Protein AF-0000000084717460 (afdb_homodimer)

Foldseek 3Di:
DPQDFWFFALQKFKFKFFLQFGDALQCLALLRVLLCLQQQLLVLLVVCLVCVPVLVVQCVDLVCLLPQGADDHPVCSVQSVVSSVVCCVVSVVSNVVNVLVLVQVVLQVPFDQDDCVVSLVVRPPSCRPFWDWDADPVSRIDIFGNRLVSCVDPSNDLQRIKIKIAGDADQDDGARRRYGHTCPDPLIDIQSGGLQQCLLVVNLLSNAPTDGQVVSCVSSVPDPVCVVSSVVSIHRDHFDDAAADQDAFWKWKDQAALWIWIHDNFAIEIFQDDFDGDHDDPFAGDHPSNDHQAHAEYEAFARACSRGPSRVCSSCLNRYNAYEWAAWPHRDSLADGPQSSVVSSNRPHYHHAAAQDWDDDVQFIKGWHDADAQQLPDPTRRGTWIFTQHNNATEISHEQGFPPPLVSLLVVCVPPPAHAEYEYEFQAQAAFNCSPCVSVDSDDDDPVSRNVRGRGGYFQVRVVSNCVRRVYLAYEYRNNQPASSSCNHDSDPDDPVPRSNVRLVSNCVVCVVVVRHYDYDHRMDMDGDD/DPQDFWFFALQKFKFKFFLQFGDALLCLALLRVLLLLQQQVLVLLVVCLVCVVVLVVQCVDLVCLLPQGADDHPVCSVQSVVSSVVCCVVSVVSNVVNVLVLVQVVLQVPFDQDDCVVCLVVRPPSCRPFWDWDADPVSRIDIFGNRLVSCVDPSNDLQRIKIKIAGDADQDDGARRRYGHGCPDPLIDIFSGGLQQCLLVVNLLSNAPTDGQVVSCVSSVPDPVCVVSSVVSIHRDHFDDAAADQDAFWKWKDQAALWIWIHDNFAIEIFQDDFDGDHDDPFAGDHPSNDHQAHAEYEAFARACSRGPSRVCSSCLNRYNAYEWAAWPHRDSLADGPQSSVVSSNRPHYHHAAAQDWADDVQFIKGWHDADAQQLPDRTRRGTWIFTQHNNATEISHEQGFPPPLVSLLVVCVPPPAHAEYEYEFQAQAAFNCSPCVSVDSDDDDPVSRNVRGRGGYFQVRVVSNCVRRVYLAYEYRNNQPASSSCNHDSDPDDCVDRSNVRLVSNCVVCVVVVRHYDYDHRMDMDGDD

Radius of gyration: 30.7 Å; Cα contacts (8 Å, |Δi|>4): 2363; chains: 2; bounding box: 76×96×80 Å

Nearest PDB structures (foldseek):
  8a90-assembly1_B  TM=9.807E-01  e=1.537E-65  Chromobacterium vaccinii
  4jo0-assembly1_A  TM=9.555E-01  e=6.400E-59  Streptomyces venezuelae
  5kil-assembly1_A-2  TM=9.600E-01  e=1.505E-54  Streptomyces venezuelae ATCC 10712
  7kin-assembly1_D  TM=2.189E-01  e=9.607E+00  Mycobacterium tuberculosis
  8a90-assembly1_B  TM=9.807E-01  e=1.773E-65  Chromobacterium vaccinii

Secondary structure (DSSP, 8-state):
---S-BEEPTTEEEEEEETTEE--HHHH-TTTHHHHIIIIIHHHHHHHHH-HHHHHHHTTSGGGTTSS-----GGGHHHHHHHHHHHHHHTHHHHHHHHHHHHHHHHHTT--SS-SGGGGGGS-GGGTTTEEEEE-TT--EEEEE-HHHHTTSTT--GGGEEEEEEE-SSS----TTT----TTSTT-EEE---TT-HHHHHHHHTTTS-B-HHHHHHHTT--GGGHHHHHTTEESSPPPP-PPP-SSSEEEEEEETTEEEEE-SS-EEEES---B--S--SS---BGGGS-S-EEEEE--BS-TTTS-HHHHHHHGGGEEEEEEEPP-SS-TTS--HHHHHHHTT-S-EEEE-TT-EEEETTEEEEEE---SSSTTB----B-EEEEEETTEEEEEETT---SSTHHHHHHHHHH---SEEEEE---S--BHHHHHGGG-SSPPPHHHHHHSB-----HHHHHHHHHHH--SEEEEE----SGGGTTT------TT-HHHHHHHHHHHHHHHHT-EEE---S-EEEEE-/---S-BEEPTTEEEEEEETTEE--HHHH-TTTHHHHIIIIIHHHHHHHHH-HHHHHHHTTSGGGTTSS-----GGGHHHHHHHHHHHHHHTHHHHHHHHHHHHHHHHHHT--SS-SGGGGGGS-GGGTTTEEEEE-TT--EEEEE-HHHHTTSTT--GGGEEEEEEE-SSS----TTT----TTSTT-EEE---TT-HHHHHHHHTTTS-B-HHHHHHHTT--GGGHHHHHTTEESSPPPP-PPP-SSSEEEEEEETTEEEEE-SS-EEEES---B--S--SS---BGGGS-S-EEEEE--BS-TTTS-HHHHHHHGGGEEEEEEE---SS-TTS--HHHHHHHTT-S-EEEE-TT-EEEETTEEEEEE---SSSTTB----B-EEEEEETTEEEEEETT---SSTHHHHHHHHHH---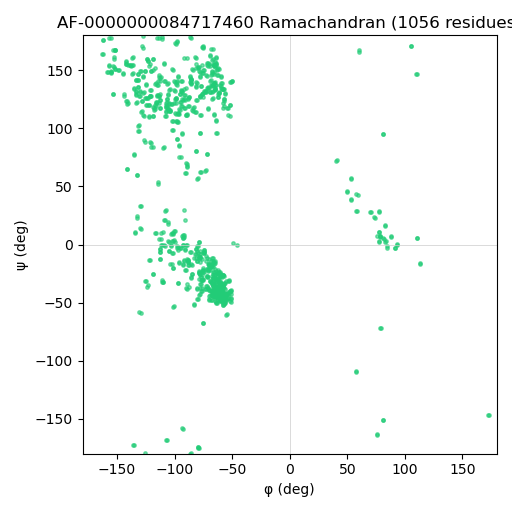SEEEEE---S--BHHHHHGGG-SSPPPHHHHHHSB-----HHHHHHHHHHH--SEEEEE----SGGGTTT------TT-HHHHHHHHHHHHHHHHT-EEE---S-EEEEE-

pLDDT: mean 95.69, std 4.89, range [45.62, 98.88]

Structure (mmCIF, N/CA/C/O backbone):
data_AF-0000000084717460-model_v1
#
loop_
_entity.id
_entity.type
_entity.pdbx_description
1 polymer 'Diiron non-heme beta-hydroxylase N-terminal domain-containing protein'
#
loop_
_atom_site.group_PDB
_atom_site.id
_atom_site.type_symbol
_atom_site.label_atom_id
_atom_site.label_alt_id
_atom_site.label_comp_id
_atom_site.label_asym_id
_atom_site.label_entity_id
_atom_site.label_seq_id
_atom_site.pdbx_PDB_ins_code
_atom_site.Cartn_x
_atom_site.Cartn_y
_atom_site.Cartn_z
_atom_site.occupancy
_atom_site.B_iso_or_equiv
_atom_site.auth_seq_id
_atom_site.auth_comp_id
_atom_site.auth_asym_id
_atom_site.auth_atom_id
_atom_site.pdbx_PDB_model_num
ATOM 1 N N . MET A 1 1 ? -17.625 -49.125 0.89 1 46 1 MET A N 1
ATOM 2 C CA . MET A 1 1 ? -16.281 -48.625 1.069 1 46 1 MET A CA 1
ATOM 3 C C . MET A 1 1 ? -15.828 -48.75 2.518 1 46 1 MET A C 1
ATOM 5 O O . MET A 1 1 ? -16.641 -48.688 3.439 1 46 1 MET A O 1
ATOM 9 N N . SER A 1 2 ? -14.742 -49.312 2.73 1 53.16 2 SER A N 1
ATOM 10 C CA . SER A 1 2 ? -14.258 -49.688 4.055 1 53.16 2 SER A CA 1
ATOM 11 C C . SER A 1 2 ? -14.305 -48.5 5.02 1 53.16 2 SER A C 1
ATOM 13 O O . SER A 1 2 ? -13.93 -47.375 4.656 1 53.16 2 SER A O 1
ATOM 15 N N . SER A 1 3 ? -15.156 -48.469 6.016 1 69 3 SER A N 1
ATOM 16 C CA . SER A 1 3 ? -15.359 -47.594 7.16 1 69 3 SER A CA 1
ATOM 17 C C . SER A 1 3 ? -14.047 -47.281 7.863 1 69 3 SER A C 1
ATOM 19 O O . SER A 1 3 ? -14 -46.469 8.773 1 69 3 SER A O 1
ATOM 21 N N . SER A 1 4 ? -12.938 -47.875 7.312 1 88.19 4 SER A N 1
ATOM 22 C CA . SER A 1 4 ? -11.68 -47.625 8.008 1 88.19 4 SER A CA 1
ATOM 23 C C . SER A 1 4 ? -11.016 -46.344 7.539 1 88.19 4 SER A C 1
ATOM 25 O O . SER A 1 4 ? -11.078 -46 6.355 1 88.19 4 SER A O 1
ATOM 27 N N . PRO A 1 5 ? -10.477 -45.625 8.43 1 95.06 5 PRO A N 1
ATOM 28 C CA . PRO A 1 5 ? -9.781 -44.375 8.07 1 95.06 5 PRO A CA 1
ATOM 29 C C . PRO A 1 5 ? -8.648 -44.625 7.066 1 95.06 5 PRO A C 1
ATOM 31 O O . PRO A 1 5 ? -7.965 -45.625 7.133 1 95.06 5 PRO A O 1
ATOM 34 N N . MET A 1 6 ? -8.523 -43.812 5.984 1 97.94 6 MET A N 1
ATOM 35 C CA . MET A 1 6 ? -7.535 -43.938 4.914 1 97.94 6 MET A CA 1
ATOM 36 C C . MET A 1 6 ? -6.73 -42.625 4.785 1 97.94 6 MET A C 1
ATOM 38 O O . MET A 1 6 ? -7.148 -41.594 5.27 1 97.94 6 MET A O 1
ATOM 42 N N . TYR A 1 7 ? -5.555 -42.781 4.156 1 98.19 7 TYR A N 1
ATOM 43 C CA . TYR A 1 7 ? -4.707 -41.625 3.832 1 98.19 7 TYR A CA 1
ATOM 44 C C . TYR A 1 7 ? -4.863 -41.219 2.369 1 98.19 7 TYR A C 1
ATOM 46 O O . TYR A 1 7 ? -5.012 -42.094 1.498 1 98.19 7 TYR A O 1
ATOM 54 N N . LEU A 1 8 ? -4.875 -39.938 2.096 1 98.25 8 LEU A N 1
ATOM 55 C CA . LEU A 1 8 ? -4.746 -39.469 0.723 1 98.25 8 LEU A CA 1
ATOM 56 C C . LEU A 1 8 ? -3.354 -39.781 0.175 1 98.25 8 LEU A C 1
ATOM 58 O O . LEU A 1 8 ? -2.35 -39.5 0.838 1 98.25 8 LEU A O 1
ATOM 62 N N . LYS A 1 9 ? -3.307 -40.344 -1.021 1 98.12 9 LYS A N 1
ATOM 63 C CA . LYS A 1 9 ? -2.027 -40.719 -1.626 1 98.12 9 LYS A CA 1
ATOM 64 C C . LYS A 1 9 ? -1.195 -39.469 -1.931 1 98.12 9 LYS A C 1
ATOM 66 O O . LYS A 1 9 ? -1.744 -38.406 -2.242 1 98.12 9 LYS A O 1
ATOM 71 N N . GLN A 1 10 ? 0.087 -39.594 -1.968 1 96.94 10 GLN A N 1
ATOM 72 C CA . GLN A 1 10 ? 1.023 -38.469 -2.102 1 96.94 10 GLN A CA 1
ATOM 73 C C . GLN A 1 10 ? 1.181 -38.062 -3.561 1 96.94 10 GLN A C 1
ATOM 75 O O . GLN A 1 10 ? 1.75 -37.031 -3.855 1 96.94 10 GLN A O 1
ATOM 80 N N . ASN A 1 11 ? 0.695 -38.844 -4.457 1 97.25 11 ASN A N 1
ATOM 81 C CA . ASN A 1 11 ? 0.796 -38.531 -5.879 1 97.25 11 ASN A CA 1
ATOM 82 C C . ASN A 1 11 ? -0.557 -38.156 -6.461 1 97.25 11 ASN A C 1
ATOM 84 O O . ASN A 1 11 ? -0.785 -38.281 -7.664 1 97.25 11 ASN A O 1
ATOM 88 N N . VAL A 1 12 ? -1.461 -37.75 -5.629 1 97.25 12 VAL A N 1
ATOM 89 C CA . VAL A 1 12 ? -2.713 -37.156 -6.094 1 97.25 12 VAL A CA 1
ATOM 90 C C . VAL A 1 12 ? -2.502 -35.688 -6.418 1 97.25 12 VAL A C 1
ATOM 92 O O . VAL A 1 12 ? -2.213 -34.875 -5.527 1 97.25 12 VAL A O 1
ATOM 95 N N . VAL A 1 13 ? -2.637 -35.406 -7.648 1 95.62 13 VAL A N 1
ATOM 96 C CA . VAL A 1 13 ? -2.547 -34.031 -8.102 1 95.62 13 VAL A CA 1
ATOM 97 C C . VAL A 1 13 ? -3.912 -33.375 -7.973 1 95.62 13 VAL A C 1
ATOM 99 O O . VAL A 1 13 ? -4.945 -33.969 -8.234 1 95.62 13 VAL A O 1
ATOM 102 N N . SER A 1 14 ? -3.928 -32.188 -7.535 1 96 14 SER A N 1
ATOM 103 C CA . SER A 1 14 ? -5.117 -31.344 -7.438 1 96 14 SER A CA 1
ATOM 104 C C . SER A 1 14 ? -4.867 -29.969 -8.023 1 96 14 SER A C 1
ATOM 106 O O . SER A 1 14 ? -4.348 -29.078 -7.34 1 96 14 SER A O 1
ATOM 108 N N . GLU A 1 15 ? -5.27 -29.75 -9.25 1 96.81 15 GLU A N 1
ATOM 109 C CA . GLU A 1 15 ? -5.062 -28.484 -9.93 1 96.81 15 GLU A CA 1
ATOM 110 C C . GLU A 1 15 ? -6.246 -27.547 -9.727 1 96.81 15 GLU A C 1
ATOM 112 O O . GLU A 1 15 ? -7.379 -27.875 -10.086 1 96.81 15 GLU A O 1
ATOM 117 N N . PRO A 1 16 ? -6.012 -26.406 -9.086 1 97.69 16 PRO A N 1
ATOM 118 C CA . PRO A 1 16 ? -7.09 -25.406 -9.078 1 97.69 16 PRO A CA 1
ATOM 119 C C . PRO A 1 16 ? -7.371 -24.828 -10.461 1 97.69 16 PRO A C 1
ATOM 121 O O . PRO A 1 16 ? -6.438 -24.562 -11.219 1 97.69 16 PRO A O 1
ATOM 124 N N . LEU A 1 17 ? -8.633 -24.703 -10.742 1 97.75 17 LEU A N 1
ATOM 125 C CA . LEU A 1 17 ? -9.023 -24.203 -12.062 1 97.75 17 LEU A CA 1
ATOM 126 C C . LEU A 1 17 ? -9.961 -23 -11.938 1 97.75 17 LEU A C 1
ATOM 128 O O . LEU A 1 17 ? -10.641 -22.844 -10.922 1 97.75 17 LEU A O 1
ATOM 132 N N . TYR A 1 18 ? -9.906 -22.141 -12.852 1 98 18 TYR A N 1
ATOM 133 C CA . TYR A 1 18 ? -10.891 -21.109 -13.125 1 98 18 TYR A CA 1
ATOM 134 C C . TYR A 1 18 ? -11.484 -21.281 -14.523 1 98 18 TYR A C 1
ATOM 136 O O . TYR A 1 18 ? -10.789 -21.062 -15.523 1 98 18 TYR A O 1
ATOM 144 N N . ASN A 1 19 ? -12.703 -21.656 -14.625 1 96.94 19 ASN A N 1
ATOM 145 C CA . ASN A 1 19 ? -13.344 -21.953 -15.898 1 96.94 19 ASN A CA 1
ATOM 146 C C . ASN A 1 19 ? -12.5 -22.906 -16.734 1 96.94 19 ASN A C 1
ATOM 148 O O . ASN A 1 19 ? -12.211 -22.625 -17.906 1 96.94 19 ASN A O 1
ATOM 152 N N . GLN A 1 20 ? -12 -23.969 -16.109 1 97 20 GLN A N 1
ATOM 153 C CA . GLN A 1 20 ? -11.312 -25.109 -16.703 1 97 20 GLN A CA 1
ATOM 154 C C . GLN A 1 20 ? -9.859 -24.766 -17.047 1 97 20 GLN A C 1
ATOM 156 O O . GLN A 1 20 ? -9.156 -25.562 -17.672 1 97 20 GLN A O 1
ATOM 161 N N . TRP A 1 21 ? -9.414 -23.625 -16.641 1 97.88 21 TRP A N 1
ATOM 162 C CA . TRP A 1 21 ? -8.023 -23.25 -16.844 1 97.88 21 TRP A CA 1
ATOM 163 C C . TRP A 1 21 ? -7.258 -23.234 -15.523 1 97.88 21 TRP A C 1
ATOM 165 O O . TRP A 1 21 ? -7.789 -22.812 -14.5 1 97.88 21 TRP A O 1
ATOM 175 N N . TYR A 1 22 ? -6.02 -23.703 -15.562 1 97.12 22 TYR A N 1
ATOM 176 C CA . TYR A 1 22 ? -5.184 -23.734 -14.375 1 97.12 22 TYR A CA 1
ATOM 177 C C . TYR A 1 22 ? -5.137 -22.375 -13.695 1 97.12 22 TYR A C 1
ATOM 179 O O . TYR A 1 22 ? -4.727 -21.375 -14.312 1 97.12 22 TYR A O 1
ATOM 187 N N . ALA A 1 23 ? -5.57 -22.344 -12.461 1 97.19 23 ALA A N 1
ATOM 188 C CA . ALA A 1 23 ? -5.703 -21.078 -11.75 1 97.19 23 ALA A CA 1
ATOM 189 C C . ALA A 1 23 ? -4.344 -20.578 -11.25 1 97.19 23 ALA A C 1
ATOM 191 O O . ALA A 1 23 ? -3.678 -21.266 -10.469 1 97.19 23 ALA A O 1
ATOM 192 N N . TRP 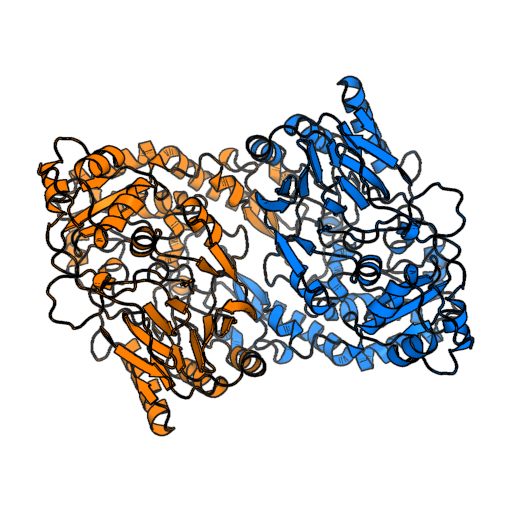A 1 24 ? -3.885 -19.531 -11.812 1 93.94 24 TRP A N 1
ATOM 193 C CA . TRP A 1 24 ? -2.752 -18.75 -11.312 1 93.94 24 TRP A CA 1
ATOM 194 C C . TRP A 1 24 ? -3.193 -17.359 -10.867 1 93.94 24 TRP A C 1
ATOM 196 O O . TRP A 1 24 ? -4.383 -17.047 -10.906 1 93.94 24 TRP A O 1
ATOM 206 N N . TRP A 1 25 ? -2.383 -16.5 -10.344 1 91.56 25 TRP A N 1
ATOM 207 C CA . TRP A 1 25 ? -2.77 -15.367 -9.508 1 91.56 25 TRP A CA 1
ATOM 208 C C . TRP A 1 25 ? -3.643 -14.391 -10.289 1 91.56 25 TRP A C 1
ATOM 210 O O . TRP A 1 25 ? -4.578 -13.805 -9.734 1 91.56 25 TRP A O 1
ATOM 220 N N . PHE A 1 26 ? -3.508 -14.25 -11.625 1 95.75 26 PHE A N 1
ATOM 221 C CA . PHE A 1 26 ? -4.344 -13.328 -12.391 1 95.75 26 PHE A CA 1
ATOM 222 C C . PHE A 1 26 ? -5.746 -13.891 -12.578 1 95.75 26 PHE A C 1
ATOM 224 O O . PHE A 1 26 ? -6.699 -13.141 -12.789 1 95.75 26 PHE A O 1
ATOM 231 N N . LEU A 1 27 ? -5.879 -15.227 -12.5 1 96.62 27 LEU A N 1
ATOM 232 C CA . LEU A 1 27 ? -7.199 -15.828 -12.648 1 96.62 27 LEU A CA 1
ATOM 233 C C . LEU A 1 27 ? -7.91 -15.906 -11.305 1 96.62 27 LEU A C 1
ATOM 235 O O . LEU A 1 27 ? -9.125 -16.141 -11.25 1 96.62 27 LEU A O 1
ATOM 239 N N . ALA A 1 28 ? -7.16 -15.719 -10.289 1 94.62 28 ALA A N 1
ATOM 240 C CA . ALA A 1 28 ? -7.754 -15.742 -8.953 1 94.62 28 ALA A CA 1
ATOM 241 C C . ALA A 1 28 ? -8.328 -14.383 -8.578 1 94.62 28 ALA A C 1
ATOM 243 O O . ALA A 1 28 ? -9.156 -14.273 -7.68 1 94.62 28 ALA A O 1
ATOM 244 N N . SER A 1 29 ? -7.973 -13.352 -9.227 1 96.31 29 SER A N 1
ATOM 245 C CA . SER A 1 29 ? -8.43 -11.992 -8.953 1 96.31 29 SER A CA 1
ATOM 246 C C . SER A 1 29 ? -9.641 -11.633 -9.805 1 96.31 29 SER A C 1
ATOM 248 O O . SER A 1 29 ? -9.609 -11.781 -11.031 1 96.31 29 SER A O 1
ATOM 250 N N . PRO A 1 30 ? -10.672 -11.094 -9.164 1 97.81 30 PRO A N 1
ATOM 251 C CA . PRO A 1 30 ? -11.828 -10.656 -9.945 1 97.81 30 PRO A CA 1
ATOM 252 C C . PRO A 1 30 ? -11.523 -9.445 -10.828 1 97.81 30 PRO A C 1
ATOM 254 O O . PRO A 1 30 ? -12.305 -9.125 -11.727 1 97.81 30 PRO A O 1
ATOM 257 N N . MET A 1 31 ? -10.453 -8.773 -10.523 1 97.81 31 MET A N 1
ATOM 258 C CA . MET A 1 31 ? -10.062 -7.594 -11.289 1 97.81 31 MET A CA 1
ATOM 259 C C . MET A 1 31 ? -9.469 -7.996 -12.641 1 97.81 31 MET A C 1
ATOM 261 O O . MET A 1 31 ? -9.672 -7.301 -13.641 1 97.81 31 MET A O 1
ATOM 265 N N . THR A 1 32 ? -8.812 -9.195 -12.727 1 98.19 32 THR A N 1
ATOM 266 C CA . THR A 1 32 ? -8.039 -9.516 -13.914 1 98.19 32 THR A CA 1
ATOM 267 C C . THR A 1 32 ? -8.586 -10.766 -14.602 1 98.19 32 THR A C 1
ATOM 269 O O . THR A 1 32 ? -8.461 -10.922 -15.812 1 98.19 32 THR A O 1
ATOM 272 N N . ALA A 1 33 ? -9.242 -11.656 -13.898 1 98.31 33 ALA A N 1
ATOM 273 C CA . ALA A 1 33 ? -9.695 -12.938 -14.445 1 98.31 33 ALA A CA 1
ATOM 274 C C . ALA A 1 33 ? -10.555 -12.734 -15.688 1 98.31 33 ALA A C 1
ATOM 276 O O . ALA A 1 33 ? -10.336 -13.375 -16.719 1 98.31 33 ALA A O 1
ATOM 277 N N . PRO A 1 34 ? -11.484 -11.75 -15.664 1 98.44 34 PRO A N 1
ATOM 278 C CA . PRO A 1 34 ? -12.32 -11.539 -16.844 1 98.44 34 PRO A CA 1
ATOM 279 C C . PRO A 1 34 ? -11.508 -11.195 -18.094 1 98.44 34 PRO A C 1
ATOM 281 O O . PRO A 1 34 ? -11.867 -11.594 -19.203 1 98.44 34 PRO A O 1
ATOM 284 N N . LEU A 1 35 ? -10.438 -10.508 -17.906 1 98.56 35 LEU A N 1
ATOM 285 C CA . LEU A 1 35 ? -9.609 -10.086 -19.031 1 98.56 35 LEU A CA 1
ATOM 286 C C . LEU A 1 35 ? -8.852 -11.266 -19.625 1 98.56 35 LEU A C 1
ATOM 288 O O . LEU A 1 35 ? -8.664 -11.336 -20.844 1 98.56 35 LEU A O 1
ATOM 292 N N . PHE A 1 36 ? -8.438 -12.156 -18.828 1 98.19 36 PHE A N 1
ATOM 293 C CA . PHE A 1 36 ? -7.773 -13.352 -19.344 1 98.19 36 PHE A CA 1
ATOM 294 C C . PHE A 1 36 ? -8.766 -14.266 -20.047 1 98.19 36 PHE A C 1
ATOM 296 O O . PHE A 1 36 ? -8.438 -14.875 -21.062 1 98.19 36 PHE A O 1
ATOM 303 N N . VAL A 1 37 ? -9.945 -14.344 -19.516 1 98.44 37 VAL A N 1
ATOM 304 C CA . VAL A 1 37 ? -10.984 -15.133 -20.172 1 98.44 37 VAL A CA 1
ATOM 305 C C . VAL A 1 37 ? -11.266 -14.57 -21.562 1 98.44 37 VAL A C 1
ATOM 307 O O . VAL A 1 37 ? -11.242 -15.312 -22.547 1 98.44 37 VAL A O 1
ATOM 310 N N . ALA A 1 38 ? -11.43 -13.281 -21.625 1 98.38 38 ALA A N 1
ATOM 311 C CA . ALA A 1 38 ? -11.859 -12.625 -22.859 1 98.38 38 ALA A CA 1
ATOM 312 C C . ALA A 1 38 ? -10.711 -12.516 -23.859 1 98.38 38 ALA A C 1
ATOM 314 O O . ALA A 1 38 ? -10.906 -12.734 -25.062 1 98.38 38 ALA A O 1
ATOM 315 N N . ASN A 1 39 ? -9.539 -12.203 -23.344 1 97.88 39 ASN A N 1
ATOM 316 C CA . ASN A 1 39 ? -8.469 -11.781 -24.234 1 97.88 39 ASN A CA 1
ATOM 317 C C . ASN A 1 39 ? -7.465 -12.898 -24.484 1 97.88 39 ASN A C 1
ATOM 319 O O . ASN A 1 39 ? -6.57 -12.766 -25.328 1 97.88 39 ASN A O 1
ATOM 323 N N . LEU A 1 40 ? -7.562 -13.984 -23.828 1 97.5 40 LEU A N 1
ATOM 324 C CA . LEU A 1 40 ? -6.625 -15.086 -24.016 1 97.5 40 LEU A CA 1
ATOM 325 C C . LEU A 1 40 ? -7.367 -16.406 -24.203 1 97.5 40 LEU A C 1
ATOM 327 O O . LEU A 1 40 ? -7.289 -17.016 -25.281 1 97.5 40 LEU A O 1
ATOM 331 N N . HIS A 1 41 ? -8.195 -16.844 -23.297 1 98.38 41 HIS A N 1
ATOM 332 C CA . HIS A 1 41 ? -8.797 -18.172 -23.281 1 98.38 41 HIS A CA 1
ATOM 333 C C . HIS A 1 41 ? -9.727 -18.359 -24.484 1 98.38 41 HIS A C 1
ATOM 335 O O . HIS A 1 41 ? -9.633 -19.359 -25.188 1 98.38 41 HIS A O 1
ATOM 341 N N . LEU A 1 42 ? -10.602 -17.391 -24.703 1 98.38 42 LEU A N 1
ATOM 342 C CA . LEU A 1 42 ? -11.516 -17.484 -25.828 1 98.38 42 LEU A CA 1
ATOM 343 C C . LEU A 1 42 ? -10.75 -17.562 -27.141 1 98.38 42 LEU A C 1
ATOM 345 O O . LEU A 1 42 ? -11.062 -18.391 -28 1 98.38 42 LEU A O 1
ATOM 349 N N . LYS A 1 43 ? -9.758 -16.766 -27.25 1 97.38 43 LYS A N 1
ATOM 350 C CA . LYS A 1 43 ? -9.008 -16.656 -28.5 1 97.38 43 LYS A CA 1
ATOM 351 C C . LYS A 1 43 ? -8.25 -17.953 -28.797 1 97.38 43 LYS A C 1
ATOM 353 O O . LYS A 1 43 ? -8.227 -18.406 -29.938 1 97.38 43 LYS A O 1
ATOM 358 N N . VAL A 1 44 ? -7.633 -18.484 -27.812 1 97.75 44 VAL A N 1
ATOM 359 C CA . VAL A 1 44 ? -6.863 -19.719 -28.016 1 97.75 44 VAL A CA 1
ATOM 360 C C . VAL A 1 44 ? -7.805 -20.875 -28.359 1 97.75 44 VAL A C 1
ATOM 362 O O . VAL A 1 44 ? -7.5 -21.688 -29.219 1 97.75 44 VAL A O 1
ATOM 365 N N . MET A 1 45 ? -8.961 -20.953 -27.703 1 98.5 45 MET A N 1
ATOM 366 C CA . MET A 1 45 ? -9.938 -22 -28 1 98.5 45 MET A CA 1
ATOM 367 C C . MET A 1 45 ? -10.516 -21.828 -29.391 1 98.5 45 MET A C 1
ATOM 369 O O . MET A 1 45 ? -10.68 -22.797 -30.125 1 98.5 45 MET A O 1
ATOM 373 N N . GLU A 1 46 ? -10.797 -20.578 -29.781 1 98.62 46 GLU A N 1
ATOM 374 C CA . GLU A 1 46 ? -11.289 -20.297 -31.125 1 98.62 46 GLU A CA 1
ATOM 375 C C . GLU A 1 46 ? -10.281 -20.734 -32.188 1 98.62 46 GLU A C 1
ATOM 377 O O . GLU A 1 46 ? -10.656 -21.344 -33.188 1 98.62 46 GLU A O 1
ATOM 382 N N . SER A 1 47 ? -9.102 -20.422 -31.938 1 98.12 47 SER A N 1
ATOM 383 C CA . SER A 1 47 ? -8.031 -20.797 -32.875 1 98.12 47 SER A CA 1
ATOM 384 C C . SER A 1 47 ? -7.941 -22.312 -33.031 1 98.12 47 SER A C 1
ATOM 386 O O . SER A 1 47 ? -7.793 -22.812 -34.125 1 98.12 47 SER A O 1
ATOM 388 N N . PHE A 1 48 ? -8 -23.062 -31.938 1 98.25 48 PHE A N 1
ATOM 389 C CA . PHE A 1 48 ? -7.91 -24.531 -31.969 1 98.25 48 PHE A CA 1
ATOM 390 C C . PHE A 1 48 ? -9.102 -25.125 -32.719 1 98.25 48 PHE A C 1
ATOM 392 O O . PHE A 1 48 ? -8.938 -26.047 -33.531 1 98.25 48 PHE A O 1
ATOM 399 N N . VAL A 1 49 ? -10.273 -24.594 -32.406 1 98.31 49 VAL A N 1
ATOM 400 C CA . VAL A 1 49 ? -11.484 -25.109 -33.031 1 98.31 49 VAL A CA 1
ATOM 401 C C . VAL A 1 49 ? -11.438 -24.844 -34.531 1 98.31 49 VAL A C 1
ATOM 403 O O . VAL A 1 49 ? -11.844 -25.703 -35.312 1 98.31 49 VAL A O 1
ATOM 406 N N . ALA A 1 50 ? -10.891 -23.766 -34.906 1 98.25 50 ALA A N 1
ATOM 407 C CA . ALA A 1 50 ? -10.828 -23.391 -36.344 1 98.25 50 ALA A CA 1
ATOM 408 C C . ALA A 1 50 ? -9.734 -24.172 -37.062 1 98.25 50 ALA A C 1
ATOM 410 O O . ALA A 1 50 ? -9.898 -24.547 -38.219 1 98.25 50 ALA A O 1
ATOM 411 N N . ASN A 1 51 ? -8.609 -24.406 -36.375 1 97.5 51 ASN A N 1
ATOM 412 C CA . ASN A 1 51 ? -7.445 -25 -37 1 97.5 51 ASN A CA 1
ATOM 413 C C . ASN A 1 51 ? -6.734 -25.984 -36.094 1 97.5 51 ASN A C 1
ATOM 415 O O . ASN A 1 51 ? -5.551 -25.828 -35.781 1 97.5 51 ASN A O 1
ATOM 419 N N . PRO A 1 52 ? -7.363 -27.062 -35.75 1 96.94 52 PRO A N 1
ATOM 420 C CA . PRO A 1 52 ? -6.762 -27.984 -34.781 1 96.94 52 PRO A CA 1
ATOM 421 C C . PRO A 1 52 ? -5.461 -28.609 -35.312 1 96.94 52 PRO A C 1
ATOM 423 O O . PRO A 1 52 ? -4.547 -28.875 -34.531 1 96.94 52 PRO A O 1
ATOM 426 N N . ALA A 1 53 ? -5.305 -28.781 -36.594 1 96.69 53 ALA A N 1
ATOM 427 C CA . ALA A 1 53 ? -4.117 -29.406 -37.156 1 96.69 53 ALA A CA 1
ATOM 428 C C . ALA A 1 53 ? -2.885 -28.531 -36.969 1 96.69 53 ALA A C 1
ATOM 430 O O . ALA A 1 53 ? -1.776 -29.031 -36.781 1 96.69 53 ALA A O 1
ATOM 431 N N . ILE A 1 54 ? -3.113 -27.312 -37 1 96.19 54 ILE A N 1
ATOM 432 C CA . ILE A 1 54 ? -2.014 -26.375 -36.812 1 96.19 54 ILE A CA 1
ATOM 433 C C . ILE A 1 54 ? -1.505 -26.484 -35.375 1 96.19 54 ILE A C 1
ATOM 435 O O . ILE A 1 54 ? -0.296 -26.453 -35.125 1 96.19 54 ILE A O 1
ATOM 439 N N . HIS A 1 55 ? -2.381 -26.562 -34.406 1 96.69 55 HIS A N 1
ATOM 440 C CA . HIS A 1 55 ? -2.002 -26.719 -33 1 96.69 55 HIS A CA 1
ATOM 441 C C . HIS A 1 55 ? -1.203 -28 -32.781 1 96.69 55 HIS A C 1
ATOM 443 O O . HIS A 1 55 ? -0.155 -27.984 -32.125 1 96.69 55 HIS A O 1
ATOM 449 N N . VAL A 1 56 ? -1.636 -29.094 -33.406 1 95.56 56 VAL A N 1
ATOM 450 C CA . VAL A 1 56 ? -0.965 -30.375 -33.281 1 95.56 56 VAL A CA 1
ATOM 451 C C . VAL A 1 56 ? 0.432 -30.297 -33.875 1 95.56 56 VAL A C 1
ATOM 453 O O . VAL A 1 56 ? 1.401 -30.797 -33.281 1 95.56 56 VAL A O 1
ATOM 456 N N . ALA A 1 57 ? 0.531 -29.688 -34.969 1 95 57 ALA A N 1
ATOM 457 C CA . ALA A 1 57 ? 1.804 -29.562 -35.656 1 95 57 ALA A CA 1
ATOM 458 C C . ALA A 1 57 ? 2.775 -28.688 -34.875 1 95 57 ALA A C 1
ATOM 460 O O . ALA A 1 57 ? 3.967 -28.984 -34.812 1 95 57 ALA A O 1
ATOM 461 N N . ALA A 1 58 ? 2.281 -27.594 -34.344 1 92.5 58 ALA A N 1
ATOM 462 C CA . ALA A 1 58 ? 3.098 -26.641 -33.594 1 92.5 58 ALA A CA 1
ATOM 463 C C . ALA A 1 58 ? 3.738 -27.297 -32.375 1 92.5 58 ALA A C 1
ATOM 465 O O . ALA A 1 58 ? 4.898 -27.031 -32.062 1 92.5 58 ALA A O 1
ATOM 466 N N . LEU A 1 59 ? 3.07 -28.125 -31.75 1 90.19 59 LEU A N 1
ATOM 467 C CA . LEU A 1 59 ? 3.521 -28.672 -30.469 1 90.19 59 LEU A CA 1
ATOM 468 C C . LEU A 1 59 ? 4.543 -29.781 -30.688 1 90.19 59 LEU A C 1
ATOM 470 O O . LEU A 1 59 ? 5.137 -30.281 -29.734 1 90.19 59 LEU A O 1
ATOM 474 N N . LYS A 1 60 ? 4.762 -30.125 -31.906 1 88.5 60 LYS A N 1
ATOM 475 C CA . LYS A 1 60 ? 5.848 -31.047 -32.219 1 88.5 60 LYS A CA 1
ATOM 476 C C . LYS A 1 60 ? 7.203 -30.359 -32.125 1 88.5 60 LYS A C 1
ATOM 478 O O . LYS A 1 60 ? 8.234 -31.016 -31.969 1 88.5 60 LYS A O 1
ATOM 483 N N . SER A 1 61 ? 7.098 -29.109 -32.25 1 85.19 61 SER A N 1
ATOM 484 C CA . SER A 1 61 ? 8.312 -28.312 -32.125 1 85.19 61 SER A CA 1
ATOM 485 C C . SER A 1 61 ? 8.523 -27.859 -30.672 1 85.19 61 SER A C 1
ATOM 487 O O . SER A 1 61 ? 7.672 -27.188 -30.094 1 85.19 61 SER A O 1
ATOM 489 N N . PRO A 1 62 ? 9.656 -28.156 -30.109 1 79.19 62 PRO A N 1
ATOM 490 C CA . PRO A 1 62 ? 9.938 -27.734 -28.734 1 79.19 62 PRO A CA 1
ATOM 491 C C . PRO A 1 62 ? 9.906 -26.203 -28.594 1 79.19 62 PRO A C 1
ATOM 493 O O . PRO A 1 62 ? 9.516 -25.703 -27.531 1 79.19 62 PRO A O 1
ATOM 496 N N . ALA A 1 63 ? 10.195 -25.547 -29.609 1 79.31 63 ALA A N 1
ATOM 497 C CA . ALA A 1 63 ? 10.281 -24.078 -29.578 1 79.31 63 ALA A CA 1
ATOM 498 C C . ALA A 1 63 ? 8.898 -23.453 -29.484 1 79.31 63 ALA A C 1
ATOM 500 O O . ALA A 1 63 ? 8.758 -22.297 -29.062 1 79.31 63 ALA A O 1
ATOM 501 N N . LEU A 1 64 ? 7.93 -24.156 -29.703 1 84.38 64 LEU A N 1
ATOM 502 C CA . LEU A 1 64 ? 6.59 -23.578 -29.766 1 84.38 64 LEU A CA 1
ATOM 503 C C . LEU A 1 64 ? 5.73 -24.094 -28.609 1 84.38 64 LEU A C 1
ATOM 505 O O . LEU A 1 64 ? 4.551 -23.734 -28.516 1 84.38 64 LEU A O 1
ATOM 509 N N . ARG A 1 65 ? 6.336 -24.828 -27.766 1 82.25 65 ARG A N 1
ATOM 510 C CA . ARG A 1 65 ? 5.59 -25.422 -26.672 1 82.25 65 ARG A CA 1
ATOM 511 C C . ARG A 1 65 ? 5.043 -24.344 -25.734 1 82.25 65 ARG A C 1
ATOM 513 O O . ARG A 1 65 ? 4.02 -24.547 -25.078 1 82.25 65 ARG A O 1
ATOM 520 N N . GLY A 1 66 ? 5.668 -23.234 -25.688 1 83.38 66 GLY A N 1
ATOM 521 C CA . GLY A 1 66 ? 5.211 -22.156 -24.828 1 83.38 66 GLY A CA 1
ATOM 522 C C . GLY A 1 66 ? 4.289 -21.172 -25.531 1 83.38 66 GLY A C 1
ATOM 523 O O . GLY A 1 66 ? 3.852 -20.188 -24.953 1 83.38 66 GLY A O 1
ATOM 524 N N . GLY A 1 67 ? 3.922 -21.5 -26.75 1 87.19 67 GLY A N 1
ATOM 525 C CA . GLY A 1 67 ? 3.049 -20.625 -27.531 1 87.19 67 GLY A CA 1
ATOM 526 C C . GLY A 1 67 ? 1.575 -20.875 -27.266 1 87.19 67 GLY A C 1
ATOM 527 O O . GLY A 1 67 ? 1.222 -21.656 -26.391 1 87.19 67 GLY A O 1
ATOM 528 N N . PRO A 1 68 ? 0.778 -20.094 -27.922 1 92.38 68 PRO A N 1
ATOM 529 C CA . PRO A 1 68 ? -0.666 -20.172 -27.688 1 92.38 68 PRO A CA 1
ATOM 530 C C . PRO A 1 68 ? -1.324 -21.328 -28.438 1 92.38 68 PRO A C 1
ATOM 532 O O . PRO A 1 68 ? -2.293 -21.109 -29.172 1 92.38 68 PRO A O 1
ATOM 535 N N . TYR A 1 69 ? -0.853 -22.562 -28.219 1 95.38 69 TYR A N 1
ATOM 536 C CA . TYR A 1 69 ? -1.366 -23.75 -28.859 1 95.38 69 TYR A CA 1
ATOM 537 C C . TYR A 1 69 ? -1.881 -24.75 -27.844 1 95.38 69 TYR A C 1
ATOM 539 O O . TYR A 1 69 ? -1.167 -25.109 -26.891 1 95.38 69 TYR A O 1
ATOM 547 N N . ILE A 1 70 ? -3.076 -25.188 -28.031 1 97 70 ILE A N 1
ATOM 548 C CA . ILE A 1 70 ? -3.699 -26.156 -27.125 1 97 70 ILE A CA 1
ATOM 549 C C . ILE A 1 70 ? -3.086 -27.531 -27.328 1 97 70 ILE A C 1
ATOM 551 O O . ILE A 1 70 ? -2.955 -28 -28.469 1 97 70 ILE A O 1
ATOM 555 N N . ASN A 1 71 ? -2.729 -28.125 -26.234 1 93.94 71 ASN A N 1
ATOM 556 C CA . ASN A 1 71 ? -2.098 -29.453 -26.281 1 93.94 71 ASN A CA 1
ATOM 557 C C . ASN A 1 71 ? -3.135 -30.562 -26.234 1 93.94 71 ASN A C 1
ATOM 559 O O . ASN A 1 71 ? -3.186 -31.328 -25.266 1 93.94 71 ASN A O 1
ATOM 563 N N . TYR A 1 72 ? -3.973 -30.75 -27.25 1 94.31 72 TYR A N 1
ATOM 564 C CA . TYR A 1 72 ? -4.926 -31.828 -27.5 1 94.31 72 TYR A CA 1
ATOM 565 C C . TYR A 1 72 ? -4.867 -32.281 -28.953 1 94.31 72 TYR A C 1
ATOM 567 O O . TYR A 1 72 ? -4.41 -31.531 -29.828 1 94.31 72 TYR A O 1
ATOM 575 N N . GLY A 1 73 ? -5.25 -33.531 -29.188 1 93.69 73 GLY A N 1
ATOM 576 C CA . GLY A 1 73 ? -5.395 -34 -30.547 1 93.69 73 GLY A CA 1
ATOM 577 C C . GLY A 1 73 ? -6.652 -33.5 -31.234 1 93.69 73 GLY A C 1
ATOM 578 O O . GLY A 1 73 ? -7.508 -32.875 -30.594 1 93.69 73 GLY A O 1
ATOM 579 N N . VAL A 1 74 ? -6.691 -33.75 -32.5 1 96 74 VAL A N 1
ATOM 580 C CA . VAL A 1 74 ? -7.828 -33.312 -33.312 1 96 74 VAL A CA 1
ATOM 581 C C . VAL A 1 74 ? -9.109 -33.969 -32.781 1 96 74 VAL A C 1
ATOM 583 O O . VAL A 1 74 ? -10.203 -33.406 -32.969 1 96 74 VAL A O 1
ATOM 586 N N . ASP A 1 75 ? -8.961 -35.031 -32.188 1 94.56 75 ASP A N 1
ATOM 587 C CA . ASP A 1 75 ? -10.102 -35.781 -31.688 1 94.56 75 ASP A CA 1
ATOM 588 C C . ASP A 1 75 ? -10.805 -35.031 -30.547 1 94.56 75 ASP A C 1
ATOM 590 O O . ASP A 1 75 ? -11.945 -35.375 -30.203 1 94.56 75 ASP A O 1
ATOM 594 N N . LYS A 1 76 ? -10.203 -33.969 -30 1 95.69 76 LYS A N 1
ATOM 595 C CA . LYS A 1 76 ? -10.781 -33.25 -28.875 1 95.69 76 LYS A CA 1
ATOM 596 C C . LYS A 1 76 ? -11.438 -31.938 -29.312 1 95.69 76 LYS A C 1
ATOM 598 O O . LYS A 1 76 ? -11.852 -31.141 -28.484 1 95.69 76 LYS A O 1
ATOM 603 N N . VAL A 1 77 ? -11.57 -31.734 -30.594 1 97.44 77 VAL A N 1
ATOM 604 C CA . VAL A 1 77 ? -12.109 -30.484 -31.125 1 97.44 77 VAL A CA 1
ATOM 605 C C . VAL A 1 77 ? -13.523 -30.266 -30.594 1 97.44 77 VAL A C 1
ATOM 607 O O . VAL A 1 77 ? -13.867 -29.156 -30.203 1 97.44 77 VAL A O 1
ATOM 610 N N . LYS A 1 78 ? -14.328 -31.281 -30.578 1 97 78 LYS A N 1
ATOM 611 C CA . LYS A 1 78 ? -15.711 -31.156 -30.125 1 97 78 LYS A CA 1
ATOM 612 C C . LYS A 1 78 ? -15.773 -30.75 -28.656 1 97 78 LYS A C 1
ATOM 614 O O . LYS A 1 78 ? -16.625 -29.953 -28.266 1 97 78 LYS A O 1
ATOM 619 N N . GLU A 1 79 ? -14.922 -31.312 -27.828 1 96.25 79 GLU A N 1
ATOM 620 C CA . GLU A 1 79 ? -14.898 -30.984 -26.406 1 96.25 79 GLU A CA 1
ATOM 621 C C . GLU A 1 79 ? -14.461 -29.547 -26.172 1 96.25 79 GLU A C 1
ATOM 623 O O . GLU A 1 79 ? -15.016 -28.859 -25.328 1 96.25 79 GLU A O 1
ATOM 628 N N . VAL A 1 80 ? -13.461 -29.125 -26.922 1 97.81 80 VAL A N 1
ATOM 629 C CA . VAL A 1 80 ? -12.984 -27.75 -26.781 1 97.81 80 VAL A CA 1
ATOM 630 C C . VAL A 1 80 ? -14.055 -26.781 -27.281 1 97.81 80 VAL A C 1
ATOM 632 O O . VAL A 1 80 ? -14.258 -25.719 -26.703 1 97.81 80 VAL A O 1
ATOM 635 N N . GLN A 1 81 ? -14.711 -27.172 -28.375 1 98.25 81 GLN A N 1
ATOM 636 C CA . GLN A 1 81 ? -15.82 -26.375 -28.875 1 98.25 81 GLN A CA 1
ATOM 637 C C . GLN A 1 81 ? -16.922 -26.25 -27.828 1 98.25 81 GLN A C 1
ATOM 639 O O . GLN A 1 81 ? -17.484 -25.156 -27.641 1 98.25 81 GLN A O 1
ATOM 644 N N . ALA A 1 82 ? -17.203 -27.312 -27.188 1 97.69 82 ALA A N 1
ATOM 645 C CA . ALA A 1 82 ? -18.219 -27.281 -26.125 1 97.69 82 ALA A CA 1
ATOM 646 C C . ALA A 1 82 ? -17.797 -26.359 -24.984 1 97.69 82 ALA A C 1
ATOM 648 O O . ALA A 1 82 ? -18.625 -25.625 -24.453 1 97.69 82 ALA A O 1
ATOM 649 N N . LEU A 1 83 ? -16.547 -26.438 -24.578 1 97.88 83 LEU A N 1
ATOM 650 C CA . LEU A 1 83 ? -16.047 -25.547 -23.531 1 97.88 83 LEU A CA 1
ATOM 651 C C . LEU A 1 83 ? -16.109 -24.094 -23.969 1 97.88 83 LEU A C 1
ATOM 653 O O . LEU A 1 83 ? -16.438 -23.219 -23.156 1 97.88 83 LEU A O 1
ATOM 657 N N . LEU A 1 84 ? -15.734 -23.844 -25.234 1 98.44 84 LEU A N 1
ATOM 658 C CA . LEU A 1 84 ? -15.805 -22.5 -25.797 1 98.44 84 LEU A CA 1
ATOM 659 C C . LEU A 1 84 ? -17.219 -21.938 -25.672 1 98.44 84 LEU A C 1
ATOM 661 O O . LEU A 1 84 ? -17.406 -20.812 -25.203 1 98.44 84 LEU A O 1
ATOM 665 N N . GLU A 1 85 ? -18.203 -22.75 -26.062 1 98.44 85 GLU A N 1
ATOM 666 C CA . GLU A 1 85 ? -19.594 -22.312 -26.016 1 98.44 85 GLU A CA 1
ATOM 667 C C . GLU A 1 85 ? -20.062 -22.141 -24.578 1 98.44 85 GLU A C 1
ATOM 669 O O . GLU A 1 85 ? -20.766 -21.172 -24.266 1 98.44 85 GLU A O 1
ATOM 674 N N . ARG A 1 86 ? -19.672 -23.016 -23.734 1 97.69 86 ARG A N 1
ATOM 675 C CA . ARG A 1 86 ? -20.016 -22.891 -22.312 1 97.69 86 ARG A CA 1
ATOM 676 C C . ARG A 1 86 ? -19.391 -21.625 -21.719 1 97.69 86 ARG A C 1
ATOM 678 O O . ARG A 1 86 ? -20.047 -20.938 -20.922 1 97.69 86 ARG A O 1
ATOM 685 N N . THR A 1 87 ? -18.172 -21.391 -22.047 1 98.31 87 THR A N 1
ATOM 686 C CA . THR A 1 87 ? -17.469 -20.203 -21.531 1 98.31 87 THR A CA 1
ATOM 687 C C . THR A 1 87 ? -18.188 -18.922 -21.969 1 98.31 87 THR A C 1
ATOM 689 O O . THR A 1 87 ? -18.375 -18.016 -21.156 1 98.31 87 THR A O 1
ATOM 692 N N . ARG A 1 88 ? -18.594 -18.859 -23.234 1 98.5 88 ARG A N 1
ATOM 693 C CA . ARG A 1 88 ? -19.328 -17.688 -23.734 1 98.5 88 ARG A CA 1
ATOM 694 C C . ARG A 1 88 ? -20.594 -17.453 -22.922 1 98.5 88 ARG A C 1
ATOM 696 O O . ARG A 1 88 ? -20.969 -16.297 -22.672 1 98.5 88 ARG A O 1
ATOM 703 N N . LYS A 1 89 ? -21.188 -18.516 -22.5 1 98.12 89 LYS A N 1
ATOM 704 C CA . LYS A 1 89 ? -22.438 -18.422 -21.75 1 98.12 89 LYS A CA 1
ATOM 705 C C . LYS A 1 89 ? -22.188 -18.141 -20.266 1 98.12 89 LYS A C 1
ATOM 707 O O . LYS A 1 89 ? -22.703 -17.172 -19.719 1 98.12 89 LYS A O 1
ATOM 712 N N . GLU A 1 90 ? -21.344 -18.922 -19.641 1 97.5 90 GLU A N 1
ATOM 713 C CA . GLU A 1 90 ? -21.141 -18.859 -18.188 1 97.5 90 GLU A CA 1
ATOM 714 C C . GLU A 1 90 ? -20.266 -17.672 -17.797 1 97.5 90 GLU A C 1
ATOM 716 O O . GLU A 1 90 ? -20.344 -17.188 -16.672 1 97.5 90 GLU A O 1
ATOM 721 N N . GLU A 1 91 ? -19.453 -17.25 -18.734 1 98.19 91 GLU A N 1
ATOM 722 C CA . GLU A 1 91 ? -18.578 -16.125 -18.453 1 98.19 91 GLU A CA 1
ATOM 723 C C . GLU A 1 91 ? -19.031 -14.875 -19.203 1 98.19 91 GLU A C 1
ATOM 725 O O . GLU A 1 91 ? -18.203 -14.047 -19.594 1 98.19 91 GLU A O 1
ATOM 730 N N . ALA A 1 92 ? -20.312 -14.781 -19.453 1 98.38 92 ALA A N 1
ATOM 731 C CA . ALA A 1 92 ? -20.875 -13.633 -20.156 1 98.38 92 ALA A CA 1
ATOM 732 C C . ALA A 1 92 ? -20.531 -12.328 -19.438 1 98.38 92 ALA A C 1
ATOM 734 O O . ALA A 1 92 ? -20.234 -11.32 -20.094 1 98.38 92 ALA A O 1
ATOM 735 N N . LEU A 1 93 ? -20.641 -12.336 -18.125 1 98.06 93 LEU A N 1
ATOM 736 C CA . LEU A 1 93 ? -20.297 -11.148 -17.344 1 98.06 93 LEU A CA 1
ATOM 737 C C . LEU A 1 93 ? -18.844 -10.758 -17.547 1 98.06 93 LEU A C 1
ATOM 739 O O . LEU A 1 93 ? -18.516 -9.57 -17.641 1 98.06 93 LEU A O 1
ATOM 743 N N . SER A 1 94 ? -17.922 -11.75 -17.594 1 97.88 94 SER A N 1
ATOM 744 C CA . SER A 1 94 ? -16.5 -11.5 -17.844 1 97.88 94 SER A CA 1
ATOM 745 C C . SER A 1 94 ? -16.297 -10.82 -19.188 1 97.88 94 SER A C 1
ATOM 747 O O . SER A 1 94 ? -15.469 -9.906 -19.312 1 97.88 94 SER A O 1
ATOM 749 N N . LEU A 1 95 ? -17 -11.297 -20.156 1 98.5 95 LEU A N 1
ATOM 750 C CA . LEU A 1 95 ? -16.875 -10.727 -21.484 1 98.5 95 LEU A CA 1
ATOM 751 C C . LEU A 1 95 ? -17.375 -9.281 -21.516 1 98.5 95 LEU A C 1
ATOM 753 O O . LEU A 1 95 ? -16.75 -8.422 -22.141 1 98.5 95 LEU A O 1
ATOM 757 N N . ARG A 1 96 ? -18.469 -9.023 -20.812 1 98.62 96 ARG A N 1
ATOM 758 C CA . ARG A 1 96 ? -18.969 -7.652 -20.703 1 98.62 96 ARG A CA 1
ATOM 759 C C . ARG A 1 96 ? -17.984 -6.773 -19.938 1 98.62 96 ARG A C 1
ATOM 761 O O . ARG A 1 96 ? -17.812 -5.598 -20.266 1 98.62 96 ARG A O 1
ATOM 768 N N . TYR A 1 97 ? -17.453 -7.344 -18.922 1 98.5 97 TYR A N 1
ATOM 769 C CA . TYR A 1 97 ? -16.438 -6.637 -18.156 1 98.5 97 TYR A CA 1
ATOM 770 C C . TYR A 1 97 ? -15.281 -6.211 -19.047 1 98.5 97 TYR A C 1
ATOM 772 O O . TYR A 1 97 ? -14.836 -5.062 -18.984 1 98.5 97 TYR A O 1
ATOM 780 N N . ALA A 1 98 ? -14.727 -7.121 -19.844 1 98.5 98 ALA A N 1
ATOM 781 C CA . ALA A 1 98 ? -13.617 -6.828 -20.734 1 98.5 98 ALA A CA 1
ATOM 782 C C . ALA A 1 98 ? -13.969 -5.707 -21.703 1 98.5 98 ALA A C 1
ATOM 784 O O . ALA A 1 98 ? -13.148 -4.832 -21.984 1 98.5 98 ALA A O 1
ATOM 785 N N . GLN A 1 99 ? -15.148 -5.754 -22.219 1 98.44 99 GLN A N 1
ATOM 786 C CA . GLN A 1 99 ? -15.609 -4.695 -23.109 1 98.44 99 GLN A CA 1
ATOM 787 C C . GLN A 1 99 ? -15.695 -3.359 -22.375 1 98.44 99 GLN A C 1
ATOM 789 O O . GLN A 1 99 ? -15.305 -2.32 -22.906 1 98.44 99 GLN A O 1
ATOM 794 N N . ALA A 1 100 ? -16.25 -3.396 -21.156 1 98.75 100 ALA A N 1
ATOM 795 C CA . ALA A 1 100 ? -16.344 -2.193 -20.344 1 98.75 100 ALA A CA 1
ATOM 796 C C . ALA A 1 100 ? -14.969 -1.599 -20.078 1 98.75 100 ALA A C 1
ATOM 798 O O . ALA A 1 100 ? -14.805 -0.377 -20.062 1 98.75 100 ALA A O 1
ATOM 799 N N . MET A 1 101 ? -14.008 -2.461 -19.891 1 98.44 101 MET A N 1
ATOM 800 C CA . MET A 1 101 ? -12.633 -2.023 -19.641 1 98.44 101 MET A CA 1
ATOM 801 C C . MET A 1 101 ? -12.07 -1.288 -20.859 1 98.44 101 MET A C 1
ATOM 803 O O . MET A 1 101 ? -11.391 -0.27 -20.703 1 98.44 101 MET A O 1
ATOM 807 N N . LEU A 1 102 ? -12.328 -1.779 -22.031 1 97.75 102 LEU A N 1
ATOM 808 C CA . LEU A 1 102 ? -11.883 -1.119 -23.25 1 97.75 102 LEU A CA 1
ATOM 809 C C . LEU A 1 102 ? -12.531 0.254 -23.406 1 97.75 102 LEU A C 1
ATOM 811 O O . LEU A 1 102 ? -11.867 1.221 -23.781 1 97.75 102 LEU A O 1
ATOM 815 N N . GLU A 1 103 ? -13.781 0.294 -23.078 1 98.5 103 GLU A N 1
ATOM 816 C CA . GLU A 1 103 ? -14.508 1.557 -23.141 1 98.5 103 GLU A CA 1
ATOM 817 C C . GLU A 1 103 ? -13.969 2.562 -22.125 1 98.5 103 GLU A C 1
ATOM 819 O O . GLU A 1 103 ? -13.883 3.756 -22.406 1 98.5 103 GLU A O 1
ATOM 824 N N . LEU A 1 104 ? -13.688 2.09 -20.938 1 98.69 104 LEU A N 1
ATOM 825 C CA . LEU A 1 104 ? -13.117 2.951 -19.906 1 98.69 104 LEU A CA 1
ATOM 826 C C . LEU A 1 104 ? -11.781 3.537 -20.375 1 98.69 104 LEU A C 1
ATOM 828 O O . LEU A 1 104 ? -11.523 4.727 -20.172 1 98.69 104 LEU A O 1
ATOM 832 N N . HIS A 1 105 ? -10.953 2.691 -20.969 1 97.62 105 HIS A N 1
ATOM 833 C CA . HIS A 1 105 ? -9.672 3.16 -21.484 1 97.62 105 HIS A CA 1
ATOM 834 C C . HIS A 1 105 ? -9.867 4.238 -22.547 1 97.62 105 HIS A C 1
ATOM 836 O O . HIS A 1 105 ? -9.172 5.254 -22.531 1 97.62 105 HIS A O 1
ATOM 842 N N . LYS A 1 106 ? -10.773 4.027 -23.406 1 97.44 106 LYS A N 1
ATOM 843 C CA . LYS A 1 106 ? -11.062 5.004 -24.453 1 97.44 106 LYS A CA 1
ATOM 844 C C . LYS A 1 106 ? -11.555 6.316 -23.859 1 97.44 106 LYS A C 1
ATOM 846 O O . LYS A 1 106 ? -11.18 7.398 -24.328 1 97.44 106 LYS A O 1
ATOM 851 N N . LEU A 1 107 ? -12.406 6.203 -22.875 1 98.31 107 LEU A N 1
ATOM 852 C CA . LEU A 1 107 ? -12.914 7.379 -22.172 1 98.31 107 LEU A CA 1
ATOM 853 C C . LEU A 1 107 ? -11.773 8.203 -21.594 1 98.31 107 LEU A C 1
ATOM 855 O O . LEU A 1 107 ? -11.742 9.43 -21.75 1 98.31 107 LEU A O 1
ATOM 859 N N . LEU A 1 108 ? -10.828 7.57 -20.922 1 97.88 108 LEU A N 1
ATOM 860 C CA . LEU A 1 108 ? -9.75 8.258 -20.219 1 97.88 108 LEU A CA 1
ATOM 861 C C . LEU A 1 108 ? -8.711 8.789 -21.188 1 97.88 108 LEU A C 1
ATOM 863 O O . LEU A 1 108 ? -7.973 9.727 -20.875 1 97.88 108 LEU A O 1
ATOM 867 N N . ASP A 1 109 ? -8.664 8.211 -22.391 1 95.31 109 ASP A N 1
ATOM 868 C CA . ASP A 1 109 ? -7.785 8.727 -23.438 1 95.31 109 ASP A CA 1
ATOM 869 C C . ASP A 1 109 ? -8.211 10.125 -23.875 1 95.31 109 ASP A C 1
ATOM 871 O O . ASP A 1 109 ? -7.414 10.867 -24.453 1 95.31 109 ASP A O 1
ATOM 875 N N . MET A 1 110 ? -9.398 10.492 -23.531 1 94.81 110 MET A N 1
ATOM 876 C CA . MET A 1 110 ? -9.922 11.789 -23.938 1 94.81 110 MET A CA 1
ATOM 877 C C . MET A 1 110 ? -9.562 12.875 -22.938 1 94.81 110 MET A C 1
ATOM 879 O O . MET A 1 110 ? -9.719 14.062 -23.203 1 94.81 110 MET A O 1
ATOM 883 N N . ALA A 1 111 ? -9.141 12.492 -21.766 1 96.94 111 ALA A N 1
ATOM 884 C CA . ALA A 1 111 ? -8.805 13.469 -20.734 1 96.94 111 ALA A CA 1
ATOM 885 C C . ALA A 1 111 ? -7.617 14.328 -21.141 1 96.94 111 ALA A C 1
ATOM 887 O O . ALA A 1 111 ? -6.609 13.812 -21.625 1 96.94 111 ALA A O 1
ATOM 888 N N . GLU A 1 112 ? -7.68 15.625 -20.969 1 95.56 112 GLU A N 1
ATOM 889 C CA . GLU A 1 112 ? -6.652 16.547 -21.453 1 95.56 112 GLU A CA 1
ATOM 890 C C . GLU A 1 112 ? -5.984 17.281 -20.281 1 95.56 112 GLU A C 1
ATOM 892 O O . GLU A 1 112 ? -5.301 18.281 -20.484 1 95.56 112 GLU A O 1
ATOM 897 N N . GLY A 1 113 ? -6.254 16.859 -19.109 1 96.69 113 GLY A N 1
ATOM 898 C CA . GLY A 1 113 ? -5.613 17.516 -17.984 1 96.69 113 GLY A CA 1
ATOM 899 C C . GLY A 1 113 ? -6.59 18.281 -17.109 1 96.69 113 GLY A C 1
ATOM 900 O O . GLY A 1 113 ? -6.273 18.609 -15.961 1 96.69 113 GLY A O 1
ATOM 901 N N . PHE A 1 114 ? -7.797 18.562 -17.594 1 98.06 114 PHE A N 1
ATOM 902 C CA . PHE A 1 114 ? -8.844 19.203 -16.812 1 98.06 114 PHE A CA 1
ATOM 903 C C . PHE A 1 114 ? -9.469 18.234 -15.828 1 98.06 114 PHE A C 1
ATOM 905 O O . PHE A 1 114 ? -9.195 17.031 -15.875 1 98.06 114 PHE A O 1
ATOM 912 N N . SER A 1 115 ? -10.281 18.75 -14.938 1 97.69 115 SER A N 1
ATOM 913 C CA . SER A 1 115 ? -10.922 17.922 -13.922 1 97.69 115 SER A CA 1
ATOM 914 C C . SER A 1 115 ? -11.594 16.703 -14.547 1 97.69 115 SER A C 1
ATOM 916 O O . SER A 1 115 ? -12.211 16.797 -15.609 1 97.69 115 SER A O 1
ATOM 918 N N . LEU A 1 116 ? -11.523 15.578 -13.93 1 98 116 LEU A N 1
ATOM 919 C CA . LEU A 1 116 ? -12.109 14.328 -14.398 1 98 116 LEU A CA 1
ATOM 920 C C . LEU A 1 116 ? -13.539 14.164 -13.875 1 98 116 LEU A C 1
ATOM 922 O O . LEU A 1 116 ? -14.211 13.18 -14.18 1 98 116 LEU A O 1
ATOM 926 N N . GLU A 1 117 ? -14.055 15.086 -13.117 1 96.12 117 GLU A N 1
ATOM 927 C CA . GLU A 1 117 ? -15.344 14.969 -12.445 1 96.12 117 GLU A CA 1
ATOM 928 C C . GLU A 1 117 ? -16.469 14.703 -13.445 1 96.12 117 GLU A C 1
ATOM 930 O O . GLU A 1 117 ? -17.344 13.875 -13.195 1 96.12 117 GLU A O 1
ATOM 935 N N . GLU A 1 118 ? -16.344 15.312 -14.523 1 95.19 118 GLU A N 1
ATOM 936 C CA . GLU A 1 118 ? -17.422 15.227 -15.508 1 95.19 118 GLU A CA 1
ATOM 937 C C . GLU A 1 118 ? -17.375 13.891 -16.25 1 95.19 118 GLU A C 1
ATOM 939 O O . GLU A 1 118 ? -18.328 13.531 -16.953 1 95.19 118 GLU A O 1
ATOM 944 N N . LEU A 1 119 ? -16.312 13.125 -16.094 1 97.62 119 LEU A N 1
ATOM 945 C CA . LEU A 1 119 ? -16.172 11.852 -16.797 1 97.62 119 LEU A CA 1
ATOM 946 C C . LEU A 1 119 ? -16.812 10.719 -16 1 97.62 119 LEU A C 1
ATOM 948 O O . LEU A 1 119 ? -17.109 9.656 -16.547 1 97.62 119 LEU A O 1
ATOM 952 N N . TYR A 1 120 ? -17.078 10.883 -14.719 1 97.5 120 TYR A N 1
ATOM 953 C CA . TYR A 1 120 ? -17.562 9.812 -13.859 1 97.5 120 TYR A CA 1
ATOM 954 C C . TYR A 1 120 ? -18.906 9.281 -14.359 1 97.5 120 TYR A C 1
ATOM 956 O O . TYR A 1 120 ? -19.094 8.062 -14.469 1 97.5 120 TYR A O 1
ATOM 964 N N . PRO A 1 121 ? -19.797 10.18 -14.797 1 97.31 121 PRO A N 1
ATOM 965 C CA . PRO A 1 121 ? -21.078 9.656 -15.273 1 97.31 121 PRO A CA 1
ATOM 966 C C . PRO A 1 121 ? -20.953 8.898 -16.594 1 97.31 121 PRO A C 1
ATOM 968 O O . PRO A 1 121 ? -21.891 8.211 -17 1 97.31 121 PRO A O 1
ATOM 971 N N . ARG A 1 122 ? -19.812 9.031 -17.234 1 98.25 122 ARG A N 1
ATOM 972 C CA . ARG A 1 122 ? -19.625 8.383 -18.531 1 98.25 122 ARG A CA 1
ATOM 973 C C . ARG A 1 122 ? -18.875 7.066 -18.391 1 98.25 122 ARG A C 1
ATOM 975 O O . ARG A 1 122 ? -18.672 6.348 -19.359 1 98.25 122 ARG A O 1
ATOM 982 N N . VAL A 1 123 ? -18.469 6.738 -17.203 1 98.69 123 VAL A N 1
ATOM 983 C CA . VAL A 1 123 ? -17.859 5.441 -16.938 1 98.69 123 VAL A CA 1
ATOM 984 C C . VAL A 1 123 ? -18.859 4.328 -17.266 1 98.69 123 VAL A C 1
ATOM 986 O O . VAL A 1 123 ? -20.047 4.43 -16.953 1 98.69 123 VAL A O 1
ATOM 989 N N . PRO A 1 124 ? -18.359 3.244 -17.938 1 98.69 124 PRO A N 1
ATOM 990 C CA . PRO A 1 124 ? -19.266 2.139 -18.234 1 98.69 124 PRO A CA 1
ATOM 991 C C . PRO A 1 124 ? -20.031 1.651 -17 1 98.69 124 PRO A C 1
ATOM 993 O O . PRO A 1 124 ? -19.453 1.514 -15.922 1 98.69 124 PRO A O 1
ATOM 996 N N . ASP A 1 125 ? -21.281 1.352 -17.203 1 98.25 125 ASP A N 1
ATOM 997 C CA . ASP A 1 125 ? -22.219 1.057 -16.125 1 98.25 125 ASP A CA 1
ATOM 998 C C . ASP A 1 125 ? -21.688 -0.066 -15.227 1 98.25 125 ASP A C 1
ATOM 1000 O O . ASP A 1 125 ? -21.766 0.023 -14 1 98.25 125 ASP A O 1
ATOM 1004 N N . LEU A 1 126 ? -21.156 -1.038 -15.844 1 98 126 LEU A N 1
ATOM 1005 C CA . LEU A 1 126 ? -20.688 -2.23 -15.141 1 98 126 LEU A CA 1
ATOM 1006 C C . LEU A 1 126 ? -19.562 -1.889 -14.172 1 98 126 LEU A C 1
ATOM 1008 O O . LEU A 1 126 ? -19.344 -2.605 -13.188 1 98 126 LEU A O 1
ATOM 1012 N N . LEU A 1 127 ? -18.812 -0.802 -14.398 1 98.5 127 LEU A N 1
ATOM 1013 C CA . LEU A 1 127 ? -17.625 -0.471 -13.633 1 98.5 127 LEU A CA 1
ATOM 1014 C C . LEU A 1 127 ? -17.906 0.669 -12.656 1 98.5 127 LEU A C 1
ATOM 1016 O O . LEU A 1 127 ? -17.047 1.023 -11.844 1 98.5 127 LEU A O 1
ATOM 1020 N N . ARG A 1 128 ? -19.125 1.277 -12.695 1 98.19 128 ARG A N 1
ATOM 1021 C CA . ARG A 1 128 ? -19.453 2.406 -11.828 1 98.19 128 ARG A CA 1
ATOM 1022 C C . ARG A 1 128 ? -19.391 2 -10.359 1 98.19 128 ARG A C 1
ATOM 1024 O O . ARG A 1 128 ? -19.984 0.986 -9.969 1 98.19 128 ARG A O 1
ATOM 1031 N N . GLY A 1 129 ? -18.656 2.73 -9.609 1 97.94 129 GLY A N 1
ATOM 1032 C CA . GLY A 1 129 ? -18.516 2.482 -8.18 1 97.94 129 GLY A CA 1
ATOM 1033 C C . GLY A 1 129 ? -17.344 1.574 -7.844 1 97.94 129 GLY A C 1
ATOM 1034 O O . GLY A 1 129 ? -17.047 1.36 -6.668 1 97.94 129 GLY A O 1
ATOM 1035 N N . TYR A 1 130 ? -16.672 1.097 -8.891 1 98.38 130 TYR A N 1
ATOM 1036 C CA . TYR A 1 130 ? -15.555 0.192 -8.656 1 98.38 130 TYR A CA 1
ATOM 1037 C C . TYR A 1 130 ? -14.234 0.845 -9.047 1 98.38 130 TYR A C 1
ATOM 1039 O O . TYR A 1 130 ? -13.164 0.284 -8.805 1 98.38 130 TYR A O 1
ATOM 1047 N N . VAL A 1 131 ? -14.289 2.061 -9.656 1 98.25 131 VAL A N 1
ATOM 1048 C CA . VAL A 1 131 ? -13.055 2.672 -10.148 1 98.25 131 VAL A CA 1
ATOM 1049 C C . VAL A 1 131 ? -13 4.137 -9.727 1 98.25 131 VAL A C 1
ATOM 1051 O O . VAL A 1 131 ? -14.039 4.801 -9.617 1 98.25 131 VAL A O 1
ATOM 1054 N N . GLU A 1 132 ? -11.867 4.602 -9.383 1 97.88 132 GLU A N 1
ATOM 1055 C CA . GLU A 1 132 ? -11.539 6.016 -9.258 1 97.88 132 GLU A CA 1
ATOM 1056 C C . GLU A 1 132 ? -10.781 6.523 -10.484 1 97.88 132 GLU A C 1
ATOM 1058 O O . GLU A 1 132 ? -9.906 5.832 -11.008 1 97.88 132 GLU A O 1
ATOM 1063 N N . LEU A 1 133 ? -11.164 7.66 -11.047 1 98.25 133 LEU A N 1
ATOM 1064 C CA . LEU A 1 133 ? -10.445 8.297 -12.141 1 98.25 133 LEU A CA 1
ATOM 1065 C C . LEU A 1 133 ? -9.344 9.211 -11.609 1 98.25 133 LEU A C 1
ATOM 1067 O O . LEU A 1 133 ? -9.602 10.086 -10.781 1 98.25 133 LEU A O 1
ATOM 1071 N N . THR A 1 134 ? -8.094 9.031 -12.078 1 97.5 134 THR A N 1
ATOM 1072 C CA . THR A 1 134 ? -6.988 9.781 -11.492 1 97.5 134 THR A CA 1
ATOM 1073 C C . THR A 1 134 ? -6.059 10.32 -12.57 1 97.5 134 THR A C 1
ATOM 1075 O O . THR A 1 134 ? -6.109 9.883 -13.719 1 97.5 134 THR A O 1
ATOM 1078 N N . TYR A 1 135 ? -5.25 11.32 -12.219 1 97.56 135 TYR A N 1
ATOM 1079 C CA . TYR A 1 135 ? -4.105 11.797 -12.992 1 97.56 135 TYR A CA 1
ATOM 1080 C C . TYR A 1 135 ? -2.799 11.5 -12.258 1 97.56 135 TYR A C 1
ATOM 1082 O O . TYR A 1 135 ? -2.756 11.5 -11.031 1 97.56 135 TYR A O 1
ATOM 1090 N N . ASP A 1 136 ? -1.771 11.156 -13.031 1 96.38 136 ASP A N 1
ATOM 1091 C CA . ASP A 1 136 ? -0.434 11.297 -12.461 1 96.38 136 ASP A CA 1
ATOM 1092 C C . ASP A 1 136 ? 0.025 12.75 -12.5 1 96.38 136 ASP A C 1
ATOM 1094 O O . ASP A 1 136 ? -0.763 13.648 -12.805 1 96.38 136 ASP A O 1
ATOM 1098 N N . LEU A 1 137 ? 1.242 13.094 -12.117 1 96.56 137 LEU A N 1
ATOM 1099 C CA . LEU A 1 137 ? 1.725 14.461 -11.984 1 96.56 137 LEU A CA 1
ATOM 1100 C C . LEU A 1 137 ? 1.985 15.078 -13.359 1 96.56 137 LEU A C 1
ATOM 1102 O O . LEU A 1 137 ? 2.244 16.281 -13.461 1 96.56 137 LEU A O 1
ATOM 1106 N N . ASN A 1 138 ? 1.897 14.281 -14.453 1 96.19 138 ASN A N 1
ATOM 1107 C CA . ASN A 1 138 ? 2.002 14.766 -15.82 1 96.19 138 ASN A CA 1
ATOM 1108 C C . ASN A 1 138 ? 0.629 14.898 -16.469 1 96.19 138 ASN A C 1
ATOM 1110 O O . ASN A 1 138 ? 0.525 15 -17.703 1 96.19 138 ASN A O 1
ATOM 1114 N N . HIS A 1 139 ? -0.421 14.773 -15.727 1 96.81 139 HIS A N 1
ATOM 1115 C CA . HIS A 1 139 ? -1.808 14.961 -16.141 1 96.81 139 HIS A CA 1
ATOM 1116 C C . HIS A 1 139 ? -2.264 13.844 -17.078 1 96.81 139 HIS A C 1
ATOM 1118 O O . HIS A 1 139 ? -3.062 14.078 -17.984 1 96.81 139 HIS A O 1
ATOM 1124 N N . ARG A 1 140 ? -1.727 12.68 -16.984 1 97.25 140 ARG A N 1
ATOM 1125 C CA . ARG A 1 140 ? -2.143 11.508 -17.734 1 97.25 140 ARG A CA 1
ATOM 1126 C C . ARG A 1 140 ? -3.16 10.68 -16.953 1 97.25 140 ARG A C 1
ATOM 1128 O O . ARG A 1 140 ? -2.875 10.227 -15.844 1 97.25 140 ARG A O 1
ATOM 1135 N N . ALA A 1 141 ? -4.273 10.414 -17.484 1 98.06 141 ALA A N 1
ATOM 1136 C CA . ALA A 1 141 ? -5.414 9.82 -16.797 1 98.06 141 ALA A CA 1
ATOM 1137 C C . ALA A 1 141 ? -5.309 8.297 -16.781 1 98.06 141 ALA A C 1
ATOM 1139 O O . ALA A 1 141 ? -4.836 7.691 -17.734 1 98.06 141 ALA A O 1
ATOM 1140 N N . SER A 1 142 ? -5.688 7.668 -15.75 1 97 142 SER A N 1
ATOM 1141 C CA . SER A 1 142 ? -5.754 6.219 -15.586 1 97 142 SER A CA 1
ATOM 1142 C C . SER A 1 142 ? -6.816 5.828 -14.562 1 97 142 SER A C 1
ATOM 1144 O O . SER A 1 142 ? -7.191 6.637 -13.711 1 97 142 SER A O 1
ATOM 1146 N N . PRO A 1 143 ? -7.336 4.672 -14.703 1 97.44 143 PRO A N 1
ATOM 1147 C CA . PRO A 1 143 ? -8.258 4.195 -13.672 1 97.44 143 PRO A CA 1
ATOM 1148 C C . PRO A 1 143 ? -7.543 3.52 -12.5 1 97.44 143 PRO A C 1
ATOM 1150 O O . PRO A 1 143 ? -6.512 2.873 -12.695 1 97.44 143 PRO A O 1
ATOM 1153 N N . ARG A 1 144 ? -8.008 3.727 -11.305 1 97.19 144 ARG A N 1
ATOM 1154 C CA . ARG A 1 144 ? -7.633 2.961 -10.117 1 97.19 144 ARG A CA 1
ATOM 1155 C C . ARG A 1 144 ? -8.812 2.156 -9.586 1 97.19 144 ARG A C 1
ATOM 1157 O O . ARG A 1 144 ? -9.875 2.715 -9.312 1 97.19 144 ARG A O 1
ATOM 1164 N N . PHE A 1 145 ? -8.656 0.908 -9.383 1 97.94 145 PHE A N 1
ATOM 1165 C CA . PHE A 1 145 ? -9.766 0.031 -9.031 1 97.94 145 PHE A CA 1
ATOM 1166 C C . PHE A 1 145 ? -9.875 -0.125 -7.52 1 97.94 145 PHE A C 1
ATOM 1168 O O . PHE A 1 145 ? -8.859 -0.222 -6.828 1 97.94 145 PHE A O 1
ATOM 1175 N N . PHE A 1 146 ? -11.094 -0.146 -7.016 1 97.94 146 PHE A N 1
ATOM 1176 C CA . PHE A 1 146 ? -11.359 -0.627 -5.664 1 97.94 146 PHE A CA 1
ATOM 1177 C C . PHE A 1 146 ? -11.445 -2.148 -5.641 1 97.94 146 PHE A C 1
ATOM 1179 O O . PHE A 1 146 ? -12.539 -2.715 -5.555 1 97.94 146 PHE A O 1
ATOM 1186 N N . GLU A 1 147 ? -10.297 -2.748 -5.625 1 97.62 147 GLU A N 1
ATOM 1187 C CA . GLU A 1 147 ? -10.188 -4.195 -5.766 1 97.62 147 GLU A CA 1
ATOM 1188 C C . GLU A 1 147 ? -10.969 -4.918 -4.668 1 97.62 147 GLU A C 1
ATOM 1190 O O . GLU A 1 147 ? -11.609 -5.938 -4.922 1 97.62 147 GLU A O 1
ATOM 1195 N N . SER A 1 148 ? -10.898 -4.398 -3.459 1 97.44 148 SER A N 1
ATOM 1196 C CA . SER A 1 148 ? -11.602 -5.012 -2.336 1 97.44 148 SER A CA 1
ATOM 1197 C C . SER A 1 148 ? -13.102 -5.105 -2.605 1 97.44 148 SER A C 1
ATOM 1199 O O . SER A 1 148 ? -13.75 -6.078 -2.215 1 97.44 148 SER A O 1
ATOM 1201 N N . LEU A 1 149 ? -13.648 -4.098 -3.295 1 98.06 149 LEU A N 1
ATOM 1202 C CA . LEU A 1 149 ? -15.078 -4.094 -3.604 1 98.06 149 LEU A CA 1
ATOM 1203 C C . LEU A 1 149 ? -15.391 -5.07 -4.734 1 98.06 149 LEU A C 1
ATOM 1205 O O . LEU A 1 149 ? -16.484 -5.645 -4.777 1 98.06 149 LEU A O 1
ATOM 1209 N N . LEU A 1 150 ? -14.43 -5.25 -5.621 1 98.25 150 LEU A N 1
ATOM 1210 C CA . LEU A 1 150 ? -14.625 -6.23 -6.684 1 98.25 150 LEU A CA 1
ATOM 1211 C C . LEU A 1 150 ? -14.773 -7.633 -6.109 1 98.25 150 LEU A C 1
ATOM 1213 O O . LEU A 1 150 ? -15.578 -8.43 -6.605 1 98.25 150 LEU A O 1
ATOM 1217 N N . TYR A 1 151 ? -14.031 -7.93 -5.055 1 97.5 151 TYR A N 1
ATOM 1218 C CA . TYR A 1 151 ? -14.125 -9.234 -4.402 1 97.5 151 TYR A CA 1
ATOM 1219 C C . TYR A 1 151 ? -15.477 -9.406 -3.73 1 97.5 151 TYR A C 1
ATOM 1221 O O . TYR A 1 151 ? -15.875 -10.531 -3.398 1 97.5 151 TYR A O 1
ATOM 1229 N N . ARG A 1 152 ? -16.188 -8.328 -3.484 1 95.62 152 ARG A N 1
ATOM 1230 C CA . ARG A 1 152 ? -17.469 -8.352 -2.801 1 95.62 152 ARG A CA 1
ATOM 1231 C C . ARG A 1 152 ? -18.625 -8.133 -3.785 1 95.62 152 ARG A C 1
ATOM 1233 O O . ARG A 1 152 ? -19.781 -7.992 -3.379 1 95.62 152 ARG A O 1
ATOM 1240 N N . GLY A 1 153 ? -18.25 -8.031 -5.031 1 95.06 153 GLY A N 1
ATOM 1241 C CA . GLY A 1 153 ? -19.219 -7.809 -6.09 1 95.06 153 GLY A CA 1
ATOM 1242 C C . GLY A 1 153 ? -19.453 -9.031 -6.957 1 95.06 153 GLY A C 1
ATOM 1243 O O . GLY A 1 153 ? -19.047 -10.141 -6.602 1 95.06 153 GLY A O 1
ATOM 1244 N N . PRO A 1 154 ? -20.109 -8.844 -8.055 1 96.19 154 PRO A N 1
ATOM 1245 C CA . PRO A 1 154 ? -20.5 -9.969 -8.898 1 96.19 154 PRO A CA 1
ATOM 1246 C C . PRO A 1 154 ? -19.328 -10.555 -9.688 1 96.19 154 PRO A C 1
ATOM 1248 O O . PRO A 1 154 ? -19.453 -11.617 -10.289 1 96.19 154 PRO A O 1
ATOM 1251 N N . PHE A 1 155 ? -18.219 -9.922 -9.609 1 96.81 155 PHE A N 1
ATOM 1252 C CA . PHE A 1 155 ? -17.078 -10.312 -10.438 1 96.81 155 PHE A CA 1
ATOM 1253 C C . PHE A 1 155 ? -16.297 -11.438 -9.773 1 96.81 155 PHE A C 1
ATOM 1255 O O . PHE A 1 155 ? -15.5 -12.109 -10.422 1 96.81 155 PHE A O 1
ATOM 1262 N N . HIS A 1 156 ? -16.391 -11.531 -8.477 1 97 156 HIS A N 1
ATOM 1263 C CA . HIS A 1 156 ? -15.789 -12.672 -7.801 1 97 156 HIS A CA 1
ATOM 1264 C C . HIS A 1 156 ? -16.656 -13.914 -7.934 1 97 156 HIS A C 1
ATOM 1266 O O . HIS A 1 156 ? -17.516 -14.172 -7.09 1 97 156 HIS A O 1
ATOM 1272 N N . ARG A 1 157 ? -16.328 -14.727 -8.922 1 94.88 157 ARG A N 1
ATOM 1273 C CA . ARG A 1 157 ? -17.203 -15.828 -9.297 1 94.88 157 ARG A CA 1
ATOM 1274 C C . ARG A 1 157 ? -16.703 -17.141 -8.734 1 94.88 157 ARG A C 1
ATOM 1276 O O . ARG A 1 157 ? -15.953 -17.875 -9.406 1 94.88 157 ARG A O 1
ATOM 1283 N N . GLU A 1 158 ? -17.266 -17.531 -7.656 1 96.19 158 GLU A N 1
ATOM 1284 C CA . GLU A 1 158 ? -16.891 -18.797 -7.059 1 96.19 158 GLU A CA 1
ATOM 1285 C C . GLU A 1 158 ? -17.406 -19.969 -7.887 1 96.19 158 GLU A C 1
ATOM 1287 O O . GLU A 1 158 ? -16.859 -21.078 -7.836 1 96.19 158 GLU A O 1
ATOM 1292 N N . SER A 1 159 ? -18.453 -19.703 -8.719 1 96.31 159 SER A N 1
ATOM 1293 C CA . SER A 1 159 ? -19.031 -20.75 -9.578 1 96.31 159 SER A CA 1
ATOM 1294 C C . SER A 1 159 ? -18.062 -21.156 -10.672 1 96.31 159 SER A C 1
ATOM 1296 O O . SER A 1 159 ? -18.203 -22.219 -11.273 1 96.31 159 SER A O 1
ATOM 1298 N N . SER A 1 160 ? -17.047 -20.281 -10.945 1 97.44 160 SER A N 1
ATOM 1299 C CA . SER A 1 160 ? -16.062 -20.578 -11.969 1 97.44 160 SER A CA 1
ATOM 1300 C C . SER A 1 160 ? -14.859 -21.312 -11.375 1 97.44 160 SER A C 1
ATOM 1302 O O . SER A 1 160 ? -13.945 -21.703 -12.109 1 97.44 160 SER A O 1
ATOM 1304 N N . GLN A 1 161 ? -14.828 -21.484 -10.055 1 97.81 161 GLN A N 1
ATOM 1305 C CA . GLN A 1 161 ? -13.719 -22.141 -9.367 1 97.81 161 GLN A CA 1
ATOM 1306 C C . GLN A 1 161 ? -13.953 -23.641 -9.242 1 97.81 161 GLN A C 1
ATOM 1308 O O . GLN A 1 161 ? -15.07 -24.078 -8.977 1 97.81 161 GLN A O 1
ATOM 1313 N N . SER A 1 162 ? -12.961 -24.375 -9.523 1 96.88 162 SER A N 1
ATOM 1314 C CA . SER A 1 162 ? -13.023 -25.828 -9.391 1 96.88 162 SER A CA 1
ATOM 1315 C C . SER A 1 162 ? -11.625 -26.438 -9.219 1 96.88 162 SER A C 1
ATOM 1317 O O . SER A 1 162 ? -10.641 -25.703 -9.164 1 96.88 162 SER A O 1
ATOM 1319 N N . LEU A 1 163 ? -11.586 -27.719 -9.047 1 96.75 163 LEU A N 1
ATOM 1320 C CA . LEU A 1 163 ? -10.336 -28.469 -8.969 1 96.75 163 LEU A CA 1
ATOM 1321 C C . LEU A 1 163 ? -10.383 -29.703 -9.875 1 96.75 163 LEU A C 1
ATOM 1323 O O . LEU A 1 163 ? -11.43 -30.344 -10 1 96.75 163 LEU A O 1
ATOM 1327 N N . SER A 1 164 ? -9.289 -29.984 -10.492 1 96.31 164 SER A N 1
ATOM 1328 C CA . SER A 1 164 ? -9.094 -31.234 -11.219 1 96.31 164 SER A CA 1
ATOM 1329 C C . SER A 1 164 ? -8.148 -32.156 -10.469 1 96.31 164 SER A C 1
ATOM 1331 O O . SER A 1 164 ? -6.988 -31.828 -10.227 1 96.31 164 SER A O 1
ATOM 1333 N N . MET A 1 165 ? -8.641 -33.344 -10.102 1 96.25 165 MET A N 1
ATOM 1334 C CA . MET A 1 165 ? -7.855 -34.281 -9.305 1 96.25 165 MET A CA 1
ATOM 1335 C C . MET A 1 165 ? -7.59 -35.562 -10.078 1 96.25 165 MET A C 1
ATOM 1337 O O . MET A 1 165 ? -8.477 -36.062 -10.773 1 96.25 165 MET A O 1
ATOM 1341 N N . ARG A 1 166 ? -6.398 -36.062 -9.984 1 95.69 166 ARG A N 1
ATOM 1342 C CA . ARG A 1 166 ? -6.02 -37.344 -10.586 1 95.69 166 ARG A CA 1
ATOM 1343 C C . ARG A 1 166 ? -4.742 -37.875 -9.961 1 95.69 166 ARG A C 1
ATOM 1345 O O . ARG A 1 166 ? -4.035 -37.156 -9.25 1 95.69 166 ARG A O 1
ATOM 1352 N N . LEU A 1 167 ? -4.512 -39.094 -10.18 1 95.75 167 LEU A N 1
ATOM 1353 C CA . LEU A 1 167 ? -3.221 -39.688 -9.852 1 95.75 167 LEU A CA 1
ATOM 1354 C C . LEU A 1 167 ? -2.191 -39.406 -10.938 1 95.75 167 LEU A C 1
ATOM 1356 O O . LEU A 1 167 ? -2.51 -39.438 -12.125 1 95.75 167 LEU A O 1
ATOM 1360 N N . ILE A 1 168 ? -1.017 -39.031 -10.492 1 94.88 168 ILE A N 1
ATOM 1361 C CA . ILE A 1 168 ? 0.028 -38.844 -11.492 1 94.88 168 ILE A CA 1
ATOM 1362 C C . ILE A 1 168 ? 1.173 -39.844 -11.234 1 94.88 168 ILE A C 1
ATOM 1364 O O . ILE A 1 168 ? 1.438 -40.188 -10.086 1 94.88 168 ILE A O 1
ATOM 1368 N N . HIS A 1 169 ? 1.857 -40.188 -12.344 1 94.69 169 HIS A N 1
ATOM 1369 C CA . HIS A 1 169 ? 2.986 -41.094 -12.281 1 94.69 169 HIS A CA 1
ATOM 1370 C C . HIS A 1 169 ? 4.168 -40.594 -13.102 1 94.69 169 HIS A C 1
ATOM 1372 O O . HIS A 1 169 ? 5.129 -41.312 -13.344 1 94.69 169 HIS A O 1
ATOM 1378 N N . GLU A 1 170 ? 4 -39.344 -13.539 1 94.75 170 GLU A N 1
ATOM 1379 C CA . GLU A 1 170 ? 5.043 -38.656 -14.289 1 94.75 170 GLU A CA 1
ATOM 1380 C C . GLU A 1 170 ? 4.957 -37.125 -14.086 1 94.75 170 GLU A C 1
ATOM 1382 O O . GLU A 1 170 ? 3.955 -36.625 -13.586 1 94.75 170 GLU A O 1
ATOM 1387 N N . ASP A 1 171 ? 5.965 -36.469 -14.492 1 93.56 171 ASP A N 1
ATOM 1388 C CA . ASP A 1 171 ? 6.047 -35.031 -14.25 1 93.56 171 ASP A CA 1
ATOM 1389 C C . ASP A 1 171 ? 5.328 -34.25 -15.352 1 93.56 171 ASP A C 1
ATOM 1391 O O . ASP A 1 171 ? 4.812 -33.156 -15.109 1 93.56 171 ASP A O 1
ATOM 1395 N N . ALA A 1 172 ? 5.258 -34.75 -16.516 1 90.56 172 ALA A N 1
ATOM 1396 C CA . ALA A 1 172 ? 4.766 -34.031 -17.672 1 90.56 172 ALA A CA 1
ATOM 1397 C C . ALA A 1 172 ? 3.279 -33.719 -17.547 1 90.56 172 ALA A C 1
ATOM 1399 O O . ALA A 1 172 ? 2.48 -34.594 -17.219 1 90.56 172 ALA A O 1
ATOM 1400 N N . ARG A 1 173 ? 2.939 -32.469 -17.688 1 91.44 173 ARG A N 1
ATOM 1401 C CA . ARG A 1 173 ? 1.578 -31.938 -17.719 1 91.44 173 ARG A CA 1
ATOM 1402 C C . ARG A 1 173 ? 1.427 -30.859 -18.781 1 91.44 173 ARG A C 1
ATOM 1404 O O . ARG A 1 173 ? 2.404 -30.203 -19.156 1 91.44 173 ARG A O 1
ATOM 1411 N N . PRO A 1 174 ? 0.203 -30.656 -19.297 1 91.69 174 PRO A N 1
ATOM 1412 C CA . PRO A 1 174 ? 0.017 -29.625 -20.312 1 91.69 174 PRO A CA 1
ATOM 1413 C C . PRO A 1 174 ? 0.319 -28.219 -19.781 1 91.69 174 PRO A C 1
ATOM 1415 O O . PRO A 1 174 ? 0.054 -27.938 -18.609 1 91.69 174 PRO A O 1
ATOM 1418 N N . TYR A 1 175 ? 0.762 -27.422 -20.75 1 93.88 175 TYR A N 1
ATOM 1419 C CA . TYR A 1 175 ? 1.126 -26.047 -20.406 1 93.88 175 TYR A CA 1
ATOM 1420 C C . TYR A 1 175 ? -0.096 -25.266 -19.953 1 93.88 175 TYR A C 1
ATOM 1422 O O . TYR A 1 175 ? -1.12 -25.234 -20.641 1 93.88 175 TYR A O 1
ATOM 1430 N N . VAL A 1 176 ? 0.011 -24.547 -18.906 1 93.69 176 VAL A N 1
ATOM 1431 C CA . VAL A 1 176 ? -1.142 -24.016 -18.188 1 93.69 176 VAL A CA 1
ATOM 1432 C C . VAL A 1 176 ? -1.69 -22.781 -18.922 1 93.69 176 VAL A C 1
ATOM 1434 O O . VAL A 1 176 ? -2.877 -22.469 -18.797 1 93.69 176 VAL A O 1
ATOM 1437 N N . PHE A 1 177 ? -0.912 -22.062 -19.703 1 93.06 177 PHE A N 1
ATOM 1438 C CA . PHE A 1 177 ? -1.354 -20.812 -20.297 1 93.06 177 PHE A CA 1
ATOM 1439 C C . PHE A 1 177 ? -2.043 -21.047 -21.625 1 93.06 177 PHE A C 1
ATOM 1441 O O . PHE A 1 177 ? -2.705 -20.156 -22.156 1 93.06 177 PHE A O 1
ATOM 1448 N N . SER A 1 178 ? -1.904 -22.297 -22.188 1 95.12 178 SER A N 1
ATOM 1449 C CA . SER A 1 178 ? -2.463 -22.5 -23.516 1 95.12 178 SER A CA 1
ATOM 1450 C C . SER A 1 178 ? -3.498 -23.625 -23.516 1 95.12 178 SER A C 1
ATOM 1452 O O . SER A 1 178 ? -4.262 -23.766 -24.484 1 95.12 178 SER A O 1
ATOM 1454 N N . THR A 1 179 ? -3.498 -24.391 -22.422 1 96.44 179 THR A N 1
ATOM 1455 C CA . THR A 1 179 ? -4.285 -25.625 -22.531 1 96.44 179 THR A CA 1
ATOM 1456 C C . THR A 1 179 ? -5.246 -25.75 -21.359 1 96.44 179 THR A C 1
ATOM 1458 O O . THR A 1 179 ? -4.816 -25.844 -20.203 1 96.44 179 THR A O 1
ATOM 1461 N N . PRO A 1 180 ? -6.551 -25.703 -21.578 1 97 180 PRO A N 1
ATOM 1462 C CA . PRO A 1 180 ? -7.516 -25.938 -20.5 1 97 180 PRO A CA 1
ATOM 1463 C C . PRO A 1 180 ? -7.535 -27.391 -20.016 1 97 180 PRO A C 1
ATOM 1465 O O . PRO A 1 180 ? -6.973 -28.266 -20.688 1 97 180 PRO A O 1
ATOM 1468 N N . ARG A 1 181 ? -8.078 -27.641 -18.859 1 96 181 ARG A N 1
ATOM 1469 C CA . ARG A 1 181 ? -8.297 -29 -18.359 1 96 181 ARG A CA 1
ATOM 1470 C C . ARG A 1 181 ? -9.719 -29.469 -18.625 1 96 181 ARG A C 1
ATOM 1472 O O . ARG A 1 181 ? -10.664 -29.016 -17.969 1 96 181 ARG A O 1
ATOM 1479 N N . LEU A 1 182 ? -9.805 -30.422 -19.484 1 93.25 182 LEU A N 1
ATOM 1480 C CA . LEU A 1 182 ? -11.117 -30.938 -19.859 1 93.25 182 LEU A CA 1
ATOM 1481 C C . LEU A 1 182 ? -11.594 -31.984 -18.875 1 93.25 182 LEU A C 1
ATOM 1483 O O . LEU A 1 182 ? -10.781 -32.656 -18.234 1 93.25 182 LEU A O 1
ATOM 1487 N N . ASP A 1 183 ? -12.867 -32.125 -18.672 1 81.94 183 ASP A N 1
ATOM 1488 C CA . ASP A 1 183 ? -13.469 -33.062 -17.719 1 81.94 183 ASP A CA 1
ATOM 1489 C C . ASP A 1 183 ? -13.484 -34.469 -18.25 1 81.94 183 ASP A C 1
ATOM 1491 O O . ASP A 1 183 ? -13.766 -35.438 -17.516 1 81.94 183 ASP A O 1
ATOM 1495 N N . SER A 1 184 ? -13.164 -34.625 -19.406 1 75.12 184 SER A N 1
ATOM 1496 C CA . SER A 1 184 ? -13.305 -35.938 -20.031 1 75.12 184 SER A CA 1
ATOM 1497 C C . SER A 1 184 ? -12.023 -36.75 -19.891 1 75.12 184 SER A C 1
ATOM 1499 O O . SER A 1 184 ? -11.945 -37.875 -20.391 1 75.12 184 SER A O 1
ATOM 1501 N N . VAL A 1 185 ? -11.148 -36.25 -19.156 1 71.19 185 VAL A N 1
ATOM 1502 C CA . VAL A 1 185 ? -9.883 -36.969 -19.031 1 71.19 185 VAL A CA 1
ATOM 1503 C C . VAL A 1 185 ? -10.062 -38.188 -18.109 1 71.19 185 VAL A C 1
ATOM 1505 O O . VAL A 1 185 ? -10.609 -38.062 -17.016 1 71.19 185 VAL A O 1
ATOM 1508 N N . ASP A 1 186 ? -9.633 -39.219 -18.609 1 74.19 186 ASP A N 1
ATOM 1509 C 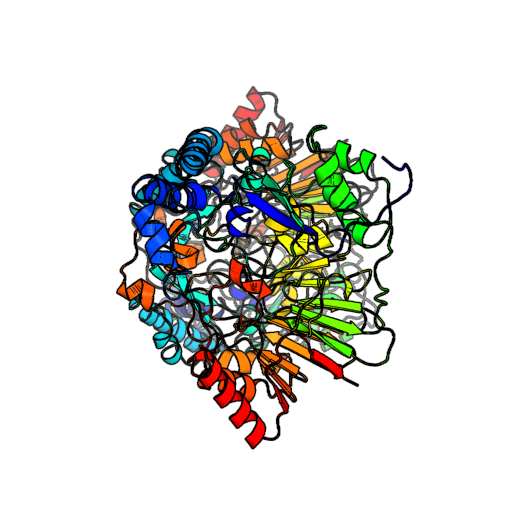CA . ASP A 1 186 ? -9.781 -40.469 -17.859 1 74.19 186 ASP A CA 1
ATOM 1510 C C . ASP A 1 186 ? -9.039 -40.406 -16.531 1 74.19 186 ASP A C 1
ATOM 1512 O O . ASP A 1 186 ? -7.887 -39.969 -16.484 1 74.19 186 ASP A O 1
ATOM 1516 N N . GLY A 1 187 ? -9.758 -40.781 -15.516 1 83.5 187 GLY A N 1
ATOM 1517 C CA . GLY A 1 187 ? -9.164 -40.875 -14.195 1 83.5 187 GLY A CA 1
ATOM 1518 C C . GLY A 1 187 ? -9.148 -39.531 -13.461 1 83.5 187 GLY A C 1
ATOM 1519 O O . GLY A 1 187 ? -8.703 -39.469 -12.312 1 83.5 187 GLY A O 1
ATOM 1520 N N . ALA A 1 188 ? -9.609 -38.562 -14.164 1 88.75 188 ALA A N 1
ATOM 1521 C CA . ALA A 1 188 ? -9.641 -37.25 -13.516 1 88.75 188 ALA A CA 1
ATOM 1522 C C . ALA A 1 188 ? -11.031 -36.938 -12.961 1 88.75 188 ALA A C 1
ATOM 1524 O O . ALA A 1 188 ? -12.039 -37.375 -13.539 1 88.75 188 ALA A O 1
ATOM 1525 N N . LEU A 1 189 ? -11.039 -36.375 -11.836 1 93.06 189 LEU A N 1
ATOM 1526 C CA . LEU A 1 189 ? -12.273 -35.906 -11.195 1 93.06 189 LEU A CA 1
ATOM 1527 C C . LEU A 1 189 ? -12.312 -34.406 -11.102 1 93.06 189 LEU A C 1
ATOM 1529 O O . LEU A 1 189 ? -11.328 -33.75 -10.711 1 93.06 189 LEU A O 1
ATOM 1533 N N . GLN A 1 190 ? -13.383 -33.906 -11.547 1 93.19 190 GLN A N 1
ATOM 1534 C CA . GLN A 1 190 ? -13.609 -32.469 -11.398 1 93.19 190 GLN A CA 1
ATOM 1535 C C . GLN A 1 190 ? -14.43 -32.188 -10.141 1 93.19 190 GLN A C 1
ATOM 1537 O O . GLN A 1 190 ? -15.539 -32.688 -9.984 1 93.19 190 GLN A O 1
ATOM 1542 N N . ILE A 1 191 ? -13.875 -31.391 -9.266 1 95.19 191 ILE A N 1
ATOM 1543 C CA . ILE A 1 191 ? -14.547 -30.969 -8.039 1 95.19 191 ILE A CA 1
ATOM 1544 C C . ILE A 1 191 ? -15 -29.516 -8.164 1 95.19 191 ILE A C 1
ATOM 1546 O O . ILE A 1 191 ? -14.172 -28.609 -8.219 1 95.19 191 ILE A O 1
ATOM 1550 N N . LYS A 1 192 ? -16.266 -29.266 -8.133 1 94.69 192 LYS A N 1
ATOM 1551 C CA . LYS A 1 192 ? -16.812 -27.922 -8.289 1 94.69 192 LYS A CA 1
ATOM 1552 C C . LYS A 1 192 ? -17.047 -27.266 -6.934 1 94.69 192 LYS A C 1
ATOM 1554 O O . LYS A 1 192 ? -18.188 -27.141 -6.488 1 94.69 192 LYS A O 1
ATOM 1559 N N . ARG A 1 193 ? -16.031 -26.828 -6.289 1 96.75 193 ARG A N 1
ATOM 1560 C CA . ARG A 1 193 ? -16.031 -26.125 -5.016 1 96.75 193 ARG A CA 1
ATOM 1561 C C . ARG A 1 193 ? -15.164 -24.875 -5.082 1 96.75 193 ARG A C 1
ATOM 1563 O O . ARG A 1 193 ? -14.156 -24.844 -5.797 1 96.75 193 ARG A O 1
ATOM 1570 N N . PRO A 1 194 ? -15.57 -23.828 -4.344 1 97.75 194 PRO A N 1
ATOM 1571 C CA . PRO A 1 194 ? -14.672 -22.672 -4.266 1 97.75 194 PRO A CA 1
ATOM 1572 C C . PRO A 1 194 ? -13.352 -23 -3.574 1 97.75 194 PRO A C 1
ATOM 1574 O O . PRO A 1 194 ? -13.289 -23.938 -2.77 1 97.75 194 PRO A O 1
ATOM 1577 N N . TYR A 1 195 ? -12.312 -22.219 -3.895 1 98.06 195 TYR A N 1
ATOM 1578 C CA . TYR A 1 195 ? -10.984 -22.438 -3.328 1 98.06 195 TYR A CA 1
ATOM 1579 C C . TYR A 1 195 ? -11.031 -22.391 -1.806 1 98.06 195 TYR A C 1
ATOM 1581 O O . TYR A 1 195 ? -10.273 -23.109 -1.14 1 98.06 195 TYR A O 1
ATOM 1589 N N . ARG A 1 196 ? -11.914 -21.562 -1.216 1 98 196 ARG A N 1
ATOM 1590 C CA . ARG A 1 196 ? -11.922 -21.297 0.219 1 98 196 ARG A CA 1
ATOM 1591 C C . ARG A 1 196 ? -12.641 -22.406 0.98 1 98 196 ARG A C 1
ATOM 1593 O O . ARG A 1 196 ? -12.758 -22.344 2.205 1 98 196 ARG A O 1
ATOM 1600 N N . ASP A 1 197 ? -13.203 -23.359 0.278 1 97.88 197 ASP A N 1
ATOM 1601 C CA . ASP A 1 197 ? -14.031 -24.391 0.908 1 97.88 197 ASP A CA 1
ATOM 1602 C C . ASP A 1 197 ? -13.219 -25.203 1.91 1 97.88 197 ASP A C 1
ATOM 1604 O O . ASP A 1 197 ? -12.188 -25.781 1.559 1 97.88 197 ASP A O 1
ATOM 1608 N N . ALA A 1 198 ? -13.734 -25.375 3.086 1 96.69 198 ALA A N 1
ATOM 1609 C CA . ALA A 1 198 ? -13.047 -26.062 4.176 1 96.69 198 ALA A CA 1
ATOM 1610 C C . ALA A 1 198 ? -12.945 -27.562 3.895 1 96.69 198 ALA A C 1
ATOM 1612 O O . ALA A 1 198 ? -12.086 -28.25 4.453 1 96.69 198 ALA A O 1
ATOM 1613 N N . ALA A 1 199 ? -13.797 -28.062 3.039 1 97.75 199 ALA A N 1
ATOM 1614 C CA . ALA A 1 199 ? -13.758 -29.484 2.688 1 97.75 199 ALA A CA 1
ATOM 1615 C C . ALA A 1 199 ? -12.43 -29.844 2.02 1 97.75 199 ALA A C 1
ATOM 1617 O O . ALA A 1 199 ? -11.945 -30.969 2.152 1 97.75 199 ALA A O 1
ATOM 1618 N N . LEU A 1 200 ? -11.891 -28.906 1.363 1 98.06 200 LEU A N 1
ATOM 1619 C CA . LEU A 1 200 ? -10.594 -29.125 0.735 1 98.06 200 LEU A CA 1
ATOM 1620 C C . LEU A 1 200 ? -9.508 -29.344 1.786 1 98.06 200 LEU A C 1
ATOM 1622 O O . LEU A 1 200 ? -8.648 -30.219 1.633 1 98.06 200 LEU A O 1
ATOM 1626 N N . ASP A 1 201 ? -9.57 -28.547 2.836 1 97.94 201 ASP A N 1
ATOM 1627 C CA . ASP A 1 201 ? -8.594 -28.688 3.912 1 97.94 201 ASP A CA 1
ATOM 1628 C C . ASP A 1 201 ? -8.695 -30.047 4.586 1 97.94 201 ASP A C 1
ATOM 1630 O O . ASP A 1 201 ? -7.68 -30.656 4.941 1 97.94 201 ASP A O 1
ATOM 1634 N N . ARG A 1 202 ? -9.906 -30.484 4.734 1 97.31 202 ARG A N 1
ATOM 1635 C CA . ARG A 1 202 ? -10.117 -31.812 5.312 1 97.31 202 ARG A CA 1
ATOM 1636 C C . ARG A 1 202 ? -9.516 -32.906 4.43 1 97.31 202 ARG A C 1
ATOM 1638 O O . ARG A 1 202 ? -8.875 -33.812 4.926 1 97.31 202 ARG A O 1
ATOM 1645 N N . LEU A 1 203 ? -9.773 -32.75 3.188 1 98.06 203 LEU A N 1
ATOM 1646 C CA . LEU A 1 203 ? -9.211 -33.688 2.229 1 98.06 203 LEU A CA 1
ATOM 1647 C C . LEU A 1 203 ? -7.691 -33.719 2.314 1 98.06 203 LEU A C 1
ATOM 1649 O O . LEU A 1 203 ? -7.09 -34.781 2.467 1 98.06 203 LEU A O 1
ATOM 1653 N N . TYR A 1 204 ? -7.086 -32.562 2.244 1 98 204 TYR A N 1
ATOM 1654 C CA . TYR A 1 204 ? -5.629 -32.5 2.162 1 98 204 TYR A CA 1
ATOM 1655 C C . TYR A 1 204 ? -4.988 -32.875 3.488 1 98 204 TYR A C 1
ATOM 1657 O O . TYR A 1 204 ? -3.865 -33.406 3.514 1 98 204 TYR A O 1
ATOM 1665 N N . ALA A 1 205 ? -5.684 -32.656 4.57 1 97.5 205 ALA A N 1
ATOM 1666 C CA . ALA A 1 205 ? -5.184 -33.094 5.871 1 97.5 205 ALA A CA 1
ATOM 1667 C C . ALA A 1 205 ? -5.004 -34.625 5.922 1 97.5 205 ALA A C 1
ATOM 1669 O O . ALA A 1 205 ? -4.18 -35.125 6.68 1 97.5 205 ALA A O 1
ATOM 1670 N N . MET A 1 206 ? -5.723 -35.312 5.086 1 97.81 206 MET A N 1
ATOM 1671 C CA . MET A 1 206 ? -5.68 -36.781 5.07 1 97.81 206 MET A CA 1
ATOM 1672 C C . MET A 1 206 ? -4.387 -37.281 4.438 1 97.81 206 MET A C 1
ATOM 1674 O O . MET A 1 206 ? -4.113 -38.5 4.438 1 97.81 206 MET A O 1
ATOM 1678 N N . THR A 1 207 ? -3.561 -36.406 3.918 1 97.12 207 THR A N 1
ATOM 1679 C CA . THR A 1 207 ? -2.236 -36.812 3.467 1 97.12 207 THR A CA 1
ATOM 1680 C C . THR A 1 207 ? -1.375 -37.25 4.645 1 97.12 207 THR A C 1
ATOM 1682 O O . THR A 1 207 ? -0.428 -38.031 4.473 1 97.12 207 THR A O 1
ATOM 1685 N N . ARG A 1 208 ? -1.744 -36.75 5.809 1 95.81 208 ARG A N 1
ATOM 1686 C CA . ARG A 1 208 ? -0.925 -37.031 6.984 1 95.81 208 ARG A CA 1
ATOM 1687 C C . ARG A 1 208 ? -1.747 -37.688 8.078 1 95.81 208 ARG A C 1
ATOM 1689 O O . ARG A 1 208 ? -1.219 -38.5 8.867 1 95.81 208 ARG A O 1
ATOM 1696 N N . THR A 1 209 ? -2.975 -37.312 8.203 1 95.81 209 THR A N 1
ATOM 1697 C CA . THR A 1 209 ? -3.887 -37.844 9.211 1 95.81 209 THR A CA 1
ATOM 1698 C C . THR A 1 209 ? -5.004 -38.656 8.555 1 95.81 209 THR A C 1
ATOM 1700 O O . THR A 1 209 ? -5.797 -38.094 7.781 1 95.81 209 THR A O 1
ATOM 1703 N N . PRO A 1 210 ? -5.086 -39.938 8.844 1 97.12 210 PRO A N 1
ATOM 1704 C CA . PRO A 1 210 ? -6.117 -40.719 8.18 1 97.12 210 PRO A CA 1
ATOM 1705 C C . PRO A 1 210 ? -7.531 -40.312 8.57 1 97.12 210 PRO A C 1
ATOM 1707 O O . PRO A 1 210 ? -7.754 -39.844 9.688 1 97.12 210 PRO A O 1
ATOM 1710 N N . GLY A 1 211 ? -8.469 -40.406 7.688 1 96.56 211 GLY A N 1
ATOM 1711 C CA . GLY A 1 211 ? -9.859 -40.062 7.91 1 96.56 211 GLY A CA 1
ATOM 1712 C C . GLY A 1 211 ? -10.82 -40.844 7.035 1 96.56 211 GLY A C 1
ATOM 1713 O O . GLY A 1 211 ? -10.398 -41.625 6.172 1 96.56 211 GLY A O 1
ATOM 1714 N N . PRO A 1 212 ? -12.109 -40.75 7.383 1 96.12 212 PRO A N 1
ATOM 1715 C CA . PRO A 1 212 ? -13.109 -41.438 6.562 1 96.12 212 PRO A CA 1
ATOM 1716 C C . PRO A 1 212 ? -13.25 -40.812 5.172 1 96.12 212 PRO A C 1
ATOM 1718 O O . PRO A 1 212 ? -13.359 -39.594 5.039 1 96.12 212 PRO A O 1
ATOM 1721 N N . VAL A 1 213 ? -13.344 -41.625 4.16 1 96.75 213 VAL A N 1
ATOM 1722 C CA . VAL A 1 213 ? -13.344 -41.188 2.77 1 96.75 213 VAL A CA 1
ATOM 1723 C C . VAL A 1 213 ? -14.734 -40.688 2.387 1 96.75 213 VAL A C 1
ATOM 1725 O O . VAL A 1 213 ? -14.867 -39.625 1.765 1 96.75 213 VAL A O 1
ATOM 1728 N N . GLU A 1 214 ? -15.781 -41.312 2.859 1 95.19 214 GLU A N 1
ATOM 1729 C CA . GLU A 1 214 ? -17.141 -41.031 2.381 1 95.19 214 GLU A CA 1
ATOM 1730 C C . GLU A 1 214 ? -17.625 -39.656 2.82 1 95.19 214 GLU A C 1
ATOM 1732 O O . GLU A 1 214 ? -18.203 -38.938 2.021 1 95.19 214 GLU A O 1
ATOM 1737 N N . PRO A 1 215 ? -17.438 -39.312 4.09 1 95.69 215 PRO A N 1
ATOM 1738 C CA . PRO A 1 215 ? -17.875 -38 4.488 1 95.69 215 PRO A CA 1
ATOM 1739 C C . PRO A 1 215 ? -17.172 -36.875 3.691 1 95.69 215 PRO A C 1
ATOM 1741 O O . PRO A 1 215 ? -17.781 -35.844 3.41 1 95.69 215 PRO A O 1
ATOM 1744 N N . VAL A 1 216 ? -15.898 -37.094 3.33 1 96.56 216 VAL A N 1
ATOM 1745 C CA . VAL A 1 216 ? -15.156 -36.094 2.553 1 96.56 216 VAL A CA 1
ATOM 1746 C C . VAL A 1 216 ? -15.703 -36.031 1.126 1 96.56 216 VAL A C 1
ATOM 1748 O O . VAL A 1 216 ? -15.875 -34.969 0.559 1 96.56 216 VAL A O 1
ATOM 1751 N N . ARG A 1 217 ? -15.945 -37.188 0.542 1 96.31 217 ARG A N 1
ATOM 1752 C CA . ARG A 1 217 ? -16.547 -37.25 -0.79 1 96.31 217 ARG A CA 1
ATOM 1753 C C . ARG A 1 217 ? -17.844 -36.438 -0.851 1 96.31 217 ARG A C 1
ATOM 1755 O O . ARG A 1 217 ? -18.047 -35.656 -1.773 1 96.31 217 ARG A O 1
ATOM 1762 N N . GLU A 1 218 ? -18.703 -36.625 0.178 1 96.25 218 GLU A N 1
ATOM 1763 C CA . GLU A 1 218 ? -20 -35.938 0.244 1 96.25 218 GLU A CA 1
ATOM 1764 C C . GLU A 1 218 ? -19.812 -34.438 0.404 1 96.25 218 GLU A C 1
ATOM 1766 O O . GLU A 1 218 ? -20.5 -33.656 -0.248 1 96.25 218 GLU A O 1
ATOM 1771 N N . ALA A 1 219 ? -18.875 -34.125 1.251 1 96.81 219 ALA A N 1
ATOM 1772 C CA . ALA A 1 219 ? -18.625 -32.719 1.505 1 96.81 219 ALA A CA 1
ATOM 1773 C C . ALA A 1 219 ? -18.125 -32 0.245 1 96.81 219 ALA A C 1
ATOM 1775 O O . ALA A 1 219 ? -18.406 -30.828 0.034 1 96.81 219 ALA A O 1
ATOM 1776 N N . LEU A 1 220 ? -17.438 -32.688 -0.604 1 97.31 220 LEU A N 1
ATOM 1777 C CA . LEU A 1 220 ? -16.844 -32.125 -1.817 1 97.31 220 LEU A CA 1
ATOM 1778 C C . LEU A 1 220 ? -17.859 -32.156 -2.965 1 97.31 220 LEU A C 1
ATOM 1780 O O . LEU A 1 220 ? -17.578 -31.609 -4.039 1 97.31 220 LEU A O 1
ATOM 1784 N N . GLY A 1 221 ? -18.969 -32.75 -2.742 1 95.31 221 GLY A N 1
ATOM 1785 C CA . GLY A 1 221 ? -20.016 -32.781 -3.748 1 95.31 221 GLY A CA 1
ATOM 1786 C C . GLY A 1 221 ? -19.703 -33.719 -4.895 1 95.31 221 GLY A C 1
ATOM 1787 O O . GLY A 1 221 ? -20.188 -33.531 -6.012 1 95.31 221 GLY A O 1
ATOM 1788 N N . ILE A 1 222 ? -18.844 -34.719 -4.68 1 94.75 222 ILE A N 1
ATOM 1789 C CA . ILE A 1 222 ? -18.5 -35.688 -5.711 1 94.75 222 ILE A CA 1
ATOM 1790 C C . ILE A 1 222 ? -19.641 -36.688 -5.91 1 94.75 222 ILE A C 1
ATOM 1792 O O . ILE A 1 222 ? -20.125 -37.281 -4.949 1 94.75 222 ILE A O 1
ATOM 1796 N N . GLU A 1 223 ? -20.031 -36.906 -7.105 1 91.81 223 GLU A N 1
ATOM 1797 C CA . GLU A 1 223 ? -21.188 -37.719 -7.445 1 91.81 223 GLU A CA 1
ATOM 1798 C C . GLU A 1 223 ? -20.922 -39.188 -7.172 1 91.81 223 GLU A C 1
ATOM 1800 O O . GLU A 1 223 ? -19.781 -39.656 -7.25 1 91.81 223 GLU A O 1
ATOM 1805 N N . PRO A 1 224 ? -21.984 -39.875 -6.98 1 91.81 224 PRO A N 1
ATOM 1806 C CA . PRO A 1 224 ? -21.828 -41.312 -6.703 1 91.81 224 PRO A CA 1
ATOM 1807 C C . PRO A 1 224 ? -21.156 -42.062 -7.848 1 91.81 224 PRO A C 1
ATOM 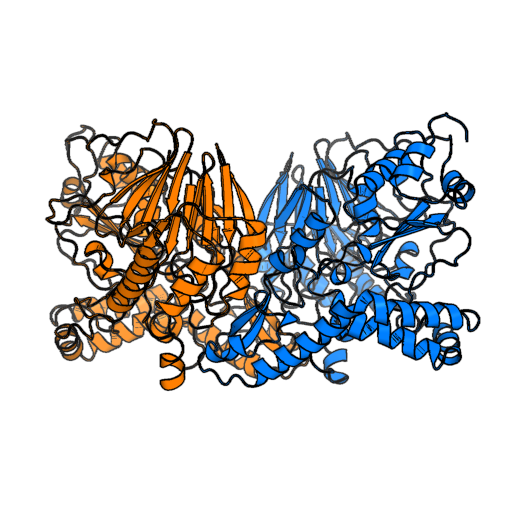1809 O O . PRO A 1 224 ? -20.422 -43.031 -7.609 1 91.81 224 PRO A O 1
ATOM 1812 N N . ARG A 1 225 ? -21.359 -41.656 -9.016 1 90.81 225 ARG A N 1
ATOM 1813 C CA . ARG A 1 225 ? -20.766 -42.344 -10.172 1 90.81 225 ARG A CA 1
ATOM 1814 C C . ARG A 1 225 ? -19.25 -42.25 -10.148 1 90.81 225 ARG A C 1
ATOM 1816 O O . ARG A 1 225 ? -18.562 -43.062 -10.758 1 90.81 225 ARG A O 1
ATOM 1823 N N . ASP A 1 226 ? -18.766 -41.281 -9.43 1 92.44 226 ASP A N 1
ATOM 1824 C CA . ASP A 1 226 ? -17.328 -41.062 -9.375 1 92.44 226 ASP A CA 1
ATOM 1825 C C . ASP A 1 226 ? -16.719 -41.625 -8.094 1 92.44 226 ASP A C 1
ATOM 1827 O O . ASP A 1 226 ? -15.57 -41.375 -7.762 1 92.44 226 ASP A O 1
ATOM 1831 N N . HIS A 1 227 ? -17.484 -42.375 -7.41 1 93.38 227 HIS A N 1
ATOM 1832 C CA . HIS A 1 227 ? -17.094 -42.938 -6.117 1 93.38 227 HIS A CA 1
ATOM 1833 C C . HIS A 1 227 ? -15.812 -43.75 -6.23 1 93.38 227 HIS A C 1
ATOM 1835 O O . HIS A 1 227 ? -14.891 -43.562 -5.438 1 93.38 227 HIS A O 1
ATOM 1841 N N . ASP A 1 228 ? -15.797 -44.656 -7.172 1 93.62 228 ASP A N 1
ATOM 1842 C CA . ASP A 1 228 ? -14.664 -45.562 -7.293 1 93.62 228 ASP A CA 1
ATOM 1843 C C . ASP A 1 228 ? -13.391 -44.781 -7.648 1 93.62 228 ASP A C 1
ATOM 1845 O O . ASP A 1 228 ? -12.312 -45.094 -7.133 1 93.62 228 ASP A O 1
ATOM 1849 N N . THR A 1 229 ? -13.531 -43.844 -8.516 1 94.38 229 THR A N 1
ATOM 1850 C CA . THR A 1 229 ? -12.383 -43.031 -8.867 1 94.38 229 THR A CA 1
ATOM 1851 C C . THR A 1 229 ? -11.859 -42.281 -7.645 1 94.38 229 THR A C 1
ATOM 1853 O O . THR A 1 229 ? -10.656 -42.25 -7.387 1 94.38 229 THR A O 1
ATOM 1856 N N . PHE A 1 230 ? -12.727 -41.688 -6.852 1 96.19 230 PHE A N 1
ATOM 1857 C CA . PHE A 1 230 ? -12.328 -40.938 -5.664 1 96.19 230 PHE A CA 1
ATOM 1858 C C . PHE A 1 230 ? -11.688 -41.875 -4.637 1 96.19 230 PHE A C 1
ATOM 1860 O O . PHE A 1 230 ? -10.672 -41.531 -4.031 1 96.19 230 PHE A O 1
ATOM 1867 N N . ALA A 1 231 ? -12.203 -43 -4.535 1 95.62 231 ALA A N 1
ATOM 1868 C CA . ALA A 1 231 ? -11.688 -43.969 -3.576 1 95.62 231 ALA A CA 1
ATOM 1869 C C . ALA A 1 231 ? -10.273 -44.406 -3.949 1 95.62 231 ALA A C 1
ATOM 1871 O O . ALA A 1 231 ? -9.461 -44.719 -3.072 1 95.62 231 ALA A O 1
ATOM 1872 N N . SER A 1 232 ? -10.023 -44.469 -5.195 1 96.06 232 SER A N 1
ATOM 1873 C CA . SER A 1 232 ? -8.719 -44.906 -5.672 1 96.06 232 SER A CA 1
ATOM 1874 C C . SER A 1 232 ? -7.617 -43.938 -5.266 1 96.06 232 SER A C 1
ATOM 1876 O O . SER A 1 232 ? -6.43 -44.25 -5.344 1 96.06 232 SER A O 1
ATOM 1878 N N . PHE A 1 233 ? -7.969 -42.75 -4.832 1 97.81 233 PHE A N 1
ATOM 1879 C CA . PHE A 1 233 ? -6.996 -41.719 -4.441 1 97.81 233 PHE A CA 1
ATOM 1880 C C . PHE A 1 233 ? -6.473 -42 -3.035 1 97.81 233 PHE A C 1
ATOM 1882 O O . PHE A 1 233 ? -5.613 -41.25 -2.539 1 97.81 233 PHE A O 1
ATOM 1889 N N . PHE A 1 234 ? -6.93 -43 -2.4 1 98.12 234 PHE A N 1
ATOM 1890 C CA . PHE A 1 234 ? -6.609 -43.219 -0.996 1 98.12 234 PHE A CA 1
ATOM 1891 C C . PHE A 1 234 ? -5.875 -44.531 -0.808 1 98.12 234 PHE A C 1
ATOM 1893 O O . PHE A 1 234 ? -5.898 -45.375 -1.689 1 98.12 234 PHE A O 1
ATOM 1900 N N . THR A 1 235 ? -5.195 -44.625 0.295 1 97.75 235 THR A N 1
ATOM 1901 C CA . THR A 1 235 ? -4.422 -45.781 0.661 1 97.75 235 THR A CA 1
ATOM 1902 C C . THR A 1 235 ? -4.461 -46.031 2.17 1 97.75 235 THR A C 1
ATOM 1904 O O . THR A 1 235 ? -4.594 -45.062 2.941 1 97.75 235 THR A O 1
ATOM 1907 N N . PRO A 1 236 ? -4.414 -47.219 2.57 1 96.88 236 PRO A N 1
ATOM 1908 C CA . PRO A 1 236 ? -4.316 -47.469 4.008 1 96.88 236 PRO A CA 1
ATOM 1909 C C . PRO A 1 236 ? -2.9 -47.281 4.551 1 96.88 236 PRO A C 1
ATOM 1911 O O . PRO A 1 236 ? -2.699 -47.25 5.766 1 96.88 236 PRO A O 1
ATOM 1914 N N . GLU A 1 237 ? -1.945 -47.156 3.73 1 96 237 GLU A N 1
ATOM 1915 C CA . GLU A 1 237 ? -0.546 -47.062 4.133 1 96 237 GLU A CA 1
ATOM 1916 C C . GLU A 1 237 ? -0.228 -45.656 4.641 1 96 237 GLU A C 1
ATOM 1918 O O . GLU A 1 237 ? -0.459 -44.656 3.939 1 96 237 GLU A O 1
ATOM 1923 N N . PRO A 1 238 ? 0.312 -45.531 5.797 1 95.06 238 PRO A N 1
ATOM 1924 C CA . PRO A 1 238 ? 0.698 -44.219 6.289 1 95.06 238 PRO A CA 1
ATOM 1925 C C . PRO A 1 238 ? 1.857 -43.594 5.504 1 95.06 238 PRO A C 1
ATOM 1927 O O . PRO A 1 238 ? 2.707 -44.344 4.988 1 95.06 238 PRO A O 1
ATOM 1930 N N . PRO A 1 239 ? 1.843 -42.281 5.426 1 93.88 239 PRO A N 1
ATOM 1931 C CA . PRO A 1 239 ? 2.986 -41.625 4.781 1 93.88 239 PRO A CA 1
ATOM 1932 C C . PRO A 1 239 ? 4.281 -41.781 5.57 1 93.88 239 PRO A C 1
ATOM 1934 O O . PRO A 1 239 ? 4.246 -42.125 6.762 1 93.88 239 PRO A O 1
ATOM 1937 N N . ARG A 1 240 ? 5.371 -41.625 4.961 1 92.06 240 ARG A N 1
ATOM 1938 C CA . ARG A 1 240 ? 6.645 -41.625 5.672 1 92.06 240 ARG A CA 1
ATOM 1939 C C . ARG A 1 240 ? 6.727 -40.469 6.652 1 92.06 240 ARG A C 1
ATOM 1941 O O . ARG A 1 240 ? 6.238 -39.344 6.367 1 92.06 240 ARG A O 1
ATOM 1948 N N . PRO A 1 241 ? 7.371 -40.688 7.73 1 88.81 241 PRO A N 1
ATOM 1949 C CA . PRO A 1 241 ? 7.523 -39.594 8.703 1 88.81 241 PRO A CA 1
ATOM 1950 C C . PRO A 1 241 ? 8.43 -38.469 8.203 1 88.81 241 PRO A C 1
ATOM 1952 O O . PRO A 1 241 ? 9.422 -38.75 7.52 1 88.81 241 PRO A O 1
ATOM 1955 N N . ALA A 1 242 ? 8.125 -37.281 8.469 1 90.38 242 ALA A N 1
ATOM 1956 C CA . ALA A 1 242 ? 8.914 -36.094 8.156 1 90.38 242 ALA A CA 1
ATOM 1957 C C . ALA A 1 242 ? 8.969 -35.156 9.344 1 90.38 242 ALA A C 1
ATOM 1959 O O . ALA A 1 242 ? 8.352 -34.062 9.32 1 90.38 242 ALA A O 1
ATOM 1960 N N . PRO A 1 243 ? 9.742 -35.438 10.305 1 89.44 243 PRO A N 1
ATOM 1961 C CA . PRO A 1 243 ? 9.781 -34.625 11.531 1 89.44 243 PRO A CA 1
ATOM 1962 C C . PRO A 1 243 ? 10.375 -33.25 11.305 1 89.44 243 PRO A C 1
ATOM 1964 O O . PRO A 1 243 ? 11.219 -33.062 10.414 1 89.44 243 PRO A O 1
ATOM 1967 N N . ARG A 1 244 ? 9.992 -32.344 12.109 1 92 244 ARG A N 1
ATOM 1968 C CA . ARG A 1 244 ? 10.562 -31.016 12.086 1 92 244 ARG A CA 1
ATOM 1969 C C . ARG A 1 244 ? 12.031 -31.031 12.492 1 92 244 ARG A C 1
ATOM 1971 O O . ARG A 1 244 ? 12.461 -31.906 13.258 1 92 244 ARG A O 1
ATOM 1978 N N . TYR A 1 245 ? 12.68 -30.047 12.008 1 96.38 245 TYR A N 1
ATOM 1979 C CA . TYR A 1 245 ? 14.086 -29.922 12.375 1 96.38 245 TYR A CA 1
ATOM 1980 C C . TYR A 1 245 ? 14.234 -29.547 13.844 1 96.38 245 TYR A C 1
ATOM 1982 O O . TYR A 1 245 ? 13.57 -28.625 14.336 1 96.38 245 TYR A O 1
ATOM 1990 N N . ASP A 1 246 ? 15.07 -30.219 14.602 1 95 246 ASP A N 1
ATOM 1991 C CA . ASP A 1 246 ? 15.273 -29.969 16.031 1 95 246 ASP A CA 1
ATOM 1992 C C . ASP A 1 246 ? 16.75 -29.828 16.359 1 95 246 ASP A C 1
ATOM 1994 O O . ASP A 1 246 ? 17.156 -29.938 17.516 1 95 246 ASP A O 1
ATOM 1998 N N . GLY A 1 247 ? 17.562 -29.656 15.375 1 95.44 247 GLY A N 1
ATOM 1999 C CA . GLY A 1 247 ? 18.984 -29.484 15.57 1 95.44 247 GLY A CA 1
ATOM 2000 C C . GLY A 1 247 ? 19.391 -28.047 15.828 1 95.44 247 GLY A C 1
ATOM 2001 O O . GLY A 1 247 ? 18.531 -27.172 15.938 1 95.44 247 GLY A O 1
ATOM 2002 N N . GLU A 1 248 ? 20.719 -27.844 16.016 1 96 248 GLU A N 1
ATOM 2003 C CA . GLU A 1 248 ? 21.266 -26.5 16.203 1 96 248 GLU A CA 1
ATOM 2004 C C . GLU A 1 248 ? 21.422 -25.781 14.867 1 96 248 GLU A C 1
ATOM 2006 O O . GLU A 1 248 ? 21.562 -26.422 13.82 1 96 248 GLU A O 1
ATOM 2011 N N . GLY A 1 249 ? 21.344 -24.469 14.898 1 97.31 249 GLY A N 1
ATOM 2012 C CA . GLY A 1 249 ? 21.578 -23.688 13.695 1 97.31 249 GLY A CA 1
ATOM 2013 C C . GLY A 1 249 ? 20.375 -23.625 12.773 1 97.31 249 GLY A C 1
ATOM 2014 O O . GLY A 1 249 ? 19.234 -23.578 13.234 1 97.31 249 GLY A O 1
ATOM 2015 N N . VAL A 1 250 ? 20.719 -23.484 11.477 1 98.56 250 VAL A N 1
ATOM 2016 C CA . VAL A 1 250 ? 19.672 -23.344 10.461 1 98.56 250 VAL A CA 1
ATOM 2017 C C . VAL A 1 250 ? 19.844 -24.406 9.391 1 98.56 250 VAL A C 1
ATOM 2019 O O . VAL A 1 250 ? 20.922 -24.547 8.797 1 98.56 250 VAL A O 1
ATOM 2022 N N . ARG A 1 251 ? 18.828 -25.25 9.219 1 98.56 251 ARG A N 1
ATOM 2023 C CA . ARG A 1 251 ? 18.812 -26.203 8.109 1 98.56 251 ARG A CA 1
ATOM 2024 C C . ARG A 1 251 ? 18.109 -25.594 6.891 1 98.56 251 ARG A C 1
ATOM 2026 O O . ARG A 1 251 ? 17.031 -25.016 7.008 1 98.56 251 ARG A O 1
ATOM 2033 N N . VAL A 1 252 ? 18.797 -25.672 5.742 1 98.75 252 VAL A N 1
ATOM 2034 C CA . VAL A 1 252 ? 18.266 -25.156 4.484 1 98.75 252 VAL A CA 1
ATOM 2035 C C . VAL A 1 252 ? 18.094 -26.297 3.484 1 98.75 252 VAL A C 1
ATOM 2037 O O . VAL A 1 252 ? 19.062 -26.953 3.109 1 98.75 252 VAL A O 1
ATOM 2040 N N . ARG A 1 253 ? 16.859 -26.531 3.102 1 98.56 253 ARG A N 1
ATOM 2041 C CA . ARG A 1 253 ? 16.578 -27.578 2.115 1 98.56 253 ARG A CA 1
ATOM 2042 C C . ARG A 1 253 ? 16.016 -26.969 0.832 1 98.56 253 ARG A C 1
ATOM 2044 O O . ARG A 1 253 ? 15.016 -26.25 0.867 1 98.56 253 ARG A O 1
ATOM 2051 N N . TYR A 1 254 ? 16.703 -27.25 -0.247 1 98.44 254 TYR A N 1
ATOM 2052 C CA . TYR A 1 254 ? 16.266 -26.859 -1.579 1 98.44 254 TYR A CA 1
ATOM 2053 C C . TYR A 1 254 ? 15.289 -27.859 -2.158 1 98.44 254 TYR A C 1
ATOM 2055 O O . TYR A 1 254 ? 15.648 -29.016 -2.406 1 98.44 254 TYR A O 1
ATOM 2063 N N . PHE A 1 255 ? 14.008 -27.422 -2.449 1 98.44 255 PHE A N 1
ATOM 2064 C CA . PHE A 1 255 ? 12.945 -28.297 -2.938 1 98.44 255 PHE A CA 1
ATOM 2065 C C . PHE A 1 255 ? 12.797 -28.172 -4.449 1 98.44 255 PHE A C 1
ATOM 2067 O O . PHE A 1 255 ? 11.945 -28.828 -5.051 1 98.44 255 PHE A O 1
ATOM 2074 N N . GLY A 1 256 ? 13.648 -27.375 -5.023 1 96.81 256 GLY A N 1
ATOM 2075 C CA . GLY A 1 256 ? 13.602 -27.141 -6.457 1 96.81 256 GLY A CA 1
ATOM 2076 C C . GLY A 1 256 ? 13.148 -25.734 -6.816 1 96.81 256 GLY A C 1
ATOM 2077 O O . GLY A 1 256 ? 12.391 -25.109 -6.07 1 96.81 256 GLY A O 1
ATOM 2078 N N . HIS A 1 257 ? 13.703 -25.234 -7.902 1 96.44 257 HIS A N 1
ATOM 2079 C CA . HIS A 1 257 ? 13.328 -23.938 -8.477 1 96.44 257 HIS A CA 1
ATOM 2080 C C . HIS A 1 257 ? 13.508 -22.812 -7.465 1 96.44 257 HIS A C 1
ATOM 2082 O O . HIS A 1 257 ? 14.625 -22.531 -7.035 1 96.44 257 HIS A O 1
ATOM 2088 N N . ALA A 1 258 ? 12.414 -22.219 -6.965 1 97.38 258 ALA A N 1
ATOM 2089 C CA . ALA A 1 258 ? 12.516 -21.109 -6.035 1 97.38 258 ALA A CA 1
ATOM 2090 C C . ALA A 1 258 ? 12.062 -21.516 -4.633 1 97.38 258 ALA A C 1
ATOM 2092 O O . ALA A 1 258 ? 11.945 -20.672 -3.742 1 97.38 258 ALA A O 1
ATOM 2093 N N . CYS A 1 259 ? 11.875 -22.797 -4.445 1 98.5 259 CYS A N 1
ATOM 2094 C CA . CYS A 1 259 ? 11.297 -23.312 -3.207 1 98.5 259 CYS A CA 1
ATOM 2095 C C . CYS A 1 259 ? 12.391 -23.781 -2.258 1 98.5 259 CYS A C 1
ATOM 2097 O O . CYS A 1 259 ? 13.094 -24.766 -2.549 1 98.5 259 CYS A O 1
ATOM 2099 N N . VAL A 1 260 ? 12.539 -23.109 -1.157 1 98.81 260 VAL A N 1
ATOM 2100 C CA . VAL A 1 260 ? 13.539 -23.422 -0.141 1 98.81 260 VAL A CA 1
ATOM 2101 C C . VAL A 1 260 ? 12.875 -23.469 1.234 1 98.81 260 VAL A C 1
ATOM 2103 O O . VAL A 1 260 ? 12.109 -22.578 1.597 1 98.81 260 VAL A O 1
ATOM 2106 N N . LEU A 1 261 ? 13.07 -24.531 1.948 1 98.75 261 LEU A N 1
ATOM 2107 C CA . LEU A 1 261 ? 12.625 -24.672 3.332 1 98.75 261 LEU A CA 1
ATOM 2108 C C . LEU A 1 261 ? 13.75 -24.328 4.301 1 98.75 261 LEU A C 1
ATOM 2110 O O . LEU A 1 261 ? 14.82 -24.938 4.254 1 98.75 261 LEU A O 1
ATOM 2114 N N . ILE A 1 262 ? 13.547 -23.297 5.062 1 98.88 262 ILE A N 1
ATOM 2115 C CA . ILE A 1 262 ? 14.5 -22.812 6.062 1 98.88 262 ILE A CA 1
ATOM 2116 C C . ILE A 1 262 ? 13.977 -23.141 7.461 1 98.88 262 ILE A C 1
ATOM 2118 O O . ILE A 1 262 ? 12.898 -22.672 7.852 1 98.88 262 ILE A O 1
ATOM 2122 N N . GLU A 1 263 ? 14.758 -23.906 8.273 1 98.62 263 GLU A N 1
ATOM 2123 C CA . GLU A 1 263 ? 14.258 -24.359 9.57 1 98.62 263 GLU A CA 1
ATOM 2124 C C . GLU A 1 263 ? 15.289 -24.141 10.672 1 98.62 263 GLU A C 1
ATOM 2126 O O . GLU A 1 263 ? 16.484 -24.328 10.453 1 98.62 263 GLU A O 1
ATOM 2131 N N . SER A 1 264 ? 14.875 -23.578 11.734 1 98.12 264 SER A N 1
ATOM 2132 C CA . SER A 1 264 ? 15.547 -23.688 13.031 1 98.12 264 SER A CA 1
ATOM 2133 C C . SER A 1 264 ? 14.719 -24.5 14.023 1 98.12 264 SER A C 1
ATOM 2135 O O . SER A 1 264 ? 13.641 -24.984 13.68 1 98.12 264 SER A O 1
ATOM 2137 N N . ARG A 1 265 ? 15.25 -24.688 15.227 1 96.5 265 ARG A N 1
ATOM 2138 C CA . ARG A 1 265 ? 14.484 -25.375 16.25 1 96.5 265 ARG A CA 1
ATOM 2139 C C . ARG A 1 265 ? 13.164 -24.672 16.531 1 96.5 265 ARG A C 1
ATOM 2141 O O . ARG A 1 265 ? 12.156 -25.312 16.844 1 96.5 265 ARG A O 1
ATOM 2148 N N . GLY A 1 266 ? 13.156 -23.391 16.281 1 96.5 266 GLY A N 1
ATOM 2149 C CA . GLY A 1 266 ? 12.039 -22.594 16.766 1 96.5 266 GLY A CA 1
ATOM 2150 C C . GLY A 1 266 ? 11.055 -22.234 15.656 1 96.5 266 GLY A C 1
ATOM 2151 O O . GLY A 1 266 ? 9.914 -21.859 15.938 1 96.5 266 GLY A O 1
ATOM 2152 N N . VAL A 1 267 ? 11.445 -22.359 14.336 1 98.06 267 VAL A N 1
ATOM 2153 C CA . VAL A 1 267 ? 10.57 -21.828 13.305 1 98.06 267 VAL A CA 1
ATOM 2154 C C . VAL A 1 267 ? 10.867 -22.5 11.969 1 98.06 267 VAL A C 1
ATOM 2156 O O . VAL A 1 267 ? 11.984 -22.969 11.734 1 98.06 267 VAL A O 1
ATOM 2159 N N . SER A 1 268 ? 9.891 -22.672 11.102 1 98.44 268 SER A N 1
ATOM 2160 C CA . SER A 1 268 ? 10.008 -23.156 9.734 1 98.44 268 SER A CA 1
ATOM 2161 C C . SER A 1 268 ? 9.469 -22.141 8.734 1 98.44 268 SER A C 1
ATOM 2163 O O . SER A 1 268 ? 8.359 -21.625 8.898 1 98.44 268 SER A O 1
ATOM 2165 N N . LEU A 1 269 ? 10.273 -21.797 7.715 1 98.75 269 LEU A N 1
ATOM 2166 C CA . LEU A 1 269 ? 9.898 -20.891 6.645 1 98.75 269 LEU A CA 1
ATOM 2167 C C . LEU A 1 269 ? 10.086 -21.547 5.281 1 98.75 269 LEU A C 1
ATOM 2169 O O . LEU A 1 269 ? 11.086 -22.219 5.043 1 98.75 269 LEU A O 1
ATOM 2173 N N . MET A 1 270 ? 9.148 -21.344 4.41 1 98.75 270 MET A N 1
ATOM 2174 C CA . MET A 1 270 ? 9.25 -21.859 3.053 1 98.75 270 MET A CA 1
ATOM 2175 C C . MET A 1 270 ? 9.039 -20.766 2.025 1 98.75 270 MET A C 1
ATOM 2177 O O . MET A 1 270 ? 8.086 -19.984 2.121 1 98.75 270 MET A O 1
ATOM 2181 N N . THR A 1 271 ? 9.945 -20.688 1.055 1 98.75 271 THR A N 1
ATOM 2182 C CA . THR A 1 271 ? 9.828 -19.656 0.038 1 98.75 271 THR A CA 1
ATOM 2183 C C . THR A 1 271 ? 9.172 -20.203 -1.225 1 98.75 271 THR A C 1
ATOM 2185 O O . THR A 1 271 ? 9.461 -21.328 -1.643 1 98.75 271 THR A O 1
ATOM 2188 N N . ASP A 1 272 ? 8.258 -19.484 -1.847 1 98.44 272 ASP A N 1
ATOM 2189 C CA . ASP A 1 272 ? 7.688 -19.719 -3.17 1 98.44 272 ASP A CA 1
ATOM 2190 C C . ASP A 1 272 ? 7.426 -21.203 -3.395 1 98.44 272 ASP A C 1
ATOM 2192 O O . ASP A 1 272 ? 8.062 -21.828 -4.246 1 98.44 272 ASP A O 1
ATOM 2196 N N . PRO A 1 273 ? 6.434 -21.75 -2.758 1 98 273 PRO A N 1
ATOM 2197 C CA . PRO A 1 273 ? 6.203 -23.188 -2.801 1 98 273 PRO A CA 1
ATOM 2198 C C . PRO A 1 273 ? 5.863 -23.688 -4.203 1 98 273 PRO A C 1
ATOM 2200 O O . PRO A 1 273 ? 4.801 -23.375 -4.738 1 98 273 PRO A O 1
ATOM 2203 N N . VAL A 1 274 ? 6.746 -24.359 -4.824 1 95.12 274 VAL A N 1
ATOM 2204 C CA . VAL A 1 274 ? 6.668 -25.156 -6.047 1 95.12 274 VAL A CA 1
ATOM 2205 C C . VAL A 1 274 ? 7.203 -26.562 -5.785 1 95.12 274 VAL A C 1
ATOM 2207 O O . VAL A 1 274 ? 8.367 -26.844 -6.066 1 95.12 274 VAL A O 1
ATOM 2210 N N . ILE A 1 275 ? 6.355 -27.438 -5.391 1 96.88 275 ILE A N 1
ATOM 2211 C CA . ILE A 1 275 ? 6.77 -28.688 -4.766 1 96.88 275 ILE A CA 1
ATOM 2212 C C . ILE A 1 275 ? 6.387 -29.859 -5.66 1 96.88 275 ILE A C 1
ATOM 2214 O O . ILE A 1 275 ? 5.301 -29.891 -6.242 1 96.88 275 ILE A O 1
ATOM 2218 N N . SER A 1 276 ? 7.246 -30.844 -5.754 1 96.75 276 SER A N 1
ATOM 2219 C CA . SER A 1 276 ? 6.984 -32.062 -6.52 1 96.75 276 SER A CA 1
ATOM 2220 C C . SER A 1 276 ? 6.09 -33 -5.746 1 96.75 276 SER A C 1
ATOM 2222 O O . SER A 1 276 ? 6.078 -33 -4.516 1 96.75 276 SER A O 1
ATOM 2224 N N . TYR A 1 277 ? 5.34 -33.812 -6.48 1 96.94 277 TYR A N 1
ATOM 2225 C CA . TYR A 1 277 ? 4.559 -34.906 -5.91 1 96.94 277 TYR A CA 1
ATOM 2226 C C . TYR A 1 277 ? 5.43 -36.125 -5.676 1 96.94 277 TYR A C 1
ATOM 2228 O O . TYR A 1 277 ? 6.531 -36.25 -6.223 1 96.94 277 TYR A O 1
ATOM 2236 N N . ASP A 1 278 ? 4.965 -37 -4.824 1 96.31 278 ASP A N 1
ATOM 2237 C CA . ASP A 1 278 ? 5.762 -38.156 -4.414 1 96.31 278 ASP A CA 1
ATOM 2238 C C . ASP A 1 278 ? 5.371 -39.406 -5.203 1 96.31 278 ASP A C 1
ATOM 2240 O O . ASP A 1 278 ? 4.34 -40 -4.934 1 96.31 278 ASP A O 1
ATOM 2244 N N . PHE A 1 279 ? 6.152 -39.844 -6.125 1 95.44 279 PHE A N 1
ATOM 2245 C CA . PHE A 1 279 ? 6.109 -41.062 -6.898 1 95.44 279 PHE A CA 1
ATOM 2246 C C . PHE A 1 279 ? 7.508 -41.469 -7.352 1 95.44 279 PHE A C 1
ATOM 2248 O O . PHE A 1 279 ? 8.445 -40.688 -7.27 1 95.44 279 PHE A O 1
ATOM 2255 N N . PRO A 1 280 ? 7.711 -42.75 -7.715 1 94.38 280 PRO A N 1
ATOM 2256 C CA . PRO A 1 280 ? 9.055 -43.156 -8.117 1 94.38 280 PRO A CA 1
ATOM 2257 C C . PRO A 1 280 ? 9.609 -42.344 -9.273 1 94.38 280 PRO A C 1
ATOM 2259 O O . PRO A 1 280 ? 8.922 -42.125 -10.281 1 94.38 280 PRO A O 1
ATOM 2262 N N . SER A 1 281 ? 10.742 -41.75 -9.062 1 93.31 281 SER A N 1
ATOM 2263 C CA . SER A 1 281 ? 11.43 -40.906 -10.055 1 93.31 281 SER A CA 1
ATOM 2264 C C . SER A 1 281 ? 12.938 -41.156 -10.016 1 93.31 281 SER A C 1
ATOM 2266 O O . SER A 1 281 ? 13.484 -41.562 -8.992 1 93.31 281 SER A O 1
ATOM 2268 N N . GLU A 1 282 ? 13.586 -40.906 -11.125 1 93.12 282 GLU A N 1
ATOM 2269 C CA . GLU A 1 282 ? 15.031 -41.094 -11.227 1 93.12 282 GLU A CA 1
ATOM 2270 C C . GLU A 1 282 ? 15.789 -39.938 -10.594 1 93.12 282 GLU A C 1
ATOM 2272 O O . GLU A 1 282 ? 16.906 -40.094 -10.109 1 93.12 282 GLU A O 1
ATOM 2277 N N . LEU A 1 283 ? 15.227 -38.812 -10.617 1 94.88 283 LEU A N 1
ATOM 2278 C CA . LEU A 1 283 ? 15.859 -37.625 -10.055 1 94.88 283 LEU A CA 1
ATOM 2279 C C . LEU A 1 283 ? 15.586 -37.531 -8.562 1 94.88 283 LEU A C 1
ATOM 2281 O O . LEU A 1 283 ? 14.43 -37.438 -8.141 1 94.88 283 LEU A O 1
ATOM 2285 N N . PRO A 1 284 ? 16.656 -37.625 -7.777 1 95.81 284 PRO A N 1
ATOM 2286 C CA . PRO A 1 284 ? 16.422 -37.375 -6.355 1 95.81 284 PRO A CA 1
ATOM 2287 C C . PRO A 1 284 ? 15.797 -36 -6.105 1 95.81 284 PRO A C 1
ATOM 2289 O O . PRO A 1 284 ? 16.25 -35 -6.668 1 95.81 284 PRO A O 1
ATOM 2292 N N . ARG A 1 285 ? 14.727 -35.875 -5.352 1 97.44 285 ARG A N 1
ATOM 2293 C CA . ARG A 1 285 ? 13.992 -34.625 -5.117 1 97.44 285 ARG A CA 1
ATOM 2294 C C . ARG A 1 285 ? 13.242 -34.688 -3.791 1 97.44 285 ARG A C 1
ATOM 2296 O O . ARG A 1 285 ? 12.938 -35.781 -3.283 1 97.44 285 ARG A O 1
ATOM 2303 N N . TYR A 1 286 ? 13.094 -33.594 -3.145 1 97.44 286 TYR A N 1
ATOM 2304 C CA . TYR A 1 286 ? 12.141 -33.469 -2.049 1 97.44 286 TYR A CA 1
ATOM 2305 C C . TYR A 1 286 ? 10.719 -33.312 -2.576 1 97.44 286 TYR A C 1
ATOM 2307 O O . TYR A 1 286 ? 10.508 -32.719 -3.639 1 97.44 286 TYR A O 1
ATOM 2315 N N . THR A 1 287 ? 9.773 -33.844 -1.898 1 97.44 287 THR A N 1
ATOM 2316 C CA . THR A 1 287 ? 8.367 -33.844 -2.271 1 97.44 287 THR A CA 1
ATOM 2317 C C . THR A 1 287 ? 7.508 -33.312 -1.122 1 97.44 287 THR A C 1
ATOM 2319 O O . THR A 1 287 ? 8.031 -32.938 -0.07 1 97.44 287 THR A O 1
ATOM 2322 N N . PHE A 1 288 ? 6.16 -33.25 -1.343 1 97.06 288 PHE A N 1
ATOM 2323 C CA . PHE A 1 288 ? 5.215 -32.875 -0.295 1 97.06 288 PHE A CA 1
ATOM 2324 C C . PHE A 1 288 ? 5.426 -33.75 0.944 1 97.06 288 PHE A C 1
ATOM 2326 O O . PHE A 1 288 ? 5.219 -33.281 2.068 1 97.06 288 PHE A O 1
ATOM 2333 N N . ALA A 1 289 ? 5.859 -34.969 0.735 1 96.19 289 ALA A N 1
ATOM 2334 C CA . ALA A 1 289 ? 5.996 -35.938 1.82 1 96.19 289 ALA A CA 1
ATOM 2335 C C . ALA A 1 289 ? 7.145 -35.562 2.75 1 96.19 289 ALA A C 1
ATOM 2337 O O . ALA A 1 289 ? 7.223 -36.062 3.881 1 96.19 289 ALA A O 1
ATOM 2338 N N . ASP A 1 290 ? 8.016 -34.688 2.268 1 97.12 290 ASP A N 1
ATOM 2339 C CA . ASP A 1 290 ? 9.227 -34.344 3.021 1 97.12 290 ASP A CA 1
ATOM 2340 C C . ASP A 1 290 ? 9.016 -33.094 3.859 1 97.12 290 ASP A C 1
ATOM 2342 O O . ASP A 1 290 ? 9.898 -32.688 4.609 1 97.12 290 ASP A O 1
ATOM 2346 N N . LEU A 1 291 ? 7.867 -32.469 3.775 1 97.62 291 LEU A N 1
ATOM 2347 C CA . LEU A 1 291 ? 7.582 -31.219 4.492 1 97.62 291 LEU A CA 1
ATOM 2348 C C . LEU A 1 291 ? 7.254 -31.5 5.953 1 97.62 291 LEU A C 1
ATOM 2350 O O . LEU A 1 291 ? 6.676 -32.531 6.277 1 97.62 291 LEU A O 1
ATOM 2354 N N . PRO A 1 292 ? 7.582 -30.578 6.82 1 96.12 292 PRO A N 1
ATOM 2355 C CA . PRO A 1 292 ? 7.172 -30.75 8.219 1 96.12 292 PRO A CA 1
ATOM 2356 C C . PRO A 1 292 ? 5.656 -30.641 8.398 1 96.12 292 PRO A C 1
ATOM 2358 O O . PRO A 1 292 ? 4.945 -30.25 7.473 1 96.12 292 PRO A O 1
ATOM 2361 N N . GLU A 1 293 ? 5.188 -31.016 9.562 1 94.31 293 GLU A N 1
ATOM 2362 C CA . GLU A 1 293 ? 3.764 -31.016 9.875 1 94.31 293 GLU A CA 1
ATOM 2363 C C . GLU A 1 293 ? 3.186 -29.609 9.789 1 94.31 293 GLU A C 1
ATOM 2365 O O . GLU A 1 293 ? 2.039 -29.422 9.375 1 94.31 293 GLU A O 1
ATOM 2370 N N . ARG A 1 294 ? 4.039 -28.703 10.195 1 95.69 294 ARG A N 1
ATOM 2371 C CA . ARG A 1 294 ? 3.619 -27.297 10.164 1 95.69 294 ARG A CA 1
ATOM 2372 C C . ARG A 1 294 ? 4.684 -26.422 9.508 1 95.69 294 ARG A C 1
ATOM 2374 O O . ARG A 1 294 ? 5.879 -26.625 9.734 1 95.69 294 ARG A O 1
ATOM 2381 N N . ILE A 1 295 ? 4.227 -25.578 8.672 1 98.19 295 ILE A N 1
ATOM 2382 C CA . ILE A 1 295 ? 5.059 -24.516 8.117 1 98.19 295 ILE A CA 1
ATOM 2383 C C . ILE A 1 295 ? 4.656 -23.172 8.719 1 98.19 295 ILE A C 1
ATOM 2385 O O . ILE A 1 295 ? 3.576 -22.656 8.43 1 98.19 295 ILE A O 1
ATOM 2389 N N . ASP A 1 296 ? 5.516 -22.594 9.547 1 98.5 296 ASP A N 1
ATOM 2390 C CA . ASP A 1 296 ? 5.145 -21.406 10.312 1 98.5 296 ASP A CA 1
ATOM 2391 C C . ASP A 1 296 ? 4.926 -20.203 9.391 1 98.5 296 ASP A C 1
ATOM 2393 O O . ASP A 1 296 ? 3.973 -19.438 9.57 1 98.5 296 ASP A O 1
ATOM 2397 N N . TYR A 1 297 ? 5.828 -20.047 8.383 1 98.69 297 TYR A N 1
ATOM 2398 C CA . TYR A 1 297 ? 5.719 -18.938 7.449 1 98.69 297 TYR A CA 1
ATOM 2399 C C . TYR A 1 297 ? 5.934 -19.406 6.016 1 98.69 297 TYR A C 1
ATOM 2401 O O . TYR A 1 297 ? 6.82 -20.234 5.75 1 98.69 297 TYR A O 1
ATOM 2409 N N . VAL A 1 298 ? 5.145 -19.016 5.113 1 98.88 298 VAL A N 1
ATOM 2410 C CA . VAL A 1 298 ? 5.391 -19.094 3.678 1 98.88 298 VAL A CA 1
ATOM 2411 C C . VAL A 1 298 ? 5.699 -17.703 3.125 1 98.88 298 VAL A C 1
ATOM 2413 O O . VAL A 1 298 ? 4.961 -16.75 3.383 1 98.88 298 VAL A O 1
ATOM 2416 N N . LEU A 1 299 ? 6.809 -17.562 2.459 1 98.88 299 LEU A N 1
ATOM 2417 C CA . LEU A 1 299 ? 7.277 -16.297 1.929 1 98.88 299 LEU A CA 1
ATOM 2418 C C . LEU A 1 299 ? 7.137 -16.25 0.411 1 98.88 299 LEU A C 1
ATOM 2420 O O . LEU A 1 299 ? 7.801 -17.016 -0.299 1 98.88 299 LEU A O 1
ATOM 2424 N N . ILE A 1 300 ? 6.289 -15.391 -0.077 1 98.81 300 ILE A N 1
ATOM 2425 C CA . ILE A 1 300 ? 6.102 -15.227 -1.515 1 98.81 300 ILE A CA 1
ATOM 2426 C C . ILE A 1 300 ? 6.902 -14.031 -2.01 1 98.81 300 ILE A C 1
ATOM 2428 O O . ILE A 1 300 ? 6.738 -12.914 -1.504 1 98.81 300 ILE A O 1
ATOM 2432 N N . THR A 1 301 ? 7.734 -14.219 -3.002 1 98.38 301 THR A N 1
ATOM 2433 C CA . THR A 1 301 ? 8.578 -13.141 -3.498 1 98.38 301 THR A CA 1
ATOM 2434 C C . THR A 1 301 ? 7.789 -12.227 -4.434 1 98.38 301 THR A C 1
ATOM 2436 O O . THR A 1 301 ? 7.898 -11 -4.352 1 98.38 301 THR A O 1
ATOM 2439 N N . HIS A 1 302 ? 7.039 -12.82 -5.379 1 97.19 302 HIS A N 1
ATOM 2440 C CA . HIS A 1 302 ? 6.258 -12.031 -6.324 1 97.19 302 HIS A CA 1
ATOM 2441 C C . HIS A 1 302 ? 5.188 -12.883 -6.996 1 97.19 302 HIS A C 1
ATOM 2443 O O . HIS A 1 302 ? 5.121 -14.094 -6.773 1 97.19 302 HIS A O 1
ATOM 2449 N N . GLY A 1 303 ? 4.363 -12.266 -7.809 1 94.44 303 GLY A N 1
ATOM 2450 C CA . GLY A 1 303 ? 3.135 -12.883 -8.289 1 94.44 303 GLY A CA 1
ATOM 2451 C C . GLY A 1 303 ? 3.312 -13.617 -9.609 1 94.44 303 GLY A C 1
ATOM 2452 O O . GLY A 1 303 ? 2.346 -13.812 -10.352 1 94.44 303 GLY A O 1
ATOM 2453 N N . HIS A 1 304 ? 4.418 -14.18 -10 1 93.69 304 HIS A N 1
ATOM 2454 C CA . HIS A 1 304 ? 4.551 -15.016 -11.188 1 93.69 304 HIS A CA 1
ATOM 2455 C C . HIS A 1 304 ? 4.086 -16.438 -10.922 1 93.69 304 HIS A C 1
ATOM 2457 O O . HIS A 1 304 ? 4.125 -16.906 -9.773 1 93.69 304 HIS A O 1
ATOM 2463 N N . ALA A 1 305 ? 3.695 -17.125 -11.93 1 92.19 305 ALA A N 1
ATOM 2464 C CA . ALA A 1 305 ? 3.064 -18.438 -11.828 1 92.19 305 ALA A CA 1
ATOM 2465 C C . ALA A 1 305 ? 4.047 -19.484 -11.289 1 92.19 305 ALA A C 1
ATOM 2467 O O . ALA A 1 305 ? 3.637 -20.484 -10.711 1 92.19 305 ALA A O 1
ATOM 2468 N N . ASP A 1 306 ? 5.324 -19.203 -11.523 1 94.25 306 ASP A N 1
ATOM 2469 C CA . ASP A 1 306 ? 6.324 -20.156 -11.047 1 94.25 306 ASP A CA 1
ATOM 2470 C C . ASP A 1 306 ? 6.82 -19.781 -9.648 1 94.25 306 ASP A C 1
ATOM 2472 O O . ASP A 1 306 ? 7.723 -20.422 -9.117 1 94.25 306 ASP A O 1
ATOM 2476 N N . HIS A 1 307 ? 6.258 -18.781 -9 1 96.44 307 HIS A N 1
ATOM 2477 C CA . HIS A 1 307 ? 6.629 -18.375 -7.645 1 96.44 307 HIS A CA 1
ATOM 2478 C C . HIS A 1 307 ? 5.414 -18.359 -6.727 1 96.44 307 HIS A C 1
ATOM 2480 O O . HIS A 1 307 ? 5.547 -18.531 -5.512 1 96.44 307 HIS A O 1
ATOM 2486 N N . LEU A 1 308 ? 4.305 -18.078 -7.277 1 96.75 308 LEU A N 1
ATOM 2487 C CA . LEU A 1 308 ? 3.033 -18.078 -6.562 1 96.75 308 LEU A CA 1
ATOM 2488 C C . LEU A 1 308 ? 2.062 -19.078 -7.184 1 96.75 308 LEU A C 1
ATOM 2490 O O . LEU A 1 308 ? 1.151 -18.688 -7.918 1 96.75 308 LEU A O 1
ATOM 2494 N N . MET A 1 309 ? 2.211 -20.281 -6.762 1 95.62 309 MET A N 1
ATOM 2495 C CA . MET A 1 309 ? 1.361 -21.344 -7.285 1 95.62 309 MET A CA 1
ATOM 2496 C C . MET A 1 309 ? 0.231 -21.672 -6.316 1 95.62 309 MET A C 1
ATOM 2498 O O . MET A 1 309 ? 0.48 -22.062 -5.172 1 95.62 309 MET A O 1
ATOM 2502 N N . PHE A 1 310 ? -0.927 -21.562 -6.746 1 94.94 310 PHE A N 1
ATOM 2503 C CA . PHE A 1 310 ? -2.109 -21.828 -5.934 1 94.94 310 PHE A CA 1
ATOM 2504 C C . PHE A 1 310 ? -2.184 -23.312 -5.57 1 94.94 310 PHE A C 1
ATOM 2506 O O . PHE A 1 310 ? -2.631 -23.672 -4.477 1 94.94 310 PHE A O 1
ATOM 2513 N N . GLU A 1 311 ? -1.771 -24.125 -6.445 1 96.56 311 GLU A N 1
ATOM 2514 C CA . GLU A 1 311 ? -1.867 -25.578 -6.309 1 96.56 311 GLU A CA 1
ATOM 2515 C C . GLU A 1 311 ? -1.21 -26.047 -5.016 1 96.56 311 GLU A C 1
ATOM 2517 O O . GLU A 1 311 ? -1.89 -26.547 -4.109 1 96.56 311 GLU A O 1
ATOM 2522 N N . PRO A 1 312 ? 0.066 -25.828 -4.801 1 97.62 312 PRO A N 1
ATOM 2523 C CA . PRO A 1 312 ? 0.632 -26.25 -3.516 1 97.62 312 PRO A CA 1
ATOM 2524 C C . PRO A 1 312 ? 0.095 -25.422 -2.344 1 97.62 312 PRO A C 1
ATOM 2526 O O . PRO A 1 312 ? -0.055 -25.953 -1.237 1 97.62 312 PRO A O 1
ATOM 2529 N N . LEU A 1 313 ? -0.217 -24.172 -2.516 1 98 313 LEU A N 1
ATOM 2530 C CA . LEU A 1 313 ? -0.686 -23.328 -1.425 1 98 313 LEU A CA 1
ATOM 2531 C C . LEU A 1 313 ? -2.014 -23.844 -0.873 1 98 313 LEU A C 1
ATOM 2533 O O . LEU A 1 313 ? -2.197 -23.922 0.344 1 98 313 LEU A O 1
ATOM 2537 N N . LEU A 1 314 ? -2.918 -24.188 -1.75 1 97.38 314 LEU A N 1
ATOM 2538 C CA . LEU A 1 314 ? -4.211 -24.703 -1.295 1 97.38 314 LEU A CA 1
ATOM 2539 C C . LEU A 1 314 ? -4.051 -26.031 -0.564 1 97.38 314 LEU A C 1
ATOM 2541 O O . LEU A 1 314 ? -4.719 -26.266 0.442 1 97.38 314 LEU A O 1
ATOM 2545 N N . GLN A 1 315 ? -3.176 -26.828 -1.073 1 97.56 315 GLN A N 1
ATOM 2546 C CA . GLN A 1 315 ? -2.955 -28.141 -0.464 1 97.56 315 GLN A CA 1
ATOM 2547 C C . GLN A 1 315 ? -2.354 -28 0.931 1 97.56 315 GLN A C 1
ATOM 2549 O O . GLN A 1 315 ? -2.6 -28.828 1.805 1 97.56 315 GLN A O 1
ATOM 2554 N N . LEU A 1 316 ? -1.61 -26.922 1.127 1 98.06 316 LEU A N 1
ATOM 2555 C CA . LEU A 1 316 ? -0.873 -26.766 2.375 1 98.06 316 LEU A CA 1
ATOM 2556 C C . LEU A 1 316 ? -1.572 -25.766 3.295 1 98.06 316 LEU A C 1
ATOM 2558 O O . LEU A 1 316 ? -1.097 -25.5 4.398 1 98.06 316 LEU A O 1
ATOM 2562 N N . ARG A 1 317 ? -2.664 -25.188 2.904 1 98.31 317 ARG A N 1
ATOM 2563 C CA . ARG A 1 317 ? -3.322 -24.109 3.617 1 98.31 317 ARG A CA 1
ATOM 2564 C C . ARG A 1 317 ? -3.562 -24.469 5.078 1 98.31 317 ARG A C 1
ATOM 2566 O O . ARG A 1 317 ? -3.299 -23.672 5.977 1 98.31 317 ARG A O 1
ATOM 2573 N N . HIS A 1 318 ? -3.949 -25.734 5.34 1 97.38 318 HIS A N 1
ATOM 2574 C CA . HIS A 1 318 ? -4.285 -26.188 6.684 1 97.38 318 HIS A CA 1
ATOM 2575 C C . HIS A 1 318 ? -3.035 -26.328 7.547 1 97.38 318 HIS A C 1
ATOM 2577 O O . HIS A 1 318 ? -3.129 -26.438 8.773 1 97.38 318 HIS A O 1
ATOM 2583 N N . ARG A 1 319 ? -1.808 -26.234 6.91 1 97 319 ARG A N 1
ATOM 2584 C CA . ARG A 1 319 ? -0.549 -26.438 7.621 1 97 319 ARG A CA 1
ATOM 2585 C C . ARG A 1 319 ? 0.249 -25.141 7.707 1 97 319 ARG A C 1
ATOM 2587 O O . ARG A 1 319 ? 1.318 -25.094 8.32 1 97 319 ARG A O 1
ATOM 2594 N N . ILE A 1 320 ? -0.217 -24.125 7.121 1 98.38 320 ILE A N 1
ATOM 2595 C CA . ILE A 1 320 ? 0.528 -22.875 7.047 1 98.38 320 ILE A CA 1
ATOM 2596 C C . ILE A 1 320 ? 0.087 -21.938 8.172 1 98.38 320 ILE A C 1
ATOM 2598 O O . ILE A 1 320 ? -1.11 -21.734 8.391 1 98.38 320 ILE A O 1
ATOM 2602 N N . GLY A 1 321 ? 1.044 -21.406 8.914 1 98.31 321 GLY A N 1
ATOM 2603 C CA . GLY A 1 321 ? 0.749 -20.422 9.945 1 98.31 321 GLY A CA 1
ATOM 2604 C C . GLY A 1 321 ? 0.427 -19.047 9.383 1 98.31 321 GLY A C 1
ATOM 2605 O O . GLY A 1 321 ? -0.721 -18.594 9.438 1 98.31 321 GLY A O 1
ATOM 2606 N N . THR A 1 322 ? 1.44 -18.406 8.789 1 98.44 322 THR A N 1
ATOM 2607 C CA . THR A 1 322 ? 1.324 -17.078 8.203 1 98.44 322 THR A CA 1
ATOM 2608 C C . THR A 1 322 ? 1.893 -17.062 6.785 1 98.44 322 THR A C 1
ATOM 2610 O O . THR A 1 322 ? 2.963 -17.625 6.531 1 98.44 322 THR A O 1
ATOM 2613 N N . ILE A 1 323 ? 1.189 -16.531 5.855 1 98.69 323 ILE A N 1
ATOM 2614 C CA . ILE A 1 323 ? 1.748 -16.281 4.531 1 98.69 323 ILE A CA 1
ATOM 2615 C C . ILE A 1 323 ? 2.176 -14.82 4.414 1 98.69 323 ILE A C 1
ATOM 2617 O O . ILE A 1 323 ? 1.408 -13.914 4.746 1 98.69 323 ILE A O 1
ATOM 2621 N N . VAL A 1 324 ? 3.395 -14.594 4.059 1 98.75 324 VAL A N 1
ATOM 2622 C CA . VAL A 1 324 ? 3.938 -13.258 3.852 1 98.75 324 VAL A CA 1
ATOM 2623 C C . VAL A 1 324 ? 4.031 -12.961 2.355 1 98.75 324 VAL A C 1
ATOM 2625 O O . VAL A 1 324 ? 4.645 -13.727 1.604 1 98.75 324 VAL A O 1
ATOM 2628 N N . VAL A 1 325 ? 3.379 -11.938 1.917 1 98.5 325 VAL A N 1
ATOM 2629 C CA . VAL A 1 325 ? 3.377 -11.539 0.512 1 98.5 325 VAL A CA 1
ATOM 2630 C C . VAL A 1 325 ? 3.861 -10.102 0.379 1 98.5 325 VAL A C 1
ATOM 2632 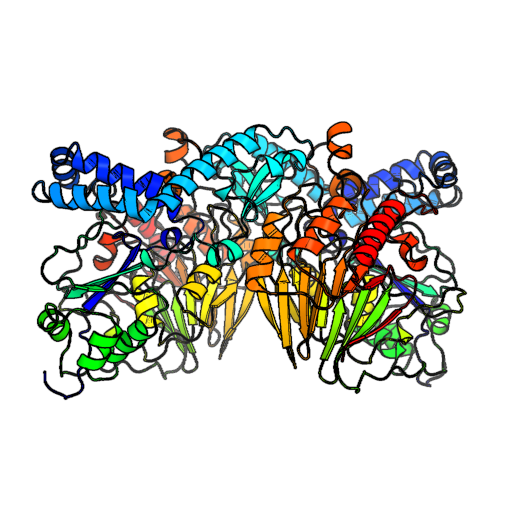O O . VAL A 1 325 ? 3.85 -9.344 1.352 1 98.5 325 VAL A O 1
ATOM 2635 N N . PRO A 1 326 ? 4.336 -9.766 -0.814 1 97.94 326 PRO A N 1
ATOM 2636 C CA . PRO A 1 326 ? 4.656 -8.352 -1.027 1 97.94 326 PRO A CA 1
ATOM 2637 C C . PRO A 1 326 ? 3.408 -7.48 -1.151 1 97.94 326 PRO A C 1
ATOM 2639 O O . PRO A 1 326 ? 2.4 -7.914 -1.718 1 97.94 326 PRO A O 1
ATOM 2642 N N . ALA A 1 327 ? 3.52 -6.27 -0.651 1 96.75 327 ALA A N 1
ATOM 2643 C CA . ALA A 1 327 ? 2.445 -5.293 -0.812 1 96.75 327 ALA A CA 1
ATOM 2644 C C . ALA A 1 327 ? 2.303 -4.871 -2.271 1 96.75 327 ALA A C 1
ATOM 2646 O O . ALA A 1 327 ? 3.293 -4.789 -3.002 1 96.75 327 ALA A O 1
ATOM 2647 N N . SER A 1 328 ? 1.101 -4.602 -2.678 1 96.12 328 SER A N 1
ATOM 2648 C CA . SER A 1 328 ? 0.839 -4.148 -4.039 1 96.12 328 SER A CA 1
ATOM 2649 C C . SER A 1 328 ? 0.702 -2.629 -4.102 1 96.12 328 SER A C 1
ATOM 2651 O O . SER A 1 328 ? 0.734 -1.955 -3.068 1 96.12 328 SER A O 1
ATOM 2653 N N . SER A 1 329 ? 0.583 -2.068 -5.336 1 89.31 329 SER A N 1
ATOM 2654 C CA . SER A 1 329 ? 0.404 -0.635 -5.535 1 89.31 329 SER A CA 1
ATOM 2655 C C . SER A 1 329 ? -1.028 -0.209 -5.227 1 89.31 329 SER A C 1
ATOM 2657 O O . SER A 1 329 ? -1.311 0.983 -5.086 1 89.31 329 SER A O 1
ATOM 2659 N N . GLY A 1 330 ? -1.895 -1.077 -5.098 1 89.56 330 GLY A N 1
ATOM 2660 C CA . GLY A 1 330 ? -3.277 -0.771 -4.762 1 89.56 330 GLY A CA 1
ATOM 2661 C C . GLY A 1 330 ? -4.098 -0.335 -5.965 1 89.56 330 GLY A C 1
ATOM 2662 O O . GLY A 1 330 ? -4.082 0.838 -6.34 1 89.56 330 GLY A O 1
ATOM 2663 N N . GLY A 1 331 ? -4.777 -1.228 -6.551 1 92.69 331 GLY A N 1
ATOM 2664 C CA . GLY A 1 331 ? -5.812 -0.897 -7.52 1 92.69 331 GLY A CA 1
ATOM 2665 C C . GLY A 1 331 ? -5.312 -0.889 -8.953 1 92.69 331 GLY A C 1
ATOM 2666 O O . GLY A 1 331 ? -6.051 -0.531 -9.867 1 92.69 331 GLY A O 1
ATOM 2667 N N . GLY A 1 332 ? -4.023 -1.168 -9.219 1 94.88 332 GLY A N 1
ATOM 2668 C CA . GLY A 1 332 ? -3.516 -1.282 -10.57 1 94.88 332 GLY A CA 1
ATOM 2669 C C . GLY A 1 332 ? -3.803 -2.631 -11.203 1 94.88 332 GLY A C 1
ATOM 2670 O O . GLY A 1 332 ? -3.611 -3.672 -10.578 1 94.88 332 GLY A O 1
ATOM 2671 N N . LEU A 1 333 ? -4.168 -2.582 -12.453 1 96.12 333 LEU A N 1
ATOM 2672 C CA . LEU A 1 333 ? -4.566 -3.791 -13.164 1 96.12 333 LEU A CA 1
ATOM 2673 C C . LEU A 1 333 ? -3.41 -4.785 -13.234 1 96.12 333 LEU A C 1
ATOM 2675 O O . LEU A 1 333 ? -3.619 -5.996 -13.117 1 96.12 333 LEU A O 1
ATOM 2679 N N . ALA A 1 334 ? -2.203 -4.332 -13.422 1 96.62 334 ALA A N 1
ATOM 2680 C CA . ALA A 1 334 ? -1.042 -5.207 -13.578 1 96.62 334 ALA A CA 1
ATOM 2681 C C . ALA A 1 334 ? -0.513 -5.664 -12.227 1 96.62 334 ALA A C 1
ATOM 2683 O O . ALA A 1 334 ? 0.344 -6.551 -12.156 1 96.62 334 ALA A O 1
ATOM 2684 N N . ASP A 1 335 ? -1.024 -5.125 -11.148 1 96.88 335 ASP A N 1
ATOM 2685 C CA . ASP A 1 335 ? -0.475 -5.367 -9.82 1 96.88 335 ASP A CA 1
ATOM 2686 C C . ASP A 1 335 ? -1.579 -5.711 -8.82 1 96.88 335 ASP A C 1
ATOM 2688 O O . ASP A 1 335 ? -1.703 -5.062 -7.777 1 96.88 335 ASP A O 1
ATOM 2692 N N . PRO A 1 336 ? -2.326 -6.789 -9.07 1 97.06 336 PRO A N 1
ATOM 2693 C CA . PRO A 1 336 ? -3.373 -7.172 -8.125 1 97.06 336 PRO A CA 1
ATOM 2694 C C . PRO A 1 336 ? -2.818 -7.516 -6.742 1 97.06 336 PRO A C 1
ATOM 2696 O O . PRO A 1 336 ? -1.66 -7.918 -6.621 1 97.06 336 PRO A O 1
ATOM 2699 N N . SER A 1 337 ? -3.617 -7.305 -5.703 1 97.38 337 SER A N 1
ATOM 2700 C CA . SER A 1 337 ? -3.219 -7.582 -4.328 1 97.38 337 SER A CA 1
ATOM 2701 C C . SER A 1 337 ? -3.125 -9.078 -4.066 1 97.38 337 SER A C 1
ATOM 2703 O O . SER A 1 337 ? -4.141 -9.781 -4.082 1 97.38 337 SER A O 1
ATOM 2705 N N . LEU A 1 338 ? -1.931 -9.516 -3.756 1 97.94 338 LEU A N 1
ATOM 2706 C CA . LEU A 1 338 ? -1.752 -10.922 -3.408 1 97.94 338 LEU A CA 1
ATOM 2707 C C . LEU A 1 338 ? -2.41 -11.242 -2.07 1 97.94 338 LEU A C 1
ATOM 2709 O O . LEU A 1 338 ? -2.912 -12.352 -1.868 1 97.94 338 LEU A O 1
ATOM 2713 N N . LYS A 1 339 ? -2.443 -10.305 -1.215 1 97.31 339 LYS A N 1
ATOM 2714 C CA . LYS A 1 339 ? -3.09 -10.461 0.084 1 97.31 339 LYS A CA 1
ATOM 2715 C C . LYS A 1 339 ? -4.59 -10.711 -0.073 1 97.31 339 LYS A C 1
ATOM 2717 O O . LYS A 1 339 ? -5.129 -11.664 0.486 1 97.31 339 LYS A O 1
ATOM 2722 N N . LEU A 1 340 ? -5.266 -9.859 -0.86 1 97.12 340 LEU A N 1
ATOM 2723 C CA . LEU A 1 340 ? -6.703 -10.016 -1.065 1 97.12 340 LEU A CA 1
ATOM 2724 C C . LEU A 1 340 ? -7.016 -11.352 -1.729 1 97.12 340 LEU A C 1
ATOM 2726 O O . LEU A 1 340 ? -7.945 -12.047 -1.32 1 97.12 340 LEU A O 1
ATOM 2730 N N . MET A 1 341 ? -6.191 -11.68 -2.701 1 97.19 341 MET A N 1
ATOM 2731 C CA . MET A 1 341 ? -6.391 -12.93 -3.428 1 97.19 341 MET A CA 1
ATOM 2732 C C . MET A 1 341 ? -6.344 -14.125 -2.48 1 97.19 341 MET A C 1
ATOM 2734 O O . MET A 1 341 ? -7.242 -14.969 -2.492 1 97.19 341 MET A O 1
ATOM 2738 N N . LEU A 1 342 ? -5.328 -14.148 -1.672 1 98.12 342 LEU A N 1
ATOM 2739 C CA . LEU A 1 342 ? -5.129 -15.289 -0.781 1 98.12 342 LEU A CA 1
ATOM 2740 C C . LEU A 1 342 ? -6.188 -15.312 0.319 1 98.12 342 LEU A C 1
ATOM 2742 O O . LEU A 1 342 ? -6.695 -16.375 0.677 1 98.12 342 LEU A O 1
ATOM 2746 N N . LYS A 1 343 ? -6.535 -14.148 0.827 1 97.31 343 LYS A N 1
ATOM 2747 C CA . LYS A 1 343 ? -7.582 -14.078 1.846 1 97.31 343 LYS A CA 1
ATOM 2748 C C . LYS A 1 343 ? -8.906 -14.625 1.313 1 97.31 343 LYS A C 1
ATOM 2750 O O . LYS A 1 343 ? -9.594 -15.383 2.002 1 97.31 343 LYS A O 1
ATOM 2755 N N . HIS A 1 344 ? -9.227 -14.312 0.149 1 97.12 344 HIS A N 1
ATOM 2756 C CA . HIS A 1 344 ? -10.492 -14.734 -0.426 1 97.12 344 HIS A CA 1
ATOM 2757 C C . HIS A 1 344 ? -10.438 -16.188 -0.892 1 97.12 344 HIS A C 1
ATOM 2759 O O . HIS A 1 344 ? -11.461 -16.781 -1.226 1 97.12 344 HIS A O 1
ATOM 2765 N N . ALA A 1 345 ? -9.25 -16.734 -0.908 1 97.44 345 ALA A N 1
ATOM 2766 C CA . ALA A 1 345 ? -9.086 -18.172 -1.173 1 97.44 345 ALA A CA 1
ATOM 2767 C C . ALA A 1 345 ? -9.07 -18.969 0.127 1 97.44 345 ALA A C 1
ATOM 2769 O O . ALA A 1 345 ? -8.852 -20.188 0.113 1 97.44 345 ALA A O 1
ATOM 2770 N N . GLY A 1 346 ? -9.188 -18.328 1.259 1 97.75 346 GLY A N 1
ATOM 2771 C CA . GLY A 1 346 ? -9.398 -19.031 2.514 1 97.75 346 GLY A CA 1
ATOM 2772 C C . GLY A 1 346 ? -8.203 -18.969 3.439 1 97.75 346 GLY A C 1
ATOM 2773 O O . GLY A 1 346 ? -8.195 -19.594 4.504 1 97.75 346 GLY A O 1
ATOM 2774 N N . PHE A 1 347 ? -7.184 -18.203 3.047 1 97.62 347 PHE A N 1
ATOM 2775 C CA . PHE A 1 347 ? -6.051 -18.031 3.949 1 97.62 347 PHE A CA 1
ATOM 2776 C C . PHE A 1 347 ? -6.359 -16.969 4.996 1 97.62 347 PHE A C 1
ATOM 2778 O O . PHE A 1 347 ? -6.617 -15.805 4.652 1 97.62 347 PHE A O 1
ATOM 2785 N N . ASN A 1 348 ? -6.254 -17.281 6.211 1 91.25 348 ASN A N 1
ATOM 2786 C CA . ASN A 1 348 ? -6.738 -16.391 7.262 1 91.25 348 ASN A CA 1
ATOM 2787 C C . ASN A 1 348 ? -5.656 -15.414 7.711 1 91.25 348 ASN A C 1
ATOM 2789 O O . ASN A 1 348 ? -5.953 -14.273 8.086 1 91.25 348 ASN A O 1
ATOM 2793 N N . ASN A 1 349 ? -4.375 -15.883 7.789 1 96.62 349 ASN A N 1
ATOM 2794 C CA . ASN A 1 349 ? -3.273 -15.047 8.266 1 96.62 349 ASN A CA 1
ATOM 2795 C C . ASN A 1 349 ? -2.326 -14.672 7.137 1 96.62 349 ASN A C 1
ATOM 2797 O O . ASN A 1 349 ? -1.311 -15.336 6.922 1 96.62 349 ASN A O 1
ATOM 2801 N N . VAL A 1 350 ? -2.621 -13.656 6.406 1 98.12 350 VAL A N 1
ATOM 2802 C CA . VAL A 1 350 ? -1.802 -13.148 5.309 1 98.12 350 VAL A CA 1
ATOM 2803 C C . VAL A 1 350 ? -1.248 -11.773 5.668 1 98.12 350 VAL A C 1
ATOM 2805 O O . VAL A 1 350 ? -2.006 -10.859 6.012 1 98.12 350 VAL A O 1
ATOM 2808 N N . VAL A 1 351 ? 0.055 -11.594 5.621 1 97.25 351 VAL A N 1
ATOM 2809 C CA . VAL A 1 351 ? 0.717 -10.336 5.949 1 97.25 351 VAL A CA 1
ATOM 2810 C C . VAL A 1 351 ? 1.401 -9.773 4.707 1 97.25 351 VAL A C 1
ATOM 2812 O O . VAL A 1 351 ? 2.121 -10.492 4.008 1 97.25 351 VAL A O 1
ATOM 2815 N N . ALA A 1 352 ? 1.128 -8.555 4.414 1 96.75 352 ALA A N 1
ATOM 2816 C CA . ALA A 1 352 ? 1.821 -7.883 3.318 1 96.75 352 ALA A CA 1
ATOM 2817 C C . ALA A 1 352 ? 3.021 -7.094 3.83 1 96.75 352 ALA A C 1
ATOM 2819 O O . ALA A 1 352 ? 2.918 -6.363 4.82 1 96.75 352 ALA A O 1
ATOM 2820 N N . LEU A 1 353 ? 4.156 -7.25 3.195 1 96.62 353 LEU A N 1
ATOM 2821 C CA . LEU A 1 353 ? 5.371 -6.512 3.527 1 96.62 353 LEU A CA 1
ATOM 2822 C C . LEU A 1 353 ? 5.777 -5.594 2.381 1 96.62 353 LEU A C 1
ATOM 2824 O O . LEU A 1 353 ? 5.699 -5.98 1.212 1 96.62 353 LEU A O 1
ATOM 2828 N N . SER A 1 354 ? 6.168 -4.398 2.734 1 96.06 354 SER A N 1
ATOM 2829 C CA . SER A 1 354 ? 6.785 -3.484 1.78 1 96.06 354 SER A CA 1
ATOM 2830 C C . SER A 1 354 ? 8.305 -3.498 1.905 1 96.06 354 SER A C 1
ATOM 2832 O O . SER A 1 354 ? 8.859 -4.18 2.773 1 96.06 354 SER A O 1
ATOM 2834 N N . GLU A 1 355 ? 8.969 -2.84 1.003 1 97.12 355 GLU A N 1
ATOM 2835 C CA . GLU A 1 355 ? 10.43 -2.766 1.035 1 97.12 355 GLU A CA 1
ATOM 2836 C C . GLU A 1 355 ? 10.922 -2.195 2.363 1 97.12 355 GLU A C 1
ATOM 2838 O O . GLU A 1 355 ? 10.414 -1.177 2.834 1 97.12 355 GLU A O 1
ATOM 2843 N N . MET A 1 356 ? 11.789 -2.938 3.02 1 97.06 356 MET A N 1
ATOM 2844 C CA . MET A 1 356 ? 12.508 -2.598 4.246 1 97.06 356 MET A CA 1
ATOM 2845 C C . MET A 1 356 ? 11.609 -2.738 5.465 1 97.06 356 MET A C 1
ATOM 2847 O O . MET A 1 356 ? 12.016 -2.434 6.586 1 97.06 356 MET A O 1
ATOM 2851 N N . ASP A 1 357 ? 10.352 -3.191 5.25 1 95.62 357 ASP A N 1
ATOM 2852 C CA . ASP A 1 357 ? 9.547 -3.611 6.395 1 95.62 357 ASP A CA 1
ATOM 2853 C C . ASP A 1 357 ? 10.148 -4.852 7.059 1 95.62 357 ASP A C 1
ATOM 2855 O O . ASP A 1 357 ? 10.82 -5.648 6.402 1 95.62 357 ASP A O 1
ATOM 2859 N N . SER A 1 358 ? 9.852 -4.98 8.305 1 95.69 358 SER A N 1
ATOM 2860 C CA . SER A 1 358 ? 10.352 -6.137 9.039 1 95.69 358 SER A CA 1
ATOM 2861 C C . SER A 1 358 ? 9.227 -6.84 9.797 1 95.69 358 SER A C 1
ATOM 2863 O O . SER A 1 358 ? 8.219 -6.219 10.133 1 95.69 358 SER A O 1
ATOM 2865 N N . LEU A 1 359 ? 9.328 -8.062 9.953 1 97 359 LEU A N 1
ATOM 2866 C CA . LEU A 1 359 ? 8.445 -8.93 10.734 1 97 359 LEU A CA 1
ATOM 2867 C C . LEU A 1 359 ? 9.25 -9.781 11.711 1 97 359 LEU A C 1
ATOM 2869 O O . LEU A 1 359 ? 10.164 -10.5 11.305 1 97 359 LEU A O 1
ATOM 2873 N N . PRO A 1 360 ? 8.969 -9.719 13 1 97.25 360 PRO A N 1
ATOM 2874 C CA . PRO A 1 360 ? 9.703 -10.555 13.961 1 97.25 360 PRO A CA 1
ATOM 2875 C C . PRO A 1 360 ? 9.43 -12.047 13.766 1 97.25 360 PRO A C 1
ATOM 2877 O O . PRO A 1 360 ? 8.305 -12.438 13.445 1 97.25 360 PRO A O 1
ATOM 2880 N N . LEU A 1 361 ? 10.391 -12.859 13.859 1 97.38 361 LEU A N 1
ATOM 2881 C CA . LEU A 1 361 ? 10.352 -14.32 13.867 1 97.38 361 LEU A CA 1
ATOM 2882 C C . LEU A 1 361 ? 10.945 -14.867 15.156 1 97.38 361 LEU A C 1
ATOM 2884 O O . LEU A 1 361 ? 11.82 -14.242 15.766 1 97.38 361 LEU A O 1
ATOM 2888 N N . PRO A 1 362 ? 10.484 -16.047 15.656 1 97 362 PRO A N 1
ATOM 2889 C CA . PRO A 1 362 ? 11.266 -16.703 16.703 1 97 362 PRO A CA 1
ATOM 2890 C C . PRO A 1 362 ? 12.727 -16.922 16.297 1 97 362 PRO A C 1
ATOM 2892 O O . PRO A 1 362 ? 13 -17.594 15.312 1 97 362 PRO A O 1
ATOM 2895 N N . GLY A 1 363 ? 13.594 -16.328 16.984 1 97.25 363 GLY A N 1
ATOM 2896 C CA . GLY A 1 363 ? 15.016 -16.516 16.719 1 97.25 363 GLY A CA 1
ATOM 2897 C C . GLY A 1 363 ? 15.555 -15.539 15.68 1 97.25 363 GLY A C 1
ATOM 2898 O O . GLY A 1 363 ? 16.688 -15.68 15.227 1 97.25 363 GLY A O 1
ATOM 2899 N N . GLY A 1 364 ? 14.695 -14.594 15.289 1 97.88 364 GLY A N 1
ATOM 2900 C CA . GLY A 1 364 ? 15.211 -13.672 14.289 1 97.88 364 GLY A CA 1
ATOM 2901 C C . GLY A 1 364 ? 14.148 -12.727 13.75 1 97.88 364 GLY A C 1
ATOM 2902 O O . GLY A 1 364 ? 13.305 -12.242 14.508 1 97.88 364 GLY A O 1
ATOM 2903 N N . GLU A 1 365 ? 14.297 -12.367 12.438 1 98.31 365 GLU A N 1
ATOM 2904 C CA . GLU A 1 365 ? 13.375 -11.453 11.789 1 98.31 365 GLU A CA 1
ATOM 2905 C C . GLU A 1 365 ? 13.383 -11.633 10.273 1 98.31 365 GLU A C 1
ATOM 2907 O O . GLU A 1 365 ? 14.328 -12.188 9.711 1 98.31 365 GLU A O 1
ATOM 2912 N N . LEU A 1 366 ? 12.32 -11.297 9.68 1 98.75 366 LEU A N 1
ATOM 2913 C CA . LEU A 1 366 ? 12.148 -11.234 8.227 1 98.75 366 LEU A CA 1
ATOM 2914 C C . LEU A 1 366 ? 12.125 -9.789 7.746 1 98.75 366 LEU A C 1
ATOM 2916 O O . LEU A 1 366 ? 11.445 -8.938 8.328 1 98.75 366 LEU A O 1
ATOM 2920 N N . ILE A 1 367 ? 12.953 -9.43 6.719 1 98.56 367 ILE A N 1
ATOM 2921 C CA . ILE A 1 367 ? 12.969 -8.094 6.145 1 98.56 367 ILE A CA 1
ATOM 2922 C C . ILE A 1 367 ? 12.703 -8.172 4.641 1 98.56 367 ILE A C 1
ATOM 2924 O O . ILE A 1 367 ? 13.328 -8.969 3.939 1 98.56 367 ILE A O 1
ATOM 2928 N N . GLY A 1 368 ? 11.734 -7.449 4.184 1 98.44 368 GLY A N 1
ATOM 2929 C CA . GLY A 1 368 ? 11.539 -7.324 2.75 1 98.44 368 GLY A CA 1
ATOM 2930 C C . GLY A 1 368 ? 12.5 -6.352 2.098 1 98.44 368 GLY A C 1
ATOM 2931 O O . GLY A 1 368 ? 12.641 -5.211 2.543 1 98.44 368 GLY A O 1
ATOM 2932 N N . LEU A 1 369 ? 13.203 -6.777 1.05 1 98.44 369 LEU A N 1
ATOM 2933 C CA . LEU A 1 369 ? 14.141 -5.914 0.343 1 98.44 369 LEU A CA 1
ATOM 2934 C C . LEU A 1 369 ? 13.609 -5.547 -1.038 1 98.44 369 LEU A C 1
ATOM 2936 O O . LEU A 1 369 ? 12.805 -6.281 -1.614 1 98.44 369 LEU A O 1
ATOM 2940 N N . PRO A 1 370 ? 14.078 -4.41 -1.575 1 97.69 370 PRO A N 1
ATOM 2941 C CA . PRO A 1 370 ? 13.641 -4.012 -2.916 1 97.69 370 PRO A CA 1
ATOM 2942 C C . PRO A 1 370 ? 13.977 -5.055 -3.98 1 97.69 370 PRO A C 1
ATOM 2944 O O . PRO A 1 370 ? 15.047 -5.672 -3.93 1 97.69 370 PRO A O 1
ATOM 2947 N N . PHE A 1 371 ? 13.055 -5.277 -4.887 1 97.38 371 PHE A N 1
ATOM 2948 C CA . PHE A 1 371 ? 13.125 -6.207 -6.008 1 97.38 371 PHE A CA 1
ATOM 2949 C C . PHE A 1 371 ? 12.914 -5.477 -7.328 1 97.38 371 PHE A C 1
ATOM 2951 O O . PHE A 1 371 ? 11.836 -4.949 -7.59 1 97.38 371 PHE A O 1
ATOM 2958 N N . ILE A 1 372 ? 13.953 -5.34 -8.18 1 95.06 372 ILE A N 1
ATOM 2959 C CA . ILE A 1 372 ? 13.789 -4.762 -9.508 1 95.06 372 ILE A CA 1
ATOM 2960 C C . ILE A 1 372 ? 14.055 -5.824 -10.57 1 95.06 372 ILE A C 1
ATOM 2962 O O . ILE A 1 372 ? 14.828 -6.754 -10.352 1 95.06 372 ILE A O 1
ATOM 2966 N N . GLY A 1 373 ? 13.297 -5.699 -11.664 1 90.62 373 GLY A N 1
ATOM 2967 C CA . GLY A 1 373 ? 13.398 -6.641 -12.773 1 90.62 373 GLY A CA 1
ATOM 2968 C C . GLY A 1 373 ? 12.234 -7.613 -12.828 1 90.62 373 GLY A C 1
ATOM 2969 O O . GLY A 1 373 ? 11.297 -7.52 -12.031 1 90.62 373 GLY A O 1
ATOM 2970 N N . GLU A 1 374 ? 12.102 -8.391 -13.852 1 90.06 374 GLU A N 1
ATOM 2971 C CA . GLU A 1 374 ? 11.234 -9.547 -14.023 1 90.06 374 GLU A CA 1
ATOM 2972 C C . GLU A 1 374 ? 9.812 -9.125 -14.383 1 90.06 374 GLU A C 1
ATOM 2974 O O . GLU A 1 374 ? 8.906 -9.961 -14.469 1 90.06 374 GLU A O 1
ATOM 2979 N N . HIS A 1 375 ? 9.492 -7.871 -14.617 1 92.19 375 HIS A N 1
ATOM 2980 C CA . HIS A 1 375 ? 8.102 -7.5 -14.828 1 92.19 375 HIS A CA 1
ATOM 2981 C C . HIS A 1 375 ? 7.945 -6.605 -16.047 1 92.19 375 HIS A C 1
ATOM 2983 O O . HIS A 1 375 ? 7 -5.82 -16.141 1 92.19 375 HIS A O 1
ATOM 2989 N N . GLY A 1 376 ? 8.93 -6.719 -16.984 1 95.5 376 GLY A N 1
ATOM 2990 C CA . GLY A 1 376 ? 8.828 -6.035 -18.266 1 95.5 376 GLY A CA 1
ATOM 2991 C C . GLY A 1 376 ? 8.664 -4.535 -18.125 1 95.5 376 GLY A C 1
ATOM 2992 O O . GLY A 1 376 ? 7.918 -3.914 -18.891 1 95.5 376 GLY A O 1
ATOM 2993 N N . ASP A 1 377 ? 9.164 -3.961 -17.109 1 97 377 ASP A N 1
ATOM 2994 C CA . ASP A 1 377 ? 9.188 -2.525 -16.844 1 97 377 ASP A CA 1
ATOM 2995 C C . ASP A 1 377 ? 7.824 -2.037 -16.344 1 97 377 ASP A C 1
ATOM 2997 O O . ASP A 1 377 ? 7.594 -0.831 -16.25 1 97 377 ASP A O 1
ATOM 3001 N N . LEU A 1 378 ? 6.941 -2.941 -16.031 1 97.25 378 LEU A N 1
ATOM 3002 C CA . LEU A 1 378 ? 5.629 -2.514 -15.555 1 97.25 378 LEU A CA 1
ATOM 3003 C C . LEU A 1 378 ? 5.707 -2.023 -14.109 1 97.25 378 LEU A C 1
ATOM 3005 O O . LEU A 1 378 ? 6.531 -2.504 -13.328 1 97.25 378 LEU A O 1
ATOM 3009 N N . ASN A 1 379 ? 4.867 -1.066 -13.789 1 95.81 379 ASN A N 1
ATOM 3010 C CA . ASN A 1 379 ? 4.773 -0.562 -12.43 1 95.81 379 ASN A CA 1
ATOM 3011 C C . ASN A 1 379 ? 4.105 -1.574 -11.5 1 95.81 379 ASN A C 1
ATOM 3013 O O . ASN A 1 379 ? 2.936 -1.42 -11.148 1 95.81 379 ASN A O 1
ATOM 3017 N N . ILE A 1 380 ? 4.844 -2.568 -11.094 1 96.69 380 ILE A N 1
ATOM 3018 C CA . ILE A 1 380 ? 4.402 -3.629 -10.195 1 96.69 380 ILE A CA 1
ATOM 3019 C C . ILE A 1 380 ? 5.199 -3.57 -8.898 1 96.69 380 ILE A C 1
ATOM 3021 O O . ILE A 1 380 ? 6.43 -3.646 -8.914 1 96.69 380 ILE A O 1
ATOM 3025 N N . GLN A 1 381 ? 4.473 -3.428 -7.82 1 96.25 381 GLN A N 1
ATOM 3026 C CA . GLN A 1 381 ? 5.113 -3.283 -6.52 1 96.25 381 GLN A CA 1
ATOM 3027 C C . GLN A 1 381 ? 5.078 -4.594 -5.734 1 96.25 381 GLN A C 1
ATOM 3029 O O . GLN A 1 381 ? 5.824 -4.766 -4.77 1 96.25 381 GLN A O 1
ATOM 3034 N N . ALA A 1 382 ? 4.207 -5.469 -6.09 1 96.69 382 ALA A N 1
ATOM 3035 C CA . ALA A 1 382 ? 4.055 -6.73 -5.371 1 96.69 382 ALA A CA 1
ATOM 3036 C C . ALA A 1 382 ? 5.215 -7.676 -5.668 1 96.69 382 ALA A C 1
ATOM 3038 O O . ALA A 1 382 ? 5.016 -8.758 -6.219 1 96.69 382 ALA A O 1
ATOM 3039 N N . LYS A 1 383 ? 6.395 -7.242 -5.281 1 97.62 383 LYS A N 1
ATOM 3040 C CA . LYS A 1 383 ? 7.641 -7.996 -5.41 1 97.62 383 LYS A CA 1
ATOM 3041 C C . LYS A 1 383 ? 8.648 -7.574 -4.344 1 97.62 383 LYS A C 1
ATOM 3043 O O . LYS A 1 383 ? 8.844 -6.379 -4.102 1 97.62 383 LYS A O 1
ATOM 3048 N N . ILE A 1 384 ? 9.188 -8.516 -3.658 1 98 384 ILE A N 1
ATOM 3049 C CA . ILE A 1 384 ? 10.234 -8.234 -2.684 1 98 384 ILE A CA 1
ATOM 3050 C C . ILE A 1 384 ? 11.195 -9.43 -2.6 1 98 384 ILE A C 1
ATOM 3052 O O . ILE A 1 384 ? 10.82 -10.555 -2.93 1 98 384 ILE A O 1
ATOM 3056 N N . ALA A 1 385 ? 12.422 -9.148 -2.293 1 98.5 385 ALA A N 1
ATOM 3057 C CA . ALA A 1 385 ? 13.336 -10.18 -1.807 1 98.5 385 ALA A CA 1
ATOM 3058 C C . ALA A 1 385 ? 13.219 -10.352 -0.295 1 98.5 385 ALA A C 1
ATOM 3060 O O . ALA A 1 385 ? 12.961 -9.383 0.426 1 98.5 385 ALA A O 1
ATOM 3061 N N . HIS A 1 386 ? 13.359 -11.547 0.154 1 98.81 386 HIS A N 1
ATOM 3062 C CA . HIS A 1 386 ? 13.219 -11.82 1.579 1 98.81 386 HIS A CA 1
ATOM 3063 C C . HIS A 1 386 ? 14.57 -12.031 2.24 1 98.81 386 HIS A C 1
ATOM 3065 O O . HIS A 1 386 ? 15.289 -12.977 1.914 1 98.81 386 HIS A O 1
ATOM 3071 N N . LEU A 1 387 ? 14.93 -11.156 3.119 1 98.88 387 LEU A N 1
ATOM 3072 C CA . LEU A 1 387 ? 16.062 -11.406 4 1 98.88 387 LEU A CA 1
ATOM 3073 C C . LEU A 1 387 ? 15.617 -12.102 5.281 1 98.88 387 LEU A C 1
ATOM 3075 O O . LEU A 1 387 ? 14.906 -11.508 6.098 1 98.88 387 LEU A O 1
ATOM 3079 N N . VAL A 1 388 ? 15.992 -13.305 5.434 1 98.88 388 VAL A N 1
ATOM 3080 C CA . VAL A 1 388 ? 15.688 -14.086 6.625 1 98.88 388 VAL A CA 1
ATOM 3081 C C . VAL A 1 388 ? 16.875 -14.055 7.582 1 98.88 388 VAL A C 1
ATOM 3083 O O . VAL A 1 388 ? 17.891 -14.695 7.328 1 98.88 388 VAL A O 1
ATOM 3086 N N . ARG A 1 389 ? 16.781 -13.336 8.625 1 98.62 389 ARG A N 1
ATOM 3087 C CA . ARG A 1 389 ? 17.734 -13.406 9.719 1 98.62 389 ARG A CA 1
ATOM 3088 C C . ARG A 1 389 ? 17.312 -14.445 10.75 1 98.62 389 ARG A C 1
ATOM 3090 O O . ARG A 1 389 ? 16.281 -14.289 11.414 1 98.62 389 ARG A O 1
ATOM 3097 N N . LEU A 1 390 ? 18.031 -15.469 10.852 1 98.56 390 LEU A N 1
ATOM 3098 C CA . LEU A 1 390 ? 17.641 -16.578 11.711 1 98.56 390 LEU A CA 1
ATOM 3099 C C . LEU A 1 390 ? 18.859 -17.172 12.406 1 98.56 390 LEU A C 1
ATOM 3101 O O . LEU A 1 390 ? 19.828 -17.547 11.75 1 98.56 390 LEU A O 1
ATOM 3105 N N . GLU A 1 391 ? 18.859 -17.234 13.766 1 98.06 391 GLU A N 1
ATOM 3106 C CA . GLU A 1 391 ? 19.922 -17.812 14.578 1 98.06 391 GLU A CA 1
ATOM 3107 C C . GLU A 1 391 ? 21.281 -17.188 14.219 1 98.06 391 GLU A C 1
ATOM 3109 O O . GLU A 1 391 ? 22.266 -17.906 14.047 1 98.06 391 GLU A O 1
ATOM 3114 N N . GLY A 1 392 ? 21.266 -15.883 13.953 1 97.62 392 GLY A N 1
ATOM 3115 C CA . GLY A 1 392 ? 22.484 -15.133 13.695 1 97.62 392 GLY A CA 1
ATOM 3116 C C . GLY A 1 392 ? 22.953 -15.242 12.258 1 97.62 392 GLY A C 1
ATOM 3117 O O . GLY A 1 392 ? 24.016 -14.727 11.914 1 97.62 392 GLY A O 1
ATOM 3118 N N . LYS A 1 393 ? 22.188 -15.938 11.375 1 98.38 393 LYS A N 1
ATOM 3119 C CA . LYS A 1 393 ? 22.531 -16.078 9.969 1 98.38 393 LYS A CA 1
ATOM 3120 C C . LYS A 1 393 ? 21.625 -15.227 9.086 1 98.38 393 LYS A C 1
ATOM 3122 O O . LYS A 1 393 ? 20.422 -15.133 9.328 1 98.38 393 LYS A O 1
ATOM 3127 N N . ASN A 1 394 ? 22.234 -14.578 8.094 1 98.56 394 ASN A N 1
ATOM 3128 C CA . ASN A 1 394 ? 21.516 -13.781 7.109 1 98.56 394 ASN A CA 1
ATOM 3129 C C . ASN A 1 394 ? 21.344 -14.531 5.793 1 98.56 394 ASN A C 1
ATOM 3131 O O . ASN A 1 394 ? 22.297 -14.664 5.027 1 98.56 394 ASN A O 1
ATOM 3135 N N . LEU A 1 395 ? 20.141 -15 5.5 1 98.88 395 LEU A N 1
ATOM 3136 C CA . LEU A 1 395 ? 19.812 -15.664 4.242 1 98.88 395 LEU A CA 1
ATOM 3137 C C . LEU A 1 395 ? 18.953 -14.766 3.359 1 98.88 395 LEU A C 1
ATOM 3139 O O . LEU A 1 395 ? 17.859 -14.352 3.762 1 98.88 395 LEU A O 1
ATOM 3143 N N . LEU A 1 396 ? 19.469 -14.43 2.213 1 98.88 396 LEU A N 1
ATOM 3144 C CA . LEU A 1 396 ? 18.703 -13.578 1.303 1 98.88 396 LEU A CA 1
ATOM 3145 C C . LEU A 1 396 ? 18.125 -14.391 0.153 1 98.88 396 LEU A C 1
ATOM 3147 O O . LEU A 1 396 ? 18.859 -14.992 -0.626 1 98.88 396 LEU A O 1
ATOM 3151 N N . MET A 1 397 ? 16.812 -14.445 0.117 1 98.81 397 MET A N 1
ATOM 3152 C CA . MET A 1 397 ? 16.078 -15.078 -0.977 1 98.81 397 MET A CA 1
ATOM 3153 C C . MET A 1 397 ? 15.688 -14.055 -2.035 1 98.81 397 MET A C 1
ATOM 3155 O O . MET A 1 397 ? 14.625 -13.43 -1.941 1 98.81 397 MET A O 1
ATOM 3159 N N . ALA A 1 398 ? 16.453 -13.922 -3.049 1 97.94 398 ALA A N 1
ATOM 3160 C CA . ALA A 1 398 ? 16.328 -12.852 -4.031 1 97.94 398 ALA A CA 1
ATOM 3161 C C . ALA A 1 398 ? 15.938 -13.406 -5.402 1 97.94 398 ALA A C 1
ATOM 3163 O O . ALA A 1 398 ? 16.578 -13.086 -6.41 1 97.94 398 ALA A O 1
ATOM 3164 N N . ALA A 1 399 ? 14.844 -14.211 -5.41 1 94.12 399 ALA A N 1
ATOM 3165 C CA . ALA A 1 399 ? 14.422 -14.82 -6.668 1 94.12 399 ALA A CA 1
ATOM 3166 C C . ALA A 1 399 ? 14.141 -13.758 -7.727 1 94.12 399 ALA A C 1
ATOM 3168 O O . ALA A 1 399 ? 13.344 -12.844 -7.5 1 94.12 399 ALA A O 1
ATOM 3169 N N . ASP A 1 400 ? 14.977 -13.844 -8.82 1 92.38 400 ASP A N 1
ATOM 3170 C CA . ASP A 1 400 ? 14.719 -13.156 -10.078 1 92.38 400 ASP A CA 1
ATOM 3171 C C . ASP A 1 400 ? 15.102 -11.68 -9.977 1 92.38 400 ASP A C 1
ATOM 3173 O O . ASP A 1 400 ? 14.742 -10.883 -10.852 1 92.38 400 ASP A O 1
ATOM 3177 N N . SER A 1 401 ? 15.734 -11.32 -8.805 1 95.69 401 SER A N 1
ATOM 3178 C CA . SER A 1 401 ? 16.234 -9.953 -8.688 1 95.69 401 SER A CA 1
ATOM 3179 C C . SER A 1 401 ? 17.25 -9.641 -9.781 1 95.69 401 SER A C 1
ATOM 3181 O O . SER A 1 401 ? 18.062 -10.484 -10.133 1 95.69 401 SER A O 1
ATOM 3183 N N . ASN A 1 402 ? 17.109 -8.555 -10.367 1 95.88 402 ASN A N 1
ATOM 3184 C CA . ASN A 1 402 ? 17.969 -8.094 -11.453 1 95.88 402 ASN A CA 1
ATOM 3185 C C . ASN A 1 402 ? 18.625 -6.762 -11.125 1 95.88 402 ASN A C 1
ATOM 3187 O O . ASN A 1 402 ? 17.953 -5.766 -10.875 1 95.88 402 ASN A O 1
ATOM 3191 N N . ALA A 1 403 ? 19.969 -6.719 -11.102 1 95.31 403 ALA A N 1
ATOM 3192 C CA . ALA A 1 403 ? 20.688 -5.5 -10.742 1 95.31 403 ALA A CA 1
ATOM 3193 C C . ALA A 1 403 ? 20.688 -4.508 -11.906 1 95.31 403 ALA A C 1
ATOM 3195 O O . ALA A 1 403 ? 21.766 -4.113 -12.383 1 95.31 403 ALA A O 1
ATOM 3196 N N . LEU A 1 404 ? 19.547 -4.082 -12.273 1 96.25 404 LEU A N 1
ATOM 3197 C CA . LEU A 1 404 ? 19.438 -3.027 -13.273 1 96.25 404 LEU A CA 1
ATOM 3198 C C . LEU A 1 404 ? 20.125 -1.755 -12.797 1 96.25 404 LEU A C 1
ATOM 3200 O O . LEU A 1 404 ? 20.641 -0.982 -13.609 1 96.25 404 LEU A O 1
ATOM 3204 N N . GLU A 1 405 ? 20.109 -1.526 -11.492 1 96.94 405 GLU A N 1
ATOM 3205 C CA . GLU A 1 405 ? 20.812 -0.45 -10.812 1 96.94 405 GLU A CA 1
ATOM 3206 C C . GLU A 1 405 ? 21.594 -0.975 -9.602 1 96.94 405 GLU A C 1
ATOM 3208 O O . GLU A 1 405 ? 21.016 -1.145 -8.523 1 96.94 405 GLU A O 1
ATOM 3213 N N . PRO A 1 406 ? 22.859 -1.12 -9.734 1 96.5 406 PRO A N 1
ATOM 3214 C CA . PRO A 1 406 ? 23.672 -1.731 -8.68 1 96.5 406 PRO A CA 1
ATOM 3215 C C . PRO A 1 406 ? 23.672 -0.909 -7.391 1 96.5 406 PRO A C 1
ATOM 3217 O O . PRO A 1 406 ? 23.797 -1.469 -6.297 1 96.5 406 PRO A O 1
ATOM 3220 N N . ARG A 1 407 ? 23.609 0.419 -7.457 1 97.12 407 ARG A N 1
ATOM 3221 C CA . ARG A 1 407 ? 23.656 1.284 -6.285 1 97.12 407 ARG A CA 1
ATOM 3222 C C . ARG A 1 407 ? 22.531 0.939 -5.309 1 97.12 407 ARG A C 1
ATOM 3224 O O . ARG A 1 407 ? 22.641 1.205 -4.109 1 97.12 407 ARG A O 1
ATOM 3231 N N . LEU A 1 408 ? 21.406 0.363 -5.801 1 98.19 408 LEU A N 1
ATOM 3232 C CA . LEU A 1 408 ? 20.344 -0.108 -4.934 1 98.19 408 LEU A CA 1
ATOM 3233 C C . LEU A 1 408 ? 20.875 -1.056 -3.869 1 98.19 408 LEU A C 1
ATOM 3235 O O . LEU A 1 408 ? 20.562 -0.909 -2.686 1 98.19 408 LEU A O 1
ATOM 3239 N N . TYR A 1 409 ? 21.766 -1.922 -4.258 1 98.06 409 TYR A N 1
ATOM 3240 C CA . TYR A 1 409 ? 22.266 -2.957 -3.365 1 98.06 409 TYR A CA 1
ATOM 3241 C C . TYR A 1 409 ? 23.312 -2.391 -2.406 1 98.06 409 TYR A C 1
ATOM 3243 O O . TYR A 1 409 ? 23.531 -2.941 -1.325 1 98.06 409 TYR A O 1
ATOM 3251 N N . GLU A 1 410 ? 23.922 -1.273 -2.809 1 97.81 410 GLU A N 1
ATOM 3252 C CA . GLU A 1 410 ? 24.781 -0.565 -1.864 1 97.81 410 GLU A CA 1
ATOM 3253 C C . GLU A 1 410 ? 23.969 0.049 -0.731 1 97.81 410 GLU A C 1
ATOM 3255 O O . GLU A 1 410 ? 24.328 -0.069 0.44 1 97.81 410 GLU A O 1
ATOM 3260 N N . HIS A 1 411 ? 22.891 0.722 -1.151 1 98.12 411 HIS A N 1
ATOM 3261 C CA . HIS A 1 411 ? 22.016 1.316 -0.15 1 98.12 411 HIS A CA 1
ATOM 3262 C C . HIS A 1 411 ? 21.453 0.256 0.797 1 98.12 411 HIS A C 1
ATOM 3264 O O . HIS A 1 411 ? 21.406 0.467 2.01 1 98.12 411 HIS A O 1
ATOM 3270 N N . VAL A 1 412 ? 21.062 -0.897 0.235 1 98.12 412 VAL A N 1
ATOM 3271 C CA . VAL A 1 412 ? 20.484 -1.994 1.014 1 98.12 412 VAL A CA 1
ATOM 3272 C C . VAL A 1 412 ? 21.547 -2.561 1.955 1 98.12 412 VAL A C 1
ATOM 3274 O O . VAL A 1 412 ? 21.281 -2.781 3.139 1 98.12 412 VAL A O 1
ATOM 3277 N N . HIS A 1 413 ? 22.766 -2.758 1.449 1 98.38 413 HIS A N 1
ATOM 3278 C CA . HIS A 1 413 ? 23.844 -3.354 2.232 1 98.38 413 HIS A CA 1
ATOM 3279 C C . HIS A 1 413 ? 24.172 -2.5 3.453 1 98.38 413 HIS A C 1
ATOM 3281 O O . HIS A 1 413 ? 24.484 -3.033 4.52 1 98.38 413 HIS A O 1
ATOM 3287 N N . ARG A 1 414 ? 24.094 -1.225 3.312 1 97.19 414 ARG A N 1
ATOM 3288 C CA . ARG A 1 414 ? 24.359 -0.318 4.426 1 97.19 414 ARG A CA 1
ATOM 3289 C C . ARG A 1 414 ? 23.406 -0.583 5.586 1 97.19 414 ARG A C 1
ATOM 3291 O O . ARG A 1 414 ? 23.766 -0.376 6.746 1 97.19 414 ARG A O 1
ATOM 3298 N N . GLU A 1 415 ? 22.281 -1.098 5.227 1 96.38 415 GLU A N 1
ATOM 3299 C CA . GLU A 1 415 ? 21.234 -1.286 6.234 1 96.38 415 GLU A CA 1
ATOM 3300 C C . GLU A 1 415 ? 21.234 -2.715 6.77 1 96.38 415 GLU A C 1
ATOM 3302 O O . GLU A 1 415 ? 20.984 -2.939 7.957 1 96.38 415 GLU A O 1
ATOM 3307 N N . VAL A 1 416 ? 21.578 -3.68 5.938 1 97.31 416 VAL A N 1
ATOM 3308 C CA . VAL A 1 416 ? 21.328 -5.055 6.352 1 97.31 416 VAL A CA 1
ATOM 3309 C C . VAL A 1 416 ? 22.641 -5.785 6.578 1 97.31 416 VAL A C 1
ATOM 3311 O O . VAL A 1 416 ? 22.672 -6.863 7.176 1 97.31 416 VAL A O 1
ATOM 3314 N N . GLY A 1 417 ? 23.781 -5.227 6.148 1 97.88 417 GLY A N 1
ATOM 3315 C CA . GLY A 1 417 ? 25.094 -5.828 6.336 1 97.88 417 GLY A CA 1
ATOM 3316 C C . GLY A 1 417 ? 25.359 -6.98 5.387 1 97.88 417 GLY A C 1
ATOM 3317 O O . GLY A 1 417 ? 24.688 -7.121 4.363 1 97.88 417 GLY A O 1
ATOM 3318 N N . ASP A 1 418 ? 26.359 -7.766 5.703 1 98.31 418 ASP A N 1
ATOM 3319 C CA . ASP A 1 418 ? 26.812 -8.867 4.855 1 98.31 418 ASP A CA 1
ATOM 3320 C C . ASP A 1 418 ? 25.797 -10.016 4.863 1 98.31 418 ASP A C 1
ATOM 3322 O O . ASP A 1 418 ? 25.078 -10.203 5.84 1 98.31 418 ASP A O 1
ATOM 3326 N N . ILE A 1 419 ? 25.797 -10.727 3.848 1 98.56 419 ILE A N 1
ATOM 3327 C CA . ILE A 1 419 ? 24.906 -11.859 3.668 1 98.56 419 ILE A CA 1
ATOM 3328 C C . ILE A 1 419 ? 25.672 -13.164 3.887 1 98.56 419 ILE A C 1
ATOM 3330 O O . ILE A 1 419 ? 26.812 -13.305 3.438 1 98.56 419 ILE A O 1
ATOM 3334 N N . ASP A 1 420 ? 25.094 -14.078 4.648 1 98.5 420 ASP A N 1
ATOM 3335 C CA . ASP A 1 420 ? 25.719 -15.391 4.82 1 98.5 420 ASP A CA 1
ATOM 3336 C C . ASP A 1 420 ? 25.469 -16.281 3.611 1 98.5 420 ASP A C 1
ATOM 3338 O O . ASP A 1 420 ? 26.375 -16.969 3.141 1 98.5 420 ASP A O 1
ATOM 3342 N N . MET A 1 421 ? 24.266 -16.297 3.102 1 98.69 421 MET A N 1
ATOM 3343 C CA . MET A 1 421 ? 23.875 -17.109 1.96 1 98.69 421 MET A CA 1
ATOM 3344 C C . MET A 1 421 ? 22.922 -16.344 1.035 1 98.69 421 MET A C 1
ATOM 3346 O O . MET A 1 421 ? 21.875 -15.875 1.467 1 98.69 421 MET A O 1
ATOM 3350 N N . LEU A 1 422 ? 23.312 -16.203 -0.175 1 98.75 422 LEU A N 1
ATOM 3351 C CA . LEU A 1 422 ? 22.516 -15.523 -1.185 1 98.75 422 LEU A CA 1
ATOM 3352 C C . LEU A 1 422 ? 21.906 -16.531 -2.156 1 98.75 422 LEU A C 1
ATOM 3354 O O . LEU A 1 422 ? 22.625 -17.297 -2.785 1 98.75 422 LEU A O 1
ATOM 3358 N N . TRP A 1 423 ? 20.625 -16.609 -2.18 1 98.75 423 TRP A N 1
ATOM 3359 C CA . TRP A 1 423 ? 19.891 -17.312 -3.229 1 98.75 423 TRP A CA 1
ATOM 3360 C C . TRP A 1 423 ? 19.469 -16.359 -4.336 1 98.75 423 TRP A C 1
ATOM 3362 O O . TRP A 1 423 ? 18.688 -15.43 -4.098 1 98.75 423 TRP A O 1
ATOM 3372 N N . LEU A 1 424 ? 19.938 -16.594 -5.574 1 98.31 424 LEU A N 1
ATOM 3373 C CA . LEU A 1 424 ? 19.688 -15.648 -6.66 1 98.31 424 LEU A CA 1
ATOM 3374 C C . LEU A 1 424 ? 19.219 -16.375 -7.914 1 98.31 424 LEU A C 1
ATOM 3376 O O . LEU A 1 424 ? 19.859 -17.328 -8.375 1 98.31 424 LEU A O 1
ATOM 3380 N N . GLY A 1 425 ? 18.047 -15.992 -8.375 1 96.19 425 GLY A N 1
ATOM 3381 C CA . GLY A 1 425 ? 17.578 -16.5 -9.656 1 96.19 425 GLY A CA 1
ATOM 3382 C C . GLY A 1 425 ? 18.25 -15.828 -10.836 1 96.19 425 GLY A C 1
ATOM 3383 O O . GLY A 1 425 ? 18.438 -14.609 -10.852 1 96.19 425 GLY A O 1
ATOM 3384 N N . MET A 1 426 ? 18.688 -16.562 -11.891 1 95.31 426 MET A N 1
ATOM 3385 C CA . MET A 1 426 ? 19.406 -16 -13.023 1 95.31 426 MET A CA 1
ATOM 3386 C C . MET A 1 426 ? 18.781 -16.438 -14.344 1 95.31 426 MET A C 1
ATOM 3388 O O . MET A 1 426 ? 19.484 -16.719 -15.312 1 95.31 426 MET A O 1
ATOM 3392 N N . GLU A 1 427 ? 17.453 -16.609 -14.352 1 89.62 427 GLU A N 1
ATOM 3393 C CA . GLU A 1 427 ? 16.797 -16.734 -15.648 1 89.62 427 GLU A CA 1
ATOM 3394 C C . GLU A 1 427 ? 16.953 -15.453 -16.469 1 89.62 427 GLU A C 1
ATOM 3396 O O . GLU A 1 427 ? 16.094 -14.562 -16.406 1 89.62 427 GLU A O 1
ATOM 3401 N N . SER A 1 428 ? 17.969 -15.383 -17.375 1 89.12 428 SER A N 1
ATOM 3402 C CA . SER A 1 428 ? 18.438 -14.125 -17.938 1 89.12 428 SER A CA 1
ATOM 3403 C C . SER A 1 428 ? 17.812 -13.844 -19.297 1 89.12 428 SER A C 1
ATOM 3405 O O . SER A 1 428 ? 18.016 -12.773 -19.859 1 89.12 428 SER A O 1
ATOM 3407 N N . GLU A 1 429 ? 17 -14.758 -19.781 1 89 429 GLU A N 1
ATOM 3408 C CA . GLU A 1 429 ? 16.375 -14.547 -21.094 1 89 429 GLU A CA 1
ATOM 3409 C C . GLU A 1 429 ? 14.938 -14.078 -20.938 1 89 429 GLU A C 1
ATOM 3411 O O . GLU A 1 429 ? 14.562 -13.031 -21.484 1 89 429 GLU A O 1
ATOM 3416 N N . GLY A 1 430 ? 14.25 -14.875 -20.188 1 88.44 430 GLY A N 1
ATOM 3417 C CA . GLY A 1 430 ? 12.867 -14.523 -19.906 1 88.44 430 GLY A CA 1
ATOM 3418 C C . GLY A 1 430 ? 12.016 -14.43 -21.156 1 88.44 430 GLY A C 1
ATOM 3419 O O . GLY A 1 430 ? 12.531 -14.484 -22.281 1 88.44 430 GLY A O 1
ATOM 3420 N N . GLY A 1 431 ? 10.695 -14.367 -21.078 1 89.25 431 GLY A N 1
ATOM 3421 C CA . GLY A 1 431 ? 9.75 -14.164 -22.156 1 89.25 431 GLY A CA 1
ATOM 3422 C C . GLY A 1 431 ? 9.398 -12.703 -22.391 1 89.25 431 GLY A C 1
ATOM 3423 O O . GLY A 1 431 ? 9.703 -11.852 -21.547 1 89.25 431 GLY A O 1
ATOM 3424 N N . PRO A 1 432 ? 8.867 -12.422 -23.594 1 93.38 432 PRO A N 1
ATOM 3425 C CA . PRO A 1 432 ? 8.422 -11.047 -23.828 1 93.38 432 PRO A CA 1
ATOM 3426 C C . PRO A 1 432 ? 7.273 -10.633 -22.922 1 93.38 432 PRO A C 1
ATOM 3428 O O . PRO A 1 432 ? 6.598 -11.492 -22.344 1 93.38 432 PRO A O 1
ATOM 3431 N N . LEU A 1 433 ? 7.078 -9.336 -22.781 1 95.44 433 LEU A N 1
ATOM 3432 C CA . LEU A 1 433 ? 6.074 -8.75 -21.906 1 95.44 433 LEU A CA 1
ATOM 3433 C C . LEU A 1 433 ? 4.703 -9.367 -22.156 1 95.44 433 LEU A C 1
ATOM 3435 O O . LEU A 1 433 ? 3.984 -9.695 -21.219 1 95.44 433 LEU A O 1
ATOM 3439 N N . SER A 1 434 ? 4.379 -9.555 -23.406 1 94.19 434 SER A N 1
ATOM 3440 C CA . SER A 1 434 ? 3.025 -9.938 -23.797 1 94.19 434 SER A CA 1
ATOM 3441 C C . SER A 1 434 ? 2.719 -11.367 -23.375 1 94.19 434 SER A C 1
ATOM 3443 O O . SER A 1 434 ? 1.557 -11.781 -23.359 1 94.19 434 SER A O 1
ATOM 3445 N N . TRP A 1 435 ? 3.797 -12.109 -23.109 1 89.12 435 TRP A N 1
ATOM 3446 C CA . TRP A 1 435 ? 3.623 -13.492 -22.688 1 89.12 435 TRP A CA 1
ATOM 3447 C C . TRP A 1 435 ? 2.734 -13.594 -21.453 1 89.12 435 TRP A C 1
ATOM 3449 O O . TRP A 1 435 ? 1.875 -14.469 -21.375 1 89.12 435 TRP A O 1
ATOM 3459 N N . MET A 1 436 ? 2.898 -12.75 -20.531 1 92.19 436 MET A N 1
ATOM 3460 C CA . MET A 1 436 ? 2.158 -12.805 -19.266 1 92.19 436 MET A CA 1
ATOM 3461 C C . MET A 1 436 ? 1.153 -11.664 -19.172 1 92.19 436 MET A C 1
ATOM 3463 O O . MET A 1 436 ? 0.044 -11.844 -18.672 1 92.19 436 MET A O 1
ATOM 3467 N N . TYR A 1 437 ? 1.439 -10.516 -19.75 1 96.44 437 TYR A N 1
ATOM 3468 C CA . TYR A 1 437 ? 0.659 -9.32 -19.453 1 96.44 437 TYR A CA 1
ATOM 3469 C C . TYR A 1 437 ? -0.157 -8.883 -20.656 1 96.44 437 TYR A C 1
ATOM 3471 O O . TYR A 1 437 ? -0.919 -7.918 -20.594 1 96.44 437 TYR A O 1
ATOM 3479 N N . GLY A 1 438 ? -0.037 -9.625 -21.766 1 96.19 438 GLY A N 1
ATOM 3480 C CA . GLY A 1 438 ? -0.726 -9.289 -23.016 1 96.19 438 GLY A CA 1
ATOM 3481 C C . GLY A 1 438 ? -2.213 -9.055 -22.812 1 96.19 438 GLY A C 1
ATOM 3482 O O . GLY A 1 438 ? -2.746 -8.039 -23.25 1 96.19 438 GLY A O 1
ATOM 3483 N N . PRO A 1 439 ? -2.883 -9.93 -22.094 1 97.31 439 PRO A N 1
ATOM 3484 C CA . PRO A 1 439 ? -4.336 -9.836 -21.938 1 97.31 439 PRO A CA 1
ATOM 3485 C C . PRO A 1 439 ? -4.77 -8.594 -21.156 1 97.31 439 PRO A C 1
ATOM 3487 O O . PRO A 1 439 ? -5.953 -8.25 -21.156 1 97.31 439 PRO A O 1
ATOM 3490 N N . LEU A 1 440 ? -3.854 -7.965 -20.484 1 97.62 440 LEU A N 1
ATOM 3491 C CA . LEU A 1 440 ? -4.172 -6.805 -19.672 1 97.62 440 LEU A CA 1
ATOM 3492 C C . LEU A 1 440 ? -3.99 -5.512 -20.453 1 97.62 440 LEU A C 1
ATOM 3494 O O . LEU A 1 440 ? -4.434 -4.445 -20.031 1 97.62 440 LEU A O 1
ATOM 3498 N N . LEU A 1 441 ? -3.242 -5.574 -21.609 1 97.25 441 LEU A N 1
ATOM 3499 C CA . LEU A 1 441 ? -2.928 -4.375 -22.391 1 97.25 441 LEU A CA 1
ATOM 3500 C C . LEU A 1 441 ? -4.172 -3.838 -23.094 1 97.25 441 LEU A C 1
ATOM 3502 O O . LEU A 1 441 ? -4.961 -4.609 -23.641 1 97.25 441 LEU A O 1
ATOM 3506 N N . PRO A 1 442 ? -4.355 -2.523 -23.016 1 95.62 442 PRO A N 1
ATOM 3507 C CA . PRO A 1 442 ? -5.535 -1.942 -23.656 1 95.62 442 PRO A CA 1
ATOM 3508 C C . PRO A 1 442 ? -5.453 -1.962 -25.172 1 95.62 442 PRO A C 1
ATOM 3510 O O . PRO A 1 442 ? -6.465 -1.796 -25.859 1 95.62 442 PRO A O 1
ATOM 3513 N N . ALA A 1 443 ? -4.223 -2.039 -25.672 1 94.81 443 ALA A N 1
ATOM 3514 C CA . ALA A 1 443 ? -3.963 -2.102 -27.109 1 94.81 443 ALA A CA 1
ATOM 3515 C C . ALA A 1 443 ? -2.803 -3.045 -27.422 1 94.81 443 ALA A C 1
ATOM 3517 O O . ALA A 1 443 ? -1.971 -3.318 -26.547 1 94.81 443 ALA A O 1
ATOM 3518 N N . PRO A 1 444 ? -2.787 -3.568 -28.641 1 93.81 444 PRO A N 1
ATOM 3519 C CA . PRO A 1 444 ? -1.655 -4.426 -29 1 93.81 444 PRO A CA 1
ATOM 3520 C C . PRO A 1 444 ? -0.314 -3.703 -28.906 1 93.81 444 PRO A C 1
ATOM 3522 O O . PRO A 1 444 ? -0.221 -2.52 -29.234 1 93.81 444 PRO A O 1
ATOM 3525 N N . ILE A 1 445 ? 0.621 -4.395 -28.516 1 95.69 445 ILE A N 1
ATOM 3526 C CA . ILE A 1 445 ? 1.961 -3.834 -28.375 1 95.69 445 ILE A CA 1
ATOM 3527 C C . ILE A 1 445 ? 2.785 -4.16 -29.625 1 95.69 445 ILE A C 1
ATOM 3529 O O . ILE A 1 445 ? 2.67 -5.254 -30.188 1 95.69 445 ILE A O 1
ATOM 3533 N N . GLN A 1 446 ? 3.637 -3.176 -29.984 1 96.44 446 GLN A N 1
ATOM 3534 C CA . GLN A 1 446 ? 4.535 -3.418 -31.109 1 96.44 446 GLN A CA 1
ATOM 3535 C C . GLN A 1 446 ? 5.531 -4.527 -30.797 1 96.44 446 GLN A C 1
ATOM 3537 O O . GLN A 1 446 ? 6.055 -4.594 -29.688 1 96.44 446 GLN A O 1
ATOM 3542 N N . ARG A 1 447 ? 5.758 -5.344 -31.781 1 96.06 447 ARG A N 1
ATOM 3543 C CA . ARG A 1 447 ? 6.586 -6.527 -31.578 1 96.06 447 ARG A CA 1
ATOM 3544 C C . ARG A 1 447 ? 7.957 -6.156 -31.031 1 96.06 447 ARG A C 1
ATOM 3546 O O . ARG A 1 447 ? 8.453 -6.793 -30.094 1 96.06 447 ARG A O 1
ATOM 3553 N N . LYS A 1 448 ? 8.586 -5.133 -31.625 1 97 448 LYS A N 1
ATOM 3554 C CA . LYS A 1 448 ? 9.922 -4.738 -31.172 1 97 448 LYS A CA 1
ATOM 3555 C C . LYS A 1 448 ? 9.906 -4.27 -29.734 1 97 448 LYS A C 1
ATOM 3557 O O . LYS A 1 448 ? 10.82 -4.574 -28.969 1 97 448 LYS A O 1
ATOM 3562 N N . MET A 1 449 ? 8.891 -3.512 -29.344 1 97 449 MET A N 1
ATOM 3563 C CA . MET A 1 449 ? 8.711 -3.08 -27.953 1 97 449 MET A CA 1
ATOM 3564 C C . MET A 1 449 ? 8.508 -4.277 -27.031 1 97 449 MET A C 1
ATOM 3566 O O . MET A 1 449 ? 9.156 -4.379 -26 1 97 449 MET A O 1
ATOM 3570 N N . ASP A 1 450 ? 7.707 -5.176 -27.5 1 97.06 450 ASP A N 1
ATOM 3571 C CA . ASP A 1 450 ? 7.391 -6.387 -26.734 1 97.06 450 ASP A CA 1
ATOM 3572 C C . ASP A 1 450 ? 8.641 -7.223 -26.5 1 97.06 450 ASP A C 1
ATOM 3574 O O . ASP A 1 450 ? 8.898 -7.641 -25.359 1 97.06 450 ASP A O 1
ATOM 3578 N N . GLN A 1 451 ? 9.438 -7.379 -27.5 1 95.81 451 GLN A N 1
ATOM 3579 C CA . GLN A 1 451 ? 10.633 -8.219 -27.438 1 95.81 451 GLN A CA 1
ATOM 3580 C C . GLN A 1 451 ? 11.711 -7.555 -26.578 1 95.81 451 GLN A C 1
ATOM 3582 O O . GLN A 1 451 ? 12.531 -8.242 -25.969 1 95.81 451 GLN A O 1
ATOM 3587 N N . SER A 1 452 ? 11.688 -6.258 -26.531 1 97.19 452 SER A N 1
ATOM 3588 C CA . SER A 1 452 ? 12.703 -5.547 -25.766 1 97.19 452 SER A CA 1
ATOM 3589 C C . SER A 1 452 ? 12.414 -5.609 -24.266 1 97.19 452 SER A C 1
ATOM 3591 O O . SER A 1 452 ? 13.328 -5.508 -23.453 1 97.19 452 SER A O 1
ATOM 3593 N N . ARG A 1 453 ? 11.188 -5.734 -23.938 1 96.81 453 ARG A N 1
ATOM 3594 C CA . ARG A 1 453 ? 10.758 -5.75 -22.531 1 96.81 453 ARG A CA 1
ATOM 3595 C C . ARG A 1 453 ? 10.562 -7.18 -22.047 1 96.81 453 ARG A C 1
ATOM 3597 O O . ARG A 1 453 ? 9.445 -7.695 -22.047 1 96.81 453 ARG A O 1
ATOM 3604 N N . ARG A 1 454 ? 11.594 -7.719 -21.531 1 92.94 454 ARG A N 1
ATOM 3605 C CA . ARG A 1 454 ? 11.609 -9.141 -21.219 1 92.94 454 ARG A CA 1
ATOM 3606 C C . ARG A 1 454 ? 11.414 -9.375 -19.734 1 92.94 454 ARG A C 1
ATOM 3608 O O . ARG A 1 454 ? 11.828 -8.562 -18.906 1 92.94 454 ARG A O 1
ATOM 3615 N N . LEU A 1 455 ? 10.828 -10.508 -19.391 1 93.69 455 LEU A N 1
ATOM 3616 C CA . LEU A 1 455 ? 10.641 -10.945 -18.016 1 93.69 455 LEU A CA 1
ATOM 3617 C C . LEU A 1 455 ? 11.844 -11.75 -17.531 1 93.69 455 LEU A C 1
ATOM 3619 O O . LEU A 1 455 ? 11.734 -12.953 -17.297 1 93.69 455 LEU A O 1
ATOM 3623 N N . ASN A 1 456 ? 12.961 -11.047 -17.359 1 92.38 456 ASN A N 1
ATOM 3624 C CA . ASN A 1 456 ? 14.188 -11.781 -17.094 1 92.38 456 ASN A CA 1
ATOM 3625 C C . ASN A 1 456 ? 14.82 -11.359 -15.766 1 92.38 456 ASN A C 1
ATOM 3627 O O . ASN A 1 456 ? 14.508 -10.289 -15.242 1 92.38 456 ASN A O 1
ATOM 3631 N N . GLY A 1 457 ? 15.602 -12.266 -15.188 1 93.44 457 GLY A N 1
ATOM 3632 C CA . GLY A 1 457 ? 16.453 -12.008 -14.039 1 93.44 457 GLY A CA 1
ATOM 3633 C C . GLY A 1 457 ? 17.875 -11.633 -14.422 1 93.44 457 GLY A C 1
ATOM 3634 O O . GLY A 1 457 ? 18.125 -11.195 -15.547 1 93.44 457 GLY A O 1
ATOM 3635 N N . SER A 1 458 ? 18.766 -11.812 -13.562 1 95.62 458 SER A N 1
ATOM 3636 C CA . SER A 1 458 ? 20.156 -11.367 -13.703 1 95.62 458 SER A CA 1
ATOM 3637 C C . SER A 1 458 ? 20.922 -12.242 -14.688 1 95.62 458 SER A C 1
ATOM 3639 O O . SER A 1 458 ? 20.781 -13.469 -14.672 1 95.62 458 SER A O 1
ATOM 3641 N N . ASN A 1 459 ? 21.641 -11.586 -15.617 1 96.75 459 ASN A N 1
ATOM 3642 C CA . ASN A 1 459 ? 22.75 -12.289 -16.234 1 96.75 459 ASN A CA 1
ATOM 3643 C C . ASN A 1 459 ? 23.984 -12.289 -15.336 1 96.75 459 ASN A C 1
ATOM 3645 O O . ASN A 1 459 ? 23.906 -11.883 -14.172 1 96.75 459 ASN A O 1
ATOM 3649 N N . ALA A 1 460 ? 25.094 -12.805 -15.852 1 98.06 460 ALA A N 1
ATOM 3650 C CA . ALA A 1 460 ? 26.281 -12.953 -15.008 1 98.06 460 ALA A CA 1
ATOM 3651 C C . ALA A 1 460 ? 26.797 -11.602 -14.523 1 98.06 460 ALA A C 1
ATOM 3653 O O . ALA A 1 460 ? 27.109 -11.438 -13.344 1 98.06 460 ALA A O 1
ATOM 3654 N N . ALA A 1 461 ? 26.859 -10.664 -15.398 1 97.94 461 ALA A N 1
ATOM 3655 C CA . ALA A 1 461 ? 27.391 -9.352 -15.039 1 97.94 461 ALA A CA 1
ATOM 3656 C C . ALA A 1 461 ? 26.562 -8.727 -13.914 1 97.94 461 ALA A C 1
ATOM 3658 O O . ALA A 1 461 ? 27.125 -8.203 -12.945 1 97.94 461 ALA A O 1
ATOM 3659 N N . ARG A 1 462 ? 25.297 -8.734 -14.039 1 97.31 462 ARG A N 1
ATOM 3660 C CA . ARG A 1 462 ? 24.391 -8.156 -13.047 1 97.31 462 ARG A CA 1
ATOM 3661 C C . ARG A 1 462 ? 24.438 -8.953 -11.75 1 97.31 462 ARG A C 1
ATOM 3663 O O . ARG A 1 462 ? 24.375 -8.367 -10.664 1 97.31 462 ARG A O 1
ATOM 3670 N N . ALA A 1 463 ? 24.438 -10.234 -11.859 1 98.25 463 ALA A N 1
ATOM 3671 C CA . ALA A 1 463 ? 24.562 -11.078 -10.672 1 98.25 463 ALA A CA 1
ATOM 3672 C C . ALA A 1 463 ? 25.844 -10.773 -9.906 1 98.25 463 ALA A C 1
ATOM 3674 O O . ALA A 1 463 ? 25.844 -10.703 -8.68 1 98.25 463 ALA A O 1
ATOM 3675 N N . ILE A 1 464 ? 26.938 -10.633 -10.633 1 98.44 464 ILE A N 1
ATOM 3676 C CA . ILE A 1 464 ? 28.219 -10.312 -10.023 1 98.44 464 ILE A CA 1
ATOM 3677 C C . ILE A 1 464 ? 28.141 -8.969 -9.312 1 98.44 464 ILE A C 1
ATOM 3679 O O . ILE A 1 464 ? 28.672 -8.812 -8.203 1 98.44 464 ILE A O 1
ATOM 3683 N N . ASP A 1 465 ? 27.422 -8.016 -9.891 1 97.88 465 ASP A N 1
ATOM 3684 C CA . ASP A 1 465 ? 27.203 -6.727 -9.242 1 97.88 465 ASP A CA 1
ATOM 3685 C C . ASP A 1 465 ? 26.516 -6.902 -7.887 1 97.88 465 ASP A C 1
ATOM 3687 O O . ASP A 1 465 ? 26.875 -6.234 -6.914 1 97.88 465 ASP A O 1
ATOM 3691 N N . ILE A 1 466 ? 25.531 -7.762 -7.824 1 98.19 466 ILE A N 1
ATOM 3692 C CA . ILE A 1 466 ? 24.797 -8.023 -6.586 1 98.19 466 ILE A CA 1
ATOM 3693 C C . ILE A 1 466 ? 25.75 -8.648 -5.559 1 98.19 466 ILE A C 1
ATOM 3695 O O . ILE A 1 466 ? 25.812 -8.195 -4.41 1 98.19 466 ILE A O 1
ATOM 3699 N N . VAL A 1 467 ? 26.516 -9.609 -6.004 1 98.38 467 VAL A N 1
ATOM 3700 C CA . VAL A 1 467 ? 27.438 -10.336 -5.129 1 98.38 467 VAL A CA 1
ATOM 3701 C C . VAL A 1 467 ? 28.484 -9.375 -4.582 1 98.38 467 VAL A C 1
ATOM 3703 O O . VAL A 1 467 ? 28.781 -9.383 -3.387 1 98.38 467 VAL A O 1
ATOM 3706 N N . GLN A 1 468 ? 28.984 -8.539 -5.441 1 98 468 GLN A N 1
ATOM 3707 C CA . GLN A 1 468 ? 30.031 -7.59 -5.043 1 98 468 GLN A CA 1
ATOM 3708 C C . GLN A 1 468 ? 29.531 -6.645 -3.957 1 98 468 GLN A C 1
ATOM 3710 O O . GLN A 1 468 ? 30.266 -6.277 -3.049 1 98 468 GLN A O 1
ATOM 3715 N N . ARG A 1 469 ? 28.344 -6.25 -4.008 1 97.5 469 ARG A N 1
ATOM 3716 C CA . ARG A 1 469 ? 27.828 -5.215 -3.131 1 97.5 469 ARG A CA 1
ATOM 3717 C C . ARG A 1 469 ? 27.281 -5.812 -1.835 1 97.5 469 ARG A C 1
ATOM 3719 O O . ARG A 1 469 ? 27.406 -5.215 -0.766 1 97.5 469 ARG A O 1
ATOM 3726 N N . LEU A 1 470 ? 26.688 -7.016 -1.89 1 98 470 LEU A N 1
ATOM 3727 C CA . LEU A 1 470 ? 26.062 -7.621 -0.716 1 98 470 LEU A CA 1
ATOM 3728 C C . LEU A 1 470 ? 27.062 -8.516 0.024 1 98 470 LEU A C 1
ATOM 3730 O O . LEU A 1 470 ? 26.812 -8.906 1.166 1 98 470 LEU A O 1
ATOM 3734 N N . ASN A 1 471 ? 28.156 -8.852 -0.553 1 97.81 471 ASN A N 1
ATOM 3735 C CA . ASN A 1 471 ? 29.281 -9.555 0.039 1 97.81 471 ASN A CA 1
ATOM 3736 C C . ASN A 1 471 ? 28.844 -10.852 0.716 1 97.81 471 ASN A C 1
ATOM 3738 O O . ASN A 1 471 ? 29.109 -11.055 1.901 1 97.81 471 ASN A O 1
ATOM 3742 N N . PRO A 1 472 ? 28.188 -11.75 -0.037 1 98.44 472 PRO A N 1
ATOM 3743 C CA . PRO A 1 472 ? 27.766 -13.016 0.558 1 98.44 472 PRO A CA 1
ATOM 3744 C C . PRO A 1 472 ? 28.906 -13.992 0.786 1 98.44 472 PRO A C 1
ATOM 3746 O O . PRO A 1 472 ? 29.875 -14 0.016 1 98.44 472 PRO A O 1
ATOM 3749 N N . LYS A 1 473 ? 28.781 -14.844 1.807 1 97.62 473 LYS A N 1
ATOM 3750 C CA . LYS A 1 473 ? 29.75 -15.914 2.049 1 97.62 473 LYS A CA 1
ATOM 3751 C C . LYS A 1 473 ? 29.516 -17.078 1.098 1 97.62 473 LYS A C 1
ATOM 3753 O O . LYS A 1 473 ? 30.453 -17.797 0.75 1 97.62 473 LYS A O 1
ATOM 3758 N N . GLN A 1 474 ? 28.25 -17.344 0.737 1 97.88 474 GLN A N 1
ATOM 3759 C CA . GLN A 1 474 ? 27.859 -18.406 -0.191 1 97.88 474 GLN A CA 1
ATOM 3760 C C . GLN A 1 474 ? 26.797 -17.906 -1.172 1 97.88 474 GLN A C 1
ATOM 3762 O O . GLN A 1 474 ? 25.969 -17.062 -0.819 1 97.88 474 GLN A O 1
ATOM 3767 N N . VAL A 1 475 ? 26.875 -18.438 -2.35 1 98.62 475 VAL A N 1
ATOM 3768 C CA . VAL A 1 475 ? 25.906 -18.109 -3.391 1 98.62 475 VAL A CA 1
ATOM 3769 C C . VAL A 1 475 ? 25.266 -19.375 -3.928 1 98.62 475 VAL A C 1
ATOM 3771 O O . VAL A 1 475 ? 25.953 -20.344 -4.242 1 98.62 475 VAL A O 1
ATOM 3774 N N . ARG A 1 476 ? 23.984 -19.406 -3.91 1 98.62 476 ARG A N 1
ATOM 3775 C CA . ARG A 1 476 ? 23.203 -20.469 -4.527 1 98.62 476 ARG A CA 1
ATOM 3776 C C . ARG A 1 476 ? 22.344 -19.938 -5.672 1 98.62 476 ARG A C 1
ATOM 3778 O O . ARG A 1 476 ? 21.516 -19.047 -5.469 1 98.62 476 ARG A O 1
ATOM 3785 N N . ILE A 1 477 ? 22.594 -20.469 -6.867 1 98.31 477 ILE A N 1
ATOM 3786 C CA . ILE A 1 477 ? 21.766 -20.078 -8.008 1 98.31 477 ILE A CA 1
ATOM 3787 C C . ILE A 1 477 ? 20.547 -20.984 -8.102 1 98.31 477 ILE A C 1
ATOM 3789 O O . ILE A 1 477 ? 20.672 -22.203 -8.219 1 98.31 477 ILE A O 1
ATOM 3793 N N . TYR A 1 478 ? 19.328 -20.359 -8 1 97.31 478 TYR A N 1
ATOM 3794 C CA . TYR A 1 478 ? 18.078 -21.125 -8.016 1 97.31 478 TYR A CA 1
ATOM 3795 C C . TYR A 1 478 ? 17.047 -20.469 -8.922 1 97.31 478 TYR A C 1
ATOM 3797 O O . TYR A 1 478 ? 17.375 -19.594 -9.711 1 97.31 478 TYR A O 1
ATOM 3805 N N . ALA A 1 479 ? 15.844 -20.906 -8.953 1 95.94 479 ALA A N 1
ATOM 3806 C CA . ALA A 1 479 ? 14.727 -20.375 -9.727 1 95.94 479 ALA A CA 1
ATOM 3807 C C . ALA A 1 479 ? 15.047 -20.359 -11.219 1 95.94 479 ALA A C 1
ATOM 3809 O O . ALA A 1 479 ? 14.734 -19.406 -11.922 1 95.94 479 ALA A O 1
ATOM 3810 N N . MET A 1 480 ? 15.648 -21.438 -11.703 1 93.44 480 MET A N 1
ATOM 3811 C CA . MET A 1 480 ? 16.062 -21.516 -13.102 1 93.44 480 MET A CA 1
ATOM 3812 C C . MET A 1 480 ? 15.023 -22.234 -13.945 1 93.44 480 MET A C 1
ATOM 3814 O O . MET A 1 480 ? 15.055 -22.156 -15.172 1 93.44 480 MET A O 1
ATOM 3818 N N . GLY A 1 481 ? 14.133 -22.906 -13.336 1 91.88 481 GLY A N 1
ATOM 3819 C CA . GLY A 1 481 ? 13.062 -23.578 -14.062 1 91.88 481 GLY A CA 1
ATOM 3820 C C . GLY A 1 481 ? 13.516 -24.875 -14.727 1 91.88 481 GLY A C 1
ATOM 3821 O O . GLY A 1 481 ? 12.898 -25.312 -15.703 1 91.88 481 GLY A O 1
ATOM 3822 N N . ARG A 1 482 ? 14.516 -25.547 -14.18 1 91.81 482 ARG A N 1
ATOM 3823 C CA . ARG A 1 482 ? 15.094 -26.719 -14.812 1 91.81 482 ARG A CA 1
ATOM 3824 C C . ARG A 1 482 ? 14.391 -28 -14.344 1 91.81 482 ARG A C 1
ATOM 3826 O O . ARG A 1 482 ? 14.508 -29.047 -14.984 1 91.81 482 ARG A O 1
ATOM 3833 N N . GLU A 1 483 ? 13.758 -27.906 -13.203 1 94.5 483 GLU A N 1
ATOM 3834 C CA . GLU A 1 483 ? 13.156 -29.109 -12.602 1 94.5 483 GLU A CA 1
ATOM 3835 C C . GLU A 1 483 ? 12.039 -29.656 -13.477 1 94.5 483 GLU A C 1
ATOM 3837 O O . GLU A 1 483 ? 11.18 -28.906 -13.945 1 94.5 483 GLU A O 1
ATOM 3842 N N . PRO A 1 484 ? 11.922 -30.906 -13.695 1 92.94 484 PRO A N 1
ATOM 3843 C CA . PRO A 1 484 ? 10.969 -31.5 -14.641 1 92.94 484 PRO A CA 1
ATOM 3844 C C . PRO A 1 484 ? 9.516 -31.312 -14.203 1 92.94 484 PRO A C 1
ATOM 3846 O O . PRO A 1 484 ? 8.617 -31.281 -15.039 1 92.94 484 PRO A O 1
ATOM 3849 N N . TRP A 1 485 ? 9.25 -31.219 -12.93 1 94.06 485 TRP A N 1
ATOM 3850 C CA . TRP A 1 485 ? 7.867 -31.125 -12.469 1 94.06 485 TRP A CA 1
ATOM 3851 C C . TRP A 1 485 ? 7.328 -29.703 -12.656 1 94.06 485 TRP A C 1
ATOM 3853 O O . TRP A 1 485 ? 6.172 -29.422 -12.328 1 94.06 485 TRP A O 1
ATOM 3863 N N . LEU A 1 486 ? 8.133 -28.781 -13.242 1 93.19 486 LEU A N 1
ATOM 3864 C CA . LEU A 1 486 ? 7.711 -27.406 -13.492 1 93.19 486 LEU A CA 1
ATOM 3865 C C . LEU A 1 486 ? 7.316 -27.219 -14.953 1 93.19 486 LEU A C 1
ATOM 3867 O O . LEU A 1 486 ? 6.945 -26.109 -15.359 1 93.19 486 LEU A O 1
ATOM 3871 N N . GLY A 1 487 ? 7.336 -28.234 -15.734 1 90.56 487 GLY A N 1
ATOM 3872 C CA . GLY A 1 487 ? 7.156 -28.141 -17.172 1 90.56 487 GLY A CA 1
ATOM 3873 C C . GLY A 1 487 ? 5.812 -27.562 -17.578 1 90.56 487 GLY A C 1
ATOM 3874 O O . GLY A 1 487 ? 5.684 -26.938 -18.641 1 90.56 487 GLY A O 1
ATOM 3875 N N . HIS A 1 488 ? 4.809 -27.719 -16.734 1 92.31 488 HIS A N 1
ATOM 3876 C CA . HIS A 1 488 ? 3.477 -27.25 -17.094 1 92.31 488 HIS A CA 1
ATOM 3877 C C . HIS A 1 488 ? 3.346 -25.75 -16.859 1 92.31 488 HIS A C 1
ATOM 3879 O O . HIS A 1 488 ? 2.406 -25.109 -17.344 1 92.31 488 HIS A O 1
ATOM 3885 N N . VAL A 1 489 ? 4.273 -25.156 -16.141 1 91.75 489 VAL A N 1
ATOM 3886 C CA . VAL A 1 489 ? 4.207 -23.719 -15.852 1 91.75 489 VAL A CA 1
ATOM 3887 C C . VAL A 1 489 ? 5.324 -23 -16.594 1 91.75 489 VAL A C 1
ATOM 3889 O O . VAL A 1 489 ? 5.191 -21.812 -16.938 1 91.75 489 VAL A O 1
ATOM 3892 N N . MET A 1 490 ? 6.422 -23.672 -16.766 1 87.44 490 MET A N 1
ATOM 3893 C CA . MET A 1 490 ? 7.594 -23.109 -17.422 1 87.44 490 MET A CA 1
ATOM 3894 C C . MET A 1 490 ? 8.062 -24.016 -18.562 1 87.44 490 MET A C 1
ATOM 3896 O O . MET A 1 490 ? 8.438 -25.156 -18.328 1 87.44 490 MET A O 1
ATOM 3900 N N . VAL A 1 491 ? 7.918 -23.609 -19.672 1 78.25 491 VAL A N 1
ATOM 3901 C CA . VAL A 1 491 ? 8.406 -24.391 -20.797 1 78.25 491 VAL A CA 1
ATOM 3902 C C . VAL A 1 491 ? 9.797 -23.891 -21.203 1 78.25 491 VAL A C 1
ATOM 3904 O O . VAL A 1 491 ? 9.922 -22.922 -21.953 1 78.25 491 VAL A O 1
ATOM 3907 N N . MET A 1 492 ? 10.727 -24.609 -20.344 1 73.31 492 MET A N 1
ATOM 3908 C CA . MET A 1 492 ? 12.102 -24.219 -20.641 1 73.31 492 MET A CA 1
ATOM 3909 C C . MET A 1 492 ? 12.82 -25.312 -21.438 1 73.31 492 MET A C 1
ATOM 3911 O O . MET A 1 492 ? 12.555 -26.5 -21.234 1 73.31 492 MET A O 1
ATOM 3915 N N . GLY A 1 493 ? 13.336 -25.203 -22.578 1 74.62 493 GLY A N 1
ATOM 3916 C CA . GLY A 1 493 ? 14.102 -26.125 -23.406 1 74.62 493 GLY A CA 1
ATOM 3917 C C . GLY A 1 493 ? 15.602 -26.031 -23.172 1 74.62 493 GLY A C 1
ATOM 3918 O O . GLY A 1 493 ? 16.359 -25.812 -24.109 1 74.62 493 GLY A O 1
ATOM 3919 N N . TYR A 1 494 ? 15.883 -26.375 -21.766 1 80.94 494 TYR A N 1
ATOM 3920 C CA . TYR A 1 494 ? 17.281 -26.156 -21.422 1 80.94 494 TYR A CA 1
ATOM 3921 C C . TYR A 1 494 ? 18.172 -27.203 -22.078 1 80.94 494 TYR A C 1
ATOM 3923 O O . TYR A 1 494 ? 17.812 -28.375 -22.141 1 80.94 494 TYR A O 1
ATOM 3931 N N . HIS A 1 495 ? 19.219 -26.781 -22.625 1 83.56 495 HIS A N 1
ATOM 3932 C CA . HIS A 1 495 ? 20.344 -27.609 -23.031 1 83.56 495 HIS A CA 1
ATOM 3933 C C . HIS A 1 495 ? 21.656 -27.078 -22.453 1 83.56 495 HIS A C 1
ATOM 3935 O O . HIS A 1 495 ? 21.688 -26.016 -21.828 1 83.56 495 HIS A O 1
ATOM 3941 N N . GLU A 1 496 ? 22.656 -27.812 -22.562 1 84.62 496 GLU A N 1
ATOM 3942 C CA . GLU A 1 496 ? 23.922 -27.5 -21.906 1 84.62 496 GLU A CA 1
ATOM 3943 C C . GLU A 1 496 ? 24.391 -26.094 -22.25 1 84.62 496 GLU A C 1
ATOM 3945 O O . GLU A 1 496 ? 25.016 -25.422 -21.438 1 84.62 496 GLU A O 1
ATOM 3950 N N . ASN A 1 497 ? 24.078 -25.656 -23.406 1 89.81 497 ASN A N 1
ATOM 3951 C CA . ASN A 1 497 ? 24.578 -24.375 -23.859 1 89.81 497 ASN A CA 1
ATOM 3952 C C . ASN A 1 497 ? 23.5 -23.297 -23.844 1 89.81 497 ASN A C 1
ATOM 3954 O O . ASN A 1 497 ? 23.625 -22.25 -24.469 1 89.81 497 ASN A O 1
ATOM 3958 N N . SER A 1 498 ? 22.5 -23.641 -23.109 1 91.5 498 SER A N 1
ATOM 3959 C CA . SER A 1 498 ? 21.484 -22.609 -22.938 1 91.5 498 SER A CA 1
ATOM 3960 C C . SER A 1 498 ? 22.078 -21.344 -22.328 1 91.5 498 SER A C 1
ATOM 3962 O O . SER A 1 498 ? 22.875 -21.422 -21.391 1 91.5 498 SER A O 1
ATOM 3964 N N . PRO A 1 499 ? 21.734 -20.188 -22.906 1 92.5 499 PRO A N 1
ATOM 3965 C CA . PRO A 1 499 ? 22.328 -18.922 -22.438 1 92.5 499 PRO A CA 1
ATOM 3966 C C . PRO A 1 499 ? 22.219 -18.75 -20.922 1 92.5 499 PRO A C 1
ATOM 3968 O O . PRO A 1 499 ? 23.141 -18.25 -20.281 1 92.5 499 PRO A O 1
ATOM 3971 N N . GLN A 1 500 ? 21.125 -19.109 -20.328 1 92.94 500 GLN A N 1
ATOM 3972 C CA . GLN A 1 500 ? 20.922 -18.969 -18.891 1 92.94 500 GLN A CA 1
ATOM 3973 C C . GLN A 1 500 ? 21.953 -19.766 -18.094 1 92.94 500 GLN A C 1
ATOM 3975 O O . GLN A 1 500 ? 22.484 -19.281 -17.094 1 92.94 500 GLN A O 1
ATOM 3980 N N . LEU A 1 501 ? 22.25 -20.953 -18.594 1 95.44 501 LEU A N 1
ATOM 3981 C CA . LEU A 1 501 ? 23.219 -21.812 -17.906 1 95.44 501 LEU A CA 1
ATOM 3982 C C . LEU A 1 501 ? 24.641 -21.281 -18.078 1 95.44 501 LEU A C 1
ATOM 3984 O O . LEU A 1 501 ? 25.453 -21.375 -17.156 1 95.44 501 LEU A O 1
ATOM 3988 N N . VAL A 1 502 ? 24.875 -20.781 -19.281 1 97 502 VAL A N 1
ATOM 3989 C CA . VAL A 1 502 ? 26.188 -20.188 -19.531 1 97 502 VAL A CA 1
ATOM 3990 C C . VAL A 1 502 ? 26.406 -19.016 -18.562 1 97 502 VAL A C 1
ATOM 3992 O O . VAL A 1 502 ? 27.469 -18.906 -17.953 1 97 502 VAL A O 1
ATOM 3995 N N . GLU A 1 503 ? 25.438 -18.156 -18.453 1 97.38 503 GLU A N 1
ATOM 3996 C CA . GLU A 1 503 ? 25.531 -17.016 -17.547 1 97.38 503 GLU A CA 1
ATOM 3997 C C . GLU A 1 503 ? 25.703 -17.469 -16.094 1 97.38 503 GLU A C 1
ATOM 3999 O O . GLU A 1 503 ? 26.484 -16.875 -15.352 1 97.38 503 GLU A O 1
ATOM 4004 N N . ALA A 1 504 ? 24.984 -18.5 -15.695 1 97.19 504 ALA A N 1
ATOM 4005 C CA . ALA A 1 504 ? 25.109 -19.031 -14.344 1 97.19 504 ALA A CA 1
ATOM 4006 C C . ALA A 1 504 ? 26.516 -19.547 -14.078 1 97.19 504 ALA A C 1
ATOM 4008 O O . ALA A 1 504 ? 27.078 -19.312 -13 1 97.19 504 ALA A O 1
ATOM 4009 N N . ARG A 1 505 ? 27.094 -20.219 -15.078 1 97.69 505 ARG A N 1
ATOM 4010 C CA . ARG A 1 505 ? 28.438 -20.766 -14.914 1 97.69 505 ARG A CA 1
ATOM 4011 C C . ARG A 1 505 ? 29.469 -19.641 -14.789 1 97.69 505 ARG A C 1
ATOM 4013 O O . ARG A 1 505 ? 30.453 -19.781 -14.07 1 97.69 505 ARG A O 1
ATOM 4020 N N . LYS A 1 506 ? 29.219 -18.609 -15.492 1 98.31 506 LYS A N 1
ATOM 4021 C CA . LYS A 1 506 ? 30.109 -17.453 -15.367 1 98.31 506 LYS A CA 1
ATOM 4022 C C . LYS A 1 506 ? 30.109 -16.922 -13.938 1 98.31 506 LYS A C 1
ATOM 4024 O O . LYS A 1 506 ? 31.156 -16.531 -13.414 1 98.31 506 LYS A O 1
ATOM 4029 N N . LEU A 1 507 ? 28.938 -16.812 -13.289 1 98.56 507 LEU A N 1
ATOM 4030 C CA . LEU A 1 507 ? 28.891 -16.359 -11.898 1 98.56 507 LEU A CA 1
ATOM 4031 C C . LEU A 1 507 ? 29.609 -17.344 -10.984 1 98.56 507 LEU A C 1
ATOM 4033 O O . LEU A 1 507 ? 30.328 -16.938 -10.07 1 98.56 507 LEU A O 1
ATOM 4037 N N . LEU A 1 508 ? 29.406 -18.625 -11.211 1 98.44 508 LEU A N 1
ATOM 4038 C CA . LEU A 1 508 ? 30.062 -19.641 -10.383 1 98.44 508 LEU A CA 1
ATOM 4039 C C . LEU A 1 508 ? 31.578 -19.547 -10.508 1 98.44 508 LEU A C 1
ATOM 4041 O O . LEU A 1 508 ? 32.281 -19.719 -9.523 1 98.44 508 LEU A O 1
ATOM 4045 N N . GLU A 1 509 ? 32.031 -19.344 -11.703 1 98.5 509 GLU A N 1
ATOM 4046 C CA . GLU A 1 509 ? 33.469 -19.156 -11.914 1 98.5 509 GLU A CA 1
ATOM 4047 C C . GLU A 1 509 ? 33.969 -17.922 -11.148 1 98.5 509 GLU A C 1
ATOM 4049 O O . GLU A 1 509 ? 35.031 -17.969 -10.516 1 98.5 509 GLU A O 1
ATOM 4054 N N . TYR A 1 510 ? 33.281 -16.844 -11.273 1 98.31 510 TYR A N 1
ATOM 4055 C CA . TYR A 1 510 ? 33.594 -15.648 -10.516 1 98.31 510 TYR A CA 1
ATOM 4056 C C . TYR A 1 510 ? 33.719 -15.953 -9.031 1 98.31 510 TYR A C 1
ATOM 4058 O O . TYR A 1 510 ? 34.656 -15.523 -8.367 1 98.31 510 TYR A O 1
ATOM 4066 N N . CYS A 1 511 ? 32.719 -16.672 -8.469 1 98.44 511 CYS A N 1
ATOM 4067 C CA . CYS A 1 511 ? 32.719 -17.047 -7.055 1 98.44 511 CYS A CA 1
ATOM 4068 C C . CYS A 1 511 ? 33.938 -17.875 -6.707 1 98.44 511 CYS A C 1
ATOM 4070 O O . CYS A 1 511 ? 34.594 -17.609 -5.707 1 98.44 511 CYS A O 1
ATOM 4072 N N . ARG A 1 512 ? 34.188 -18.812 -7.52 1 97.81 512 ARG A N 1
ATOM 4073 C CA . ARG A 1 512 ? 35.344 -19.688 -7.297 1 97.81 512 ARG A CA 1
ATOM 4074 C C . ARG A 1 512 ? 36.625 -18.891 -7.215 1 97.81 512 ARG A C 1
ATOM 4076 O O . ARG A 1 512 ? 37.438 -19.094 -6.312 1 97.81 512 ARG A O 1
ATOM 4083 N N . GLU A 1 513 ? 36.812 -18.047 -8.086 1 97.94 513 GLU A N 1
ATOM 4084 C CA . GLU A 1 513 ? 38 -17.219 -8.148 1 97.94 513 GLU A CA 1
ATOM 4085 C C . GLU A 1 513 ? 38.156 -16.359 -6.895 1 97.94 513 GLU A C 1
ATOM 4087 O O . GLU A 1 513 ? 39.25 -15.984 -6.52 1 97.94 513 GLU A O 1
ATOM 4092 N N . ARG A 1 514 ? 37.125 -16.109 -6.242 1 96.94 514 ARG A N 1
ATOM 4093 C CA . ARG A 1 514 ? 37.156 -15.211 -5.098 1 96.94 514 ARG A CA 1
ATOM 4094 C C . ARG A 1 514 ? 37 -15.984 -3.791 1 96.94 514 ARG A C 1
ATOM 4096 O O . ARG A 1 514 ? 36.906 -15.383 -2.719 1 96.94 514 ARG A O 1
ATOM 4103 N N . GLY A 1 515 ? 36.844 -17.25 -3.848 1 96.88 515 GLY A N 1
ATOM 4104 C CA . GLY A 1 515 ? 36.75 -18.094 -2.662 1 96.88 515 GLY A CA 1
ATOM 4105 C C . GLY A 1 515 ? 35.344 -18.125 -2.064 1 96.88 515 GLY A C 1
ATOM 4106 O O . GLY A 1 515 ? 35.188 -18.391 -0.875 1 96.88 515 GLY A O 1
ATOM 4107 N N . ILE A 1 516 ? 34.344 -17.703 -2.809 1 97.94 516 ILE A N 1
ATOM 4108 C CA . ILE A 1 516 ? 32.938 -17.766 -2.398 1 97.94 516 ILE A CA 1
ATOM 4109 C C . ILE A 1 516 ? 32.344 -19.109 -2.811 1 97.94 516 ILE A C 1
ATOM 4111 O O . ILE A 1 516 ? 32.469 -19.516 -3.965 1 97.94 516 ILE A O 1
ATOM 4115 N N . SER A 1 517 ? 31.766 -19.812 -1.866 1 97.38 517 SER A N 1
ATOM 4116 C CA . SER A 1 517 ? 31.109 -21.062 -2.207 1 97.38 517 SER A CA 1
ATOM 4117 C C . SER A 1 517 ? 29.891 -20.844 -3.094 1 97.38 517 SER A C 1
ATOM 4119 O O . SER A 1 517 ? 28.938 -20.156 -2.691 1 97.38 517 SER A O 1
ATOM 4121 N N . GLY A 1 518 ? 29.953 -21.266 -4.309 1 97.94 518 GLY A N 1
ATOM 4122 C CA . GLY A 1 518 ? 28.859 -21.125 -5.262 1 97.94 518 GLY A CA 1
ATOM 4123 C C . GLY A 1 518 ? 28.375 -22.453 -5.812 1 97.94 518 GLY A C 1
ATOM 4124 O O . GLY A 1 518 ? 29.188 -23.328 -6.148 1 97.94 518 GLY A O 1
ATOM 4125 N N . GLU A 1 519 ? 27.062 -22.656 -5.824 1 98.06 519 GLU A N 1
ATOM 4126 C CA . GLU A 1 519 ? 26.469 -23.844 -6.406 1 98.06 519 GLU A CA 1
ATOM 4127 C C . GLU A 1 519 ? 25.156 -23.516 -7.117 1 98.06 519 GLU A C 1
ATOM 4129 O O . GLU A 1 519 ? 24.562 -22.469 -6.879 1 98.06 519 GLU A O 1
ATOM 4134 N N . MET A 1 520 ? 24.766 -24.312 -7.996 1 97.62 520 MET A N 1
ATOM 4135 C CA . MET A 1 520 ? 23.469 -24.297 -8.648 1 97.62 520 MET A CA 1
ATOM 4136 C C . MET A 1 520 ? 22.734 -25.625 -8.422 1 97.62 520 MET A C 1
ATOM 4138 O O . MET A 1 520 ? 22.812 -26.531 -9.25 1 97.62 520 MET A O 1
ATOM 4142 N N . PRO A 1 521 ? 22.016 -25.641 -7.312 1 97.31 521 PRO A N 1
ATOM 4143 C CA . PRO A 1 521 ? 21.375 -26.922 -6.988 1 97.31 521 PRO A CA 1
ATOM 4144 C C . PRO A 1 521 ? 20.328 -27.328 -8.016 1 97.31 521 PRO A C 1
ATOM 4146 O O . PRO A 1 521 ? 19.812 -26.484 -8.75 1 97.31 521 PRO A O 1
ATOM 4149 N N . TYR A 1 522 ? 20.047 -28.609 -8.094 1 95.81 522 TYR A N 1
ATOM 4150 C CA . TYR A 1 522 ? 19.078 -29.219 -8.992 1 95.81 522 TYR A CA 1
ATOM 4151 C C . TYR A 1 522 ? 18.375 -30.391 -8.312 1 95.81 522 TYR A C 1
ATOM 4153 O O . TYR A 1 522 ? 19.031 -31.266 -7.746 1 95.81 522 TYR A O 1
ATOM 4161 N N . GLY A 1 523 ? 17.109 -30.422 -8.344 1 95.62 523 GLY A N 1
ATOM 4162 C CA . GLY A 1 523 ? 16.328 -31.484 -7.715 1 95.62 523 GLY A CA 1
ATOM 4163 C C . GLY A 1 523 ? 16.203 -31.312 -6.215 1 95.62 523 GLY A C 1
ATOM 4164 O O . GLY A 1 523 ? 15.125 -31 -5.711 1 95.62 523 GLY A O 1
ATOM 4165 N N . GLN A 1 524 ? 17.297 -31.531 -5.496 1 97.06 524 GLN A N 1
ATOM 4166 C CA . GLN A 1 524 ? 17.312 -31.359 -4.047 1 97.06 524 GLN A CA 1
ATOM 4167 C C . GLN A 1 524 ? 18.703 -30.984 -3.543 1 97.06 524 GLN A C 1
ATOM 4169 O O . GLN A 1 524 ? 19.703 -31.281 -4.191 1 97.06 524 GLN A O 1
ATOM 4174 N N . ALA A 1 525 ? 18.75 -30.297 -2.506 1 98.06 525 ALA A N 1
ATOM 4175 C CA . ALA A 1 525 ? 19.969 -29.984 -1.768 1 98.06 525 ALA A CA 1
ATOM 4176 C C . ALA A 1 525 ? 19.672 -29.688 -0.302 1 98.06 525 ALA A C 1
ATOM 4178 O O . ALA A 1 525 ? 18.547 -29.266 0.033 1 98.06 525 ALA A O 1
ATOM 4179 N N . GLU A 1 526 ? 20.609 -30 0.58 1 97.44 526 GLU A N 1
ATOM 4180 C CA . GLU A 1 526 ? 20.484 -29.719 2.004 1 97.44 526 GLU A CA 1
ATOM 4181 C C . GLU A 1 526 ? 21.766 -29.094 2.551 1 97.44 526 GLU A C 1
ATOM 4183 O O . GLU A 1 526 ? 22.859 -29.547 2.238 1 97.44 526 GLU A O 1
ATOM 4188 N N . LEU A 1 527 ? 21.609 -28.031 3.199 1 96.94 527 LEU A N 1
ATOM 4189 C CA . LEU A 1 527 ? 22.719 -27.344 3.85 1 96.94 527 LEU A CA 1
ATOM 4190 C C . LEU A 1 527 ? 22.406 -27.078 5.32 1 96.94 527 LEU A C 1
ATOM 4192 O O . LEU A 1 527 ? 21.25 -26.844 5.684 1 96.94 527 LEU A O 1
ATOM 4196 N N . LEU A 1 528 ? 23.438 -27.156 6.137 1 96.69 528 LEU A N 1
ATOM 4197 C CA . LEU A 1 528 ? 23.328 -26.812 7.551 1 96.69 528 LEU A CA 1
ATOM 4198 C C . LEU A 1 528 ? 24.25 -25.641 7.895 1 96.69 528 LEU A C 1
ATOM 4200 O O . LEU A 1 528 ? 25.469 -25.719 7.668 1 96.69 528 LEU A O 1
ATOM 4204 N N . LEU A 1 529 ? 23.703 -24.578 8.32 1 96 529 LEU A N 1
ATOM 4205 C CA . LEU A 1 529 ? 24.453 -23.406 8.742 1 96 529 LEU A CA 1
ATOM 4206 C C . LEU A 1 529 ? 24.578 -23.359 10.258 1 96 529 LEU A C 1
ATOM 4208 O O . LEU A 1 529 ? 23.578 -23.234 10.961 1 96 529 LEU A O 1
ATOM 4212 N N . ARG A 1 530 ? 25.812 -23.516 10.82 1 89.88 530 ARG A N 1
ATOM 4213 C CA . ARG A 1 530 ? 26.047 -23.516 12.258 1 89.88 530 ARG A CA 1
ATOM 4214 C C . ARG A 1 530 ? 26.688 -22.203 12.711 1 89.88 530 ARG A C 1
ATOM 4216 O O . ARG A 1 530 ? 27.422 -21.578 11.945 1 89.88 530 ARG A O 1
ATOM 4223 N N . MET B 1 1 ? 16.438 27.953 40.031 1 45.62 1 MET B N 1
ATOM 4224 C CA . MET B 1 1 ? 15.086 27.562 39.656 1 45.62 1 MET B CA 1
ATOM 4225 C C . MET B 1 1 ? 14.508 26.531 40.594 1 45.62 1 MET B C 1
ATOM 4227 O O . MET B 1 1 ? 15.242 25.719 41.156 1 45.62 1 MET B O 1
ATOM 4231 N N . SER B 1 2 ? 13.391 26.734 41.062 1 52.78 2 SER B N 1
ATOM 4232 C CA . SER B 1 2 ? 12.781 25.938 42.125 1 52.78 2 SER B CA 1
ATOM 4233 C C . SER B 1 2 ? 12.805 24.453 41.75 1 52.78 2 SER B C 1
ATOM 4235 O O . SER B 1 2 ? 12.492 24.078 40.625 1 52.78 2 SER B O 1
ATOM 4237 N N . SER B 1 3 ? 13.578 23.609 42.406 1 68.75 3 SER B N 1
ATOM 4238 C CA . SER B 1 3 ? 13.734 22.156 42.375 1 68.75 3 SER B CA 1
ATOM 4239 C C . SER B 1 3 ? 12.375 21.453 42.469 1 68.75 3 SER B C 1
ATOM 4241 O O . SER B 1 3 ? 12.297 20.234 42.375 1 68.75 3 SER B O 1
ATOM 4243 N N . SER B 1 4 ? 11.297 22.297 42.531 1 88.19 4 SER B N 1
ATOM 4244 C CA . SER B 1 4 ? 10 21.641 42.688 1 88.19 4 SER B CA 1
ATOM 4245 C C . SER B 1 4 ? 9.414 21.234 41.344 1 88.19 4 SER B C 1
ATOM 4247 O O . SER B 1 4 ? 9.57 21.953 40.344 1 88.19 4 SER B O 1
ATOM 4249 N N . PRO B 1 5 ? 8.844 20.109 41.281 1 95 5 PRO B N 1
ATOM 4250 C CA . PRO B 1 5 ? 8.211 19.656 40.031 1 95 5 PRO B CA 1
ATOM 4251 C C . PRO B 1 5 ? 7.148 20.625 39.531 1 95 5 PRO B C 1
ATOM 4253 O O . PRO B 1 5 ? 6.422 21.219 40.312 1 95 5 PRO B O 1
ATOM 4256 N N . MET B 1 6 ? 7.109 20.984 38.219 1 97.88 6 MET B N 1
ATOM 4257 C CA . MET B 1 6 ? 6.191 21.922 37.594 1 97.88 6 MET B CA 1
ATOM 4258 C C . MET B 1 6 ? 5.438 21.25 36.438 1 97.88 6 MET B C 1
ATOM 4260 O O . MET B 1 6 ? 5.855 20.219 35.938 1 97.88 6 MET B O 1
ATOM 4264 N N . TYR B 1 7 ? 4.305 21.859 36.094 1 98.19 7 TYR B N 1
ATOM 4265 C CA . TYR B 1 7 ? 3.518 21.438 34.938 1 98.19 7 TYR B CA 1
ATOM 4266 C C . TYR B 1 7 ? 3.779 22.344 33.719 1 98.19 7 TYR B C 1
ATOM 4268 O O . TYR B 1 7 ? 3.957 23.547 33.875 1 98.19 7 TYR B O 1
ATOM 4276 N N . LEU B 1 8 ? 3.859 21.781 32.562 1 98.25 8 LEU B N 1
ATOM 4277 C CA . LEU B 1 8 ? 3.832 22.578 31.344 1 98.25 8 LEU B CA 1
ATOM 4278 C C . LEU B 1 8 ? 2.469 23.219 31.141 1 98.25 8 LEU B C 1
ATOM 4280 O O . LEU B 1 8 ? 1.436 22.562 31.266 1 98.25 8 LEU B O 1
ATOM 4284 N N . LYS B 1 9 ? 2.475 24.531 30.859 1 98.12 9 LYS B N 1
ATOM 4285 C CA . LYS B 1 9 ? 1.225 25.266 30.688 1 98.12 9 LYS B CA 1
ATOM 4286 C C . LYS B 1 9 ? 0.456 24.766 29.469 1 98.12 9 LYS B C 1
ATOM 4288 O O . LYS B 1 9 ? 1.058 24.344 28.484 1 98.12 9 LYS B O 1
ATOM 4293 N N . GLN B 1 10 ? -0.823 24.891 29.469 1 96.94 10 GLN B N 1
ATOM 4294 C CA . GLN B 1 10 ? -1.712 24.344 28.453 1 96.94 10 GLN B CA 1
ATOM 4295 C C . GLN B 1 10 ? -1.764 25.25 27.219 1 96.94 10 GLN B C 1
ATOM 4297 O O . GLN B 1 10 ? -2.277 24.844 26.172 1 96.94 10 GLN B O 1
ATOM 4302 N N . ASN B 1 11 ? -1.25 26.422 27.328 1 97.25 11 ASN B N 1
ATOM 4303 C CA . ASN B 1 11 ? -1.248 27.344 26.203 1 97.25 11 ASN B CA 1
ATOM 4304 C C . ASN B 1 11 ? 0.153 27.516 25.625 1 97.25 11 ASN B C 1
ATOM 4306 O O . ASN B 1 11 ? 0.454 28.547 25.016 1 97.25 11 ASN B O 1
ATOM 4310 N N . VAL B 1 12 ? 1.015 26.594 25.875 1 97.31 12 VAL B N 1
ATOM 4311 C CA . VAL B 1 12 ? 2.312 26.562 25.203 1 97.31 12 VAL B CA 1
ATOM 4312 C C . VAL B 1 12 ? 2.174 25.922 23.828 1 97.31 12 VAL B C 1
ATOM 4314 O O . VAL B 1 12 ? 1.855 24.734 23.719 1 97.31 12 VAL B O 1
ATOM 4317 N N . VAL B 1 13 ? 2.395 26.719 22.875 1 95.69 13 VAL B N 1
ATOM 4318 C CA . VAL B 1 13 ? 2.383 26.219 21.5 1 95.69 13 VAL B CA 1
ATOM 4319 C C . VAL B 1 13 ? 3.758 25.672 21.141 1 95.69 13 VAL B C 1
ATOM 4321 O O . VAL B 1 13 ? 4.785 26.219 21.547 1 95.69 13 VAL B O 1
ATOM 4324 N N . SER B 1 14 ? 3.779 24.609 20.5 1 96.06 14 SER B N 1
ATOM 4325 C CA . SER B 1 14 ? 4.984 23.969 19.984 1 96.06 14 SER B CA 1
ATOM 4326 C C . SER B 1 14 ? 4.824 23.594 18.516 1 96.06 14 SER B C 1
ATOM 4328 O O . SER B 1 14 ? 4.289 22.531 18.188 1 96.06 14 SER B O 1
ATOM 4330 N N . GLU B 1 15 ? 5.309 24.406 17.625 1 96.88 15 GLU B N 1
ATOM 4331 C CA . GLU B 1 15 ? 5.188 24.172 16.188 1 96.88 15 GLU B CA 1
ATOM 4332 C C . GLU B 1 15 ? 6.387 23.391 15.648 1 96.88 15 GLU B C 1
ATOM 4334 O O . GLU B 1 15 ? 7.527 23.859 15.758 1 96.88 15 GLU B O 1
ATOM 4339 N N . PRO B 1 16 ? 6.145 22.203 15.125 1 97.69 16 PRO B N 1
ATOM 4340 C CA . PRO B 1 16 ? 7.25 21.547 14.422 1 97.69 16 PRO B CA 1
ATOM 4341 C C . PRO B 1 16 ? 7.637 22.266 13.133 1 97.69 16 PRO B C 1
ATOM 4343 O O . PRO B 1 16 ? 6.762 22.719 12.383 1 97.69 16 PRO B O 1
ATOM 4346 N N . LEU B 1 17 ? 8.922 22.375 12.945 1 97.75 17 LEU B N 1
ATOM 4347 C CA . LEU B 1 17 ? 9.414 23.094 11.773 1 97.75 17 LEU B CA 1
ATOM 4348 C C . LEU B 1 17 ? 10.375 22.234 10.969 1 97.75 17 LEU B C 1
ATOM 4350 O O . LEU B 1 17 ? 10.992 21.312 11.508 1 97.75 17 LEU B O 1
ATOM 4354 N N . TYR B 1 18 ? 10.406 22.422 9.727 1 98 18 TYR B N 1
ATOM 4355 C CA . TYR B 1 18 ? 11.438 21.969 8.805 1 98 18 TYR B CA 1
ATOM 4356 C C . TYR B 1 18 ? 12.109 23.156 8.117 1 98 18 TYR B C 1
ATOM 4358 O O . TYR B 1 18 ? 11.492 23.844 7.297 1 98 18 TYR B O 1
ATOM 4366 N N . ASN B 1 19 ? 13.328 23.422 8.422 1 96.94 19 ASN B N 1
ATOM 4367 C CA . ASN B 1 19 ? 14.039 24.594 7.918 1 96.94 19 ASN B CA 1
ATOM 4368 C C . ASN B 1 19 ? 13.219 25.875 8.109 1 96.94 19 ASN B C 1
ATOM 4370 O O . ASN B 1 19 ? 13.016 26.625 7.156 1 96.94 19 ASN B O 1
ATOM 4374 N N . GLN B 1 20 ? 12.648 26.047 9.281 1 97 20 GLN B N 1
ATOM 4375 C CA . GLN B 1 20 ? 11.961 27.234 9.773 1 97 20 GLN B CA 1
ATOM 4376 C C . GLN B 1 20 ? 10.555 27.328 9.203 1 97 20 GLN B C 1
ATOM 4378 O O . GLN B 1 20 ? 9.867 28.328 9.398 1 97 20 GLN B O 1
ATOM 4383 N N . TRP B 1 21 ? 10.117 26.328 8.516 1 97.88 21 TRP B N 1
ATOM 4384 C CA . TRP B 1 21 ? 8.758 26.297 8 1 97.88 21 TRP B CA 1
ATOM 4385 C C . TRP B 1 21 ? 7.91 25.281 8.758 1 97.88 21 TRP B C 1
ATOM 4387 O O . TRP B 1 21 ? 8.391 24.203 9.086 1 97.88 21 TRP B O 1
ATOM 4397 N N . TYR B 1 22 ? 6.664 25.641 9.023 1 97.19 22 TYR B N 1
ATOM 4398 C CA . TYR B 1 22 ? 5.75 24.75 9.727 1 97.19 22 TYR B CA 1
ATOM 4399 C C . TYR B 1 22 ? 5.703 23.375 9.062 1 97.19 22 TYR B C 1
ATOM 4401 O O . TYR B 1 22 ? 5.359 23.266 7.887 1 97.19 22 TYR B O 1
ATOM 4409 N N . ALA B 1 23 ? 6.062 22.375 9.828 1 97.25 23 ALA B N 1
ATOM 4410 C CA . ALA B 1 23 ? 6.184 21.016 9.281 1 97.25 23 ALA B CA 1
ATOM 4411 C C . ALA B 1 23 ? 4.812 20.375 9.109 1 97.25 23 ALA B C 1
ATOM 4413 O O . ALA B 1 23 ? 4.066 20.219 10.078 1 97.25 23 ALA B O 1
ATOM 4414 N N . TRP B 1 24 ? 4.422 20.172 7.898 1 94.12 24 TRP B N 1
ATOM 4415 C CA . TRP B 1 24 ? 3.279 19.344 7.52 1 94.12 24 TRP B CA 1
ATOM 4416 C C . TRP B 1 24 ? 3.729 18.125 6.723 1 94.12 24 TRP B C 1
ATOM 4418 O O . TRP B 1 24 ? 4.93 17.922 6.523 1 94.12 24 TRP B O 1
ATOM 4428 N N . TRP B 1 25 ? 2.924 17.219 6.301 1 91.94 25 TRP B N 1
ATOM 4429 C CA . TRP B 1 25 ? 3.287 15.844 5.949 1 91.94 25 TRP B CA 1
ATOM 4430 C C . TRP B 1 25 ? 4.242 15.828 4.762 1 91.94 25 TRP B C 1
ATOM 4432 O O . TRP B 1 25 ? 5.156 15 4.703 1 91.94 25 TRP B O 1
ATOM 4442 N N . PHE B 1 26 ? 4.199 16.812 3.824 1 96 26 PHE B N 1
ATOM 4443 C CA . PHE B 1 26 ? 5.113 16.812 2.688 1 96 26 PHE B CA 1
ATOM 4444 C C . PHE B 1 26 ? 6.508 17.266 3.113 1 96 26 PHE B C 1
ATOM 4446 O O . PHE B 1 26 ? 7.496 16.938 2.453 1 96 26 PHE B O 1
ATOM 4453 N N . LEU B 1 27 ? 6.598 18.016 4.223 1 96.75 27 LEU B N 1
ATOM 4454 C CA . LEU B 1 27 ? 7.902 18.453 4.695 1 96.75 27 LEU B CA 1
ATOM 4455 C C . LEU B 1 27 ? 8.516 17.422 5.637 1 96.75 27 LEU B C 1
ATOM 4457 O O . LEU B 1 27 ? 9.711 17.469 5.93 1 96.75 27 LEU B O 1
ATOM 4461 N N . ALA B 1 28 ? 7.703 16.531 6.051 1 94.69 28 ALA B N 1
ATOM 4462 C CA . ALA B 1 28 ? 8.203 15.477 6.926 1 94.69 28 ALA B CA 1
ATOM 4463 C C . ALA B 1 28 ? 8.789 14.328 6.121 1 94.69 28 ALA B C 1
ATOM 4465 O O . ALA B 1 28 ? 9.562 13.523 6.645 1 94.69 28 ALA B O 1
ATOM 4466 N N . SER B 1 29 ? 8.516 14.211 4.891 1 96.38 29 SER B N 1
ATOM 4467 C CA . SER B 1 29 ? 9.008 13.141 4.027 1 96.38 29 SER B CA 1
ATOM 4468 C C . SER B 1 29 ? 10.281 13.555 3.297 1 96.38 29 SER B C 1
ATOM 4470 O O . SER B 1 29 ? 10.32 14.617 2.662 1 96.38 29 SER B O 1
ATOM 4472 N N . PRO B 1 30 ? 11.281 12.688 3.326 1 97.81 30 PRO B N 1
ATOM 4473 C CA . PRO B 1 30 ? 12.5 13 2.576 1 97.81 30 PRO B CA 1
ATOM 4474 C C . PRO B 1 30 ? 12.289 12.961 1.064 1 97.81 30 PRO B C 1
ATOM 4476 O O . PRO B 1 30 ? 13.141 13.438 0.306 1 97.81 30 PRO B O 1
ATOM 4479 N N . MET B 1 31 ? 11.219 12.336 0.655 1 97.81 31 MET B N 1
ATOM 4480 C CA . MET B 1 31 ? 10.922 12.227 -0.769 1 97.81 31 MET B CA 1
ATOM 4481 C C . MET B 1 31 ? 10.406 13.555 -1.321 1 97.81 31 MET B C 1
ATOM 4483 O O . MET B 1 31 ? 10.695 13.898 -2.469 1 97.81 31 MET B O 1
ATOM 4487 N N . THR B 1 32 ? 9.719 14.375 -0.47 1 98.25 32 THR B N 1
ATOM 4488 C CA . THR B 1 32 ? 9.016 15.539 -0.996 1 98.25 32 THR B CA 1
ATOM 4489 C C . THR B 1 32 ? 9.57 16.828 -0.399 1 98.25 32 THR B C 1
ATOM 4491 O O . THR B 1 32 ? 9.516 17.891 -1.03 1 98.25 32 THR B O 1
ATOM 4494 N N . ALA B 1 33 ? 10.156 16.812 0.771 1 98.31 33 ALA B N 1
ATOM 4495 C CA . ALA B 1 33 ? 10.609 18.016 1.474 1 98.31 33 ALA B CA 1
ATOM 4496 C C . ALA B 1 33 ? 11.555 18.828 0.604 1 98.31 33 ALA B C 1
ATOM 4498 O O . ALA B 1 33 ? 11.383 20.047 0.469 1 98.31 33 ALA B O 1
ATOM 4499 N N . PRO B 1 34 ? 12.508 18.172 -0.09 1 98.5 34 PRO B N 1
ATOM 4500 C CA . PRO B 1 34 ? 13.422 18.953 -0.929 1 98.5 34 PRO B CA 1
ATOM 4501 C C . PRO B 1 34 ? 12.703 19.75 -2.016 1 98.5 34 PRO B C 1
ATOM 4503 O O . PRO B 1 34 ? 13.117 20.859 -2.357 1 98.5 34 PRO B O 1
ATOM 4506 N N . LEU B 1 35 ? 11.641 19.203 -2.516 1 98.56 35 LEU B N 1
ATOM 4507 C CA . LEU B 1 35 ? 10.906 19.859 -3.592 1 98.56 35 LEU B CA 1
ATOM 4508 C C . LEU B 1 35 ? 10.156 21.078 -3.076 1 98.56 35 LEU B C 1
ATOM 4510 O O . LEU B 1 35 ? 10.039 22.094 -3.777 1 98.56 35 LEU B O 1
ATOM 4514 N N . PHE B 1 36 ? 9.664 21.016 -1.911 1 98.25 36 PHE B N 1
ATOM 4515 C CA . PHE B 1 36 ? 8.992 22.172 -1.323 1 98.25 36 PHE B CA 1
ATOM 4516 C C . PHE B 1 36 ? 10 23.266 -0.97 1 98.25 36 PHE B C 1
ATOM 4518 O O . PHE B 1 36 ? 9.719 24.453 -1.135 1 98.25 36 PHE B O 1
ATOM 4525 N N . VAL B 1 37 ? 11.133 22.859 -0.515 1 98.44 37 VAL B N 1
ATOM 4526 C CA . VAL B 1 37 ? 12.188 23.828 -0.224 1 98.44 37 VAL B CA 1
ATOM 4527 C C . VAL B 1 37 ? 12.57 24.562 -1.501 1 98.44 37 VAL B C 1
ATOM 4529 O O . VAL B 1 37 ? 12.586 25.797 -1.527 1 98.44 37 VAL B O 1
ATOM 4532 N N . ALA B 1 38 ? 12.789 23.812 -2.541 1 98.38 38 ALA B N 1
ATOM 4533 C CA . ALA B 1 38 ? 13.32 24.375 -3.781 1 98.38 38 ALA B CA 1
ATOM 4534 C C . ALA B 1 38 ? 12.242 25.125 -4.555 1 98.38 38 ALA B C 1
ATOM 4536 O O . ALA B 1 38 ? 12.5 26.203 -5.109 1 98.38 38 ALA B O 1
ATOM 4537 N N . ASN B 1 39 ? 11.047 24.562 -4.57 1 97.88 39 ASN B N 1
ATOM 4538 C CA . ASN B 1 39 ? 10.055 25.047 -5.523 1 97.88 39 ASN B CA 1
ATOM 4539 C C . ASN B 1 39 ? 9.031 25.969 -4.859 1 97.88 39 ASN B C 1
ATOM 4541 O O . ASN B 1 39 ? 8.203 26.562 -5.539 1 97.88 39 ASN B O 1
ATOM 4545 N N . LEU B 1 40 ? 9.047 26.094 -3.592 1 97.56 40 LEU B N 1
ATOM 4546 C CA . LEU B 1 40 ? 8.094 26.953 -2.906 1 97.56 40 LEU B CA 1
ATOM 4547 C C . LEU B 1 40 ? 8.805 27.906 -1.942 1 97.56 40 LEU B C 1
ATOM 4549 O O . LEU B 1 40 ? 8.781 29.125 -2.129 1 97.56 40 LEU B O 1
ATOM 4553 N N . HIS B 1 41 ? 9.547 27.422 -0.979 1 98.38 41 HIS B N 1
ATOM 4554 C CA . HIS B 1 41 ? 10.109 28.219 0.111 1 98.38 41 HIS B CA 1
ATOM 4555 C C . HIS B 1 41 ? 11.102 29.25 -0.41 1 98.38 41 HIS B C 1
ATOM 4557 O O . HIS B 1 41 ? 11.031 30.422 -0.058 1 98.38 41 HIS B O 1
ATOM 4563 N N . LEU B 1 42 ? 12.023 28.797 -1.243 1 98.38 42 LEU B N 1
ATOM 4564 C CA . LEU B 1 42 ? 13.016 29.719 -1.794 1 98.38 42 LEU B CA 1
ATOM 4565 C C . LEU B 1 42 ? 12.336 30.812 -2.598 1 98.38 42 LEU B C 1
ATOM 4567 O O . LEU B 1 42 ? 12.672 32 -2.455 1 98.38 42 LEU B O 1
ATOM 4571 N N . LYS B 1 43 ? 11.367 30.438 -3.361 1 97.44 43 LYS B N 1
ATOM 4572 C CA . LYS B 1 43 ? 10.711 31.375 -4.262 1 97.44 43 LYS B CA 1
ATOM 4573 C C . LYS B 1 43 ? 9.93 32.438 -3.479 1 97.44 43 LYS B C 1
ATOM 4575 O O . LYS B 1 43 ? 9.961 33.625 -3.818 1 97.44 43 LYS B O 1
ATOM 4580 N N . VAL B 1 44 ? 9.234 32 -2.486 1 97.81 44 VAL B N 1
ATOM 4581 C CA . VAL B 1 44 ? 8.438 32.938 -1.693 1 97.81 44 VAL B CA 1
ATOM 4582 C C . VAL B 1 44 ? 9.359 33.875 -0.933 1 97.81 44 VAL B C 1
ATOM 4584 O O . VAL B 1 44 ? 9.086 35.094 -0.843 1 97.81 44 VAL B O 1
ATOM 4587 N N . MET B 1 45 ? 10.469 33.406 -0.393 1 98.56 45 MET B N 1
ATOM 4588 C CA . MET B 1 45 ? 11.422 34.25 0.316 1 98.56 45 MET B CA 1
ATOM 4589 C C . MET B 1 45 ? 12.102 35.219 -0.641 1 98.56 45 MET B C 1
ATOM 4591 O O . MET B 1 45 ? 12.281 36.375 -0.313 1 98.56 45 MET B O 1
ATOM 4595 N N . GLU B 1 46 ? 12.445 34.75 -1.84 1 98.69 46 GLU B N 1
ATOM 4596 C CA . GLU B 1 46 ? 13.039 35.625 -2.848 1 98.69 46 GLU B CA 1
ATOM 4597 C C . GLU B 1 46 ? 12.086 36.75 -3.217 1 98.69 46 GLU B C 1
ATOM 4599 O O . GLU B 1 46 ? 12.5 37.906 -3.33 1 98.69 46 GLU B O 1
ATOM 4604 N N . SER B 1 47 ? 10.898 36.406 -3.408 1 98.19 47 SER B N 1
ATOM 4605 C CA . SER B 1 47 ? 9.883 37.406 -3.748 1 98.19 47 SER B CA 1
ATOM 4606 C C . SER B 1 47 ? 9.75 38.438 -2.658 1 98.19 47 SER B C 1
ATOM 4608 O O . SER B 1 47 ? 9.656 39.656 -2.951 1 98.19 47 SER B O 1
ATOM 4610 N N . PHE B 1 48 ? 9.711 38.062 -1.385 1 98.25 48 PHE B N 1
ATOM 4611 C CA . PHE B 1 48 ? 9.578 39 -0.265 1 98.25 48 PHE B CA 1
ATOM 4612 C C . PHE B 1 48 ? 10.789 39.906 -0.171 1 98.25 48 PHE B C 1
ATOM 4614 O O . PHE B 1 48 ? 10.648 41.094 0.049 1 98.25 48 PHE B O 1
ATOM 4621 N N . VAL B 1 49 ? 11.953 39.281 -0.314 1 98.38 49 VAL B N 1
ATOM 4622 C CA . VAL B 1 49 ? 13.188 40.062 -0.217 1 98.38 49 VAL B CA 1
ATOM 4623 C C . VAL B 1 49 ? 13.242 41.094 -1.343 1 98.38 49 VAL B C 1
ATOM 4625 O O . VAL B 1 49 ? 13.672 42.219 -1.133 1 98.38 49 VAL B O 1
ATOM 4628 N N . ALA B 1 50 ? 12.766 40.75 -2.471 1 98.31 50 ALA B N 1
ATOM 4629 C CA . ALA B 1 50 ? 12.797 41.625 -3.633 1 98.31 50 ALA B CA 1
ATOM 4630 C C . ALA B 1 50 ? 11.727 42.719 -3.537 1 98.31 50 ALA B C 1
ATOM 4632 O O . ALA B 1 50 ? 11.945 43.844 -3.941 1 98.31 50 ALA B O 1
ATOM 4633 N N . ASN B 1 51 ? 10.547 42.344 -2.994 1 97.5 51 ASN B N 1
ATOM 4634 C CA . ASN B 1 51 ? 9.406 43.25 -3 1 97.5 51 ASN B CA 1
ATOM 4635 C C . ASN B 1 51 ? 8.609 43.156 -1.703 1 97.5 51 ASN B C 1
ATOM 4637 O O . ASN B 1 51 ? 7.41 42.875 -1.726 1 97.5 51 ASN B O 1
ATOM 4641 N N . PRO B 1 52 ? 9.188 43.531 -0.616 1 97 52 PRO B N 1
ATOM 4642 C CA . PRO B 1 52 ? 8.492 43.344 0.665 1 97 52 PRO B CA 1
ATOM 4643 C C . PRO B 1 52 ? 7.211 44.188 0.755 1 97 52 PRO B C 1
ATOM 4645 O O . PRO B 1 52 ? 6.242 43.75 1.385 1 97 52 PRO B O 1
ATOM 4648 N N . ALA B 1 53 ? 7.137 45.312 0.097 1 96.81 53 ALA B N 1
ATOM 4649 C CA . ALA B 1 53 ? 5.969 46.188 0.161 1 96.81 53 ALA B CA 1
ATOM 4650 C C . ALA B 1 53 ? 4.754 45.531 -0.488 1 96.81 53 ALA B C 1
ATOM 4652 O O . ALA B 1 53 ? 3.621 45.719 -0.048 1 96.81 53 ALA B O 1
ATOM 4653 N N . ILE B 1 54 ? 5.02 44.812 -1.464 1 96.25 54 ILE B N 1
ATOM 4654 C CA . ILE B 1 54 ? 3.943 44.094 -2.15 1 96.25 54 ILE B CA 1
ATOM 4655 C C . ILE B 1 54 ? 3.336 43.062 -1.221 1 96.25 54 ILE B C 1
ATOM 4657 O O . ILE B 1 54 ? 2.117 42.875 -1.187 1 96.25 54 ILE B O 1
ATOM 4661 N N . HIS B 1 55 ? 4.148 42.312 -0.502 1 96.81 55 HIS B N 1
ATOM 4662 C CA . HIS B 1 55 ? 3.672 41.312 0.456 1 96.81 55 HIS B CA 1
ATOM 4663 C C . HIS B 1 55 ? 2.818 41.969 1.542 1 96.81 55 HIS B C 1
ATOM 4665 O O . HIS B 1 55 ? 1.732 41.469 1.858 1 96.81 55 HIS B O 1
ATOM 4671 N N . VAL B 1 56 ? 3.258 43.094 2.053 1 95.62 56 VAL B N 1
ATOM 4672 C CA . VAL B 1 56 ? 2.537 43.812 3.105 1 95.62 56 VAL B CA 1
ATOM 4673 C C . VAL B 1 56 ? 1.187 44.281 2.576 1 95.62 56 VAL B C 1
ATOM 4675 O O . VAL B 1 56 ? 0.166 44.156 3.254 1 95.62 56 VAL B O 1
ATOM 4678 N N . ALA B 1 57 ? 1.175 44.781 1.424 1 95.06 57 ALA B N 1
ATOM 4679 C CA . ALA B 1 57 ? -0.045 45.281 0.806 1 95.06 57 ALA B CA 1
ATOM 4680 C C . ALA B 1 57 ? -1.035 44.156 0.529 1 95.06 57 ALA B C 1
ATOM 4682 O O . ALA B 1 57 ? -2.24 44.312 0.741 1 95.06 57 ALA B O 1
ATOM 4683 N N . ALA B 1 58 ? -0.538 43.062 0.04 1 92.62 58 ALA B N 1
ATOM 4684 C CA . ALA B 1 58 ? -1.369 41.906 -0.314 1 92.62 58 ALA B CA 1
ATOM 4685 C C . ALA B 1 58 ? -2.107 41.375 0.908 1 92.62 58 ALA B C 1
ATOM 4687 O O . ALA B 1 58 ? -3.275 41 0.815 1 92.62 58 ALA B O 1
ATOM 4688 N N . LEU B 1 59 ? -1.512 41.344 1.985 1 90.38 59 LEU B N 1
ATOM 4689 C CA . LEU B 1 59 ? -2.062 40.719 3.17 1 90.38 59 LEU B CA 1
ATOM 4690 C C . LEU B 1 59 ? -3.104 41.594 3.844 1 90.38 59 LEU B C 1
ATOM 4692 O O . LEU B 1 59 ? -3.775 41.156 4.785 1 90.38 59 LEU B O 1
ATOM 4696 N N . LYS B 1 60 ? -3.254 42.75 3.359 1 88.75 60 LYS B N 1
ATOM 4697 C CA . LYS B 1 60 ? -4.348 43.625 3.822 1 88.75 60 LYS B CA 1
ATOM 4698 C C . LYS B 1 60 ? -5.684 43.156 3.256 1 88.75 60 LYS B C 1
ATOM 4700 O O . LYS B 1 60 ? -6.742 43.469 3.811 1 88.75 60 LYS B O 1
ATOM 4705 N N . SER B 1 61 ? -5.535 42.469 2.189 1 85.44 61 SER B N 1
ATOM 4706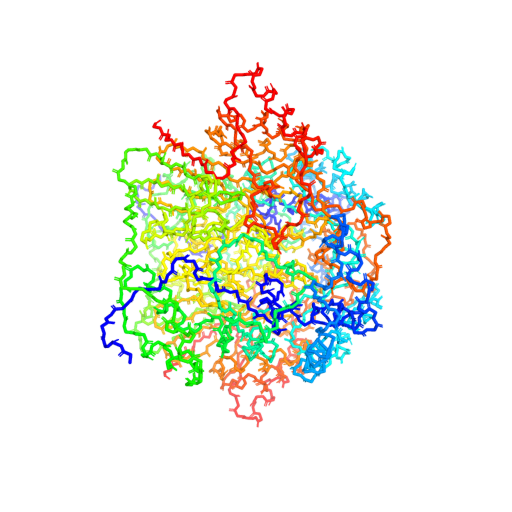 C CA . SER B 1 61 ? -6.734 41.906 1.574 1 85.44 61 SER B CA 1
ATOM 4707 C C . SER B 1 61 ? -7.012 40.5 2.098 1 85.44 61 SER B C 1
ATOM 4709 O O . SER B 1 61 ? -6.176 39.594 1.971 1 85.44 61 SER B O 1
ATOM 4711 N N . PRO B 1 62 ? -8.172 40.281 2.617 1 79.62 62 PRO B N 1
ATOM 4712 C CA . PRO B 1 62 ? -8.523 38.938 3.098 1 79.62 62 PRO B CA 1
ATOM 4713 C C . PRO B 1 62 ? -8.453 37.875 1.997 1 79.62 62 PRO B C 1
ATOM 4715 O O . PRO B 1 62 ? -8.109 36.719 2.266 1 79.62 62 PRO B O 1
ATOM 4718 N N . ALA B 1 63 ? -8.664 38.281 0.825 1 79.56 63 ALA B N 1
ATOM 4719 C CA . ALA B 1 63 ? -8.703 37.375 -0.313 1 79.56 63 ALA B CA 1
ATOM 4720 C C . ALA B 1 63 ? -7.309 36.844 -0.657 1 79.56 63 ALA B C 1
ATOM 4722 O O . ALA B 1 63 ? -7.16 35.812 -1.296 1 79.56 63 ALA B O 1
ATOM 4723 N N . LEU B 1 64 ? -6.348 37.438 -0.194 1 84.81 64 LEU B N 1
ATOM 4724 C CA . LEU B 1 64 ? -4.988 37.094 -0.597 1 84.81 64 LEU B CA 1
ATOM 4725 C C . LEU B 1 64 ? -4.219 36.469 0.561 1 84.81 64 LEU B C 1
ATOM 4727 O O . LEU B 1 64 ? -3.041 36.125 0.417 1 84.81 64 LEU B O 1
ATOM 4731 N N . ARG B 1 65 ? -4.906 36.281 1.613 1 82.56 65 ARG B N 1
ATOM 4732 C CA . ARG B 1 65 ? -4.242 35.75 2.805 1 82.56 65 ARG B CA 1
ATOM 4733 C C . ARG B 1 65 ? -3.727 34.344 2.568 1 82.56 65 ARG B C 1
ATOM 4735 O O . ARG B 1 65 ? -2.756 33.906 3.199 1 82.56 65 ARG B O 1
ATOM 4742 N N . GLY B 1 66 ? -4.324 33.656 1.696 1 83.88 66 GLY B N 1
ATOM 4743 C CA . GLY B 1 66 ? -3.895 32.281 1.401 1 83.88 66 GLY B CA 1
ATOM 4744 C C . GLY B 1 66 ? -2.895 32.219 0.263 1 83.88 66 GLY B C 1
ATOM 4745 O O . GLY B 1 66 ? -2.461 31.125 -0.119 1 83.88 66 GLY B O 1
ATOM 4746 N N . GLY B 1 67 ? -2.461 33.344 -0.227 1 87.38 67 GLY B N 1
ATOM 4747 C CA . GLY B 1 67 ? -1.51 33.406 -1.327 1 87.38 67 GLY B CA 1
ATOM 4748 C C . GLY B 1 67 ? -0.066 33.312 -0.873 1 87.38 67 GLY B C 1
ATOM 4749 O O . GLY B 1 67 ? 0.204 33.094 0.312 1 87.38 67 GLY B O 1
ATOM 4750 N N . PRO B 1 68 ? 0.792 33.312 -1.838 1 92.44 68 PRO B N 1
ATOM 4751 C CA . PRO B 1 68 ? 2.215 33.125 -1.538 1 92.44 68 PRO B CA 1
ATOM 4752 C C . PRO B 1 68 ? 2.881 34.406 -1.047 1 92.44 68 PRO B C 1
ATOM 4754 O O . PRO B 1 68 ? 3.898 34.844 -1.6 1 92.44 68 PRO B O 1
ATOM 4757 N N . TYR B 1 69 ? 2.359 35 0.032 1 95.5 69 TYR B N 1
ATOM 4758 C CA . TYR B 1 69 ? 2.871 36.25 0.61 1 95.5 69 TYR B CA 1
ATOM 4759 C C . TYR B 1 69 ? 3.285 36.031 2.062 1 95.5 69 TYR B C 1
ATOM 4761 O O . TYR B 1 69 ? 2.502 35.531 2.871 1 95.5 69 TYR B O 1
ATOM 4769 N N . ILE B 1 70 ? 4.473 36.406 2.357 1 97.06 70 ILE B N 1
ATOM 4770 C CA . ILE B 1 70 ? 5.004 36.281 3.709 1 97.06 70 ILE B CA 1
ATOM 4771 C C . ILE B 1 70 ? 4.359 37.312 4.625 1 97.06 70 ILE B C 1
ATOM 4773 O O . ILE B 1 70 ? 4.285 38.5 4.281 1 97.06 70 ILE B O 1
ATOM 4777 N N . ASN B 1 71 ? 3.92 36.844 5.75 1 94 71 ASN B N 1
ATOM 4778 C CA . ASN B 1 71 ? 3.25 37.688 6.723 1 94 71 ASN B CA 1
ATOM 4779 C C . ASN B 1 71 ? 4.242 38.312 7.699 1 94 71 ASN B C 1
ATOM 4781 O O . ASN B 1 71 ? 4.207 38.031 8.898 1 94 71 ASN B O 1
ATOM 4785 N N . TYR B 1 72 ? 5.137 39.219 7.273 1 94.38 72 TYR B N 1
ATOM 4786 C CA . TYR B 1 72 ? 6.066 40.062 8.023 1 94.38 72 TYR B CA 1
ATOM 4787 C C . TYR B 1 72 ? 6.086 41.469 7.488 1 94.38 72 TYR B C 1
ATOM 4789 O O . TYR B 1 72 ? 5.707 41.719 6.336 1 94.38 72 TYR B O 1
ATOM 4797 N N . GLY B 1 73 ? 6.441 42.406 8.367 1 93.81 73 GLY B N 1
ATOM 4798 C CA . GLY B 1 73 ? 6.66 43.781 7.918 1 93.81 73 GLY B CA 1
ATOM 4799 C C . GLY B 1 73 ? 7.973 43.969 7.184 1 93.81 73 GLY B C 1
ATOM 4800 O O . GLY B 1 73 ? 8.805 43.062 7.148 1 93.81 73 GLY B O 1
ATOM 4801 N N . VAL B 1 74 ? 8.078 45.094 6.594 1 96.06 74 VAL B N 1
ATOM 4802 C CA . VAL B 1 74 ? 9.273 45.438 5.82 1 96.06 74 VAL B CA 1
ATOM 4803 C C . VAL B 1 74 ? 10.5 45.406 6.727 1 96.06 74 VAL B C 1
ATOM 4805 O O . VAL B 1 74 ? 11.617 45.156 6.262 1 96.06 74 VAL B O 1
ATOM 4808 N N . ASP B 1 75 ? 10.281 45.594 7.938 1 94.62 75 ASP B N 1
ATOM 4809 C CA . ASP B 1 75 ? 11.359 45.625 8.914 1 94.62 75 ASP B CA 1
ATOM 4810 C C . ASP B 1 75 ? 12.016 44.25 9.062 1 94.62 75 ASP B C 1
ATOM 4812 O O . ASP B 1 75 ? 13.117 44.156 9.617 1 94.62 75 ASP B O 1
ATOM 4816 N N . LYS B 1 76 ? 11.414 43.188 8.508 1 95.75 76 LYS B N 1
ATOM 4817 C CA . LYS B 1 76 ? 11.945 41.844 8.68 1 95.75 76 LYS B CA 1
ATOM 4818 C C . LYS B 1 76 ? 12.68 41.375 7.426 1 95.75 76 LYS B C 1
ATOM 4820 O O . LYS B 1 76 ? 13.07 40.188 7.332 1 95.75 76 LYS B O 1
ATOM 4825 N N . VAL B 1 77 ? 12.898 42.219 6.488 1 97.5 77 VAL B N 1
ATOM 4826 C CA . VAL B 1 77 ? 13.508 41.875 5.215 1 97.5 77 VAL B CA 1
ATOM 4827 C C . VAL B 1 77 ? 14.891 41.25 5.457 1 97.5 77 VAL B C 1
ATOM 4829 O O . VAL B 1 77 ? 15.25 40.25 4.844 1 97.5 77 VAL B O 1
ATOM 4832 N N . LYS B 1 78 ? 15.656 41.875 6.32 1 97.06 78 LYS B N 1
ATOM 4833 C CA . LYS B 1 78 ? 17.016 41.375 6.586 1 97.06 78 LYS B CA 1
ATOM 4834 C C . LYS B 1 78 ? 17 39.969 7.176 1 97.06 78 LYS B C 1
ATOM 4836 O O . LYS B 1 78 ? 17.844 39.156 6.844 1 97.06 78 LYS B O 1
ATOM 4841 N N . GLU B 1 79 ? 16.078 39.688 8.062 1 96.31 79 GLU B N 1
ATOM 4842 C CA . GLU B 1 79 ? 15.969 38.375 8.688 1 96.31 79 GLU B CA 1
ATOM 4843 C C . GLU B 1 79 ? 15.562 37.312 7.668 1 96.31 79 GLU B C 1
ATOM 4845 O O . GLU B 1 79 ? 16.094 36.219 7.676 1 96.31 79 GLU B O 1
ATOM 4850 N N . VAL B 1 80 ? 14.633 37.688 6.812 1 97.88 80 VAL B N 1
ATOM 4851 C CA . VAL B 1 80 ? 14.195 36.75 5.785 1 97.88 80 VAL B CA 1
ATOM 4852 C C . VAL B 1 80 ? 15.328 36.5 4.785 1 97.88 80 VAL B C 1
ATOM 4854 O O . VAL B 1 80 ? 15.523 35.375 4.316 1 97.88 80 VAL B O 1
ATOM 4857 N N . GLN B 1 81 ? 16.031 37.594 4.469 1 98.25 81 GLN B N 1
ATOM 4858 C CA . GLN B 1 81 ? 17.203 37.438 3.6 1 98.25 81 GLN B CA 1
ATOM 4859 C C . GLN B 1 81 ? 18.234 36.5 4.215 1 98.25 81 GLN B C 1
ATOM 4861 O O . GLN B 1 81 ? 18.812 35.688 3.512 1 98.25 81 GLN B O 1
ATOM 4866 N N . ALA B 1 82 ? 18.438 36.656 5.469 1 97.75 82 ALA B N 1
ATOM 4867 C CA . ALA B 1 82 ? 19.375 35.781 6.16 1 97.75 82 ALA B CA 1
ATOM 4868 C C . ALA B 1 82 ? 18.922 34.312 6.105 1 97.75 82 ALA B C 1
ATOM 4870 O O . ALA B 1 82 ? 19.734 33.406 5.918 1 97.75 82 ALA B O 1
ATOM 4871 N N . LEU B 1 83 ? 17.641 34.062 6.332 1 97.88 83 LEU B N 1
ATOM 4872 C CA . LEU B 1 83 ? 17.094 32.719 6.246 1 97.88 83 LEU B CA 1
ATOM 4873 C C . LEU B 1 83 ? 17.25 32.156 4.836 1 97.88 83 LEU B C 1
ATOM 4875 O O . LEU B 1 83 ? 17.547 30.984 4.66 1 97.88 83 LEU B O 1
ATOM 4879 N N . LEU B 1 84 ? 16.953 33.031 3.836 1 98.44 84 LEU B N 1
ATOM 4880 C CA . LEU B 1 84 ? 17.109 32.625 2.438 1 98.44 84 LEU B CA 1
ATOM 4881 C C . LEU B 1 84 ? 18.531 32.156 2.158 1 98.44 84 LEU B C 1
ATOM 4883 O O . LEU B 1 84 ? 18.719 31.078 1.567 1 98.44 84 LEU B O 1
ATOM 4887 N N . GLU B 1 85 ? 19.5 32.938 2.615 1 98.44 85 GLU B N 1
ATOM 4888 C CA . GLU B 1 85 ? 20.906 32.594 2.404 1 98.44 85 GLU B CA 1
ATOM 4889 C C . GLU B 1 85 ? 21.281 31.312 3.178 1 98.44 85 GLU B C 1
ATOM 4891 O O . GLU B 1 85 ? 22 30.453 2.656 1 98.44 85 GLU B O 1
ATOM 4896 N N . ARG B 1 86 ? 20.828 31.219 4.355 1 97.69 86 ARG B N 1
ATOM 4897 C CA . ARG B 1 86 ? 21.078 30.016 5.152 1 97.69 86 ARG B CA 1
ATOM 4898 C C . ARG B 1 86 ? 20.469 28.797 4.496 1 97.69 86 ARG B C 1
ATOM 4900 O O . ARG B 1 86 ? 21.078 27.719 4.48 1 97.69 86 ARG B O 1
ATOM 4907 N N . THR B 1 87 ? 19.266 28.922 4.023 1 98.31 87 THR B N 1
ATOM 4908 C CA . THR B 1 87 ? 18.578 27.812 3.361 1 98.31 87 THR B CA 1
ATOM 4909 C C . THR B 1 87 ? 19.375 27.344 2.141 1 98.31 87 THR B C 1
ATOM 4911 O O . THR B 1 87 ? 19.531 26.141 1.933 1 98.31 87 THR B O 1
ATOM 4914 N N . ARG B 1 88 ? 19.844 28.297 1.322 1 98.5 88 ARG B N 1
ATOM 4915 C CA . ARG B 1 88 ? 20.641 27.938 0.146 1 98.5 88 ARG B CA 1
ATOM 4916 C C . ARG B 1 88 ? 21.859 27.125 0.535 1 98.5 88 ARG B C 1
ATOM 4918 O O . ARG B 1 88 ? 22.25 26.203 -0.187 1 98.5 88 ARG B O 1
ATOM 4925 N N . LYS B 1 89 ? 22.406 27.422 1.683 1 98.12 89 LYS B N 1
ATOM 4926 C CA . LYS B 1 89 ? 23.609 26.734 2.146 1 98.12 89 LYS B CA 1
ATOM 4927 C C . LYS B 1 89 ? 23.266 25.406 2.811 1 98.12 89 LYS B C 1
ATOM 4929 O O . LYS B 1 89 ? 23.781 24.359 2.42 1 98.12 89 LYS B O 1
ATOM 4934 N N . GLU B 1 90 ? 22.375 25.422 3.76 1 97.56 90 GLU B N 1
ATOM 4935 C CA . GLU B 1 90 ? 22.078 24.25 4.59 1 97.56 90 GLU B CA 1
ATOM 4936 C C . GLU B 1 90 ? 21.219 23.234 3.838 1 97.56 90 GLU B C 1
ATOM 4938 O O . GLU B 1 90 ? 21.234 22.047 4.156 1 97.56 90 GLU B O 1
ATOM 4943 N N . GLU B 1 91 ? 20.469 23.734 2.887 1 98.19 91 GLU B N 1
ATOM 4944 C CA . GLU B 1 91 ? 19.609 22.844 2.107 1 98.19 91 GLU B CA 1
ATOM 4945 C C . GLU B 1 91 ? 20.156 22.656 0.694 1 98.19 91 GLU B C 1
ATOM 4947 O O . GLU B 1 91 ? 19.391 22.469 -0.251 1 98.19 91 GLU B O 1
ATOM 4952 N N . ALA B 1 92 ? 21.453 22.75 0.552 1 98.38 92 ALA B N 1
ATOM 4953 C CA . ALA B 1 92 ? 22.094 22.594 -0.753 1 98.38 92 ALA B CA 1
ATOM 4954 C C . ALA B 1 92 ? 21.766 21.234 -1.365 1 98.38 92 ALA B C 1
ATOM 4956 O O . ALA B 1 92 ? 21.531 21.125 -2.574 1 98.38 92 ALA B O 1
ATOM 4957 N N . LEU B 1 93 ? 21.781 20.188 -0.543 1 98.06 93 LEU B N 1
ATOM 4958 C CA . LEU B 1 93 ? 21.438 18.859 -1.03 1 98.06 93 LEU B CA 1
ATOM 4959 C C . LEU B 1 93 ? 20 18.828 -1.555 1 98.06 93 LEU B C 1
ATOM 4961 O O . LEU B 1 93 ? 19.719 18.172 -2.562 1 98.06 93 LEU B O 1
ATOM 4965 N N . SER B 1 94 ? 19.047 19.5 -0.861 1 97.94 94 SER B N 1
ATOM 4966 C CA . SER B 1 94 ? 17.656 19.578 -1.305 1 97.94 94 SER B CA 1
ATOM 4967 C C . SER B 1 94 ? 17.562 20.234 -2.676 1 97.94 94 SER B C 1
ATOM 4969 O O . SER B 1 94 ? 16.781 19.797 -3.523 1 97.94 94 SER B O 1
ATOM 4971 N N . LEU B 1 95 ? 18.312 21.266 -2.84 1 98.5 95 LEU B N 1
ATOM 4972 C CA . LEU B 1 95 ? 18.297 21.969 -4.113 1 98.5 95 LEU B CA 1
ATOM 4973 C C . LEU B 1 95 ? 18.828 21.094 -5.238 1 98.5 95 LEU B C 1
ATOM 4975 O O . LEU B 1 95 ? 18.281 21.078 -6.336 1 98.5 95 LEU B O 1
ATOM 4979 N N . ARG B 1 96 ? 19.891 20.344 -4.949 1 98.62 96 ARG B N 1
ATOM 4980 C CA . ARG B 1 96 ? 20.422 19.391 -5.93 1 98.62 96 ARG B CA 1
ATOM 4981 C C . ARG B 1 96 ? 19.422 18.281 -6.215 1 98.62 96 ARG B C 1
ATOM 4983 O O . ARG B 1 96 ? 19.297 17.828 -7.355 1 98.62 96 ARG B O 1
ATOM 4990 N N . TYR B 1 97 ? 18.812 17.844 -5.168 1 98.5 97 TYR B N 1
ATOM 4991 C CA . TYR B 1 97 ? 17.766 16.844 -5.324 1 98.5 97 TYR B CA 1
ATOM 4992 C C . TYR B 1 97 ? 16.672 17.312 -6.281 1 98.5 97 TYR B C 1
ATOM 4994 O O . TYR B 1 97 ? 16.266 16.578 -7.184 1 98.5 97 TYR B O 1
ATOM 5002 N N . ALA B 1 98 ? 16.156 18.516 -6.086 1 98.5 98 ALA B N 1
ATOM 5003 C CA . ALA B 1 98 ? 15.117 19.078 -6.938 1 98.5 98 ALA B CA 1
ATOM 5004 C C . ALA B 1 98 ? 15.57 19.156 -8.391 1 98.5 98 ALA B C 1
ATOM 5006 O O . ALA B 1 98 ? 14.797 18.859 -9.305 1 98.5 98 ALA B O 1
ATOM 5007 N N . GLN B 1 99 ? 16.781 19.531 -8.594 1 98.44 99 GLN B N 1
ATOM 5008 C CA . GLN B 1 99 ? 17.328 19.578 -9.945 1 98.44 99 GLN B CA 1
ATOM 5009 C C . GLN B 1 99 ? 17.422 18.172 -10.539 1 98.44 99 GLN B C 1
ATOM 5011 O O . GLN B 1 99 ? 17.094 17.969 -11.719 1 98.44 99 GLN B O 1
ATOM 5016 N N . ALA B 1 100 ? 17.891 17.219 -9.727 1 98.75 100 ALA B N 1
ATOM 5017 C CA . ALA B 1 100 ? 17.969 15.836 -10.172 1 98.75 100 ALA B CA 1
ATOM 5018 C C . ALA B 1 100 ? 16.594 15.305 -10.57 1 98.75 100 ALA B C 1
ATOM 5020 O O . ALA B 1 100 ? 16.469 14.555 -11.531 1 98.75 100 ALA B O 1
ATOM 5021 N N . MET B 1 101 ? 15.594 15.719 -9.844 1 98.44 101 MET B N 1
ATOM 5022 C CA . MET B 1 101 ? 14.227 15.305 -10.125 1 98.44 101 MET B CA 1
ATOM 5023 C C . MET B 1 101 ? 13.773 15.82 -11.484 1 98.44 101 MET B C 1
ATOM 5025 O O . MET B 1 101 ? 13.117 15.102 -12.242 1 98.44 101 MET B O 1
ATOM 5029 N N . LEU B 1 102 ? 14.086 17.047 -11.805 1 97.81 102 LEU B N 1
ATOM 5030 C CA . LEU B 1 102 ? 13.742 17.625 -13.102 1 97.81 102 LEU B CA 1
ATOM 5031 C C . LEU B 1 102 ? 14.438 16.875 -14.227 1 97.81 102 LEU B C 1
ATOM 5033 O O . LEU B 1 102 ? 13.828 16.594 -15.266 1 97.81 102 LEU B O 1
ATOM 5037 N N . GLU B 1 103 ? 15.672 16.547 -13.977 1 98.5 103 GLU B N 1
ATOM 5038 C CA . GLU B 1 103 ? 16.438 15.797 -14.961 1 98.5 103 GLU B CA 1
ATOM 5039 C C . GLU B 1 103 ? 15.867 14.398 -15.164 1 98.5 103 GLU B C 1
ATOM 5041 O O . GLU B 1 103 ? 15.836 13.891 -16.297 1 98.5 103 GLU B O 1
ATOM 5046 N N . LEU B 1 104 ? 15.492 13.758 -14.086 1 98.69 104 LEU B N 1
ATOM 5047 C CA . LEU B 1 104 ? 14.875 12.438 -14.172 1 98.69 104 LEU B CA 1
ATOM 5048 C C . LEU B 1 104 ? 13.602 12.484 -15 1 98.69 104 LEU B C 1
ATOM 5050 O O . LEU B 1 104 ? 13.359 11.609 -15.836 1 98.69 104 LEU B O 1
ATOM 5054 N N . HIS B 1 105 ? 12.781 13.508 -14.758 1 97.69 105 HIS B N 1
ATOM 5055 C CA . HIS B 1 105 ? 11.555 13.664 -15.523 1 97.69 105 HIS B CA 1
ATOM 5056 C C . HIS B 1 105 ? 11.852 13.82 -17.016 1 97.69 105 HIS B C 1
ATOM 5058 O O . HIS B 1 105 ? 11.188 13.211 -17.859 1 97.69 105 HIS B O 1
ATOM 5064 N N . LYS B 1 106 ? 12.805 14.602 -17.312 1 97.5 106 LYS B N 1
ATOM 5065 C CA . LYS B 1 106 ? 13.195 14.812 -18.703 1 97.5 106 LYS B CA 1
ATOM 5066 C C . LYS B 1 106 ? 13.688 13.516 -19.344 1 97.5 106 LYS B C 1
ATOM 5068 O O . LYS B 1 106 ? 13.375 13.227 -20.5 1 97.5 106 LYS B O 1
ATOM 5073 N N . LEU B 1 107 ? 14.469 12.789 -18.594 1 98.31 107 LEU B N 1
ATOM 5074 C CA . LEU B 1 107 ? 14.969 11.5 -19.062 1 98.31 107 LEU B CA 1
ATOM 5075 C C . LEU B 1 107 ? 13.82 10.57 -19.422 1 98.31 107 LEU B C 1
ATOM 5077 O O . LEU B 1 107 ? 13.828 9.945 -20.484 1 98.31 107 LEU B O 1
ATOM 5081 N N . LEU B 1 108 ? 12.805 10.461 -18.562 1 97.88 108 LEU B N 1
ATOM 5082 C CA . LEU B 1 108 ? 11.703 9.516 -18.75 1 97.88 108 LEU B CA 1
ATOM 5083 C C . LEU B 1 108 ? 10.75 9.992 -19.828 1 97.88 108 LEU B C 1
ATOM 5085 O O . LEU B 1 108 ? 10.023 9.188 -20.422 1 97.88 108 LEU B O 1
ATOM 5089 N N . ASP B 1 109 ? 10.773 11.289 -20.125 1 95.31 109 ASP B N 1
ATOM 5090 C CA . ASP B 1 109 ? 9.984 11.828 -21.234 1 95.31 109 ASP B CA 1
ATOM 5091 C C . ASP B 1 109 ? 10.477 11.297 -22.562 1 95.31 109 ASP B C 1
ATOM 5093 O O . ASP B 1 109 ? 9.75 11.32 -23.562 1 95.31 109 ASP B O 1
ATOM 5097 N N . MET B 1 110 ? 11.656 10.758 -22.562 1 94.75 110 MET B N 1
ATOM 5098 C CA . MET B 1 110 ? 12.25 10.266 -23.797 1 94.75 110 MET B CA 1
ATOM 5099 C C . MET B 1 110 ? 11.852 8.812 -24.062 1 94.75 110 MET B C 1
ATOM 5101 O O . MET B 1 110 ? 12.07 8.289 -25.156 1 94.75 110 MET B O 1
ATOM 5105 N N . ALA B 1 111 ? 11.336 8.141 -23.078 1 96.94 111 ALA B N 1
ATOM 5106 C CA . ALA B 1 111 ? 10.969 6.734 -23.219 1 96.94 111 ALA B CA 1
ATOM 5107 C C . ALA B 1 111 ? 9.836 6.57 -24.234 1 96.94 111 ALA B C 1
ATOM 5109 O O . ALA B 1 111 ? 8.852 7.312 -24.203 1 96.94 111 ALA B O 1
ATOM 5110 N N . GLU B 1 112 ? 9.938 5.637 -25.156 1 95.62 112 GLU B N 1
ATOM 5111 C CA . GLU B 1 112 ? 8.969 5.477 -26.234 1 95.62 112 GLU B CA 1
ATOM 5112 C C . GLU B 1 112 ? 8.242 4.137 -26.141 1 95.62 112 GLU B C 1
ATOM 5114 O O . GLU B 1 112 ? 7.598 3.709 -27.094 1 95.62 112 GLU B O 1
ATOM 5119 N N . GLY B 1 113 ? 8.43 3.463 -25.078 1 96.69 113 GLY B N 1
ATOM 5120 C CA . GLY B 1 113 ? 7.73 2.193 -24.938 1 96.69 113 GLY B CA 1
ATOM 5121 C C . GLY B 1 113 ? 8.664 0.999 -24.938 1 96.69 113 GLY B C 1
ATOM 5122 O O . GLY B 1 113 ? 8.281 -0.098 -24.531 1 96.69 113 GLY B O 1
ATOM 5123 N N . PHE B 1 114 ? 9.914 1.169 -25.375 1 98.06 114 PHE B N 1
ATOM 5124 C CA . PHE B 1 114 ? 10.93 0.121 -25.328 1 98.06 114 PHE B CA 1
ATOM 5125 C C . PHE B 1 114 ? 11.453 -0.079 -23.922 1 98.06 114 PHE B C 1
ATOM 5127 O O . PHE B 1 114 ? 11.141 0.703 -23.016 1 98.06 114 PHE B O 1
ATOM 5134 N N . SER B 1 115 ? 12.227 -1.125 -23.734 1 97.69 115 SER B N 1
ATOM 5135 C CA . SER B 1 115 ? 12.773 -1.435 -22.422 1 97.69 115 SER B CA 1
ATOM 5136 C C . SER B 1 115 ? 13.445 -0.214 -21.797 1 97.69 115 SER B C 1
ATOM 5138 O O . SER B 1 115 ? 14.133 0.54 -22.484 1 97.69 115 SER B O 1
ATOM 5140 N N . LEU B 1 116 ? 13.297 -0.002 -20.531 1 98 116 LEU B N 1
ATOM 5141 C CA . LEU B 1 116 ? 13.875 1.12 -19.797 1 98 116 LEU B CA 1
ATOM 5142 C C . LEU B 1 116 ? 15.266 0.768 -19.266 1 98 116 LEU B C 1
ATOM 5144 O O . LEU B 1 116 ? 15.922 1.601 -18.641 1 98 116 LEU B O 1
ATOM 5148 N N . GLU B 1 117 ? 15.766 -0.416 -19.5 1 96.06 117 GLU B N 1
ATOM 5149 C CA . GLU B 1 117 ? 17.016 -0.908 -18.922 1 96.06 117 GLU B CA 1
ATOM 5150 C C . GLU B 1 117 ? 18.172 0.015 -19.25 1 96.06 117 GLU B C 1
ATOM 5152 O O . GLU B 1 117 ? 19.016 0.308 -18.391 1 96.06 117 GLU B O 1
ATOM 5157 N N . GLU B 1 118 ? 18.141 0.492 -20.391 1 95.19 118 GLU B N 1
ATOM 5158 C CA . GLU B 1 118 ? 19.281 1.292 -20.859 1 95.19 118 GLU B CA 1
ATOM 5159 C C . GLU B 1 118 ? 19.234 2.699 -20.266 1 95.19 118 GLU B C 1
ATOM 5161 O O . GLU B 1 118 ? 20.219 3.441 -20.344 1 95.19 118 GLU B O 1
ATOM 5166 N N . LEU B 1 119 ? 18.141 3.082 -19.625 1 97.62 119 LEU B N 1
ATOM 5167 C CA . LEU B 1 119 ? 18.016 4.418 -19.062 1 97.62 119 LEU B CA 1
ATOM 5168 C C . LEU B 1 119 ? 18.562 4.465 -17.641 1 97.62 119 LEU B C 1
ATOM 5170 O O . LEU B 1 119 ? 18.859 5.543 -17.125 1 97.62 119 LEU B O 1
ATOM 5174 N N . TYR B 1 120 ? 18.734 3.352 -16.969 1 97.5 120 TYR B N 1
ATOM 5175 C CA . TYR B 1 120 ? 19.141 3.316 -15.57 1 97.5 120 TYR B CA 1
ATOM 5176 C C . TYR B 1 120 ? 20.484 3.998 -15.375 1 97.5 120 TYR B C 1
ATOM 5178 O O . TYR B 1 120 ? 20.641 4.828 -14.469 1 97.5 120 TYR B O 1
ATOM 5186 N N . PRO B 1 121 ? 21.438 3.76 -16.281 1 97.31 121 PRO B N 1
ATOM 5187 C CA . PRO B 1 121 ? 22.734 4.414 -16.094 1 97.31 121 PRO B CA 1
ATOM 5188 C C . PRO B 1 121 ? 22.672 5.926 -16.297 1 97.31 121 PRO B C 1
ATOM 5190 O O . PRO B 1 121 ? 23.609 6.637 -15.945 1 97.31 121 PRO B O 1
ATOM 5193 N N . ARG B 1 122 ? 21.594 6.395 -16.875 1 98.19 122 ARG B N 1
ATOM 5194 C CA . ARG B 1 122 ? 21.453 7.816 -17.172 1 98.19 122 ARG B CA 1
ATOM 5195 C C . ARG B 1 122 ? 20.656 8.531 -16.078 1 98.19 122 ARG B C 1
ATOM 5197 O O . ARG B 1 122 ? 20.484 9.75 -16.125 1 98.19 122 ARG B O 1
ATOM 5204 N N . VAL B 1 123 ? 20.156 7.812 -15.133 1 98.69 123 VAL B N 1
ATOM 5205 C CA . VAL B 1 123 ? 19.5 8.414 -13.984 1 98.69 123 VAL B CA 1
ATOM 5206 C C . VAL B 1 123 ? 20.469 9.328 -13.242 1 98.69 123 VAL B C 1
ATOM 5208 O O . VAL B 1 123 ? 21.641 8.977 -13.055 1 98.69 123 VAL B O 1
ATOM 5211 N N . PRO B 1 124 ? 19.984 10.539 -12.828 1 98.69 124 PRO B N 1
ATOM 5212 C CA . PRO B 1 124 ? 20.891 11.422 -12.078 1 98.69 124 PRO B CA 1
ATOM 5213 C C . PRO B 1 124 ? 21.547 10.727 -10.891 1 98.69 124 PRO B C 1
ATOM 5215 O O . PRO B 1 124 ? 20.891 9.977 -10.164 1 98.69 124 PRO B O 1
ATOM 5218 N N . ASP B 1 125 ? 22.797 11.016 -10.703 1 98.25 125 ASP B N 1
ATOM 5219 C CA . ASP B 1 125 ? 23.641 10.312 -9.742 1 98.25 125 ASP B CA 1
ATOM 5220 C C . ASP B 1 125 ? 23.016 10.32 -8.352 1 98.25 125 ASP B C 1
ATOM 5222 O O . ASP B 1 125 ? 23.016 9.297 -7.664 1 98.25 125 ASP B O 1
ATOM 5226 N N . LEU B 1 126 ? 22.5 11.43 -7.992 1 98 126 LEU B N 1
ATOM 5227 C CA . LEU B 1 126 ? 21.953 11.625 -6.656 1 98 126 LEU B CA 1
ATOM 5228 C C . LEU B 1 126 ? 20.781 10.68 -6.406 1 98 126 LEU B C 1
ATOM 5230 O O . LEU B 1 126 ? 20.469 10.352 -5.254 1 98 126 LEU B O 1
ATOM 5234 N N . LEU B 1 127 ? 20.078 10.211 -7.449 1 98.5 127 LEU B N 1
ATOM 5235 C CA . LEU B 1 127 ? 18.859 9.438 -7.32 1 98.5 127 LEU B CA 1
ATOM 5236 C C . LEU B 1 127 ? 19.109 7.965 -7.609 1 98.5 127 LEU B C 1
ATOM 5238 O O . LEU B 1 127 ? 18.203 7.133 -7.449 1 98.5 127 LEU B O 1
ATOM 5242 N N . ARG B 1 128 ? 20.344 7.578 -8.039 1 98.19 128 ARG B N 1
ATOM 5243 C CA . ARG B 1 128 ? 20.641 6.191 -8.375 1 98.19 128 ARG B CA 1
ATOM 5244 C C . ARG B 1 128 ? 20.484 5.285 -7.16 1 98.19 128 ARG B C 1
ATOM 5246 O O . ARG B 1 128 ? 21.016 5.574 -6.09 1 98.19 128 ARG B O 1
ATOM 5253 N N . GLY B 1 129 ? 19.719 4.273 -7.324 1 97.94 129 GLY B N 1
ATOM 5254 C CA . GLY B 1 129 ? 19.469 3.307 -6.266 1 97.94 129 GLY B CA 1
ATOM 5255 C C . GLY B 1 129 ? 18.266 3.639 -5.414 1 97.94 129 GLY B C 1
ATOM 5256 O O . GLY B 1 129 ? 17.875 2.855 -4.547 1 97.94 129 GLY B O 1
ATOM 5257 N N . TYR B 1 130 ? 17.656 4.777 -5.719 1 98.38 130 TYR B N 1
ATOM 5258 C CA . TYR B 1 130 ? 16.484 5.184 -4.93 1 98.38 130 TYR B CA 1
ATOM 5259 C C . TYR B 1 130 ? 15.219 5.137 -5.766 1 98.38 130 TYR B C 1
ATOM 5261 O O . TYR B 1 130 ? 14.117 5.324 -5.242 1 98.38 130 TYR B O 1
ATOM 5269 N N . VAL B 1 131 ? 15.344 4.871 -7.094 1 98.25 131 VAL B N 1
ATOM 5270 C CA . VAL B 1 131 ? 14.164 4.918 -7.957 1 98.25 131 VAL B CA 1
ATOM 5271 C C . VAL B 1 131 ? 14.133 3.686 -8.859 1 98.25 131 VAL B C 1
ATOM 5273 O O . VAL B 1 131 ? 15.18 3.166 -9.25 1 98.25 131 VAL B O 1
ATOM 5276 N N . GLU B 1 132 ? 13 3.166 -9.086 1 97.88 132 GLU B N 1
ATOM 5277 C CA . GLU B 1 132 ? 12.703 2.203 -10.141 1 97.88 132 GLU B CA 1
ATOM 5278 C C . GLU B 1 132 ? 12.047 2.883 -11.344 1 97.88 132 GLU B C 1
ATOM 5280 O O . GLU B 1 132 ? 11.18 3.746 -11.18 1 97.88 132 GLU B O 1
ATOM 5285 N N . LEU B 1 133 ? 12.5 2.619 -12.555 1 98.25 133 LEU B N 1
ATOM 5286 C CA . LEU B 1 133 ? 11.875 3.117 -13.773 1 98.25 133 LEU B CA 1
ATOM 5287 C C . LEU B 1 133 ? 10.773 2.172 -14.242 1 98.25 133 LEU B C 1
ATOM 5289 O O . LEU B 1 133 ? 11.008 0.972 -14.406 1 98.25 133 LEU B O 1
ATOM 5293 N N . THR B 1 134 ? 9.547 2.686 -14.477 1 97.5 134 THR B N 1
ATOM 5294 C CA . THR B 1 134 ? 8.43 1.795 -14.773 1 97.5 134 THR B CA 1
ATOM 5295 C C . THR B 1 134 ? 7.59 2.346 -15.922 1 97.5 134 THR B C 1
ATOM 5297 O O . THR B 1 134 ? 7.699 3.523 -16.266 1 97.5 134 THR B O 1
ATOM 5300 N N . TYR B 1 135 ? 6.801 1.479 -16.547 1 97.56 135 TYR B N 1
ATOM 5301 C CA . TYR B 1 135 ? 5.723 1.833 -17.453 1 97.56 135 TYR B CA 1
ATOM 5302 C C . TYR B 1 135 ? 4.363 1.483 -16.859 1 97.56 135 TYR B C 1
ATOM 5304 O O . TYR B 1 135 ? 4.242 0.519 -16.109 1 97.56 135 TYR B O 1
ATOM 5312 N N . ASP B 1 136 ? 3.373 2.332 -17.141 1 96.38 136 ASP B N 1
ATOM 5313 C CA . ASP B 1 136 ? 2.008 1.838 -16.984 1 96.38 136 ASP B CA 1
ATOM 5314 C C . ASP B 1 136 ? 1.599 0.987 -18.188 1 96.38 136 ASP B C 1
ATOM 5316 O O . ASP B 1 136 ? 2.432 0.655 -19.031 1 96.38 136 ASP B O 1
ATOM 5320 N N . LEU B 1 137 ? 0.373 0.516 -18.312 1 96.5 137 LEU B N 1
ATOM 5321 C CA . LEU B 1 137 ? -0.073 -0.414 -19.344 1 96.5 137 LEU B CA 1
ATOM 5322 C C . LEU B 1 137 ? -0.225 0.293 -20.688 1 96.5 137 LEU B C 1
ATOM 5324 O O . LEU B 1 137 ? -0.44 -0.354 -21.703 1 96.5 137 LEU B O 1
ATOM 5328 N N . ASN B 1 138 ? -0.087 1.64 -20.719 1 96.12 138 ASN B N 1
ATOM 5329 C CA . ASN B 1 138 ? -0.091 2.43 -21.938 1 96.12 138 ASN B CA 1
ATOM 5330 C C . ASN B 1 138 ? 1.323 2.818 -22.359 1 96.12 138 ASN B C 1
ATOM 5332 O O . ASN B 1 138 ? 1.506 3.717 -23.188 1 96.12 138 ASN B O 1
ATOM 5336 N N . HIS B 1 139 ? 2.316 2.275 -21.734 1 96.75 139 HIS B N 1
ATOM 5337 C CA . HIS B 1 139 ? 3.732 2.438 -22.047 1 96.75 139 HIS B CA 1
ATOM 5338 C C . HIS B 1 139 ? 4.211 3.846 -21.703 1 96.75 139 HIS B C 1
ATOM 5340 O O . HIS B 1 139 ? 5.07 4.395 -22.406 1 96.75 139 HIS B O 1
ATOM 5346 N N . ARG B 1 140 ? 3.643 4.504 -20.766 1 97.19 140 ARG B N 1
ATOM 5347 C CA . ARG B 1 140 ? 4.07 5.812 -20.281 1 97.19 140 ARG B CA 1
ATOM 5348 C C . ARG B 1 140 ? 5.008 5.668 -19.078 1 97.19 140 ARG B C 1
ATOM 5350 O O . ARG B 1 140 ? 4.637 5.086 -18.062 1 97.19 140 ARG B O 1
ATOM 5357 N N . ALA B 1 141 ? 6.137 6.219 -19.125 1 98.12 141 ALA B N 1
ATOM 5358 C CA . ALA B 1 141 ? 7.211 6.004 -18.156 1 98.12 141 ALA B CA 1
ATOM 5359 C C . ALA B 1 141 ? 7.059 6.926 -16.953 1 98.12 141 ALA B C 1
ATOM 5361 O O . ALA B 1 141 ? 6.629 8.07 -17.094 1 98.12 141 ALA B O 1
ATOM 5362 N N . SER B 1 142 ? 7.352 6.492 -15.797 1 97 142 SER B N 1
ATOM 5363 C CA . SER B 1 142 ? 7.367 7.254 -14.547 1 97 142 SER B CA 1
ATOM 5364 C C . SER B 1 142 ? 8.344 6.652 -13.547 1 97 142 SER B C 1
ATOM 5366 O O . SER B 1 142 ? 8.695 5.473 -13.641 1 97 142 SER B O 1
ATOM 5368 N N . PRO B 1 143 ? 8.836 7.457 -12.688 1 97.5 143 PRO B N 1
ATOM 5369 C CA . PRO B 1 143 ? 9.68 6.91 -11.625 1 97.5 143 PRO B CA 1
ATOM 5370 C C . PRO B 1 143 ? 8.867 6.43 -10.422 1 97.5 143 PRO B C 1
ATOM 5372 O O . PRO B 1 143 ? 7.836 7.02 -10.094 1 97.5 143 PRO B O 1
ATOM 5375 N N . ARG B 1 144 ? 9.25 5.336 -9.82 1 97.25 144 ARG B N 1
ATOM 5376 C CA . ARG B 1 144 ? 8.773 4.887 -8.523 1 97.25 144 ARG B CA 1
ATOM 5377 C C . ARG B 1 144 ? 9.891 4.926 -7.484 1 97.25 144 ARG B C 1
ATOM 5379 O O . ARG B 1 144 ? 10.945 4.32 -7.68 1 97.25 144 ARG B O 1
ATOM 5386 N N . PHE B 1 145 ? 9.672 5.539 -6.391 1 98 145 PHE B N 1
ATOM 5387 C CA . PHE B 1 145 ? 10.727 5.762 -5.41 1 98 145 PHE B CA 1
ATOM 5388 C C . PHE B 1 145 ? 10.734 4.66 -4.359 1 98 145 PHE B C 1
ATOM 5390 O O . PHE B 1 145 ? 9.672 4.195 -3.932 1 98 145 PHE B O 1
ATOM 5397 N N . PHE B 1 146 ? 11.922 4.238 -3.949 1 97.94 146 PHE B N 1
ATOM 5398 C CA . PHE B 1 146 ? 12.086 3.465 -2.725 1 97.94 146 PHE B CA 1
ATOM 5399 C C . PHE B 1 146 ? 12.117 4.383 -1.507 1 97.94 146 PHE B C 1
ATOM 5401 O O . PHE B 1 146 ? 13.18 4.629 -0.938 1 97.94 146 PHE B O 1
ATOM 5408 N N . GLU B 1 147 ? 10.953 4.777 -1.1 1 97.62 147 GLU B N 1
ATOM 5409 C CA . GLU B 1 147 ? 10.812 5.785 -0.052 1 97.62 147 GLU B CA 1
ATOM 5410 C C . GLU B 1 147 ? 11.492 5.34 1.237 1 97.62 147 GLU B C 1
ATOM 5412 O O . GLU B 1 147 ? 12.125 6.145 1.926 1 97.62 147 GLU B O 1
ATOM 5417 N N . SER B 1 148 ? 11.375 4.062 1.561 1 97.44 148 SER B N 1
ATOM 5418 C CA . SER B 1 148 ? 11.984 3.533 2.775 1 97.44 148 SER B CA 1
ATOM 5419 C C . SER B 1 148 ? 13.492 3.754 2.779 1 97.44 148 SER B C 1
ATOM 5421 O O . SER B 1 148 ? 14.086 4.02 3.828 1 97.44 148 SER B O 1
ATOM 5423 N N . LEU B 1 149 ? 14.109 3.664 1.604 1 98.06 149 LEU B N 1
ATOM 5424 C CA . LEU B 1 149 ? 15.555 3.859 1.506 1 98.06 149 LEU B CA 1
ATOM 5425 C C . LEU B 1 149 ? 15.906 5.34 1.604 1 98.06 149 LEU B C 1
ATOM 5427 O O . LEU B 1 149 ? 16.984 5.695 2.098 1 98.06 149 LEU B O 1
ATOM 5431 N N . LEU B 1 150 ? 15.008 6.184 1.136 1 98.25 150 LEU B N 1
ATOM 5432 C CA . LEU B 1 150 ? 15.242 7.617 1.27 1 98.25 150 LEU B CA 1
ATOM 5433 C C . LEU B 1 150 ? 15.312 8.023 2.738 1 98.25 150 LEU B C 1
ATOM 5435 O O . LEU B 1 150 ? 16.109 8.875 3.113 1 98.25 150 LEU B O 1
ATOM 5439 N N . TYR B 1 151 ? 14.492 7.402 3.57 1 97.5 151 TYR B N 1
ATOM 5440 C CA . TYR B 1 151 ? 14.508 7.684 5 1 97.5 151 TYR B CA 1
ATOM 5441 C C . TYR B 1 151 ? 15.812 7.227 5.637 1 97.5 151 TYR B C 1
ATOM 5443 O O . TYR B 1 151 ? 16.156 7.652 6.742 1 97.5 151 TYR B O 1
ATOM 5451 N N . ARG B 1 152 ? 16.531 6.34 4.984 1 95.44 152 ARG B N 1
ATOM 5452 C CA . ARG B 1 152 ? 17.766 5.777 5.504 1 95.44 152 ARG B CA 1
ATOM 5453 C C . ARG B 1 152 ? 18.984 6.387 4.801 1 95.44 152 ARG B C 1
ATOM 5455 O O . ARG B 1 152 ? 20.109 5.945 5.012 1 95.44 152 ARG B O 1
ATOM 5462 N N . GLY B 1 153 ? 18.688 7.312 3.928 1 94.88 153 GLY B N 1
ATOM 5463 C CA . GLY B 1 153 ? 19.734 7.98 3.164 1 94.88 153 GLY B CA 1
ATOM 5464 C C . GLY B 1 153 ? 19.984 9.406 3.613 1 94.88 153 GLY B C 1
ATOM 5465 O O . GLY B 1 153 ? 19.516 9.82 4.68 1 94.88 153 GLY B O 1
ATOM 5466 N N . PRO B 1 154 ? 20.719 10.133 2.832 1 96.06 154 PRO B N 1
ATOM 5467 C CA . PRO B 1 154 ? 21.125 11.484 3.232 1 96.06 154 PRO B CA 1
ATOM 5468 C C . PRO B 1 154 ? 19.984 12.5 3.135 1 96.06 154 PRO B C 1
ATOM 5470 O O . PRO B 1 154 ? 20.125 13.625 3.609 1 96.06 154 PRO B O 1
ATOM 5473 N N . PHE B 1 155 ? 18.891 12.078 2.613 1 96.75 155 PHE B N 1
ATOM 5474 C CA . PHE B 1 155 ? 17.797 13.008 2.346 1 96.75 155 PHE B CA 1
ATOM 5475 C C . PHE B 1 155 ? 16.938 13.203 3.59 1 96.75 155 PHE B C 1
ATOM 5477 O O . PHE B 1 155 ? 16.156 14.156 3.666 1 96.75 155 PHE B O 1
ATOM 5484 N N . HIS B 1 156 ? 16.938 12.242 4.457 1 96.94 156 HIS B N 1
ATOM 5485 C CA . HIS B 1 156 ? 16.25 12.43 5.734 1 96.94 156 HIS B CA 1
ATOM 5486 C C . HIS B 1 156 ? 17.094 13.273 6.691 1 96.94 156 HIS B C 1
ATOM 5488 O O . HIS B 1 156 ? 17.891 12.734 7.465 1 96.94 156 HIS B O 1
ATOM 5494 N N . ARG B 1 157 ? 16.797 14.562 6.703 1 94.75 157 ARG B N 1
ATOM 5495 C CA . ARG B 1 157 ? 17.672 15.508 7.398 1 94.75 157 ARG B CA 1
ATOM 5496 C C . ARG B 1 157 ? 17.078 15.898 8.75 1 94.75 157 ARG B C 1
ATOM 5498 O O . ARG B 1 157 ? 16.359 16.891 8.859 1 94.75 157 ARG B O 1
ATOM 5505 N N . GLU B 1 158 ? 17.562 15.266 9.742 1 96.19 158 GLU B N 1
ATOM 5506 C CA . GLU B 1 158 ? 17.109 15.594 11.094 1 96.19 158 GLU B CA 1
ATOM 5507 C C . GLU B 1 158 ? 17.656 16.953 11.539 1 96.19 158 GLU B C 1
ATOM 5509 O O . GLU B 1 158 ? 17.062 17.609 12.398 1 96.19 158 GLU B O 1
ATOM 5514 N N . SER B 1 159 ? 18.75 17.406 10.891 1 96.31 159 SER B N 1
ATOM 5515 C CA . SER B 1 159 ? 19.344 18.703 11.219 1 96.31 159 SER B CA 1
ATOM 5516 C C . SER B 1 159 ? 18.438 19.844 10.805 1 96.31 159 SER B C 1
ATOM 5518 O O . SER B 1 159 ? 18.594 20.969 11.281 1 96.31 159 SER B O 1
ATOM 5520 N N . SER B 1 160 ? 17.484 19.562 9.891 1 97.44 160 SER B N 1
ATOM 5521 C CA . SER B 1 160 ? 16.547 20.578 9.43 1 97.44 160 SER B CA 1
ATOM 5522 C C . SER B 1 160 ? 15.281 20.594 10.281 1 97.44 160 SER B C 1
ATOM 5524 O O . SER B 1 160 ? 14.406 21.438 10.086 1 97.44 160 SER B O 1
ATOM 5526 N N . GLN B 1 161 ? 15.164 19.672 11.234 1 97.88 161 GLN B N 1
ATOM 5527 C CA . GLN B 1 161 ? 13.984 19.562 12.094 1 97.88 161 GLN B CA 1
ATOM 5528 C C . GLN B 1 161 ? 14.164 20.375 13.375 1 97.88 161 GLN B C 1
ATOM 5530 O O . GLN B 1 161 ? 15.25 20.406 13.953 1 97.88 161 GLN B O 1
ATOM 5535 N N . SER B 1 162 ? 13.18 21.094 13.711 1 96.88 162 SER B N 1
ATOM 5536 C CA . SER B 1 162 ? 13.18 21.875 14.938 1 96.88 162 SER B CA 1
ATOM 5537 C C . SER B 1 162 ? 11.758 22.156 15.422 1 96.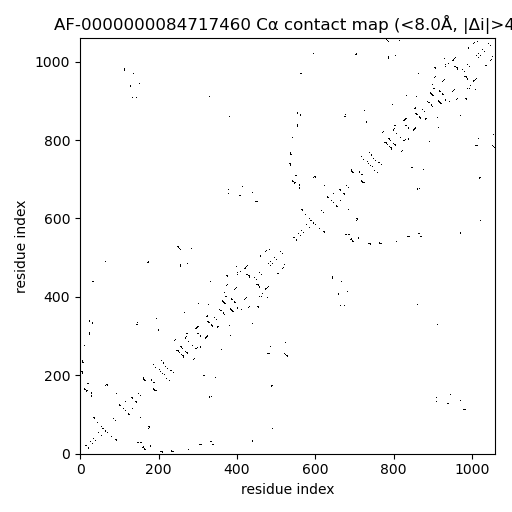88 162 SER B C 1
ATOM 5539 O O . SER B 1 162 ? 10.789 21.688 14.812 1 96.88 162 SER B O 1
ATOM 5541 N N . LEU B 1 163 ? 11.656 22.812 16.547 1 96.81 163 LEU B N 1
ATOM 5542 C CA . LEU B 1 163 ? 10.383 23.25 17.094 1 96.81 163 LEU B CA 1
ATOM 5543 C C . LEU B 1 163 ? 10.445 24.719 17.516 1 96.81 163 LEU B C 1
ATOM 5545 O O . LEU B 1 163 ? 11.477 25.172 18.016 1 96.81 163 LEU B O 1
ATOM 5549 N N . SER B 1 164 ? 9.383 25.406 17.281 1 96.38 164 SER B N 1
ATOM 5550 C CA . SER B 1 164 ? 9.195 26.75 17.812 1 96.38 164 SER B CA 1
ATOM 5551 C C . SER B 1 164 ? 8.18 26.766 18.953 1 96.38 164 SER B C 1
ATOM 5553 O O . SER B 1 164 ? 7.016 26.406 18.75 1 96.38 164 SER B O 1
ATOM 5555 N N . MET B 1 165 ? 8.609 27.172 20.125 1 96.31 165 MET B N 1
ATOM 5556 C CA . MET B 1 165 ? 7.738 27.156 21.297 1 96.31 165 MET B CA 1
ATOM 5557 C C . MET B 1 165 ? 7.484 28.562 21.812 1 96.31 165 MET B C 1
ATOM 5559 O O . MET B 1 165 ? 8.398 29.391 21.844 1 96.31 165 MET B O 1
ATOM 5563 N N . ARG B 1 166 ? 6.277 28.844 22.203 1 95.75 166 ARG B N 1
ATOM 5564 C CA . ARG B 1 166 ? 5.898 30.109 22.812 1 95.75 166 ARG B CA 1
ATOM 5565 C C . ARG B 1 166 ? 4.562 29.984 23.531 1 95.75 166 ARG B C 1
ATOM 5567 O O . ARG B 1 166 ? 3.836 29.016 23.359 1 95.75 166 ARG B O 1
ATOM 5574 N N . LEU B 1 167 ? 4.309 30.922 24.344 1 95.75 167 LEU B N 1
ATOM 5575 C CA . LEU B 1 167 ? 2.98 31.062 24.922 1 95.75 167 LEU B CA 1
ATOM 5576 C C . LEU B 1 167 ? 2.033 31.766 23.969 1 95.75 167 LEU B C 1
ATOM 5578 O O . LEU B 1 167 ? 2.428 32.719 23.281 1 95.75 167 LEU B O 1
ATOM 5582 N N . ILE B 1 168 ? 0.837 31.25 23.875 1 94.81 168 ILE B N 1
ATOM 5583 C CA . ILE B 1 168 ? -0.134 31.938 23.047 1 94.81 168 ILE B CA 1
ATOM 5584 C C . ILE B 1 168 ? -1.325 32.375 23.906 1 94.81 168 ILE B C 1
ATOM 5586 O O . ILE B 1 168 ? -1.677 31.719 24.875 1 94.81 168 ILE B O 1
ATOM 5590 N N . HIS B 1 169 ? -1.94 33.5 23.453 1 94.69 169 HIS B N 1
ATOM 5591 C CA . HIS B 1 169 ? -3.102 34.031 24.141 1 94.69 169 HIS B CA 1
ATOM 5592 C C . HIS B 1 169 ? -4.211 34.406 23.156 1 94.69 169 HIS B C 1
ATOM 5594 O O . HIS B 1 169 ? -5.18 35.062 23.516 1 94.69 169 HIS B O 1
ATOM 5600 N N . GLU B 1 170 ? -3.975 33.969 21.922 1 94.81 170 GLU B N 1
ATOM 5601 C CA . GLU B 1 170 ? -4.941 34.156 20.844 1 94.81 170 GLU B CA 1
ATOM 5602 C C . GLU B 1 170 ? -4.812 33.062 19.797 1 94.81 170 GLU B C 1
ATOM 5604 O O . GLU B 1 170 ? -3.826 32.344 19.766 1 94.81 170 GLU B O 1
ATOM 5609 N N . ASP B 1 171 ? -5.77 33 18.953 1 93.62 171 ASP B N 1
ATOM 5610 C CA . ASP B 1 171 ? -5.809 31.938 17.969 1 93.62 171 ASP B CA 1
ATOM 5611 C C . ASP B 1 171 ? -5 32.281 16.719 1 93.62 171 ASP B C 1
ATOM 5613 O O . ASP B 1 171 ? -4.465 31.422 16.047 1 93.62 171 ASP B O 1
ATOM 5617 N N . ALA B 1 172 ? -4.859 33.5 16.406 1 90.75 172 ALA B N 1
ATOM 5618 C CA . ALA B 1 172 ? -4.273 33.969 15.148 1 90.75 172 ALA B CA 1
ATOM 5619 C C . ALA B 1 172 ? -2.789 33.625 15.078 1 90.75 172 ALA B C 1
ATOM 5621 O O . ALA B 1 172 ? -2.039 33.875 16.016 1 90.75 172 ALA B O 1
ATOM 5622 N N . ARG B 1 173 ? -2.402 32.938 14.031 1 91.5 173 ARG B N 1
ATOM 5623 C CA . ARG B 1 173 ? -1.027 32.594 13.688 1 91.5 173 ARG B CA 1
ATOM 5624 C C . ARG B 1 173 ? -0.776 32.781 12.188 1 91.5 173 ARG B C 1
ATOM 5626 O O . ARG B 1 173 ? -1.706 32.688 11.383 1 91.5 173 ARG B O 1
ATOM 5633 N N . PRO B 1 174 ? 0.474 33.031 11.805 1 91.75 174 PRO B N 1
ATOM 5634 C CA . PRO B 1 174 ? 0.755 33.188 10.375 1 91.75 174 PRO B CA 1
ATOM 5635 C C . PRO B 1 174 ? 0.465 31.906 9.578 1 91.75 174 PRO B C 1
ATOM 5637 O O . PRO B 1 174 ? 0.668 30.797 10.078 1 91.75 174 PRO B O 1
ATOM 5640 N N . TYR B 1 175 ? 0.11 32.188 8.32 1 93.94 175 TYR B N 1
ATOM 5641 C CA . TYR B 1 175 ? -0.23 31.094 7.426 1 93.94 175 TYR B CA 1
ATOM 5642 C C . TYR B 1 175 ? 0.985 30.203 7.16 1 93.94 175 TYR B C 1
ATOM 5644 O O . TYR B 1 175 ? 2.053 30.703 6.793 1 93.94 175 TYR B O 1
ATOM 5652 N N . VAL B 1 176 ? 0.834 28.953 7.227 1 93.75 176 VAL B N 1
ATOM 5653 C CA . VAL B 1 176 ? 1.953 28.016 7.328 1 93.75 176 VAL B CA 1
ATOM 5654 C C . VAL B 1 176 ? 2.586 27.812 5.953 1 93.75 176 VAL B C 1
ATOM 5656 O O . VAL B 1 176 ? 3.773 27.5 5.848 1 93.75 176 VAL B O 1
ATOM 5659 N N . PHE B 1 177 ? 1.89 28.016 4.859 1 93.19 177 PHE B N 1
ATOM 5660 C CA . PHE B 1 177 ? 2.408 27.688 3.535 1 93.19 177 PHE B CA 1
ATOM 5661 C C . PHE B 1 177 ? 3.176 28.875 2.955 1 93.19 177 PHE B C 1
ATOM 5663 O O . PHE B 1 177 ? 3.9 28.734 1.969 1 93.19 177 PHE B O 1
ATOM 5670 N N . SER B 1 178 ? 3.039 30.078 3.596 1 95.19 178 SER B N 1
ATOM 5671 C CA . SER B 1 178 ? 3.68 31.234 2.969 1 95.19 178 SER B CA 1
ATOM 5672 C C . SER B 1 178 ? 4.668 31.906 3.918 1 95.19 178 SER B C 1
ATOM 5674 O O . SER B 1 178 ? 5.488 32.719 3.496 1 95.19 178 SER B O 1
ATOM 5676 N N . THR B 1 179 ? 4.574 31.516 5.203 1 96.5 179 THR B N 1
ATOM 5677 C CA . THR B 1 179 ? 5.32 32.344 6.152 1 96.5 179 THR B CA 1
ATOM 5678 C C . THR B 1 179 ? 6.203 31.469 7.039 1 96.5 179 THR B C 1
ATOM 5680 O O . THR B 1 179 ? 5.699 30.641 7.801 1 96.5 179 THR B O 1
ATOM 5683 N N . PRO B 1 180 ? 7.512 31.562 6.953 1 97.06 180 PRO B N 1
ATOM 5684 C CA . PRO B 1 180 ? 8.398 30.828 7.859 1 97.06 180 PRO B CA 1
ATOM 5685 C C . PRO B 1 180 ? 8.344 31.359 9.289 1 97.06 180 PRO B C 1
ATOM 5687 O O . PRO B 1 180 ? 7.789 32.438 9.539 1 97.06 180 PRO B O 1
ATOM 5690 N N . ARG B 1 181 ? 8.805 30.594 10.234 1 96.06 181 ARG B N 1
ATOM 5691 C CA . ARG B 1 181 ? 8.945 31.016 11.625 1 96.06 181 ARG B CA 1
ATOM 5692 C C . ARG B 1 181 ? 10.375 31.484 11.914 1 96.06 181 ARG B C 1
ATOM 5694 O O . ARG B 1 181 ? 11.281 30.656 12.031 1 96.06 181 ARG B O 1
ATOM 5701 N N . LEU B 1 182 ? 10.469 32.75 12.148 1 93.31 182 LEU B N 1
ATOM 5702 C CA . LEU B 1 182 ? 11.789 33.312 12.406 1 93.31 182 LEU B CA 1
ATOM 5703 C C . LEU B 1 182 ? 12.172 33.156 13.875 1 93.31 182 LEU B C 1
ATOM 5705 O O . LEU B 1 182 ? 11.297 33.094 14.742 1 93.31 182 LEU B O 1
ATOM 5709 N N . ASP B 1 183 ? 13.414 33.062 14.18 1 82.44 183 ASP B N 1
ATOM 5710 C CA . ASP B 1 183 ? 13.93 32.844 15.531 1 82.44 183 ASP B CA 1
ATOM 5711 C C . ASP B 1 183 ? 13.93 34.156 16.328 1 82.44 183 ASP B C 1
ATOM 5713 O O . ASP B 1 183 ? 14.133 34.125 17.547 1 82.44 183 ASP B O 1
ATOM 5717 N N . SER B 1 184 ? 13.664 35.156 15.734 1 75.38 184 SER B N 1
ATOM 5718 C CA . SER B 1 184 ? 13.789 36.469 16.391 1 75.38 184 SER B CA 1
ATOM 5719 C C . SER B 1 184 ? 12.469 36.906 17.031 1 75.38 184 SER B C 1
ATOM 5721 O O . SER B 1 184 ? 12.375 37.969 17.594 1 75.38 184 SER B O 1
ATOM 5723 N N . VAL B 1 185 ? 11.586 36.031 17.031 1 71.81 185 VAL B N 1
ATOM 5724 C CA . VAL B 1 185 ? 10.289 36.406 17.594 1 71.81 185 VAL B CA 1
ATOM 5725 C C . VAL B 1 185 ? 10.359 36.438 19.109 1 71.81 185 VAL B C 1
ATOM 5727 O O . VAL B 1 185 ? 10.852 35.469 19.734 1 71.81 185 VAL B O 1
ATOM 5730 N N . ASP B 1 186 ? 9.914 37.469 19.578 1 74.62 186 ASP B N 1
ATOM 5731 C CA . ASP B 1 186 ? 9.969 37.656 21.031 1 74.62 186 ASP B CA 1
ATOM 5732 C C . ASP B 1 186 ? 9.148 36.594 21.75 1 74.62 186 ASP B C 1
ATOM 5734 O O . ASP B 1 186 ? 8.016 36.281 21.359 1 74.62 186 ASP B O 1
ATOM 5738 N N . GLY B 1 187 ? 9.797 36 22.703 1 83.62 187 GLY B N 1
ATOM 5739 C CA . GLY B 1 187 ? 9.133 35.031 23.562 1 83.62 187 GLY B CA 1
ATOM 5740 C C . GLY B 1 187 ? 9.109 33.656 22.969 1 83.62 187 GLY B C 1
ATOM 5741 O O . GLY B 1 187 ? 8.609 32.719 23.594 1 83.62 187 GLY B O 1
ATOM 5742 N N . ALA B 1 188 ? 9.648 33.562 21.797 1 88.81 188 ALA B N 1
ATOM 5743 C CA . ALA B 1 188 ? 9.688 32.25 21.172 1 88.81 188 ALA B CA 1
ATOM 5744 C C . ALA B 1 188 ? 11.047 31.594 21.375 1 88.81 188 ALA B C 1
ATOM 5746 O O . ALA B 1 188 ? 12.078 32.281 21.406 1 88.81 188 ALA B O 1
ATOM 5747 N N . LEU B 1 189 ? 11 30.344 21.609 1 93.12 189 LEU B N 1
ATOM 5748 C CA . LEU B 1 189 ? 12.203 29.531 21.719 1 93.12 189 LEU B CA 1
ATOM 5749 C C . LEU B 1 189 ? 12.289 28.516 20.594 1 93.12 189 LEU B C 1
ATOM 5751 O O . LEU B 1 189 ? 11.312 27.828 20.281 1 93.12 189 LEU B O 1
ATOM 5755 N N . GLN B 1 190 ? 13.398 28.531 19.984 1 93.25 190 GLN B N 1
ATOM 5756 C CA . GLN B 1 190 ? 13.656 27.516 18.969 1 93.25 190 GLN B CA 1
ATOM 5757 C C . GLN B 1 190 ? 14.406 26.328 19.562 1 93.25 190 GLN B C 1
ATOM 5759 O O . GLN B 1 190 ? 15.484 26.484 20.141 1 93.25 190 GLN B O 1
ATOM 5764 N N . ILE B 1 191 ? 13.828 25.172 19.438 1 95.19 191 ILE B N 1
ATOM 5765 C CA . ILE B 1 191 ? 14.43 23.922 19.906 1 95.19 191 ILE B CA 1
ATOM 5766 C C . ILE B 1 191 ? 14.938 23.125 18.719 1 95.19 191 ILE B C 1
ATOM 5768 O O . ILE B 1 191 ? 14.148 22.625 17.922 1 95.19 191 ILE B O 1
ATOM 5772 N N . LYS B 1 192 ? 16.219 22.891 18.641 1 94.75 192 LYS B N 1
ATOM 5773 C CA . LYS B 1 192 ? 16.812 22.172 17.516 1 94.75 192 LYS B CA 1
ATOM 5774 C C . LYS B 1 192 ? 16.984 20.688 17.844 1 94.75 192 LYS B C 1
ATOM 5776 O O . LYS B 1 192 ? 18.094 20.234 18.078 1 94.75 192 LYS B O 1
ATOM 5781 N N . ARG B 1 193 ? 15.938 19.953 17.828 1 96.75 193 ARG B N 1
ATOM 5782 C CA . ARG B 1 193 ? 15.883 18.516 18.047 1 96.75 193 ARG B CA 1
ATOM 5783 C C . ARG B 1 193 ? 15.062 17.828 16.969 1 96.75 193 ARG B C 1
ATOM 5785 O O . ARG B 1 193 ? 14.109 18.422 16.438 1 96.75 193 ARG B O 1
ATOM 5792 N N . PRO B 1 194 ? 15.461 16.594 16.625 1 97.81 194 PRO B N 1
ATOM 5793 C CA . PRO B 1 194 ? 14.594 15.844 15.711 1 97.81 194 PRO B CA 1
ATOM 5794 C C . PRO B 1 194 ? 13.227 15.539 16.312 1 97.81 194 PRO B C 1
ATOM 5796 O O . PRO B 1 194 ? 13.078 15.477 17.531 1 97.81 194 PRO B O 1
ATOM 5799 N N . TYR B 1 195 ? 12.234 15.352 15.43 1 98.06 195 TYR B N 1
ATOM 5800 C CA . TYR B 1 195 ? 10.867 15.078 15.867 1 98.06 195 TYR B CA 1
ATOM 5801 C C . TYR B 1 195 ? 10.812 13.852 16.766 1 98.06 195 TYR B C 1
ATOM 5803 O O . TYR B 1 195 ? 10 13.789 17.688 1 98.06 195 TYR B O 1
ATOM 5811 N N . ARG B 1 196 ? 11.688 12.844 16.516 1 98.06 196 ARG B N 1
ATOM 5812 C CA . ARG B 1 196 ? 11.609 11.547 17.188 1 98.06 196 ARG B CA 1
ATOM 5813 C C . ARG B 1 196 ? 12.25 11.609 18.578 1 98.06 196 ARG B C 1
ATOM 5815 O O . ARG B 1 196 ? 12.289 10.609 19.297 1 98.06 196 ARG B O 1
ATOM 5822 N N . ASP B 1 197 ? 12.82 12.734 18.938 1 97.88 197 ASP B N 1
ATOM 5823 C CA . ASP B 1 197 ? 13.57 12.852 20.188 1 97.88 197 ASP B CA 1
ATOM 5824 C C . ASP B 1 197 ? 12.68 12.594 21.391 1 97.88 197 ASP B C 1
ATOM 5826 O O . ASP B 1 197 ? 11.656 13.258 21.562 1 97.88 197 ASP B O 1
ATOM 5830 N N . ALA B 1 198 ? 13.102 11.75 22.281 1 96.75 198 ALA B N 1
ATOM 5831 C CA . ALA B 1 198 ? 12.328 11.344 23.453 1 96.75 198 ALA B CA 1
ATOM 5832 C C . ALA B 1 198 ? 12.188 12.492 24.453 1 96.75 198 ALA B C 1
ATOM 5834 O O . ALA B 1 198 ? 11.273 12.5 25.266 1 96.75 198 ALA B O 1
ATOM 5835 N N . ALA B 1 199 ? 13.078 13.453 24.375 1 97.75 199 ALA B N 1
ATOM 5836 C CA . ALA B 1 199 ? 13.008 14.602 25.266 1 97.75 199 ALA B CA 1
ATOM 5837 C C . ALA B 1 199 ? 11.719 15.391 25.047 1 97.75 199 ALA B C 1
ATOM 5839 O O . ALA B 1 199 ? 11.188 15.992 25.984 1 97.75 199 ALA B O 1
ATOM 5840 N N . LEU B 1 200 ? 11.258 15.344 23.875 1 98.12 200 LEU B N 1
ATOM 5841 C CA . LEU B 1 200 ? 9.992 16.016 23.578 1 98.12 200 LEU B CA 1
ATOM 5842 C C . LEU B 1 200 ? 8.836 15.352 24.328 1 98.12 200 LEU B C 1
ATOM 5844 O O . LEU B 1 200 ? 7.965 16.031 24.859 1 98.12 200 LEU B O 1
ATOM 5848 N N . ASP B 1 201 ? 8.859 14.031 24.344 1 97.94 201 ASP B N 1
ATOM 5849 C CA . ASP B 1 201 ? 7.812 13.289 25.047 1 97.94 201 ASP B CA 1
ATOM 5850 C C . ASP B 1 201 ? 7.828 13.594 26.531 1 97.94 201 ASP B C 1
ATOM 5852 O O . ASP B 1 201 ? 6.773 13.719 27.156 1 97.94 201 ASP B O 1
ATOM 5856 N N . ARG B 1 202 ? 9.016 13.719 27.047 1 97.38 202 ARG B N 1
ATOM 5857 C CA . ARG B 1 202 ? 9.141 14.07 28.469 1 97.38 202 ARG B CA 1
ATOM 5858 C C . ARG B 1 202 ? 8.562 15.453 28.734 1 97.38 202 ARG B C 1
ATOM 5860 O O . ARG B 1 202 ? 7.863 15.648 29.734 1 97.38 202 ARG B O 1
ATOM 5867 N N . LEU B 1 203 ? 8.906 16.328 27.875 1 98.06 203 LEU B N 1
ATOM 5868 C CA . LEU B 1 203 ? 8.375 17.688 28 1 98.06 203 LEU B CA 1
ATOM 5869 C C . LEU B 1 203 ? 6.852 17.672 27.969 1 98.06 203 LEU B C 1
ATOM 5871 O O . LEU B 1 203 ? 6.207 18.234 28.859 1 98.06 203 LEU B O 1
ATOM 5875 N N . TYR B 1 204 ? 6.289 17.047 26.984 1 98.06 204 TYR B N 1
ATOM 5876 C CA . TYR B 1 204 ? 4.844 17.109 26.781 1 98.06 204 TYR B CA 1
ATOM 5877 C C . TYR B 1 204 ? 4.105 16.328 27.859 1 98.06 204 TYR B C 1
ATOM 5879 O O . TYR B 1 204 ? 2.967 16.656 28.203 1 98.06 204 TYR B O 1
ATOM 5887 N N . ALA B 1 205 ? 4.734 15.32 28.406 1 97.5 205 ALA B N 1
ATOM 5888 C CA . ALA B 1 205 ? 4.137 14.57 29.5 1 97.5 205 ALA B CA 1
ATOM 5889 C C . ALA B 1 205 ? 3.904 15.469 30.719 1 97.5 205 ALA B C 1
ATOM 5891 O O . ALA B 1 205 ? 3.012 15.219 31.531 1 97.5 205 ALA B O 1
ATOM 5892 N N . MET B 1 206 ? 4.656 16.547 30.812 1 97.81 206 MET B N 1
ATOM 5893 C CA . MET B 1 206 ? 4.566 17.453 31.953 1 97.81 206 MET B CA 1
ATOM 5894 C C . MET B 1 206 ? 3.299 18.297 31.875 1 97.81 206 MET B C 1
ATOM 5896 O O . MET B 1 206 ? 2.982 19.047 32.812 1 97.81 206 MET B O 1
ATOM 5900 N N . THR B 1 207 ? 2.535 18.188 30.797 1 97.12 207 THR B N 1
ATOM 5901 C CA . THR B 1 207 ? 1.229 18.828 30.75 1 97.12 207 THR B CA 1
ATOM 5902 C C . THR B 1 207 ? 0.28 18.203 31.766 1 97.12 207 THR B C 1
ATOM 5904 O O . THR B 1 207 ? -0.68 18.844 32.219 1 97.12 207 THR B O 1
ATOM 5907 N N . ARG B 1 208 ? 0.588 16.969 32.125 1 95.81 208 ARG B N 1
ATOM 5908 C CA . ARG B 1 208 ? -0.313 16.234 33 1 95.81 208 ARG B CA 1
ATOM 5909 C C . ARG B 1 208 ? 0.414 15.758 34.25 1 95.81 208 ARG B C 1
ATOM 5911 O O . ARG B 1 208 ? -0.194 15.617 35.312 1 95.81 208 ARG B O 1
ATOM 5918 N N . THR B 1 209 ? 1.646 15.391 34.094 1 95.88 209 THR B N 1
ATOM 5919 C CA . THR B 1 209 ? 2.475 14.906 35.188 1 95.88 209 THR B CA 1
ATOM 5920 C C . THR B 1 209 ? 3.604 15.883 35.5 1 95.88 209 THR B C 1
ATOM 5922 O O . THR B 1 209 ? 4.461 16.141 34.656 1 95.88 209 THR B O 1
ATOM 5925 N N . PRO B 1 210 ? 3.635 16.438 36.688 1 97.06 210 PRO B N 1
ATOM 5926 C CA . PRO B 1 210 ? 4.68 17.422 36.969 1 97.06 210 PRO B CA 1
ATOM 5927 C C . PRO B 1 210 ? 6.082 16.812 36.969 1 97.06 210 PRO B C 1
ATOM 5929 O O . PRO B 1 210 ? 6.246 15.633 37.312 1 97.06 210 PRO B O 1
ATOM 5932 N N . GLY B 1 211 ? 7.07 17.547 36.594 1 96.56 211 GLY B N 1
ATOM 5933 C CA . GLY B 1 211 ? 8.461 17.125 36.531 1 96.56 211 GLY B CA 1
ATOM 5934 C C . GLY B 1 211 ? 9.445 18.266 36.688 1 96.56 211 GLY B C 1
ATOM 5935 O O . GLY B 1 211 ? 9.047 19.422 36.75 1 96.56 211 GLY B O 1
ATOM 5936 N N . PRO B 1 212 ? 10.703 17.891 36.906 1 96.12 212 PRO B N 1
ATOM 5937 C CA . PRO B 1 212 ? 11.727 18.922 37 1 96.12 212 PRO B CA 1
ATOM 5938 C C . PRO B 1 212 ? 11.977 19.641 35.688 1 96.12 212 PRO B C 1
ATOM 5940 O O . PRO B 1 212 ? 12.141 18.984 34.625 1 96.12 212 PRO B O 1
ATOM 5943 N N . VAL B 1 213 ? 12.109 20.938 35.688 1 96.75 213 VAL B N 1
ATOM 5944 C CA . VAL B 1 213 ? 12.219 21.766 34.5 1 96.75 213 VAL B CA 1
ATOM 5945 C C . VAL B 1 213 ? 13.648 21.719 33.969 1 96.75 213 VAL B C 1
ATOM 5947 O O . VAL B 1 213 ? 13.859 21.547 32.75 1 96.75 213 VAL B O 1
ATOM 5950 N N . GLU B 1 214 ? 14.641 21.688 34.812 1 95.25 214 GLU B N 1
ATOM 5951 C CA . GLU B 1 214 ? 16.031 21.859 34.406 1 95.25 214 GLU B CA 1
ATOM 5952 C C . GLU B 1 214 ? 16.531 20.656 33.625 1 95.25 214 GLU B C 1
ATOM 5954 O O . GLU B 1 214 ? 17.188 20.797 32.594 1 95.25 214 GLU B O 1
ATOM 5959 N N . PRO B 1 215 ? 16.281 19.453 34.125 1 95.69 215 PRO B N 1
ATOM 5960 C CA . PRO B 1 215 ? 16.719 18.297 33.344 1 95.69 215 PRO B CA 1
ATOM 5961 C C . PRO B 1 215 ? 16.125 18.266 31.938 1 95.69 215 PRO B C 1
ATOM 5963 O O . PRO B 1 215 ? 16.781 17.828 30.984 1 95.69 215 PRO B O 1
ATOM 5966 N N . VAL B 1 216 ? 14.859 18.703 31.797 1 96.5 216 VAL B N 1
ATOM 5967 C CA . VAL B 1 216 ? 14.203 18.734 30.484 1 96.5 216 VAL B CA 1
ATOM 5968 C C . VAL B 1 216 ? 14.836 19.812 29.609 1 96.5 216 VAL B C 1
ATOM 5970 O O . VAL B 1 216 ? 15.078 19.578 28.422 1 96.5 216 VAL B O 1
ATOM 5973 N N . ARG B 1 217 ? 15.086 20.969 30.156 1 96.31 217 ARG B N 1
ATOM 5974 C CA . ARG B 1 217 ? 15.758 22.047 29.438 1 96.31 217 ARG B CA 1
ATOM 5975 C C . ARG B 1 217 ? 17.078 21.562 28.844 1 96.31 217 ARG B C 1
ATOM 5977 O O . ARG B 1 217 ? 17.375 21.797 27.672 1 96.31 217 ARG B O 1
ATOM 5984 N N . GLU B 1 218 ? 17.875 20.828 29.688 1 96.25 218 GLU B N 1
ATOM 5985 C CA . GLU B 1 218 ? 19.172 20.312 29.266 1 96.25 218 GLU B CA 1
ATOM 5986 C C . GLU B 1 218 ? 19.031 19.266 28.172 1 96.25 218 GLU B C 1
ATOM 5988 O O . GLU B 1 218 ? 19.797 19.281 27.203 1 96.25 218 GLU B O 1
ATOM 5993 N N . ALA B 1 219 ? 18.062 18.438 28.375 1 96.81 219 ALA B N 1
ATOM 5994 C CA . ALA B 1 219 ? 17.844 17.375 27.406 1 96.81 219 ALA B CA 1
ATOM 5995 C C . ALA B 1 219 ? 17.453 17.938 26.047 1 96.81 219 ALA B C 1
ATOM 5997 O O . ALA B 1 219 ? 17.781 17.375 25 1 96.81 219 ALA B O 1
ATOM 5998 N N . LEU B 1 220 ? 16.781 19.062 26.031 1 97.31 220 LEU B N 1
ATOM 5999 C CA . LEU B 1 220 ? 16.297 19.688 24.797 1 97.31 220 LEU B CA 1
ATOM 6000 C C . LEU B 1 220 ? 17.375 20.578 24.172 1 97.31 220 LEU B C 1
ATOM 6002 O O . LEU B 1 220 ? 17.203 21.094 23.078 1 97.31 220 LEU B O 1
ATOM 6006 N N . GLY B 1 221 ? 18.453 20.75 24.859 1 95.25 221 GLY B N 1
ATOM 6007 C CA . GLY B 1 221 ? 19.562 21.531 24.344 1 95.25 221 GLY B CA 1
ATOM 6008 C C . GLY B 1 221 ? 19.297 23.016 24.359 1 95.25 221 GLY B C 1
ATOM 6009 O O . GLY B 1 221 ? 19.844 23.766 23.547 1 95.25 221 GLY B O 1
ATOM 6010 N N . ILE B 1 222 ? 18.375 23.484 25.203 1 94.75 222 ILE B N 1
ATOM 6011 C CA . ILE B 1 222 ? 18.062 24.906 25.328 1 94.75 222 ILE B CA 1
ATOM 6012 C C . ILE B 1 222 ? 19.188 25.625 26.047 1 94.75 222 ILE B C 1
ATOM 6014 O O . ILE B 1 222 ? 19.578 25.234 27.156 1 94.75 222 ILE B O 1
ATOM 6018 N N . GLU B 1 223 ? 19.625 26.688 25.516 1 91.81 223 GLU B N 1
ATOM 6019 C CA . GLU B 1 223 ? 20.781 27.422 26.031 1 91.81 223 GLU B CA 1
ATOM 6020 C C . GLU B 1 223 ? 20.453 28.125 27.344 1 91.81 223 GLU B C 1
ATOM 6022 O O . GLU B 1 223 ? 19.312 28.5 27.578 1 91.81 223 GLU B O 1
ATOM 6027 N N . PRO B 1 224 ? 21.484 28.375 28.078 1 91.69 224 PRO B N 1
ATOM 6028 C CA . PRO B 1 224 ? 21.281 29.031 29.359 1 91.69 224 PRO B CA 1
ATOM 6029 C C . PRO B 1 224 ? 20.656 30.422 29.203 1 91.69 224 PRO B C 1
ATOM 6031 O O . PRO B 1 224 ? 19.875 30.844 30.062 1 91.69 224 PRO B O 1
ATOM 6034 N N . ARG B 1 225 ? 20.938 31.094 28.203 1 91.5 225 ARG B N 1
ATOM 6035 C CA . ARG B 1 225 ? 20.406 32.438 27.984 1 91.5 225 ARG B CA 1
ATOM 6036 C C . ARG B 1 225 ? 18.891 32.406 27.828 1 91.5 225 ARG B C 1
ATOM 6038 O O . ARG B 1 225 ? 18.219 33.438 28.062 1 91.5 225 ARG B O 1
ATOM 6045 N N . ASP B 1 226 ? 18.391 31.266 27.453 1 92.56 226 ASP B N 1
ATOM 6046 C CA . ASP B 1 226 ? 16.953 31.125 27.219 1 92.56 226 ASP B CA 1
ATOM 6047 C C . ASP B 1 226 ? 16.25 30.484 28.406 1 92.56 226 ASP B C 1
ATOM 6049 O O . ASP B 1 226 ? 15.094 30.094 28.312 1 92.56 226 ASP B O 1
ATOM 6053 N N . HIS B 1 227 ? 16.953 30.391 29.469 1 93.38 227 HIS B N 1
ATOM 6054 C CA . HIS B 1 227 ? 16.469 29.719 30.672 1 93.38 227 HIS B CA 1
ATOM 6055 C C . HIS B 1 227 ? 15.164 30.344 31.156 1 93.38 227 HIS B C 1
ATOM 6057 O O . HIS B 1 227 ? 14.195 29.641 31.453 1 93.38 227 HIS B O 1
ATOM 6063 N N . ASP B 1 228 ? 15.172 31.625 31.281 1 93.62 228 ASP B N 1
ATOM 6064 C CA . ASP B 1 228 ? 14.016 32.312 31.859 1 93.62 228 ASP B CA 1
ATOM 6065 C C . ASP B 1 228 ? 12.789 32.156 30.953 1 93.62 228 ASP B C 1
ATOM 6067 O O . ASP B 1 228 ? 11.672 32 31.438 1 93.62 228 ASP B O 1
ATOM 6071 N N . THR B 1 229 ? 13.023 32.281 29.688 1 94.38 229 THR B N 1
ATOM 6072 C CA . THR B 1 229 ? 11.93 32.062 28.734 1 94.38 229 THR B CA 1
ATOM 6073 C C . THR B 1 229 ? 11.359 30.672 28.859 1 94.38 229 THR B C 1
ATOM 6075 O O . THR B 1 229 ? 10.141 30.484 28.922 1 94.38 229 THR B O 1
ATOM 6078 N N . PHE B 1 230 ? 12.203 29.656 28.969 1 96.19 230 PHE B N 1
ATOM 6079 C CA . PHE B 1 230 ? 11.758 28.281 29.078 1 96.19 230 PHE B CA 1
ATOM 6080 C C . PHE B 1 230 ? 11.016 28.062 30.406 1 96.19 230 PHE B C 1
ATOM 6082 O O . PHE B 1 230 ? 9.977 27.406 30.438 1 96.19 230 PHE B O 1
ATOM 6089 N N . ALA B 1 231 ? 11.492 28.672 31.375 1 95.62 231 ALA B N 1
ATOM 6090 C CA . ALA B 1 231 ? 10.875 28.531 32.688 1 95.62 231 ALA B CA 1
ATOM 6091 C C . ALA B 1 231 ? 9.477 29.141 32.719 1 95.62 231 ALA B C 1
ATOM 6093 O O . ALA B 1 231 ? 8.594 28.656 33.438 1 95.62 231 ALA B O 1
ATOM 6094 N N . SER B 1 232 ? 9.297 30.141 31.969 1 96.06 232 SER B N 1
ATOM 6095 C CA . SER B 1 232 ? 8.008 30.828 31.938 1 96.06 232 SER B CA 1
ATOM 6096 C C . SER B 1 232 ? 6.922 29.938 31.344 1 96.06 232 SER B C 1
ATOM 6098 O O . SER B 1 232 ? 5.73 30.234 31.484 1 96.06 232 SER B O 1
ATOM 6100 N N . PHE B 1 233 ? 7.277 28.859 30.703 1 97.81 233 PHE B N 1
ATOM 6101 C CA . PHE B 1 233 ? 6.316 27.953 30.078 1 97.81 233 PHE B CA 1
ATOM 6102 C C . PHE B 1 233 ? 5.695 27.016 31.125 1 97.81 233 PHE B C 1
ATOM 6104 O O . PHE B 1 233 ? 4.836 26.203 30.797 1 97.81 233 PHE B O 1
ATOM 6111 N N . PHE B 1 234 ? 6.082 27.125 32.312 1 98.12 234 PHE B N 1
ATOM 6112 C CA . PHE B 1 234 ? 5.668 26.156 33.344 1 98.12 234 PHE B CA 1
ATOM 6113 C C . PHE B 1 234 ? 4.883 26.844 34.438 1 98.12 234 PHE B C 1
ATOM 6115 O O . PHE B 1 234 ? 4.93 28.078 34.562 1 98.12 234 PHE B O 1
ATOM 6122 N N . THR B 1 235 ? 4.125 26.062 35.156 1 97.75 235 THR B N 1
ATOM 6123 C CA . THR B 1 235 ? 3.293 26.516 36.25 1 97.75 235 THR B CA 1
ATOM 6124 C C . THR B 1 235 ? 3.229 25.469 37.375 1 97.75 235 THR B C 1
ATOM 6126 O O . THR B 1 235 ? 3.346 24.266 37.094 1 97.75 235 THR B O 1
ATOM 6129 N N . PRO B 1 236 ? 3.117 25.891 38.531 1 96.94 236 PRO B N 1
ATOM 6130 C CA . PRO B 1 236 ? 2.924 24.922 39.625 1 96.94 236 PRO B CA 1
ATOM 6131 C C . PRO B 1 236 ? 1.485 24.406 39.688 1 96.94 236 PRO B C 1
ATOM 6133 O O . PRO B 1 236 ? 1.209 23.438 40.406 1 96.94 236 PRO B O 1
ATOM 6136 N N . GLU B 1 237 ? 0.585 25.016 39.062 1 95.94 237 GLU B N 1
ATOM 6137 C CA . GLU B 1 237 ? -0.832 24.672 39.125 1 95.94 237 GLU B CA 1
ATOM 6138 C C . GLU B 1 237 ? -1.135 23.422 38.312 1 95.94 237 GLU B C 1
ATOM 6140 O O . GLU B 1 237 ? -0.827 23.359 37.125 1 95.94 237 GLU B O 1
ATOM 6145 N N . PRO B 1 238 ? -1.75 22.438 38.875 1 95.06 238 PRO B N 1
ATOM 6146 C CA . PRO B 1 238 ? -2.121 21.25 38.125 1 95.06 238 PRO B CA 1
ATOM 6147 C C . PRO B 1 238 ? -3.209 21.531 37.062 1 95.06 238 PRO B C 1
ATOM 6149 O O . PRO B 1 238 ? -4.051 22.406 37.281 1 95.06 238 PRO B O 1
ATOM 6152 N N . PRO B 1 239 ? -3.148 20.766 36 1 93.94 239 PRO B N 1
ATOM 6153 C CA . PRO B 1 239 ? -4.227 20.906 35 1 93.94 239 PRO B CA 1
ATOM 6154 C C . PRO B 1 239 ? -5.574 20.422 35.531 1 93.94 239 PRO B C 1
ATOM 6156 O O . PRO B 1 239 ? -5.621 19.672 36.531 1 93.94 239 PRO B O 1
ATOM 6159 N N . ARG B 1 240 ? -6.617 20.844 34.969 1 92.25 240 ARG B N 1
ATOM 6160 C CA . ARG B 1 240 ? -7.934 20.328 35.312 1 92.25 240 ARG B CA 1
ATOM 6161 C C . ARG B 1 240 ? -8.039 18.844 35 1 92.25 240 ARG B C 1
ATOM 6163 O O . ARG B 1 240 ? -7.504 18.391 33.969 1 92.25 240 ARG B O 1
ATOM 6170 N N . PRO B 1 241 ? -8.758 18.156 35.781 1 88.94 241 PRO B N 1
ATOM 6171 C CA . PRO B 1 241 ? -8.938 16.719 35.531 1 88.94 241 PRO B CA 1
ATOM 6172 C C . PRO B 1 241 ? -9.766 16.453 34.281 1 88.94 241 PRO B C 1
ATOM 6174 O O . PRO B 1 241 ? -10.719 17.188 34 1 88.94 241 PRO B O 1
ATOM 6177 N N . ALA B 1 242 ? -9.453 15.5 33.5 1 90.88 242 ALA B N 1
ATOM 6178 C CA . ALA B 1 242 ? -10.18 15.039 32.344 1 90.88 242 ALA B CA 1
ATOM 6179 C C . ALA B 1 242 ? -10.266 13.516 32.312 1 90.88 242 ALA B C 1
ATOM 6181 O O . ALA B 1 242 ? -9.617 12.875 31.469 1 90.88 242 ALA B O 1
ATOM 6182 N N . PRO B 1 243 ? -11.094 12.945 33.062 1 89.88 243 PRO B N 1
ATOM 6183 C CA . PRO B 1 243 ? -11.164 11.492 33.156 1 89.88 243 PRO B CA 1
ATOM 6184 C C . PRO B 1 243 ? -11.711 10.836 31.906 1 89.88 243 PRO B C 1
ATOM 6186 O O . PRO B 1 243 ? -12.5 11.453 31.172 1 89.88 243 PRO B O 1
ATOM 6189 N N . ARG B 1 244 ? -11.359 9.641 31.719 1 92.31 244 ARG B N 1
ATOM 6190 C CA . ARG B 1 244 ? -11.883 8.859 30.609 1 92.31 244 ARG B CA 1
ATOM 6191 C C . ARG B 1 244 ? -13.375 8.602 30.781 1 92.31 244 ARG B C 1
ATOM 6193 O O . ARG B 1 244 ? -13.875 8.539 31.906 1 92.31 244 ARG B O 1
ATOM 6200 N N . TYR B 1 245 ? -13.977 8.391 29.688 1 96.44 245 TYR B N 1
ATOM 6201 C CA . TYR B 1 245 ? -15.398 8.07 29.719 1 96.44 245 TYR B CA 1
ATOM 6202 C C . TYR B 1 245 ? -15.633 6.691 30.328 1 96.44 245 TYR B C 1
ATOM 6204 O O . TYR B 1 245 ? -14.977 5.719 29.953 1 96.44 245 TYR B O 1
ATOM 6212 N N . ASP B 1 246 ? -16.531 6.543 31.266 1 95 246 ASP B N 1
ATOM 6213 C CA . ASP B 1 246 ? -16.812 5.277 31.938 1 95 246 ASP B CA 1
ATOM 6214 C C . ASP B 1 246 ? -18.312 4.973 31.922 1 95 246 ASP B C 1
ATOM 6216 O O . ASP B 1 246 ? -18.781 4.148 32.719 1 95 246 ASP B O 1
ATOM 6220 N N . GLY B 1 247 ? -19.047 5.664 31.141 1 95.44 247 GLY B N 1
ATOM 6221 C CA . GLY B 1 247 ? -20.469 5.449 31.031 1 95.44 247 GLY B CA 1
ATOM 6222 C C . GLY B 1 247 ? -20.844 4.367 30.031 1 95.44 247 GLY B C 1
ATOM 6223 O O . GLY B 1 247 ? -19.969 3.703 29.484 1 95.44 247 GLY B O 1
ATOM 6224 N N . GLU B 1 248 ? -22.188 4.152 29.891 1 96.06 248 GLU B N 1
ATOM 6225 C CA . GLU B 1 248 ? -22.703 3.195 28.922 1 96.06 248 GLU B CA 1
ATOM 6226 C C . GLU B 1 248 ? -22.75 3.807 27.531 1 96.06 248 GLU B C 1
ATOM 6228 O O . GLU B 1 248 ? -22.844 5.027 27.375 1 96.06 248 GLU B O 1
ATOM 6233 N N . GLY B 1 249 ? -22.625 2.957 26.516 1 97.31 249 GLY B N 1
ATOM 6234 C CA . GLY B 1 249 ? -22.766 3.43 25.141 1 97.31 249 GLY B CA 1
ATOM 6235 C C . GLY B 1 249 ? -21.5 4.09 24.625 1 97.31 249 GLY B C 1
ATOM 6236 O O . GLY B 1 249 ? -20.391 3.658 24.938 1 97.31 249 GLY B O 1
ATOM 6237 N N . VAL B 1 250 ? -21.734 5.039 23.703 1 98.56 250 VAL B N 1
ATOM 6238 C CA . VAL B 1 250 ? -20.641 5.715 23.031 1 98.56 250 VAL B CA 1
ATOM 6239 C C . VAL B 1 250 ? -20.766 7.227 23.219 1 98.56 250 VAL B C 1
ATOM 6241 O O . VAL B 1 250 ? -21.812 7.805 22.875 1 98.56 250 VAL B O 1
ATOM 6244 N N . ARG B 1 251 ? -19.766 7.848 23.828 1 98.56 251 ARG B N 1
ATOM 6245 C CA . ARG B 1 251 ? -19.703 9.305 23.891 1 98.56 251 ARG B CA 1
ATOM 6246 C C . ARG B 1 251 ? -18.922 9.867 22.719 1 98.56 251 ARG B C 1
ATOM 6248 O O . ARG B 1 251 ? -17.828 9.383 22.406 1 98.56 251 ARG B O 1
ATOM 6255 N N . VAL B 1 252 ? -19.516 10.836 22.031 1 98.75 252 VAL B N 1
ATOM 6256 C CA . VAL B 1 252 ? -18.891 11.492 20.875 1 98.75 252 VAL B CA 1
ATOM 6257 C C . VAL B 1 252 ? -18.688 12.977 21.172 1 98.75 252 VAL B C 1
ATOM 6259 O O . VAL B 1 252 ? -19.656 13.703 21.406 1 98.75 252 VAL B O 1
ATOM 6262 N N . ARG B 1 253 ? -17.438 13.391 21.219 1 98.56 253 ARG B N 1
ATOM 6263 C CA . ARG B 1 253 ? -17.125 14.797 21.453 1 98.56 253 ARG B CA 1
ATOM 6264 C C . ARG B 1 253 ? -16.469 15.422 20.234 1 98.56 253 ARG B C 1
ATOM 6266 O O . ARG B 1 253 ? -15.445 14.922 19.75 1 98.56 253 ARG B O 1
ATOM 6273 N N . TYR B 1 254 ? -17.109 16.469 19.734 1 98.5 254 TYR B N 1
ATOM 6274 C CA . TYR B 1 254 ? -16.578 17.25 18.641 1 98.5 254 TYR B CA 1
ATOM 6275 C C . TYR B 1 254 ? -15.586 18.297 19.141 1 98.5 254 TYR B C 1
ATOM 6277 O O . TYR B 1 254 ? -15.961 19.219 19.891 1 98.5 254 TYR B O 1
ATOM 6285 N N . PHE B 1 255 ? -14.281 18.219 18.688 1 98.5 255 PHE B N 1
ATOM 6286 C CA . PHE B 1 255 ? -13.219 19.109 19.141 1 98.5 255 PHE B CA 1
ATOM 6287 C C . PHE B 1 255 ? -12.969 20.219 18.109 1 98.5 255 PHE B C 1
ATOM 6289 O O . PHE B 1 255 ? -12.078 21.047 18.297 1 98.5 255 PHE B O 1
ATOM 6296 N N . GLY B 1 256 ? -13.766 20.219 17.094 1 96.94 256 GLY B N 1
ATOM 6297 C CA . GLY B 1 256 ? -13.609 21.203 16.031 1 96.94 256 GLY B CA 1
ATOM 6298 C C . GLY B 1 256 ? -13.094 20.594 14.742 1 96.94 256 GLY B C 1
ATOM 6299 O O . GLY B 1 256 ? -12.367 19.594 14.758 1 96.94 256 GLY B O 1
ATOM 6300 N N . HIS B 1 257 ? -13.555 21.156 13.641 1 96.5 257 HIS B N 1
ATOM 6301 C CA . HIS B 1 257 ? -13.102 20.812 12.297 1 96.5 257 HIS B CA 1
ATOM 6302 C C . HIS B 1 257 ? -13.312 19.328 12.016 1 96.5 257 HIS B C 1
ATOM 6304 O O . HIS B 1 257 ? -14.445 18.844 11.977 1 96.5 257 HIS B O 1
ATOM 6310 N N . ALA B 1 258 ? -12.234 18.516 11.953 1 97.5 258 ALA B N 1
ATOM 6311 C CA . ALA B 1 258 ? -12.359 17.109 11.633 1 97.5 258 ALA B CA 1
ATOM 6312 C C . ALA B 1 258 ? -12.016 16.234 12.836 1 97.5 258 ALA B C 1
ATOM 6314 O O . ALA B 1 258 ? -11.93 15.008 12.727 1 97.5 258 ALA B O 1
ATOM 6315 N N . CYS B 1 259 ? -11.875 16.875 13.969 1 98.56 259 CYS B N 1
ATOM 6316 C CA . CYS B 1 259 ? -11.398 16.203 15.172 1 98.56 259 CYS B CA 1
ATOM 6317 C C . CYS B 1 259 ? -12.562 15.781 16.062 1 98.56 259 CYS B C 1
ATOM 6319 O O . CYS B 1 259 ? -13.281 16.625 16.594 1 98.56 259 CYS B O 1
ATOM 6321 N N . VAL B 1 260 ? -12.758 14.492 16.188 1 98.81 260 VAL B N 1
ATOM 6322 C CA . VAL B 1 260 ? -13.828 13.914 17 1 98.81 260 VAL B CA 1
ATOM 6323 C C . VAL B 1 260 ? -13.258 12.844 17.922 1 98.81 260 VAL B C 1
ATOM 6325 O O . VAL B 1 260 ? -12.492 11.984 17.484 1 98.81 260 VAL B O 1
ATOM 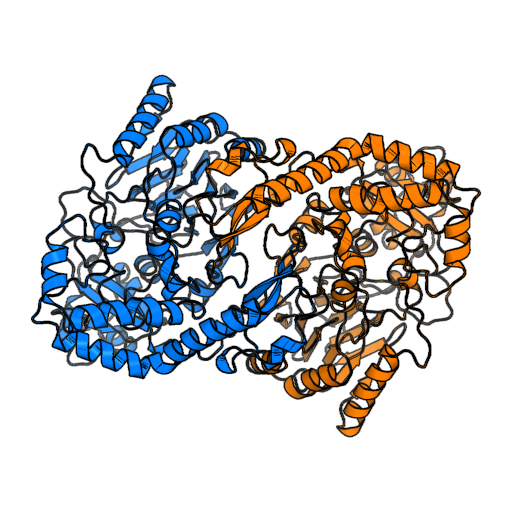6328 N N . LEU B 1 261 ? -13.531 12.945 19.188 1 98.75 261 LEU B N 1
ATOM 6329 C CA . LEU B 1 261 ? -13.18 11.93 20.172 1 98.75 261 LEU B CA 1
ATOM 6330 C C . LEU B 1 261 ? -14.352 10.984 20.422 1 98.75 261 LEU B C 1
ATOM 6332 O O . LEU B 1 261 ? -15.438 11.43 20.797 1 98.75 261 LEU B O 1
ATOM 6336 N N . ILE B 1 262 ? -14.164 9.742 20.078 1 98.88 262 ILE B N 1
ATOM 6337 C CA . ILE B 1 262 ? -15.164 8.688 20.266 1 98.88 262 ILE B CA 1
ATOM 6338 C C . ILE B 1 262 ? -14.742 7.77 21.406 1 98.88 262 ILE B C 1
ATOM 6340 O O . ILE B 1 262 ? -13.68 7.145 21.344 1 98.88 262 ILE B O 1
ATOM 6344 N N . GLU B 1 263 ? -15.609 7.633 22.453 1 98.62 263 GLU B N 1
ATOM 6345 C CA . GLU B 1 263 ? -15.203 6.871 23.625 1 98.62 263 GLU B CA 1
ATOM 6346 C C . GLU B 1 263 ? -16.297 5.895 24.062 1 98.62 263 GLU B C 1
ATOM 6348 O O . GLU B 1 263 ? -17.484 6.219 24 1 98.62 263 GLU B O 1
ATOM 6353 N N . SER B 1 264 ? -15.938 4.707 24.297 1 98.19 264 SER B N 1
ATOM 6354 C CA . SER B 1 264 ? -16.688 3.77 25.125 1 98.19 264 SER B CA 1
ATOM 6355 C C . SER B 1 264 ? -15.953 3.461 26.422 1 98.19 264 SER B C 1
ATOM 6357 O O . SER B 1 264 ? -14.875 3.994 26.672 1 98.19 264 SER B O 1
ATOM 6359 N N . ARG B 1 265 ? -16.562 2.656 27.297 1 96.62 265 ARG B N 1
ATOM 6360 C CA . ARG B 1 265 ? -15.883 2.248 28.516 1 96.62 265 ARG B CA 1
ATOM 6361 C C . ARG B 1 265 ? -14.562 1.553 28.203 1 96.62 265 ARG B C 1
ATOM 6363 O O . ARG B 1 265 ? -13.602 1.67 28.969 1 96.62 265 ARG B O 1
ATOM 6370 N N . GLY B 1 266 ? -14.508 0.949 27.047 1 96.56 266 GLY B N 1
ATOM 6371 C CA . GLY B 1 266 ? -13.391 0.052 26.781 1 96.56 266 GLY B CA 1
ATOM 6372 C C . GLY B 1 266 ? -12.328 0.666 25.891 1 96.56 266 GLY B C 1
ATOM 6373 O O . GLY B 1 266 ? -11.195 0.181 25.844 1 96.56 266 GLY B O 1
ATOM 6374 N N . VAL B 1 267 ? -12.641 1.799 25.156 1 98.06 267 VAL B N 1
ATOM 6375 C CA . VAL B 1 267 ? -11.68 2.254 24.156 1 98.06 267 VAL B CA 1
ATOM 6376 C C . VAL B 1 267 ? -11.914 3.732 23.859 1 98.06 267 VAL B C 1
ATOM 6378 O O . VAL B 1 267 ? -13.031 4.234 24 1 98.06 267 VAL B O 1
ATOM 6381 N N . SER B 1 268 ? -10.891 4.488 23.531 1 98.5 268 SER B N 1
ATOM 6382 C CA . SER B 1 268 ? -10.938 5.875 23.062 1 98.5 268 SER B CA 1
ATOM 6383 C C . SER B 1 268 ? -10.305 6.02 21.688 1 98.5 268 SER B C 1
ATOM 6385 O O . SER B 1 268 ? -9.188 5.547 21.453 1 98.5 268 SER B O 1
ATOM 6387 N N . LEU B 1 269 ? -11.031 6.637 20.75 1 98.75 269 LEU B N 1
ATOM 6388 C CA . LEU B 1 269 ? -10.555 6.906 19.391 1 98.75 269 LEU B CA 1
ATOM 6389 C C . LEU B 1 269 ? -10.672 8.391 19.062 1 98.75 269 LEU B C 1
ATOM 6391 O O . LEU B 1 269 ? -11.672 9.031 19.391 1 98.75 269 LEU B O 1
ATOM 6395 N N . MET B 1 270 ? -9.672 8.922 18.438 1 98.75 270 MET B N 1
ATOM 6396 C CA . MET B 1 270 ? -9.703 10.32 18.016 1 98.75 270 MET B CA 1
ATOM 6397 C C . MET B 1 270 ? -9.398 10.438 16.516 1 98.75 270 MET B C 1
ATOM 6399 O O . MET B 1 270 ? -8.422 9.859 16.031 1 98.75 270 MET B O 1
ATOM 6403 N N . THR B 1 271 ? -10.234 11.188 15.82 1 98.81 271 THR B N 1
ATOM 6404 C CA . THR B 1 271 ? -10.016 11.344 14.383 1 98.81 271 THR B CA 1
ATOM 6405 C C . THR B 1 271 ? -9.297 12.656 14.086 1 98.81 271 THR B C 1
ATOM 6407 O O . THR B 1 271 ? -9.594 13.68 14.695 1 98.81 271 THR B O 1
ATOM 6410 N N . ASP B 1 272 ? -8.328 12.672 13.18 1 98.5 272 ASP B N 1
ATOM 6411 C CA . ASP B 1 272 ? -7.688 13.844 12.594 1 98.5 272 ASP B CA 1
ATOM 6412 C C . ASP B 1 272 ? -7.457 14.93 13.641 1 98.5 272 ASP B C 1
ATOM 6414 O O . ASP B 1 272 ? -8.055 16 13.578 1 98.5 272 ASP B O 1
ATOM 6418 N N . PRO B 1 273 ? -6.527 14.742 14.531 1 98.06 273 PRO B N 1
ATOM 6419 C CA . PRO B 1 273 ? -6.336 15.656 15.656 1 98.06 273 PRO B CA 1
ATOM 6420 C C . PRO B 1 273 ? -5.922 17.062 15.211 1 98.06 273 PRO B C 1
ATOM 6422 O O . PRO B 1 273 ? -4.812 17.25 14.711 1 98.06 273 PRO B O 1
ATOM 6425 N N . VAL B 1 274 ? -6.793 17.984 15.289 1 95.31 274 VAL B N 1
ATOM 6426 C CA . VAL B 1 274 ? -6.656 19.422 15.156 1 95.31 274 VAL B CA 1
ATOM 6427 C C . VAL B 1 274 ? -7.246 20.109 16.391 1 95.31 274 VAL B C 1
ATOM 6429 O O . VAL B 1 274 ? -8.383 20.578 16.359 1 95.31 274 VAL B O 1
ATOM 6432 N N . ILE B 1 275 ? -6.461 20.281 17.391 1 96.94 275 ILE B N 1
ATOM 6433 C CA . ILE B 1 275 ? -6.953 20.578 18.734 1 96.94 275 ILE B CA 1
ATOM 6434 C C . ILE B 1 275 ? -6.551 22 19.141 1 96.94 275 ILE B C 1
ATOM 6436 O O . ILE B 1 275 ? -5.426 22.438 18.859 1 96.94 275 ILE B O 1
ATOM 6440 N N . SER B 1 276 ? -7.426 22.703 19.797 1 96.81 276 SER B N 1
ATOM 6441 C CA . SER B 1 276 ? -7.152 24.047 20.281 1 96.81 276 SER B CA 1
ATOM 6442 C C . SER B 1 276 ? -6.344 24 21.578 1 96.81 276 SER B C 1
ATOM 6444 O O . SER B 1 276 ? -6.414 23.031 22.328 1 96.81 276 SER B O 1
ATOM 6446 N N . TYR B 1 277 ? -5.578 25.062 21.812 1 97 277 TYR B N 1
ATOM 6447 C CA . TYR B 1 277 ? -4.875 25.25 23.078 1 97 277 TYR B CA 1
ATOM 6448 C C . TYR B 1 277 ? -5.801 25.844 24.125 1 97 277 TYR B C 1
ATOM 6450 O O . TYR B 1 277 ? -6.867 26.375 23.797 1 97 277 TYR B O 1
ATOM 6458 N N . ASP B 1 278 ? -5.418 25.703 25.359 1 96.31 278 ASP B N 1
ATOM 6459 C CA . ASP B 1 278 ? -6.277 26.109 26.453 1 96.31 278 ASP B CA 1
ATOM 6460 C C . ASP B 1 278 ? -5.879 27.484 26.984 1 96.31 278 ASP B C 1
ATOM 6462 O O . ASP B 1 278 ? -4.887 27.625 27.703 1 96.31 278 ASP B O 1
ATOM 6466 N N . PHE B 1 279 ? -6.605 28.5 26.719 1 95.44 279 PHE B N 1
ATOM 6467 C CA . PHE B 1 279 ? -6.555 29.875 27.219 1 95.44 279 PHE B CA 1
ATOM 6468 C C . PHE B 1 279 ? -7.934 30.516 27.172 1 95.44 279 PHE B C 1
ATOM 6470 O O . PHE B 1 279 ? -8.852 30 26.547 1 95.44 279 PHE B O 1
ATOM 6477 N N . PRO B 1 280 ? -8.148 31.609 27.938 1 94.38 280 PRO B N 1
ATOM 6478 C CA . PRO B 1 280 ? -9.477 32.219 27.938 1 94.38 280 PRO B CA 1
ATOM 6479 C C . PRO B 1 280 ? -9.93 32.656 26.547 1 94.38 280 PRO B C 1
ATOM 6481 O O . PRO B 1 280 ? -9.172 33.312 25.812 1 94.38 280 PRO B O 1
ATOM 6484 N N . SER B 1 281 ? -11.047 32.125 26.109 1 93.25 281 SER B N 1
ATOM 6485 C CA . SER B 1 281 ? -11.633 32.438 24.812 1 93.25 281 SER B CA 1
ATOM 6486 C C . SER B 1 281 ? -13.148 32.594 24.906 1 93.25 281 SER B C 1
ATOM 6488 O O . SER B 1 281 ? -13.773 32.062 25.828 1 93.25 281 SER B O 1
ATOM 6490 N N . GLU B 1 282 ? -13.727 33.344 24.016 1 93.06 282 GLU B N 1
ATOM 6491 C CA . GLU B 1 282 ? -15.164 33.562 24 1 93.06 282 GLU B CA 1
ATOM 6492 C C . GLU B 1 282 ? -15.922 32.375 23.422 1 93.06 282 GLU B C 1
ATOM 6494 O O . GLU B 1 282 ? -17.078 32.125 23.781 1 93.06 282 GLU B O 1
ATOM 6499 N N . LEU B 1 283 ? -15.336 31.703 22.562 1 94.88 283 LEU B N 1
ATOM 6500 C CA . LEU B 1 283 ? -15.961 30.547 21.922 1 94.88 283 LEU B CA 1
ATOM 6501 C C . LEU B 1 283 ? -15.781 29.297 22.781 1 94.88 283 LEU B C 1
ATOM 6503 O O . LEU B 1 283 ? -14.648 28.875 23.047 1 94.88 283 LEU B O 1
ATOM 6507 N N . PRO B 1 284 ? -16.891 28.781 23.281 1 95.81 284 PRO B N 1
ATOM 6508 C CA . PRO B 1 284 ? -16.734 27.484 23.969 1 95.81 284 PRO B CA 1
ATOM 6509 C C . PRO B 1 284 ? -16.094 26.422 23.078 1 95.81 284 PRO B C 1
ATOM 6511 O O . PRO B 1 284 ? -16.484 26.266 21.906 1 95.81 284 PRO B O 1
ATOM 6514 N N . ARG B 1 285 ? -15.078 25.719 23.5 1 97.44 285 ARG B N 1
ATOM 6515 C CA . ARG B 1 285 ? -14.328 24.75 22.719 1 97.44 285 ARG B CA 1
ATOM 6516 C C . ARG B 1 285 ? -13.664 23.719 23.625 1 97.44 285 ARG B C 1
ATOM 6518 O O . ARG B 1 285 ? -13.43 23.969 24.797 1 97.44 285 ARG B O 1
ATOM 6525 N N . TYR B 1 286 ? -13.523 22.516 23.156 1 97.56 286 TYR B N 1
ATOM 6526 C CA . TYR B 1 286 ? -12.641 21.547 23.797 1 97.56 286 TYR B CA 1
ATOM 6527 C C . TYR B 1 286 ? -11.188 21.828 23.438 1 97.56 286 TYR B C 1
ATOM 6529 O O . TYR B 1 286 ? -10.891 22.281 22.344 1 97.56 286 TYR B O 1
ATOM 6537 N N . THR B 1 287 ? -10.305 21.609 24.359 1 97.5 287 THR B N 1
ATOM 6538 C CA . THR B 1 287 ? -8.867 21.844 24.203 1 97.5 287 THR B CA 1
ATOM 6539 C C . THR B 1 287 ? -8.078 20.578 24.547 1 97.5 287 THR B C 1
ATOM 6541 O O . THR B 1 287 ? -8.656 19.547 24.875 1 97.5 287 THR B O 1
ATOM 6544 N N . PHE B 1 288 ? -6.719 20.688 24.453 1 97.19 288 PHE B N 1
ATOM 6545 C CA . PHE B 1 288 ? -5.824 19.609 24.875 1 97.19 288 PHE B CA 1
ATOM 6546 C C . PHE B 1 288 ? -6.141 19.172 26.297 1 97.19 288 PHE B C 1
ATOM 6548 O O . PHE B 1 288 ? -5.996 18 26.641 1 97.19 288 PHE B O 1
ATOM 6555 N N . ALA B 1 289 ? -6.602 20.109 27.109 1 96.25 289 ALA B N 1
ATOM 6556 C CA . ALA B 1 289 ? -6.836 19.859 28.531 1 96.25 289 ALA B CA 1
ATOM 6557 C C . ALA B 1 289 ? -8.031 18.922 28.734 1 96.25 289 ALA B C 1
ATOM 6559 O O . ALA B 1 289 ? -8.188 18.344 29.797 1 96.25 289 ALA B O 1
ATOM 6560 N N . ASP B 1 290 ? -8.852 18.781 27.688 1 97.25 290 ASP B N 1
ATOM 6561 C CA . ASP B 1 290 ? -10.086 18.016 27.812 1 97.25 290 ASP B CA 1
ATOM 6562 C C . ASP B 1 290 ? -9.891 16.578 27.359 1 97.25 290 ASP B C 1
ATOM 6564 O O . ASP B 1 290 ? -10.805 15.758 27.453 1 97.25 290 ASP B O 1
ATOM 6568 N N . LEU B 1 291 ? -8.719 16.219 26.875 1 97.69 291 LEU B N 1
ATOM 6569 C CA . LEU B 1 291 ? -8.438 14.891 26.359 1 97.69 291 LEU B CA 1
ATOM 6570 C C . LEU B 1 291 ? -8.211 13.906 27.5 1 97.69 291 LEU B C 1
ATOM 6572 O O . LEU B 1 291 ? -7.684 14.273 28.547 1 97.69 291 LEU B O 1
ATOM 6576 N N . PRO B 1 292 ? -8.57 12.664 27.281 1 96.25 292 PRO B N 1
ATOM 6577 C CA . PRO B 1 292 ? -8.25 11.648 28.297 1 96.25 292 PRO B CA 1
ATOM 6578 C C . PRO B 1 292 ? -6.75 11.398 28.438 1 96.25 292 PRO B C 1
ATOM 6580 O O . PRO B 1 292 ? -5.965 11.867 27.609 1 96.25 292 PRO B O 1
ATOM 6583 N N . GLU B 1 293 ? -6.367 10.703 29.469 1 94.38 293 GLU B N 1
ATOM 6584 C CA . GLU B 1 293 ? -4.965 10.406 29.75 1 94.38 293 GLU B CA 1
ATOM 6585 C C . GLU B 1 293 ? -4.34 9.594 28.625 1 94.38 293 GLU B C 1
ATOM 6587 O O . GLU B 1 293 ? -3.162 9.766 28.312 1 94.38 293 GLU B O 1
ATOM 6592 N N . ARG B 1 294 ? -5.188 8.742 28.109 1 95.75 294 ARG B N 1
ATOM 6593 C CA . ARG B 1 294 ? -4.723 7.898 27.016 1 95.75 294 ARG B CA 1
ATOM 6594 C C . ARG B 1 294 ? -5.715 7.906 25.859 1 95.75 294 ARG B C 1
ATOM 6596 O O . ARG B 1 294 ? -6.926 7.875 26.062 1 95.75 294 ARG B O 1
ATOM 6603 N N . ILE B 1 295 ? -5.18 8.023 24.688 1 98.25 295 ILE B N 1
ATOM 6604 C CA . ILE B 1 295 ? -5.941 7.84 23.469 1 98.25 295 ILE B CA 1
ATOM 6605 C C . ILE B 1 295 ? -5.539 6.523 22.797 1 98.25 295 ILE B C 1
ATOM 6607 O O . ILE B 1 295 ? -4.426 6.395 22.281 1 98.25 295 ILE B O 1
ATOM 6611 N N . ASP B 1 296 ? -6.426 5.539 22.797 1 98.56 296 ASP B N 1
ATOM 6612 C CA . ASP B 1 296 ? -6.066 4.195 22.359 1 98.56 296 ASP B CA 1
ATOM 6613 C C . ASP B 1 296 ? -5.75 4.172 20.875 1 98.56 296 ASP B C 1
ATOM 6615 O O . ASP B 1 296 ? -4.785 3.531 20.438 1 98.56 296 ASP B O 1
ATOM 6619 N N . TYR B 1 297 ? -6.582 4.895 20.078 1 98.75 297 TYR B N 1
ATOM 6620 C CA . TYR B 1 297 ? -6.375 4.945 18.625 1 98.75 297 TYR B CA 1
ATOM 6621 C C . TYR B 1 297 ? -6.508 6.371 18.109 1 98.75 297 TYR B C 1
ATOM 6623 O O . TYR B 1 297 ? -7.398 7.113 18.531 1 98.75 297 TYR B O 1
ATOM 6631 N N . VAL B 1 298 ? -5.652 6.816 17.297 1 98.88 298 VAL B N 1
ATOM 6632 C CA . VAL B 1 298 ? -5.809 8 16.469 1 98.88 298 VAL B CA 1
ATOM 6633 C C . VAL B 1 298 ? -6.039 7.59 15.016 1 98.88 298 VAL B C 1
ATOM 6635 O O . VAL B 1 298 ? -5.285 6.777 14.469 1 98.88 298 VAL B O 1
ATOM 6638 N N . LEU B 1 299 ? -7.094 8.055 14.43 1 98.88 299 LEU B N 1
ATOM 6639 C CA . LEU B 1 299 ? -7.484 7.703 13.07 1 98.88 299 LEU B CA 1
ATOM 6640 C C . LEU B 1 299 ? -7.25 8.867 12.117 1 98.88 299 LEU B C 1
ATOM 6642 O O . LEU B 1 299 ? -7.891 9.914 12.234 1 98.88 299 LEU B O 1
ATOM 6646 N N . ILE B 1 300 ? -6.348 8.695 11.188 1 98.81 300 ILE B N 1
ATOM 6647 C CA . ILE B 1 300 ? -6.062 9.727 10.188 1 98.81 300 ILE B CA 1
ATOM 6648 C C . ILE B 1 300 ? -6.789 9.398 8.891 1 98.81 300 ILE B C 1
ATOM 6650 O O . ILE B 1 300 ? -6.621 8.312 8.328 1 98.81 300 ILE B O 1
ATOM 6654 N N . THR B 1 301 ? -7.566 10.336 8.383 1 98.44 301 THR B N 1
ATOM 6655 C CA . THR B 1 301 ? -8.336 10.086 7.164 1 98.44 301 THR B CA 1
ATOM 6656 C C . THR B 1 301 ? -7.453 10.234 5.926 1 98.44 301 THR B C 1
ATOM 6658 O O . THR B 1 301 ? -7.527 9.422 5.004 1 98.44 301 THR B O 1
ATOM 6661 N N . HIS B 1 302 ? -6.672 11.336 5.875 1 97.38 302 HIS B N 1
ATOM 6662 C CA . HIS B 1 302 ? -5.797 11.57 4.73 1 97.38 302 HIS B CA 1
ATOM 6663 C C . HIS B 1 302 ? -4.715 12.594 5.07 1 97.38 302 HIS B C 1
ATOM 6665 O O . HIS B 1 302 ? -4.711 13.156 6.164 1 97.38 302 HIS B O 1
ATOM 6671 N N . GLY B 1 303 ? -3.811 12.836 4.164 1 94.88 303 GLY B N 1
ATOM 6672 C CA . GLY B 1 303 ? -2.57 13.539 4.449 1 94.88 303 GLY B CA 1
ATOM 6673 C C . GLY B 1 303 ? -2.68 15.039 4.254 1 94.88 303 GLY B C 1
ATOM 6674 O O . GLY B 1 303 ? -1.667 15.742 4.219 1 94.88 303 GLY B O 1
ATOM 6675 N N . HIS B 1 304 ? -3.787 15.711 4.254 1 94.12 304 HIS B N 1
ATOM 6676 C CA . HIS B 1 304 ? -3.873 17.172 4.168 1 94.12 304 HIS B CA 1
ATOM 6677 C C . HIS B 1 304 ? -3.508 17.828 5.496 1 94.12 304 HIS B C 1
ATOM 6679 O O . HIS B 1 304 ? -3.66 17.203 6.559 1 94.12 304 HIS B O 1
ATOM 6685 N N . ALA B 1 305 ? -3.061 19.031 5.453 1 92.5 305 ALA B N 1
ATOM 6686 C CA . ALA B 1 305 ? -2.482 19.734 6.594 1 92.5 305 ALA B CA 1
ATOM 6687 C C . ALA B 1 305 ? -3.533 19.984 7.672 1 92.5 305 ALA B C 1
ATOM 6689 O O . ALA B 1 305 ? -3.197 20.141 8.852 1 92.5 305 ALA B O 1
ATOM 6690 N N . ASP B 1 306 ? -4.781 20.047 7.215 1 94.44 306 ASP B N 1
ATOM 6691 C CA . ASP B 1 306 ? -5.844 20.297 8.188 1 94.44 306 ASP B CA 1
ATOM 6692 C C . ASP B 1 306 ? -6.418 18.984 8.719 1 94.44 306 ASP B C 1
ATOM 6694 O O . ASP B 1 306 ? -7.375 18.984 9.492 1 94.44 306 ASP B O 1
ATOM 6698 N N . HIS B 1 307 ? -5.859 17.828 8.383 1 96.62 307 HIS B N 1
ATOM 6699 C CA . HIS B 1 307 ? -6.301 16.531 8.875 1 96.62 307 HIS B CA 1
ATOM 6700 C C . HIS B 1 307 ? -5.148 15.758 9.508 1 96.62 307 HIS B C 1
ATOM 6702 O O . HIS B 1 307 ? -5.363 14.922 10.383 1 96.62 307 HIS B O 1
ATOM 6708 N N . LEU B 1 308 ? -4 15.977 9.008 1 96.94 308 LEU B N 1
ATOM 6709 C CA . LEU B 1 308 ? -2.779 15.375 9.531 1 96.94 308 LEU B CA 1
ATOM 6710 C C . LEU B 1 308 ? -1.806 16.453 10.008 1 96.94 308 LEU B C 1
ATOM 6712 O O . LEU B 1 308 ? -0.825 16.75 9.32 1 96.94 308 LEU B O 1
ATOM 6716 N N . MET B 1 309 ? -2.021 16.875 11.188 1 95.94 309 MET B N 1
ATOM 6717 C CA . MET B 1 309 ? -1.175 17.906 11.766 1 95.94 309 MET B CA 1
ATOM 6718 C C . MET B 1 309 ? -0.118 17.312 12.68 1 95.94 309 MET B C 1
ATOM 6720 O O . MET B 1 309 ? -0.45 16.656 13.68 1 95.94 309 MET B O 1
ATOM 6724 N N . PHE B 1 310 ? 1.057 17.547 12.398 1 95.25 310 PHE B N 1
ATOM 6725 C CA . PHE B 1 310 ? 2.176 17.031 13.18 1 95.25 310 PHE B CA 1
ATOM 6726 C C . PHE B 1 310 ? 2.195 17.641 14.57 1 95.25 310 PHE B C 1
ATOM 6728 O O . PHE B 1 310 ? 2.582 17 15.539 1 95.25 310 PHE B O 1
ATOM 6735 N N . GLU B 1 311 ? 1.823 18.859 14.672 1 96.75 311 GLU B N 1
ATOM 6736 C CA . GLU B 1 311 ? 1.866 19.625 15.898 1 96.75 311 GLU B CA 1
ATOM 6737 C C . GLU B 1 311 ? 1.115 18.922 17.031 1 96.75 311 GLU B C 1
ATOM 6739 O O . GLU B 1 311 ? 1.722 18.5 18.016 1 96.75 311 GLU B O 1
ATOM 6744 N N . PRO B 1 312 ? -0.176 18.656 16.906 1 97.75 312 PRO B N 1
ATOM 6745 C CA . PRO B 1 312 ? -0.834 17.922 17.984 1 97.75 312 PRO B CA 1
ATOM 6746 C C . PRO B 1 312 ? -0.347 16.484 18.094 1 97.75 312 PRO B C 1
ATOM 6748 O O . PRO B 1 312 ? -0.285 15.922 19.188 1 97.75 312 PRO B O 1
ATOM 6751 N N . LEU B 1 313 ? 0.013 15.836 17.016 1 98.06 313 LEU B N 1
ATOM 6752 C CA . LEU B 1 313 ? 0.438 14.438 17.047 1 98.06 313 LEU B CA 1
ATOM 6753 C C . LEU B 1 313 ? 1.712 14.273 17.875 1 98.06 313 LEU B C 1
ATOM 6755 O O . LEU B 1 313 ? 1.817 13.359 18.688 1 98.06 313 LEU B O 1
ATOM 6759 N N . LEU B 1 314 ? 2.658 15.156 17.672 1 97.5 314 LEU B N 1
ATOM 6760 C CA . LEU B 1 314 ? 3.902 15.07 18.422 1 97.5 314 LEU B CA 1
ATOM 6761 C C . LEU B 1 314 ? 3.656 15.328 19.906 1 97.5 314 LEU B C 1
ATOM 6763 O O . LEU B 1 314 ? 4.258 14.672 20.766 1 97.5 314 LEU B O 1
ATOM 6767 N N . GLN B 1 315 ? 2.789 16.25 20.172 1 97.62 315 GLN B N 1
ATOM 6768 C CA . GLN B 1 315 ? 2.492 16.578 21.562 1 97.62 315 GLN B CA 1
ATOM 6769 C C . GLN B 1 315 ? 1.808 15.422 22.281 1 97.62 315 GLN B C 1
ATOM 6771 O O . GLN B 1 315 ? 1.977 15.242 23.484 1 97.62 315 GLN B O 1
ATOM 6776 N N . LEU B 1 316 ? 1.088 14.625 21.516 1 98.12 316 LEU B N 1
ATOM 6777 C CA . LEU B 1 316 ? 0.279 13.562 22.109 1 98.12 316 LEU B CA 1
ATOM 6778 C C . LEU B 1 316 ? 0.95 12.203 21.938 1 98.12 316 LEU B C 1
ATOM 6780 O O . LEU B 1 316 ? 0.413 11.188 22.375 1 98.12 316 LEU B O 1
ATOM 6784 N N . ARG B 1 317 ? 2.08 12.133 21.297 1 98.31 317 ARG B N 1
ATOM 6785 C CA . ARG B 1 317 ? 2.723 10.875 20.922 1 98.31 317 ARG B CA 1
ATOM 6786 C C . ARG B 1 317 ? 2.854 9.945 22.125 1 98.31 317 ARG B C 1
ATOM 6788 O O . ARG B 1 317 ? 2.561 8.75 22.031 1 98.31 317 ARG B O 1
ATOM 6795 N N . HIS B 1 318 ? 3.186 10.5 23.297 1 97.38 318 HIS B N 1
ATOM 6796 C CA . HIS B 1 318 ? 3.418 9.711 24.516 1 97.38 318 HIS B CA 1
ATOM 6797 C C . HIS B 1 318 ? 2.111 9.156 25.062 1 97.38 318 HIS B C 1
ATOM 6799 O O . HIS B 1 318 ? 2.121 8.25 25.906 1 97.38 318 HIS B O 1
ATOM 6805 N N . ARG B 1 319 ? 0.934 9.633 24.531 1 97.06 319 ARG B N 1
ATOM 6806 C CA . ARG B 1 319 ? -0.374 9.242 25.047 1 97.06 319 ARG B CA 1
ATOM 6807 C C . ARG B 1 319 ? -1.135 8.406 24.016 1 97.06 319 ARG B C 1
ATOM 6809 O O . ARG B 1 319 ? -2.24 7.93 24.297 1 97.06 319 ARG B O 1
ATOM 6816 N N . ILE B 1 320 ? -0.605 8.227 22.891 1 98.38 320 ILE B N 1
ATOM 6817 C CA . ILE B 1 320 ? -1.303 7.539 21.812 1 98.38 320 ILE B CA 1
ATOM 6818 C C . ILE B 1 320 ? -0.906 6.062 21.812 1 98.38 320 ILE B C 1
ATOM 6820 O O . ILE B 1 320 ? 0.281 5.73 21.859 1 98.38 320 ILE B O 1
ATOM 6824 N N . GLY B 1 321 ? -1.879 5.176 21.781 1 98.31 321 GLY B N 1
ATOM 6825 C CA . GLY B 1 321 ? -1.618 3.75 21.656 1 98.31 321 GLY B CA 1
ATOM 6826 C C . GLY B 1 321 ? -1.217 3.336 20.25 1 98.31 321 GLY B C 1
ATOM 6827 O O . GLY B 1 321 ? -0.064 2.971 20.016 1 98.31 321 GLY B O 1
ATOM 6828 N N . THR B 1 322 ? -2.172 3.443 19.328 1 98.44 322 THR B N 1
ATOM 6829 C CA . THR B 1 322 ? -1.976 3.076 17.922 1 98.44 322 THR B CA 1
ATOM 6830 C C . THR B 1 322 ? -2.451 4.195 17 1 98.44 322 THR B C 1
ATOM 6832 O O . THR B 1 322 ? -3.521 4.77 17.219 1 98.44 322 THR B O 1
ATOM 6835 N N . ILE B 1 323 ? -1.673 4.574 16.047 1 98.69 323 ILE B N 1
ATOM 6836 C CA . ILE B 1 323 ? -2.139 5.48 15.008 1 98.69 323 ILE B CA 1
ATOM 6837 C C . ILE B 1 323 ? -2.508 4.684 13.758 1 98.69 323 ILE B C 1
ATOM 6839 O O . ILE B 1 323 ? -1.731 3.844 13.297 1 98.69 323 ILE B O 1
ATOM 6843 N N . VAL B 1 324 ? -3.693 4.859 13.289 1 98.75 324 VAL B N 1
ATOM 6844 C CA . VAL B 1 324 ? -4.18 4.215 12.07 1 98.75 324 VAL B CA 1
ATOM 6845 C C . VAL B 1 324 ? -4.164 5.215 10.914 1 98.75 324 VAL B C 1
ATOM 6847 O O . VAL B 1 324 ? -4.754 6.293 11.016 1 98.75 324 VAL B O 1
ATOM 6850 N N . VAL B 1 325 ? -3.451 4.914 9.875 1 98.56 325 VAL B N 1
ATOM 6851 C CA . VAL B 1 325 ? -3.344 5.777 8.703 1 98.56 325 VAL B CA 1
ATOM 6852 C C . VAL B 1 325 ? -3.771 5.008 7.457 1 98.56 325 VAL B C 1
ATOM 6854 O O . VAL B 1 325 ? -3.785 3.775 7.453 1 98.56 325 VAL B O 1
ATOM 6857 N N . PRO B 1 326 ? -4.164 5.762 6.438 1 98 326 PRO B N 1
ATOM 6858 C CA . PRO B 1 326 ? -4.422 5.07 5.172 1 98 326 PRO B CA 1
ATOM 6859 C C . PRO B 1 326 ? -3.143 4.598 4.488 1 98 326 PRO B C 1
ATOM 6861 O O . PRO B 1 326 ? -2.117 5.281 4.543 1 98 326 PRO B O 1
ATOM 6864 N N . ALA B 1 327 ? -3.248 3.461 3.834 1 96.75 327 ALA B N 1
ATOM 6865 C CA . ALA B 1 327 ? -2.137 2.957 3.031 1 96.75 327 ALA B CA 1
ATOM 6866 C C . ALA B 1 327 ? -1.891 3.844 1.814 1 96.75 327 ALA B C 1
ATOM 6868 O O . ALA B 1 327 ? -2.832 4.398 1.242 1 96.75 327 ALA B O 1
ATOM 6869 N N . SER B 1 328 ? -0.66 3.965 1.42 1 96.19 328 SER B N 1
ATOM 6870 C CA . SER B 1 328 ? -0.301 4.754 0.245 1 96.19 328 SER B CA 1
ATOM 6871 C C . SER B 1 328 ? -0.119 3.865 -0.981 1 96.19 328 SER B C 1
ATOM 6873 O O . SER B 1 328 ? -0.203 2.639 -0.885 1 96.19 328 SER B O 1
ATOM 6875 N N . SER B 1 329 ? 0.111 4.492 -2.174 1 89.38 329 SER B N 1
ATOM 6876 C CA . SER B 1 329 ? 0.337 3.764 -3.418 1 89.38 329 SER B CA 1
ATOM 6877 C C . SER B 1 329 ? 1.757 3.213 -3.486 1 89.38 329 SER B C 1
ATOM 6879 O O . SER B 1 329 ? 2.062 2.373 -4.336 1 89.38 329 SER B O 1
ATOM 6881 N N . GLY B 1 330 ? 2.588 3.598 -2.666 1 90.19 330 GLY B N 1
ATOM 6882 C CA . GLY B 1 330 ? 3.951 3.094 -2.623 1 90.19 330 GLY B CA 1
ATOM 6883 C C . GLY B 1 330 ? 4.863 3.754 -3.637 1 90.19 330 GLY B C 1
ATOM 6884 O O . GLY B 1 330 ? 4.93 3.328 -4.793 1 90.19 330 GLY B O 1
ATOM 6885 N N . GLY B 1 331 ? 5.551 4.742 -3.236 1 93.12 331 GLY B N 1
ATOM 6886 C CA . GLY B 1 331 ? 6.66 5.273 -4.012 1 93.12 331 GLY B CA 1
ATOM 6887 C C . GLY B 1 331 ? 6.254 6.414 -4.926 1 93.12 331 GLY B C 1
ATOM 6888 O O . GLY B 1 331 ? 7.062 6.891 -5.727 1 93.12 331 GLY B O 1
ATOM 6889 N N . GLY B 1 332 ? 4.977 6.848 -4.949 1 95 332 GLY B N 1
ATOM 6890 C CA . GLY B 1 332 ? 4.559 8.008 -5.727 1 95 332 GLY B CA 1
ATOM 6891 C C . GLY B 1 332 ? 4.84 9.32 -5.027 1 95 332 GLY B C 1
ATOM 6892 O O . GLY B 1 332 ? 4.57 9.469 -3.834 1 95 332 GLY B O 1
ATOM 6893 N N . LEU B 1 333 ? 5.285 10.273 -5.797 1 96.31 333 LEU B N 1
ATOM 6894 C CA . LEU B 1 333 ? 5.688 11.562 -5.25 1 96.31 333 LEU B CA 1
ATOM 6895 C C . LEU B 1 333 ? 4.504 12.266 -4.59 1 96.31 333 LEU B C 1
ATOM 6897 O O . LEU B 1 333 ? 4.664 12.914 -3.555 1 96.31 333 LEU B O 1
ATOM 6901 N N . ALA B 1 334 ? 3.328 12.164 -5.145 1 96.75 334 ALA B N 1
ATOM 6902 C CA . ALA B 1 334 ? 2.148 12.852 -4.629 1 96.75 334 ALA B CA 1
ATOM 6903 C C . ALA B 1 334 ? 1.523 12.086 -3.469 1 96.75 334 ALA B C 1
ATOM 6905 O O . ALA B 1 334 ? 0.637 12.594 -2.781 1 96.75 334 ALA B O 1
ATOM 6906 N N . ASP B 1 335 ? 1.979 10.891 -3.203 1 96.94 335 ASP B N 1
ATOM 6907 C CA . ASP B 1 335 ? 1.34 10 -2.234 1 96.94 335 ASP B CA 1
ATOM 6908 C C . ASP B 1 335 ? 2.369 9.391 -1.286 1 96.94 335 ASP B C 1
ATOM 6910 O O . ASP B 1 335 ? 2.451 8.164 -1.156 1 96.94 335 ASP B O 1
ATOM 6914 N N . PRO B 1 336 ? 3.098 10.234 -0.536 1 97.19 336 PRO B N 1
ATOM 6915 C CA . PRO B 1 336 ? 4.07 9.68 0.411 1 97.19 336 PRO B CA 1
ATOM 6916 C C . PRO B 1 336 ? 3.422 8.82 1.489 1 97.19 336 PRO B C 1
ATOM 6918 O O . PRO B 1 336 ? 2.246 9 1.81 1 97.19 336 PRO B O 1
ATOM 6921 N N . SER B 1 337 ? 4.164 7.848 2.006 1 97.44 337 SER B N 1
ATOM 6922 C CA . SER B 1 337 ? 3.67 6.941 3.039 1 97.44 337 SER B CA 1
ATOM 6923 C C . SER B 1 337 ? 3.512 7.664 4.375 1 97.44 337 SER B C 1
ATOM 6925 O O . SER B 1 337 ? 4.5 8.086 4.98 1 97.44 337 SER B O 1
ATOM 6927 N N . LEU B 1 338 ? 2.287 7.715 4.84 1 98 338 LEU B N 1
ATOM 6928 C CA . LEU B 1 338 ? 2.041 8.312 6.145 1 98 338 LEU B CA 1
ATOM 6929 C C . LEU B 1 338 ? 2.6 7.438 7.262 1 98 338 LEU B C 1
ATOM 6931 O O . LEU B 1 338 ? 3.049 7.945 8.289 1 98 338 LEU B O 1
ATOM 6935 N N . LYS B 1 339 ? 2.609 6.184 7.043 1 97.38 339 LYS B N 1
ATOM 6936 C CA . LYS B 1 339 ? 3.168 5.242 8.008 1 97.38 339 LYS B CA 1
ATOM 6937 C C . LYS B 1 339 ? 4.664 5.473 8.195 1 97.38 339 LYS B C 1
ATOM 6939 O O . LYS B 1 339 ? 5.137 5.598 9.328 1 97.38 339 LYS B O 1
ATOM 6944 N N . LEU B 1 340 ? 5.414 5.547 7.094 1 97.19 340 LEU B N 1
ATOM 6945 C CA . LEU B 1 340 ? 6.855 5.762 7.184 1 97.19 340 LEU B CA 1
ATOM 6946 C C . LEU B 1 340 ? 7.164 7.098 7.852 1 97.19 340 LEU B C 1
ATOM 6948 O O . LEU B 1 340 ? 8.047 7.176 8.711 1 97.19 340 LEU B O 1
ATOM 6952 N N . MET B 1 341 ? 6.391 8.094 7.465 1 97.31 341 MET B N 1
ATOM 6953 C CA . MET B 1 341 ? 6.598 9.43 8.016 1 97.31 341 MET B CA 1
ATOM 6954 C C . MET B 1 341 ? 6.453 9.422 9.531 1 97.31 341 MET B C 1
ATOM 6956 O O . MET B 1 341 ? 7.32 9.922 10.25 1 97.31 341 MET B O 1
ATOM 6960 N N . LEU B 1 342 ? 5.383 8.828 9.977 1 98.19 342 LEU B N 1
ATOM 6961 C CA . LEU B 1 342 ? 5.09 8.836 11.406 1 98.19 342 LEU B CA 1
ATOM 6962 C C . LEU B 1 342 ? 6.074 7.949 12.164 1 98.19 342 LEU B C 1
ATOM 6964 O O . LEU B 1 342 ? 6.523 8.305 13.258 1 98.19 342 LEU B O 1
ATOM 6968 N N . LYS B 1 343 ? 6.43 6.816 11.586 1 97.38 343 LYS B N 1
ATOM 6969 C CA . LYS B 1 343 ? 7.406 5.941 12.227 1 97.38 343 LYS B CA 1
ATOM 6970 C C . LYS B 1 343 ? 8.742 6.656 12.414 1 97.38 343 LYS B C 1
ATOM 6972 O O . LYS B 1 343 ? 9.359 6.555 13.477 1 97.38 343 LYS B O 1
ATOM 6977 N N . HIS B 1 344 ? 9.148 7.375 11.477 1 97.19 344 HIS B N 1
ATOM 6978 C CA . HIS B 1 344 ? 10.438 8.047 11.539 1 97.19 344 HIS B CA 1
ATOM 6979 C C . HIS B 1 344 ? 10.367 9.305 12.391 1 97.19 344 HIS B C 1
ATOM 6981 O O . HIS B 1 344 ? 11.391 9.906 12.719 1 97.19 344 HIS B O 1
ATOM 6987 N N . ALA B 1 345 ? 9.172 9.695 12.75 1 97.56 345 ALA B N 1
ATOM 6988 C CA . ALA B 1 345 ? 8.977 10.789 13.703 1 97.56 345 ALA B CA 1
ATOM 6989 C C . ALA B 1 345 ? 8.852 10.258 15.125 1 97.56 345 ALA B C 1
ATOM 6991 O O . ALA B 1 345 ? 8.594 11.023 16.062 1 97.56 345 ALA B O 1
ATOM 6992 N N . GLY B 1 346 ? 8.914 8.961 15.32 1 97.81 346 GLY B N 1
ATOM 6993 C CA . GLY B 1 346 ? 9.023 8.406 16.656 1 97.81 346 GLY B CA 1
ATOM 6994 C C . GLY B 1 346 ? 7.77 7.676 17.109 1 97.81 346 GLY B C 1
ATOM 6995 O O . GLY B 1 346 ? 7.68 7.219 18.25 1 97.81 346 GLY B O 1
ATOM 6996 N N . PHE B 1 347 ? 6.805 7.555 16.188 1 97.69 347 PHE B N 1
ATOM 6997 C CA . PHE B 1 347 ? 5.625 6.77 16.531 1 97.69 347 PHE B CA 1
ATOM 6998 C C . PHE B 1 347 ? 5.898 5.277 16.359 1 97.69 347 PHE B C 1
ATOM 7000 O O . PHE B 1 347 ? 6.219 4.828 15.258 1 97.69 347 PHE B O 1
ATOM 7007 N N . ASN B 1 348 ? 5.699 4.52 17.344 1 91.25 348 ASN B N 1
ATOM 7008 C CA . ASN B 1 348 ? 6.141 3.127 17.328 1 91.25 348 ASN B CA 1
ATOM 7009 C C . ASN B 1 348 ? 5.062 2.207 16.766 1 91.25 348 ASN B C 1
ATOM 7011 O O . ASN B 1 348 ? 5.371 1.2 16.125 1 91.25 348 ASN B O 1
ATOM 7015 N N . ASN B 1 349 ? 3.762 2.475 17.078 1 96.62 349 ASN B N 1
ATOM 7016 C CA . ASN B 1 349 ? 2.66 1.622 16.656 1 96.62 349 ASN B CA 1
ATOM 7017 C C . ASN B 1 349 ? 1.803 2.309 15.594 1 96.62 349 ASN B C 1
ATOM 7019 O O . ASN B 1 349 ? 0.779 2.916 15.914 1 96.62 349 ASN B O 1
ATOM 7023 N N . VAL B 1 350 ? 2.182 2.252 14.375 1 98.12 350 VAL B N 1
ATOM 7024 C CA . VAL B 1 350 ? 1.455 2.83 13.25 1 98.12 350 VAL B CA 1
ATOM 7025 C C . VAL B 1 350 ? 0.924 1.716 12.352 1 98.12 350 VAL B C 1
ATOM 7027 O O . VAL B 1 350 ? 1.688 0.863 11.891 1 98.12 350 VAL B O 1
ATOM 7030 N N . VAL B 1 351 ? -0.371 1.679 12.102 1 97.25 351 VAL B N 1
ATOM 7031 C CA . VAL B 1 351 ? -1.013 0.666 11.266 1 97.25 351 VAL B CA 1
ATOM 7032 C C . VAL B 1 351 ? -1.596 1.318 10.016 1 97.25 351 VAL B C 1
ATOM 7034 O O . VAL B 1 351 ? -2.287 2.336 10.102 1 97.25 351 VAL B O 1
ATOM 7037 N N . ALA B 1 352 ? -1.268 0.791 8.891 1 96.75 352 ALA B N 1
ATOM 7038 C CA . ALA B 1 352 ? -1.867 1.263 7.648 1 96.75 352 ALA B CA 1
ATOM 7039 C C . ALA B 1 352 ? -3.078 0.416 7.27 1 96.75 352 ALA B C 1
ATOM 7041 O O . ALA B 1 352 ? -3.021 -0.815 7.316 1 96.75 352 ALA B O 1
ATOM 7042 N N . LEU B 1 353 ? -4.168 1.042 6.922 1 96.69 353 LEU B N 1
ATOM 7043 C CA . LEU B 1 353 ? -5.379 0.369 6.469 1 96.69 353 LEU B CA 1
ATOM 7044 C C . LEU B 1 353 ? -5.688 0.725 5.016 1 96.69 353 LEU B C 1
ATOM 7046 O O . LEU B 1 353 ? -5.543 1.881 4.613 1 96.69 353 LEU B O 1
ATOM 7050 N N . SER B 1 354 ? -6.066 -0.263 4.273 1 96.12 354 SER B N 1
ATOM 7051 C CA . SER B 1 354 ? -6.59 -0.052 2.93 1 96.12 354 SER B CA 1
ATOM 7052 C C . SER B 1 354 ? -8.109 -0.098 2.914 1 96.12 354 SER B C 1
ATOM 7054 O O . SER B 1 354 ? -8.742 -0.346 3.945 1 96.12 354 SER B O 1
ATOM 7056 N N . GLU B 1 355 ? -8.695 0.213 1.781 1 97.19 355 GLU B N 1
ATOM 7057 C CA . GLU B 1 355 ? -10.148 0.185 1.648 1 97.19 355 GLU B CA 1
ATOM 7058 C C . GLU B 1 355 ? -10.711 -1.194 1.982 1 97.19 355 GLU B C 1
ATOM 7060 O O . GLU B 1 355 ? -10.203 -2.209 1.495 1 97.19 355 GLU B O 1
ATOM 7065 N N . MET B 1 356 ? -11.641 -1.227 2.918 1 97.06 356 MET B N 1
ATOM 7066 C CA . MET B 1 356 ? -12.422 -2.379 3.354 1 97.06 356 MET B CA 1
ATOM 7067 C C . MET B 1 356 ? -11.602 -3.279 4.27 1 97.06 356 MET B C 1
ATOM 7069 O O . MET B 1 356 ? -12.07 -4.34 4.688 1 97.06 356 MET B O 1
ATOM 7073 N N . ASP B 1 357 ? -10.352 -2.881 4.582 1 95.69 357 ASP B N 1
ATOM 7074 C CA . ASP B 1 357 ? -9.641 -3.549 5.668 1 95.69 357 ASP B CA 1
ATOM 7075 C C . ASP B 1 357 ? -10.312 -3.283 7.012 1 95.69 357 ASP B C 1
ATOM 7077 O O . ASP B 1 357 ? -10.969 -2.256 7.188 1 95.69 357 ASP B O 1
ATOM 7081 N N . SER B 1 358 ? -10.102 -4.184 7.898 1 95.75 358 SER B N 1
ATOM 7082 C CA . SER B 1 358 ? -10.688 -4.031 9.227 1 95.75 358 SER B CA 1
ATOM 7083 C C . SER B 1 358 ? -9.641 -4.238 10.32 1 95.75 358 SER B C 1
ATOM 7085 O O . SER B 1 358 ? -8.633 -4.914 10.102 1 95.75 358 SER B O 1
ATOM 7087 N N . LEU B 1 359 ? -9.789 -3.611 11.375 1 97.06 359 LEU B N 1
ATOM 7088 C CA . LEU B 1 359 ? -8.992 -3.725 12.594 1 97.06 359 LEU B CA 1
ATOM 7089 C C . LEU B 1 359 ? -9.891 -3.947 13.805 1 97.06 359 LEU B C 1
ATOM 7091 O O . LEU B 1 359 ? -10.805 -3.158 14.062 1 97.06 359 LEU B O 1
ATOM 7095 N N . PRO B 1 360 ? -9.688 -5.02 14.562 1 97.38 360 PRO B N 1
ATOM 7096 C CA . PRO B 1 360 ? -10.508 -5.234 15.758 1 97.38 360 PRO B CA 1
ATOM 7097 C C . PRO B 1 360 ? -10.281 -4.172 16.828 1 97.38 360 PRO B C 1
ATOM 7099 O O . PRO B 1 360 ? -9.148 -3.719 17.016 1 97.38 360 PRO B O 1
ATOM 7102 N N . LEU B 1 361 ? -11.266 -3.715 17.453 1 97.56 361 LEU B N 1
ATOM 7103 C CA . LEU B 1 361 ? -11.273 -2.822 18.609 1 97.56 361 LEU B CA 1
ATOM 7104 C C . LEU B 1 361 ? -11.969 -3.475 19.797 1 97.56 361 LEU B C 1
ATOM 7106 O O . LEU B 1 361 ? -12.859 -4.309 19.625 1 97.56 361 LEU B O 1
ATOM 7110 N N . PRO B 1 362 ? -11.57 -3.148 21.062 1 97.12 362 PRO B N 1
ATOM 7111 C CA . PRO B 1 362 ? -12.438 -3.535 22.172 1 97.12 362 PRO B CA 1
ATOM 7112 C C . PRO B 1 362 ? -13.875 -3.043 22 1 97.12 362 PRO B C 1
ATOM 7114 O O . PRO B 1 362 ? -14.109 -1.836 21.922 1 97.12 362 PRO B O 1
ATOM 7117 N N . GLY B 1 363 ? -14.766 -3.918 21.906 1 97.38 363 GLY B N 1
ATOM 7118 C CA . GLY B 1 363 ? -16.172 -3.553 21.797 1 97.38 363 GLY B CA 1
ATOM 7119 C C . GLY B 1 363 ? -16.609 -3.33 20.359 1 97.38 363 GLY B C 1
ATOM 7120 O O . GLY B 1 363 ? -17.719 -2.861 20.109 1 97.38 363 GLY B O 1
ATOM 7121 N N . GLY B 1 364 ? -15.711 -3.635 19.422 1 97.94 364 GLY B N 1
ATOM 7122 C CA . GLY B 1 364 ? -16.125 -3.406 18.047 1 97.94 364 GLY B CA 1
ATOM 7123 C C . GLY B 1 364 ? -15 -3.594 17.047 1 97.94 364 GLY B C 1
ATOM 7124 O O . GLY B 1 364 ? -14.188 -4.512 17.188 1 97.94 364 GLY B O 1
ATOM 7125 N N . GLU B 1 365 ? -15.047 -2.779 15.953 1 98.38 365 GLU B N 1
ATOM 7126 C CA . GLU B 1 365 ? -14.047 -2.857 14.891 1 98.38 365 GLU B CA 1
ATOM 7127 C C . GLU B 1 365 ? -13.969 -1.549 14.109 1 98.38 365 GLU B C 1
ATOM 7129 O O . GLU B 1 365 ? -14.898 -0.74 14.148 1 98.38 365 GLU B O 1
ATOM 7134 N N . LEU B 1 366 ? -12.859 -1.319 13.547 1 98.75 366 LEU B N 1
ATOM 7135 C CA . LEU B 1 366 ? -12.594 -0.224 12.625 1 98.75 366 LEU B CA 1
ATOM 7136 C C . LEU B 1 366 ? -12.5 -0.734 11.188 1 98.75 366 LEU B C 1
ATOM 7138 O O . LEU B 1 366 ? -11.82 -1.732 10.922 1 98.75 366 LEU B O 1
ATOM 7142 N N . ILE B 1 367 ? -13.242 -0.114 10.227 1 98.62 367 ILE B N 1
ATOM 7143 C CA . ILE B 1 367 ? -13.172 -0.486 8.812 1 98.62 367 ILE B CA 1
ATOM 7144 C C . ILE B 1 367 ? -12.82 0.738 7.973 1 98.62 367 ILE B C 1
ATOM 7146 O O . ILE B 1 367 ? -13.422 1.803 8.133 1 98.62 367 ILE B O 1
ATOM 7150 N N . GLY B 1 368 ? -11.805 0.628 7.184 1 98.5 368 GLY B N 1
ATOM 7151 C CA . GLY B 1 368 ? -11.508 1.675 6.219 1 98.5 368 GLY B CA 1
ATOM 7152 C C . GLY B 1 368 ? -12.398 1.62 4.992 1 98.5 368 GLY B C 1
ATOM 7153 O O . GLY B 1 368 ? -12.531 0.57 4.359 1 98.5 368 GLY B O 1
ATOM 7154 N N . LEU B 1 369 ? -13.039 2.723 4.637 1 98.5 369 LEU B N 1
ATOM 7155 C CA . LEU B 1 369 ? -13.898 2.777 3.463 1 98.5 369 LEU B CA 1
ATOM 7156 C C . LEU B 1 369 ? -13.266 3.625 2.363 1 98.5 369 LEU B C 1
ATOM 7158 O O . LEU B 1 369 ? -12.453 4.504 2.643 1 98.5 369 LEU B O 1
ATOM 7162 N N . PRO B 1 370 ? -13.672 3.373 1.111 1 97.75 370 PRO B N 1
ATOM 7163 C CA . PRO B 1 370 ? -13.133 4.172 0.005 1 97.75 370 PRO B CA 1
ATOM 7164 C C . PRO B 1 370 ? -13.438 5.66 0.152 1 97.75 370 PRO B C 1
ATOM 7166 O O . PRO B 1 370 ? -14.531 6.031 0.598 1 97.75 370 PRO B O 1
ATOM 7169 N N . PHE B 1 371 ? -12.461 6.48 -0.171 1 97.44 371 PHE B N 1
ATOM 7170 C CA . PHE B 1 371 ? -12.492 7.938 -0.133 1 97.44 371 PHE B CA 1
ATOM 7171 C C . PHE B 1 371 ? -12.18 8.523 -1.504 1 97.44 371 PHE B C 1
ATOM 7173 O O . PHE B 1 371 ? -11.062 8.367 -2.008 1 97.44 371 PHE B O 1
ATOM 7180 N N . ILE B 1 372 ? -13.164 9.125 -2.201 1 95.31 372 ILE B N 1
ATOM 7181 C CA . ILE B 1 372 ? -12.891 9.805 -3.461 1 95.31 372 ILE B CA 1
ATOM 7182 C C . ILE B 1 372 ? -13.117 11.305 -3.299 1 95.31 372 ILE B C 1
ATOM 7184 O O . ILE B 1 372 ? -13.961 11.727 -2.5 1 95.31 372 ILE B O 1
ATOM 7188 N N . GLY B 1 373 ? -12.273 12.078 -4 1 91.06 373 GLY B N 1
ATOM 7189 C CA . GLY B 1 373 ? -12.328 13.523 -3.941 1 91.06 373 GLY B CA 1
ATOM 7190 C C . GLY B 1 373 ? -11.203 14.133 -3.131 1 91.06 373 GLY B C 1
ATOM 7191 O O . GLY B 1 373 ? -10.328 13.422 -2.633 1 91.06 373 GLY B O 1
ATOM 7192 N N . GLU B 1 374 ? -11.039 15.422 -3.143 1 90.38 374 GLU B N 1
ATOM 7193 C CA . GLU B 1 374 ? -10.203 16.234 -2.271 1 90.38 374 GLU B CA 1
ATOM 7194 C C . GLU B 1 374 ? -8.742 16.234 -2.734 1 90.38 374 GLU B C 1
ATOM 7196 O O . GLU B 1 374 ? -7.871 16.781 -2.064 1 90.38 374 GLU B O 1
ATOM 7201 N N . HIS B 1 375 ? -8.367 15.633 -3.854 1 92.69 375 HIS B N 1
ATOM 7202 C CA . HIS B 1 375 ? -6.953 15.523 -4.18 1 92.69 375 HIS B CA 1
ATOM 7203 C C . HIS B 1 375 ? -6.684 15.938 -5.621 1 92.69 375 HIS B C 1
ATOM 7205 O O . HIS B 1 375 ? -5.703 15.5 -6.227 1 92.69 375 HIS B O 1
ATOM 7211 N N . GLY B 1 376 ? -7.617 16.766 -6.168 1 95.69 376 GLY B N 1
ATOM 7212 C CA . GLY B 1 376 ? -7.406 17.359 -7.484 1 95.69 376 GLY B CA 1
ATOM 7213 C C . GLY B 1 376 ? -7.203 16.312 -8.57 1 95.69 376 GLY B C 1
ATOM 7214 O O . GLY B 1 376 ? -6.387 16.516 -9.477 1 95.69 376 GLY B O 1
ATOM 7215 N N . ASP B 1 377 ? -7.75 15.18 -8.438 1 97.06 377 ASP B N 1
ATOM 7216 C CA . ASP B 1 377 ? -7.742 14.086 -9.406 1 97.06 377 ASP B CA 1
ATOM 7217 C C . ASP B 1 377 ? -6.402 13.352 -9.398 1 97.06 377 ASP B C 1
ATOM 7219 O O . ASP B 1 377 ? -6.137 12.523 -10.266 1 97.06 377 ASP B O 1
ATOM 7223 N N . LEU B 1 378 ? -5.574 13.625 -8.438 1 97.31 378 LEU B N 1
ATOM 7224 C CA . LEU B 1 378 ? -4.281 12.953 -8.398 1 97.31 378 LEU B CA 1
ATOM 7225 C C . LEU B 1 378 ? -4.43 11.516 -7.906 1 97.31 378 LEU B C 1
ATOM 7227 O O . LEU B 1 378 ? -5.316 11.219 -7.102 1 97.31 378 LEU B O 1
ATOM 7231 N N . ASN B 1 379 ? -3.58 10.656 -8.414 1 95.94 379 ASN B N 1
ATOM 7232 C CA . ASN B 1 379 ? -3.551 9.273 -7.973 1 95.94 379 ASN B CA 1
ATOM 7233 C C . ASN B 1 379 ? -2.98 9.141 -6.562 1 95.94 379 ASN B C 1
ATOM 7235 O O . ASN B 1 379 ? -1.83 8.734 -6.391 1 95.94 379 ASN B O 1
ATOM 7239 N N . ILE B 1 380 ? -3.783 9.453 -5.582 1 96.75 380 ILE B N 1
ATOM 7240 C CA . ILE B 1 380 ? -3.436 9.383 -4.164 1 96.75 380 ILE B CA 1
ATOM 7241 C C . ILE B 1 380 ? -4.316 8.352 -3.469 1 96.75 380 ILE B C 1
ATOM 7243 O O . ILE B 1 380 ? -5.543 8.453 -3.496 1 96.75 380 ILE B O 1
ATOM 7247 N N . GLN B 1 381 ? -3.654 7.391 -2.879 1 96.38 381 GLN B N 1
ATOM 7248 C CA . GLN B 1 381 ? -4.379 6.293 -2.242 1 96.38 381 GLN B CA 1
ATOM 7249 C C . GLN B 1 381 ? -4.441 6.48 -0.729 1 96.38 381 GLN B C 1
ATOM 7251 O O . GLN B 1 381 ? -5.258 5.855 -0.053 1 96.38 381 GLN B O 1
ATOM 7256 N N . ALA B 1 382 ? -3.572 7.266 -0.195 1 96.81 382 ALA B N 1
ATOM 7257 C CA . ALA B 1 382 ? -3.51 7.465 1.25 1 96.81 382 ALA B CA 1
ATOM 7258 C C . ALA B 1 382 ? -4.68 8.32 1.735 1 96.81 382 ALA B C 1
ATOM 7260 O O . ALA B 1 382 ? -4.477 9.414 2.266 1 96.81 382 ALA B O 1
ATOM 7261 N N . LYS B 1 383 ? -5.863 7.777 1.562 1 97.75 383 LYS B N 1
ATOM 7262 C CA . LYS B 1 383 ? -7.117 8.383 1.999 1 97.75 383 LYS B CA 1
ATOM 7263 C C . LYS B 1 383 ? -8.18 7.32 2.25 1 97.75 383 LYS B C 1
ATOM 7265 O O . LYS B 1 383 ? -8.367 6.414 1.437 1 97.75 383 LYS B O 1
ATOM 7270 N N . ILE B 1 384 ? -8.789 7.371 3.379 1 98.12 384 ILE B N 1
ATOM 7271 C CA . ILE B 1 384 ? -9.898 6.473 3.688 1 98.12 384 ILE B CA 1
ATOM 7272 C C . ILE B 1 384 ? -10.883 7.168 4.617 1 98.12 384 ILE B C 1
ATOM 7274 O O . ILE B 1 384 ? -10.523 8.109 5.324 1 98.12 384 ILE B O 1
ATOM 7278 N N . ALA B 1 385 ? -12.125 6.793 4.508 1 98.56 385 ALA B N 1
ATOM 7279 C CA . ALA B 1 385 ? -13.102 7.074 5.559 1 98.56 385 ALA B CA 1
ATOM 7280 C C . ALA B 1 385 ? -13.086 5.984 6.625 1 98.56 385 ALA B C 1
ATOM 7282 O O . ALA B 1 385 ? -12.844 4.812 6.32 1 98.56 385 ALA B O 1
ATOM 7283 N N . HIS B 1 386 ? -13.289 6.367 7.836 1 98.88 386 HIS B N 1
ATOM 7284 C CA . HIS B 1 386 ? -13.25 5.406 8.93 1 98.88 386 HIS B CA 1
ATOM 7285 C C . HIS B 1 386 ? -14.656 5.059 9.414 1 98.88 386 HIS B C 1
ATOM 7287 O O . HIS B 1 386 ? -15.375 5.926 9.914 1 98.88 386 HIS B O 1
ATOM 7293 N N . LEU B 1 387 ? -15.039 3.838 9.242 1 98.88 387 LEU B N 1
ATOM 7294 C CA . LEU B 1 387 ? -16.234 3.336 9.906 1 98.88 387 LEU B CA 1
ATOM 7295 C C . LEU B 1 387 ? -15.891 2.742 11.266 1 98.88 387 LEU B C 1
ATOM 7297 O O . LEU B 1 387 ? -15.219 1.709 11.344 1 98.88 387 LEU B O 1
ATOM 7301 N N . VAL B 1 388 ? -16.312 3.371 12.281 1 98.88 388 VAL B N 1
ATOM 7302 C CA . VAL B 1 388 ? -16.109 2.908 13.648 1 98.88 388 VAL B CA 1
ATOM 7303 C C . VAL B 1 388 ? -17.359 2.174 14.133 1 98.88 388 VAL B C 1
ATOM 7305 O O . VAL B 1 388 ? -18.391 2.799 14.406 1 98.88 388 VAL B O 1
ATOM 7308 N N . ARG B 1 389 ? -17.312 0.913 14.219 1 98.62 389 ARG B N 1
ATOM 7309 C CA . ARG B 1 389 ? -18.328 0.121 14.883 1 98.62 389 ARG B CA 1
ATOM 7310 C C . ARG B 1 389 ? -18.016 -0.068 16.359 1 98.62 389 ARG B C 1
ATOM 7312 O O . ARG B 1 389 ? -17.016 -0.721 16.703 1 98.62 389 ARG B O 1
ATOM 7319 N N . LEU B 1 390 ? -18.766 0.513 17.188 1 98.56 390 LEU B N 1
ATOM 7320 C CA . LEU B 1 390 ? -18.469 0.507 18.609 1 98.56 390 LEU B CA 1
ATOM 7321 C C . LEU B 1 390 ? -19.75 0.366 19.438 1 98.56 390 LEU B C 1
ATOM 7323 O O . LEU B 1 390 ? -20.688 1.145 19.266 1 98.56 390 LEU B O 1
ATOM 7327 N N . GLU B 1 391 ? -19.828 -0.667 20.312 1 98.12 391 GLU B N 1
ATOM 7328 C CA . GLU B 1 391 ? -20.969 -0.926 21.188 1 98.12 391 GLU B CA 1
ATOM 7329 C C . GLU B 1 391 ? -22.266 -0.979 20.391 1 98.12 391 GLU B C 1
ATOM 7331 O O . GLU B 1 391 ? -23.266 -0.376 20.781 1 98.12 391 GLU B O 1
ATOM 7336 N N . GLY B 1 392 ? -22.203 -1.58 19.203 1 97.62 392 GLY B N 1
ATOM 7337 C CA . GLY B 1 392 ? -23.375 -1.802 18.375 1 97.62 392 GLY B CA 1
ATOM 7338 C C . GLY B 1 392 ? -23.75 -0.59 17.547 1 97.62 392 GLY B C 1
ATOM 7339 O O . GLY B 1 392 ? -24.781 -0.602 16.859 1 97.62 392 GLY B O 1
ATOM 7340 N N . LYS B 1 393 ? -22.953 0.514 17.625 1 98.44 393 LYS B N 1
ATOM 7341 C CA . LYS B 1 393 ? -23.219 1.723 16.844 1 98.44 393 LYS B CA 1
ATOM 7342 C C . LYS B 1 393 ? -22.234 1.858 15.688 1 98.44 393 LYS B C 1
ATOM 7344 O O . LYS B 1 393 ? -21.047 1.574 15.844 1 98.44 393 LYS B O 1
ATOM 7349 N N . ASN B 1 394 ? -22.766 2.273 14.531 1 98.56 394 ASN B N 1
ATOM 7350 C CA . ASN B 1 394 ? -21.953 2.533 13.344 1 98.56 394 ASN B CA 1
ATOM 7351 C C . ASN B 1 394 ? -21.719 4.027 13.133 1 98.56 394 ASN B C 1
ATOM 7353 O O . ASN B 1 394 ? -22.641 4.742 12.719 1 98.56 394 ASN B O 1
ATOM 7357 N N . LEU B 1 395 ? -20.516 4.5 13.398 1 98.88 395 LEU B N 1
ATOM 7358 C CA . LEU B 1 395 ? -20.125 5.887 13.172 1 98.88 395 LEU B CA 1
ATOM 7359 C C . LEU B 1 395 ? -19.188 6 11.977 1 98.88 395 LEU B C 1
ATOM 7361 O O . LEU B 1 395 ? -18.109 5.406 11.977 1 98.88 395 LEU B O 1
ATOM 7365 N N . LEU B 1 396 ? -19.609 6.719 10.977 1 98.88 396 LEU B N 1
ATOM 7366 C CA . LEU B 1 396 ? -18.766 6.887 9.797 1 98.88 396 LEU B CA 1
ATOM 7367 C C . LEU B 1 396 ? -18.141 8.273 9.773 1 98.88 396 LEU B C 1
ATOM 7369 O O . LEU B 1 396 ? -18.844 9.281 9.727 1 98.88 396 LEU B O 1
ATOM 7373 N N . MET B 1 397 ? -16.812 8.289 9.883 1 98.88 397 MET B N 1
ATOM 7374 C CA . MET B 1 397 ? -16.031 9.516 9.758 1 98.88 397 MET B CA 1
ATOM 7375 C C . MET B 1 397 ? -15.547 9.711 8.328 1 98.88 397 MET B C 1
ATOM 7377 O O . MET B 1 397 ? -14.477 9.219 7.965 1 98.88 397 MET B O 1
ATOM 7381 N N . ALA B 1 398 ? -16.25 10.453 7.555 1 98.06 398 ALA B N 1
ATOM 7382 C CA . ALA B 1 398 ? -16.016 10.57 6.117 1 98.06 398 ALA B CA 1
ATOM 7383 C C . ALA B 1 398 ? -15.578 11.984 5.746 1 98.06 398 ALA B C 1
ATOM 7385 O O . ALA B 1 398 ? -16.141 12.594 4.832 1 98.06 398 ALA B O 1
ATOM 7386 N N . ALA B 1 399 ? -14.508 12.438 6.434 1 94.75 399 ALA B N 1
ATOM 7387 C CA . ALA B 1 399 ? -14.023 13.789 6.168 1 94.75 399 ALA B CA 1
ATOM 7388 C C . ALA B 1 399 ? -13.664 13.961 4.695 1 94.75 399 ALA B C 1
ATOM 7390 O O . ALA B 1 399 ? -12.875 13.195 4.145 1 94.75 399 ALA B O 1
ATOM 7391 N N . ASP B 1 400 ? -14.383 14.922 4.047 1 93.25 400 ASP B N 1
ATOM 7392 C CA . ASP B 1 400 ? -14.031 15.469 2.74 1 93.25 400 ASP B CA 1
ATOM 7393 C C . ASP B 1 400 ? -14.375 14.484 1.623 1 93.25 400 ASP B C 1
ATOM 7395 O O . ASP B 1 400 ? -13.945 14.664 0.48 1 93.25 400 ASP B O 1
ATOM 7399 N N . SER B 1 401 ? -15.07 13.367 2.014 1 95.81 401 SER B N 1
ATOM 7400 C CA . SER B 1 401 ? -15.531 12.445 0.98 1 95.81 401 SER B CA 1
ATOM 7401 C C . SER B 1 401 ? -16.469 13.141 -0.001 1 95.81 401 SER B C 1
ATOM 7403 O O . SER B 1 401 ? -17.297 13.969 0.397 1 95.81 401 SER B O 1
ATOM 7405 N N . ASN B 1 402 ? -16.266 12.922 -1.211 1 95.94 402 ASN B N 1
ATOM 7406 C CA . ASN B 1 402 ? -17.031 13.523 -2.295 1 95.94 402 ASN B CA 1
ATOM 7407 C C . ASN B 1 402 ? -17.688 12.469 -3.18 1 95.94 402 ASN B C 1
ATOM 7409 O O . ASN B 1 402 ? -16.984 11.641 -3.771 1 95.94 402 ASN B O 1
ATOM 7413 N N . ALA B 1 403 ? -19.016 12.477 -3.287 1 95.31 403 ALA B N 1
ATOM 7414 C CA . ALA B 1 403 ? -19.719 11.469 -4.074 1 95.31 403 ALA B CA 1
ATOM 7415 C C . ALA B 1 403 ? -19.625 11.773 -5.566 1 95.31 403 ALA B C 1
ATOM 7417 O O . ALA B 1 403 ? -20.641 11.945 -6.238 1 95.31 403 ALA B O 1
ATOM 7418 N N . LEU B 1 404 ? -18.438 11.758 -6.055 1 96.31 404 LEU B N 1
ATOM 7419 C CA . LEU B 1 404 ? -18.234 11.891 -7.492 1 96.31 404 LEU B CA 1
ATOM 7420 C C . LEU B 1 404 ? -18.906 10.758 -8.25 1 96.31 404 LEU B C 1
ATOM 7422 O O . LEU B 1 404 ? -19.328 10.93 -9.391 1 96.31 404 LEU B O 1
ATOM 7426 N N . GLU B 1 405 ? -18.969 9.586 -7.621 1 96.94 405 GLU B N 1
ATOM 7427 C CA . GLU B 1 405 ? -19.672 8.406 -8.102 1 96.94 405 GLU B CA 1
ATOM 7428 C C . GLU B 1 405 ? -20.547 7.801 -6.996 1 96.94 405 GLU B C 1
ATOM 7430 O O . GLU B 1 405 ? -20.047 7.039 -6.164 1 96.94 405 GLU B O 1
ATOM 7435 N N . PRO B 1 406 ? -21.797 8.039 -7.047 1 96.44 406 PRO B N 1
ATOM 7436 C CA . PRO B 1 406 ? -22.688 7.605 -5.969 1 96.44 406 PRO B CA 1
ATOM 7437 C C . PRO B 1 406 ? -22.766 6.086 -5.828 1 96.44 406 PRO B C 1
ATOM 7439 O O . PRO B 1 406 ? -22.969 5.574 -4.723 1 96.44 406 PRO B O 1
ATOM 7442 N N . ARG B 1 407 ? -22.641 5.32 -6.906 1 97.19 407 ARG B N 1
ATOM 7443 C CA . ARG B 1 407 ? -22.734 3.863 -6.867 1 97.19 407 ARG B CA 1
ATOM 7444 C C . ARG B 1 407 ? -21.688 3.273 -5.926 1 97.19 407 ARG B C 1
ATOM 7446 O O . ARG B 1 407 ? -21.859 2.168 -5.41 1 97.19 407 ARG B O 1
ATOM 7453 N N . LEU B 1 408 ? -20.562 3.986 -5.707 1 98.19 408 LEU B N 1
ATOM 7454 C CA . LEU B 1 408 ? -19.562 3.562 -4.734 1 98.19 408 LEU B CA 1
ATOM 7455 C C . LEU B 1 408 ? -20.188 3.324 -3.367 1 98.19 408 LEU B C 1
ATOM 7457 O O . LEU B 1 408 ? -19.953 2.293 -2.736 1 98.19 408 LEU B O 1
ATOM 7461 N N . TYR B 1 409 ? -21.078 4.184 -2.984 1 98.06 409 TYR B N 1
ATOM 7462 C CA . TYR B 1 409 ? -21.672 4.137 -1.654 1 98.06 409 TYR B CA 1
ATOM 7463 C C . TYR B 1 409 ? -22.75 3.061 -1.581 1 98.06 409 TYR B C 1
ATOM 7465 O O . TYR B 1 409 ? -23.062 2.551 -0.499 1 98.06 409 TYR B O 1
ATOM 7473 N N . GLU B 1 410 ? -23.312 2.715 -2.742 1 97.81 410 GLU B N 1
ATOM 7474 C CA . GLU B 1 410 ? -24.203 1.562 -2.775 1 97.81 410 GLU B CA 1
ATOM 7475 C C . GLU B 1 410 ? -23.438 0.266 -2.512 1 97.81 410 GLU B C 1
ATOM 7477 O O . GLU B 1 410 ? -23.891 -0.573 -1.726 1 97.81 410 GLU B O 1
ATOM 7482 N N . HIS B 1 411 ? -22.312 0.151 -3.238 1 98.19 411 HIS B N 1
ATOM 7483 C CA . HIS B 1 411 ? -21.484 -1.031 -3.037 1 98.19 411 HIS B CA 1
ATOM 7484 C C . HIS B 1 411 ? -21.031 -1.144 -1.586 1 98.19 411 HIS B C 1
ATOM 7486 O O . HIS B 1 411 ? -21.047 -2.232 -1.006 1 98.19 411 HIS B O 1
ATOM 7492 N N . VAL B 1 412 ? -20.641 0 -0.991 1 98.12 412 VAL B N 1
ATOM 7493 C CA . VAL B 1 412 ? -20.156 0.043 0.387 1 98.12 412 VAL B CA 1
ATOM 7494 C C . VAL B 1 412 ? -21.297 -0.316 1.34 1 98.12 412 VAL B C 1
ATOM 7496 O O . VAL B 1 412 ? -21.125 -1.121 2.256 1 98.12 412 VAL B O 1
ATOM 7499 N N . HIS B 1 413 ? -22.484 0.238 1.112 1 98.38 413 HIS B N 1
ATOM 7500 C CA . HIS B 1 413 ? -23.625 0.02 1.989 1 98.38 413 HIS B CA 1
ATOM 7501 C C . HIS B 1 413 ? -24.016 -1.456 2.043 1 98.38 413 HIS B C 1
ATOM 7503 O O . HIS B 1 413 ? -24.422 -1.958 3.092 1 98.38 413 HIS B O 1
ATOM 7509 N N . ARG B 1 414 ? -23.891 -2.127 0.955 1 97.25 414 ARG B N 1
ATOM 7510 C CA . ARG B 1 414 ? -24.188 -3.553 0.902 1 97.25 414 ARG B CA 1
ATOM 7511 C C . ARG B 1 414 ? -23.328 -4.336 1.885 1 97.25 414 ARG B C 1
ATOM 7513 O O . ARG B 1 414 ? -23.75 -5.367 2.406 1 97.25 414 ARG B O 1
ATOM 7520 N N . GLU B 1 415 ? -22.188 -3.775 2.145 1 96.44 415 GLU B N 1
ATOM 7521 C CA . GLU B 1 415 ? -21.234 -4.484 2.98 1 96.44 415 GLU B CA 1
ATOM 7522 C C . GLU B 1 415 ? -21.312 -4.027 4.434 1 96.44 415 GLU B C 1
ATOM 7524 O O . GLU B 1 415 ? -21.156 -4.828 5.355 1 96.44 415 GLU B O 1
ATOM 7529 N N . VAL B 1 416 ? -21.625 -2.766 4.656 1 97.31 416 VAL B N 1
ATOM 7530 C CA . VAL B 1 416 ? -21.438 -2.252 6.012 1 97.31 416 VAL B CA 1
ATOM 7531 C C . VAL B 1 416 ? -22.797 -1.938 6.637 1 97.31 416 VAL B C 1
ATOM 7533 O O . VAL B 1 416 ? -22.891 -1.744 7.848 1 97.31 416 VAL B O 1
ATOM 7536 N N . GLY B 1 417 ? -23.891 -1.905 5.859 1 97.94 417 GLY B N 1
ATOM 7537 C CA . GLY B 1 417 ? -25.234 -1.64 6.359 1 97.94 417 GLY B CA 1
ATOM 7538 C C . GLY B 1 417 ? -25.469 -0.175 6.672 1 97.94 417 GLY B C 1
ATOM 7539 O O . GLY B 1 417 ? -24.75 0.696 6.191 1 97.94 417 GLY B O 1
ATOM 7540 N N . ASP B 1 418 ? -26.5 0.089 7.426 1 98.31 418 ASP B N 1
ATOM 7541 C CA . ASP B 1 418 ? -26.922 1.447 7.742 1 98.31 418 ASP B CA 1
ATOM 7542 C C . ASP B 1 418 ? -25.953 2.115 8.719 1 98.31 418 ASP B C 1
ATOM 7544 O O . ASP B 1 418 ? -25.281 1.436 9.5 1 98.31 418 ASP B O 1
ATOM 7548 N N . ILE B 1 419 ? -25.922 3.352 8.664 1 98.56 419 ILE B N 1
ATOM 7549 C CA . ILE B 1 419 ? -25.047 4.164 9.5 1 98.56 419 ILE B CA 1
ATOM 7550 C C . ILE B 1 419 ? -25.859 4.82 10.609 1 98.56 419 ILE B C 1
ATOM 7552 O O . ILE B 1 419 ? -26.984 5.293 10.375 1 98.56 419 ILE B O 1
ATOM 7556 N N . ASP B 1 420 ? -25.375 4.762 11.844 1 98.5 420 ASP B N 1
ATOM 7557 C CA . ASP B 1 420 ? -26.047 5.453 12.938 1 98.5 420 ASP B CA 1
ATOM 7558 C C . ASP B 1 420 ? -25.734 6.949 12.922 1 98.5 420 ASP B C 1
ATOM 7560 O O . ASP B 1 420 ? -26.641 7.77 13.117 1 98.5 420 ASP B O 1
ATOM 7564 N N . MET B 1 421 ? -24.5 7.316 12.68 1 98.69 421 MET B N 1
ATOM 7565 C CA . MET B 1 421 ? -24.062 8.711 12.648 1 98.69 421 MET B CA 1
ATOM 7566 C C . MET B 1 421 ? -23.047 8.938 11.531 1 98.69 421 MET B C 1
ATOM 7568 O O . MET B 1 421 ? -22.016 8.266 11.492 1 98.69 421 MET B O 1
ATOM 7572 N N . LEU B 1 422 ? -23.359 9.812 10.648 1 98.75 422 LEU B N 1
ATOM 7573 C CA . LEU B 1 422 ? -22.469 10.172 9.547 1 98.75 422 LEU B CA 1
ATOM 7574 C C . LEU B 1 422 ? -21.828 11.531 9.781 1 98.75 422 LEU B C 1
ATOM 7576 O O . LEU B 1 422 ? -22.531 12.531 9.961 1 98.75 422 LEU B O 1
ATOM 7580 N N . TRP B 1 423 ? -20.547 11.562 9.922 1 98.75 423 TRP B N 1
ATOM 7581 C CA . TRP B 1 423 ? -19.781 12.797 9.883 1 98.75 423 TRP B CA 1
ATOM 7582 C C . TRP B 1 423 ? -19.25 13.07 8.477 1 98.75 423 TRP B C 1
ATOM 7584 O O . TRP B 1 423 ? -18.453 12.281 7.941 1 98.75 423 TRP B O 1
ATOM 7594 N N . LEU B 1 424 ? -19.641 14.203 7.871 1 98.31 424 LEU B N 1
ATOM 7595 C CA . LEU B 1 424 ? -19.297 14.469 6.477 1 98.31 424 LEU B CA 1
ATOM 7596 C C . LEU B 1 424 ? -18.75 15.883 6.312 1 98.31 424 LEU B C 1
ATOM 7598 O O . LEU B 1 424 ? -19.391 16.844 6.734 1 98.31 424 LEU B O 1
ATOM 7602 N N . GLY B 1 425 ? -17.547 15.969 5.793 1 96.25 425 GLY B N 1
ATOM 7603 C CA . GLY B 1 425 ? -17.016 17.281 5.438 1 96.25 425 GLY B CA 1
ATOM 7604 C C . GLY B 1 425 ? -17.594 17.812 4.145 1 96.25 425 GLY B C 1
ATOM 7605 O O . GLY B 1 425 ? -17.703 17.094 3.154 1 96.25 425 GLY B O 1
ATOM 7606 N N . MET B 1 426 ? -17.984 19.109 4.066 1 95.38 426 MET B N 1
ATOM 7607 C CA . MET B 1 426 ? -18.625 19.688 2.879 1 95.38 426 MET B CA 1
ATOM 7608 C C . MET B 1 426 ? -17.922 20.984 2.461 1 95.38 426 MET B C 1
ATOM 7610 O O . MET B 1 426 ? -18.578 21.938 2.039 1 95.38 426 MET B O 1
ATOM 7614 N N . GLU B 1 427 ? -16.609 21.047 2.676 1 89.81 427 GLU B N 1
ATOM 7615 C CA . GLU B 1 427 ? -15.875 22.141 2.021 1 89.81 427 GLU B CA 1
ATOM 7616 C C . GLU B 1 427 ? -15.93 22 0.503 1 89.81 427 GLU B C 1
ATOM 7618 O O . GLU B 1 427 ? -15.055 21.375 -0.101 1 89.81 427 GLU B O 1
ATOM 7623 N N . SER B 1 428 ? -16.891 22.703 -0.177 1 89.12 428 SER B N 1
ATOM 7624 C CA . SER B 1 428 ? -17.281 22.359 -1.543 1 89.12 428 SER B CA 1
ATOM 7625 C C . SER B 1 428 ? -16.562 23.25 -2.557 1 89.12 428 SER B C 1
ATOM 7627 O O . SER B 1 428 ? -16.672 23.031 -3.766 1 89.12 428 SER B O 1
ATOM 7629 N N . GLU B 1 429 ? -15.75 24.188 -2.084 1 89 429 GLU B N 1
ATOM 7630 C CA . GLU B 1 429 ? -15.039 25.062 -3.012 1 89 429 GLU B CA 1
ATOM 7631 C C . GLU B 1 429 ? -13.594 24.609 -3.197 1 89 429 GLU B C 1
ATOM 7633 O O . GLU B 1 429 ? -13.148 24.391 -4.324 1 89 429 GLU B O 1
ATOM 7638 N N . GLY B 1 430 ? -12.984 24.469 -2.057 1 88.56 430 GLY B N 1
ATOM 7639 C CA . GLY B 1 430 ? -11.617 23.984 -2.074 1 88.56 430 GLY B CA 1
ATOM 7640 C C . GLY B 1 430 ? -10.672 24.875 -2.852 1 88.56 430 GLY B C 1
ATOM 7641 O O . GLY B 1 430 ? -11.117 25.797 -3.551 1 88.56 430 GLY B O 1
ATOM 7642 N N . GLY B 1 431 ? -9.359 24.75 -2.742 1 89.44 431 GLY B N 1
ATOM 7643 C CA . GLY B 1 431 ? -8.336 25.438 -3.498 1 89.44 431 GLY B CA 1
ATOM 7644 C C . GLY B 1 431 ? -7.938 24.719 -4.77 1 89.44 431 GLY B C 1
ATOM 7645 O O . GLY B 1 431 ? -8.281 23.547 -4.961 1 89.44 431 GLY B O 1
ATOM 7646 N N . PRO B 1 432 ? -7.312 25.484 -5.699 1 93.44 432 PRO B N 1
ATOM 7647 C CA . PRO B 1 432 ? -6.816 24.812 -6.906 1 93.44 432 PRO B CA 1
ATOM 7648 C C . PRO B 1 432 ? -5.711 23.797 -6.609 1 93.44 432 PRO B C 1
ATOM 7650 O O . PRO B 1 432 ? -5.102 23.844 -5.535 1 93.44 432 PRO B O 1
ATOM 7653 N N . LEU B 1 433 ? -5.48 22.906 -7.543 1 95.56 433 LEU B N 1
ATOM 7654 C CA . LEU B 1 433 ? -4.516 21.828 -7.402 1 95.56 433 LEU B CA 1
ATOM 7655 C C . LEU B 1 433 ? -3.15 22.359 -6.984 1 95.56 433 LEU B C 1
ATOM 7657 O O . LEU B 1 433 ? -2.504 21.797 -6.094 1 95.56 433 LEU B O 1
ATOM 7661 N N . SER B 1 434 ? -2.748 23.453 -7.59 1 94.31 434 SER B N 1
ATOM 7662 C CA . SER B 1 434 ? -1.387 23.953 -7.43 1 94.31 434 SER B CA 1
ATOM 7663 C C . SER B 1 434 ? -1.161 24.5 -6.023 1 94.31 434 SER B C 1
ATOM 7665 O O . SER B 1 434 ? -0.019 24.703 -5.609 1 94.31 434 SER B O 1
ATOM 7667 N N . TRP B 1 435 ? -2.289 24.766 -5.355 1 89.19 435 TRP B N 1
ATOM 7668 C CA . TRP B 1 435 ? -2.195 25.297 -3.996 1 89.19 435 TRP B CA 1
ATOM 7669 C C . TRP B 1 435 ? -1.383 24.359 -3.105 1 89.19 435 TRP B C 1
ATOM 7671 O O . TRP B 1 435 ? -0.564 24.812 -2.303 1 89.19 435 TRP B O 1
ATOM 7681 N N . MET B 1 436 ? -1.571 23.109 -3.203 1 92.31 436 MET B N 1
ATOM 7682 C CA . MET B 1 436 ? -0.91 22.141 -2.338 1 92.31 436 MET B CA 1
ATOM 7683 C C . MET B 1 436 ? 0.118 21.328 -3.117 1 92.31 436 MET B C 1
ATOM 7685 O O . MET B 1 436 ? 1.186 21 -2.596 1 92.31 436 MET B O 1
ATOM 7689 N N . TYR B 1 437 ? -0.094 21.062 -4.379 1 96.56 437 TYR B N 1
ATOM 7690 C CA . TYR B 1 437 ? 0.7 20.062 -5.086 1 96.56 437 TYR B CA 1
ATOM 7691 C C . TYR B 1 437 ? 1.604 20.719 -6.125 1 96.56 437 TYR B C 1
ATOM 7693 O O . TYR B 1 437 ? 2.389 20.047 -6.789 1 96.56 437 TYR B O 1
ATOM 7701 N N . GLY B 1 438 ? 1.542 22.047 -6.242 1 96.38 438 GLY B N 1
ATOM 7702 C CA . GLY B 1 438 ? 2.318 22.797 -7.223 1 96.38 438 GLY B CA 1
ATOM 7703 C C . GLY B 1 438 ? 3.795 22.453 -7.199 1 96.38 438 GLY B C 1
ATOM 7704 O O . GLY B 1 438 ? 4.387 22.156 -8.234 1 96.38 438 GLY B O 1
ATOM 7705 N N . PRO B 1 439 ? 4.387 22.391 -6.016 1 97.38 439 PRO B N 1
ATOM 7706 C CA . PRO B 1 439 ? 5.832 22.172 -5.902 1 97.38 439 PRO B CA 1
ATOM 7707 C C . PRO B 1 439 ? 6.25 20.781 -6.375 1 97.38 439 PRO B C 1
ATOM 7709 O O . PRO B 1 439 ? 7.441 20.516 -6.574 1 97.38 439 PRO B O 1
ATOM 7712 N N . LEU B 1 440 ? 5.312 19.891 -6.52 1 97.69 440 LEU B N 1
ATOM 7713 C CA . LEU B 1 440 ? 5.617 18.516 -6.914 1 97.69 440 LEU B CA 1
ATOM 7714 C C . LEU B 1 440 ? 5.527 18.359 -8.43 1 97.69 440 LEU B C 1
ATOM 7716 O O . LEU B 1 440 ? 5.973 17.344 -8.977 1 97.69 440 LEU B O 1
ATOM 7720 N N . LEU B 1 441 ? 4.855 19.328 -9.141 1 97.31 441 LEU B N 1
ATOM 7721 C CA . LEU B 1 441 ? 4.633 19.219 -10.578 1 97.31 441 LEU B CA 1
ATOM 7722 C C . LEU B 1 441 ? 5.938 19.391 -11.344 1 97.31 441 LEU B C 1
ATOM 7724 O O . LEU B 1 441 ? 6.734 20.281 -11.023 1 97.31 441 LEU B O 1
ATOM 7728 N N . PRO B 1 442 ? 6.16 18.516 -12.32 1 95.69 442 PRO B N 1
ATOM 7729 C CA . PRO B 1 442 ? 7.398 18.625 -13.094 1 95.69 442 PRO B CA 1
ATOM 7730 C C . PRO B 1 442 ? 7.41 19.844 -14.016 1 95.69 442 PRO B C 1
ATOM 7732 O O . PRO B 1 442 ? 8.469 20.25 -14.5 1 95.69 442 PRO B O 1
ATOM 7735 N N . ALA B 1 443 ? 6.215 20.328 -14.336 1 94.94 443 ALA B N 1
ATOM 7736 C CA . ALA B 1 443 ? 6.047 21.5 -15.18 1 94.94 443 ALA B CA 1
ATOM 7737 C C . ALA B 1 443 ? 4.883 22.359 -14.703 1 94.94 443 ALA B C 1
ATOM 7739 O O . ALA B 1 443 ? 3.99 21.875 -14 1 94.94 443 ALA B O 1
ATOM 7740 N N . PRO B 1 444 ? 4.926 23.656 -15.039 1 93.88 444 PRO B N 1
ATOM 7741 C CA . PRO B 1 444 ? 3.795 24.5 -14.656 1 93.88 444 PRO B CA 1
ATOM 7742 C C . PRO B 1 444 ? 2.473 24.016 -15.258 1 93.88 444 PRO B C 1
ATOM 7744 O O . PRO B 1 444 ? 2.439 23.562 -16.406 1 93.88 444 PRO B O 1
ATOM 7747 N N . ILE B 1 445 ? 1.495 24.172 -14.531 1 95.81 445 ILE B N 1
ATOM 7748 C CA . ILE B 1 445 ? 0.167 23.766 -14.977 1 95.81 445 ILE B CA 1
ATOM 7749 C C . ILE B 1 445 ? -0.586 24.969 -15.539 1 95.81 445 ILE B C 1
ATOM 7751 O O . ILE B 1 445 ? -0.465 26.078 -15.016 1 95.81 445 ILE B O 1
ATOM 7755 N N . GLN B 1 446 ? -1.385 24.672 -16.578 1 96.5 446 GLN B N 1
ATOM 7756 C CA . GLN B 1 446 ? -2.215 25.734 -17.141 1 96.5 446 GLN B CA 1
ATOM 7757 C C . GLN B 1 446 ? -3.264 26.203 -16.141 1 96.5 446 GLN B C 1
ATOM 7759 O O . GLN B 1 446 ? -3.857 25.375 -15.43 1 96.5 446 GLN B O 1
ATOM 7764 N N . ARG B 1 447 ? -3.453 27.484 -16.109 1 96.12 447 ARG B N 1
ATOM 7765 C CA . ARG B 1 447 ? -4.328 28.094 -15.117 1 96.12 447 ARG B CA 1
ATOM 7766 C C . ARG B 1 447 ? -5.719 27.469 -15.156 1 96.12 447 ARG B C 1
ATOM 7768 O O . ARG B 1 447 ? -6.289 27.141 -14.117 1 96.12 447 ARG B O 1
ATOM 7775 N N . LYS B 1 448 ? -6.277 27.328 -16.375 1 97 448 LYS B N 1
ATOM 7776 C CA . LYS B 1 448 ? -7.621 26.781 -16.5 1 97 448 LYS B CA 1
ATOM 7777 C C . LYS B 1 448 ? -7.688 25.344 -15.969 1 97 448 LYS B C 1
ATOM 7779 O O . LYS B 1 448 ? -8.664 24.953 -15.32 1 97 448 LYS B O 1
ATOM 7784 N N . MET B 1 449 ? -6.676 24.547 -16.266 1 97 449 MET B N 1
ATOM 7785 C CA . MET B 1 449 ? -6.574 23.188 -15.75 1 97 449 MET B CA 1
ATOM 7786 C C . MET B 1 449 ? -6.469 23.188 -14.227 1 97 449 MET B C 1
ATOM 7788 O O . MET B 1 449 ? -7.184 22.438 -13.547 1 97 449 MET B O 1
ATOM 7792 N N . ASP B 1 450 ? -5.668 24.078 -13.742 1 97.12 450 ASP B N 1
ATOM 7793 C CA . ASP B 1 450 ? -5.441 24.219 -12.305 1 97.12 450 ASP B CA 1
ATOM 7794 C C . ASP B 1 450 ? -6.734 24.578 -11.578 1 97.12 450 ASP B C 1
ATOM 7796 O O . ASP B 1 450 ? -7.078 23.953 -10.57 1 97.12 450 ASP B O 1
ATOM 7800 N N . GLN B 1 451 ? -7.465 25.484 -12.117 1 95.81 451 GLN B N 1
ATOM 7801 C CA . GLN B 1 451 ? -8.688 25.984 -11.492 1 95.81 451 GLN B CA 1
ATOM 7802 C C . GLN B 1 451 ? -9.797 24.938 -11.562 1 95.81 451 GLN B C 1
ATOM 7804 O O . GLN B 1 451 ? -10.68 24.922 -10.703 1 95.81 451 GLN B O 1
ATOM 7809 N N . SER B 1 452 ? -9.734 24.094 -12.555 1 97.19 452 SER B N 1
ATOM 7810 C CA . SER B 1 452 ? -10.781 23.094 -12.711 1 97.19 452 SER B CA 1
ATOM 7811 C C . SER B 1 452 ? -10.586 21.938 -11.727 1 97.19 452 SER B C 1
ATOM 7813 O O . SER B 1 452 ? -11.547 21.25 -11.367 1 97.19 452 SER B O 1
ATOM 7815 N N . ARG B 1 453 ? -9.383 21.719 -11.336 1 96.81 453 ARG B N 1
ATOM 7816 C CA . ARG B 1 453 ? -9.055 20.609 -10.438 1 96.81 453 ARG B CA 1
ATOM 7817 C C . ARG B 1 453 ? -8.945 21.094 -8.992 1 96.81 453 ARG B C 1
ATOM 7819 O O . ARG B 1 453 ? -7.848 21.391 -8.516 1 96.81 453 ARG B O 1
ATOM 7826 N N . ARG B 1 454 ? -10.039 21.031 -8.336 1 92.88 454 ARG B N 1
ATOM 7827 C CA . ARG B 1 454 ? -10.148 21.656 -7.02 1 92.88 454 ARG B CA 1
ATOM 7828 C C . ARG B 1 454 ? -10.023 20.625 -5.91 1 92.88 454 ARG B C 1
ATOM 7830 O O . ARG B 1 454 ? -10.438 19.469 -6.078 1 92.88 454 ARG B O 1
ATOM 7837 N N . LEU B 1 455 ? -9.508 21.062 -4.785 1 93.75 455 LEU B N 1
ATOM 7838 C CA . LEU B 1 455 ? -9.414 20.234 -3.584 1 93.75 455 LEU B CA 1
ATOM 7839 C C . LEU B 1 455 ? -10.664 20.391 -2.73 1 93.75 455 LEU B C 1
ATOM 7841 O O . LEU B 1 455 ? -10.609 20.938 -1.626 1 93.75 455 LEU B O 1
ATOM 7845 N N . ASN B 1 456 ? -11.773 19.844 -3.244 1 92.38 456 ASN B N 1
ATOM 7846 C CA . ASN B 1 456 ? -13.039 20.125 -2.586 1 92.38 456 ASN B CA 1
ATOM 7847 C C . ASN B 1 456 ? -13.742 18.844 -2.137 1 92.38 456 ASN B C 1
ATOM 7849 O O . ASN B 1 456 ? -13.453 17.766 -2.654 1 92.38 456 ASN B O 1
ATOM 7853 N N . GLY B 1 457 ? -14.57 18.969 -1.11 1 93.5 457 GLY B N 1
ATOM 7854 C CA . GLY B 1 457 ? -15.492 17.938 -0.667 1 93.5 457 GLY B CA 1
ATOM 7855 C C . GLY B 1 457 ? -16.875 18.062 -1.299 1 93.5 457 GLY B C 1
ATOM 7856 O O . GLY B 1 457 ? -17.031 18.688 -2.348 1 93.5 457 GLY B O 1
ATOM 7857 N N . SER B 1 458 ? -17.812 17.516 -0.702 1 95.69 458 SER B N 1
ATOM 7858 C CA . SER B 1 458 ? -19.172 17.391 -1.238 1 95.69 458 SER B CA 1
ATOM 7859 C C . SER B 1 458 ? -19.906 18.719 -1.2 1 95.69 458 SER B C 1
ATOM 7861 O O . SER B 1 458 ? -19.812 19.453 -0.215 1 95.69 458 SER B O 1
ATOM 7863 N N . ASN B 1 459 ? -20.547 19.078 -2.328 1 96.81 459 ASN B N 1
ATOM 7864 C CA . ASN B 1 459 ? -21.641 20.031 -2.232 1 96.81 459 ASN B CA 1
ATOM 7865 C C . ASN B 1 459 ? -22.922 19.359 -1.758 1 96.81 459 ASN B C 1
ATOM 7867 O O . ASN B 1 459 ? -22.906 18.188 -1.359 1 96.81 459 ASN B O 1
ATOM 7871 N N . ALA B 1 460 ? -24.016 20.109 -1.74 1 98.06 460 ALA B N 1
ATOM 7872 C CA . ALA B 1 460 ? -25.266 19.594 -1.184 1 98.06 460 ALA B CA 1
ATOM 7873 C C . ALA B 1 460 ? -25.75 18.391 -1.983 1 98.06 460 ALA B C 1
ATOM 7875 O O . ALA B 1 460 ? -26.156 17.375 -1.408 1 98.06 460 ALA B O 1
ATOM 7876 N N . ALA B 1 461 ? -25.75 18.5 -3.26 1 97.94 461 ALA B N 1
ATOM 7877 C CA . ALA B 1 461 ? -26.25 17.422 -4.109 1 97.94 461 ALA B CA 1
ATOM 7878 C C . ALA B 1 461 ? -25.484 16.125 -3.863 1 97.94 461 ALA B C 1
ATOM 7880 O O . ALA B 1 461 ? -26.078 15.062 -3.719 1 97.94 461 ALA B O 1
ATOM 7881 N N . ARG B 1 462 ? -24.203 16.203 -3.85 1 97.38 462 ARG B N 1
ATOM 7882 C CA . ARG B 1 462 ? -23.359 15.031 -3.641 1 97.38 462 ARG B CA 1
ATOM 7883 C C . ARG B 1 462 ? -23.5 14.492 -2.221 1 97.38 462 ARG B C 1
ATOM 7885 O O . ARG B 1 462 ? -23.5 13.281 -2.006 1 97.38 462 ARG B O 1
ATOM 7892 N N . ALA B 1 463 ? -23.531 15.367 -1.277 1 98.25 463 ALA B N 1
ATOM 7893 C CA . ALA B 1 463 ? -23.766 14.961 0.107 1 98.25 463 ALA B CA 1
ATOM 7894 C C . ALA B 1 463 ? -25.078 14.211 0.25 1 98.25 463 ALA B C 1
ATOM 7896 O O . ALA B 1 463 ? -25.156 13.203 0.953 1 98.25 463 ALA B O 1
ATOM 7897 N N . ILE B 1 464 ? -26.125 14.734 -0.371 1 98.44 464 ILE B N 1
ATOM 7898 C CA . ILE B 1 464 ? -27.438 14.102 -0.332 1 98.44 464 ILE B CA 1
ATOM 7899 C C . ILE B 1 464 ? -27.359 12.703 -0.944 1 98.44 464 ILE B C 1
ATOM 7901 O O . ILE B 1 464 ? -27.938 11.758 -0.422 1 98.44 464 ILE B O 1
ATOM 7905 N N . ASP B 1 465 ? -26.578 12.547 -2 1 97.88 465 ASP B N 1
ATOM 7906 C CA . ASP B 1 465 ? -26.359 11.234 -2.604 1 97.88 465 ASP B CA 1
ATOM 7907 C C . ASP B 1 465 ? -25.766 10.258 -1.591 1 97.88 465 ASP B C 1
ATOM 7909 O O . ASP B 1 465 ? -26.156 9.094 -1.538 1 97.88 465 ASP B O 1
ATOM 7913 N N . ILE B 1 466 ? -24.797 10.711 -0.82 1 98.19 466 ILE B N 1
ATOM 7914 C CA . ILE B 1 466 ? -24.172 9.875 0.195 1 98.19 466 ILE B CA 1
ATOM 7915 C C . ILE B 1 466 ? -25.188 9.484 1.253 1 98.19 466 ILE B C 1
ATOM 7917 O O . ILE B 1 466 ? -25.312 8.305 1.601 1 98.19 466 ILE B O 1
ATOM 7921 N N . VAL B 1 467 ? -25.969 10.445 1.689 1 98.38 467 VAL B N 1
ATOM 7922 C CA . VAL B 1 467 ? -26.953 10.227 2.734 1 98.38 467 VAL B CA 1
ATOM 7923 C C . VAL B 1 467 ? -28.016 9.242 2.244 1 98.38 467 VAL B C 1
ATOM 7925 O O . VAL B 1 467 ? -28.391 8.312 2.969 1 98.38 467 VAL B O 1
ATOM 7928 N N . GLN B 1 468 ? -28.438 9.422 1.028 1 98 468 GLN B N 1
ATOM 7929 C CA . GLN B 1 468 ? -29.469 8.555 0.462 1 98 468 GLN B CA 1
ATOM 7930 C C . GLN B 1 468 ? -29 7.102 0.413 1 98 468 GLN B C 1
ATOM 7932 O O . GLN B 1 468 ? -29.797 6.184 0.636 1 98 468 GLN B O 1
ATOM 7937 N N . ARG B 1 469 ? -27.812 6.871 0.145 1 97.5 469 ARG B N 1
ATOM 7938 C CA . ARG B 1 469 ? -27.297 5.523 -0.1 1 97.5 469 ARG B CA 1
ATOM 7939 C C . ARG B 1 469 ? -26.875 4.859 1.201 1 97.5 469 ARG B C 1
ATOM 7941 O O . ARG B 1 469 ? -27.047 3.65 1.373 1 97.5 469 ARG B O 1
ATOM 7948 N N . LEU B 1 470 ? -26.312 5.617 2.152 1 98 470 LEU B N 1
ATOM 7949 C CA . LEU B 1 470 ? -25.797 5.043 3.387 1 98 470 LEU B CA 1
ATOM 7950 C C . LEU B 1 470 ? -26.859 5.047 4.48 1 98 470 LEU B C 1
ATOM 7952 O O . LEU B 1 470 ? -26.688 4.383 5.508 1 98 470 LEU B O 1
ATOM 7956 N N . ASN B 1 471 ? -27.922 5.742 4.324 1 97.81 471 ASN B N 1
ATOM 7957 C CA . ASN B 1 471 ? -29.109 5.746 5.172 1 97.81 471 ASN B CA 1
ATOM 7958 C C . ASN B 1 471 ? -28.75 6 6.633 1 97.81 471 ASN B C 1
ATOM 7960 O O . ASN B 1 471 ? -29.109 5.203 7.508 1 97.81 471 ASN B O 1
ATOM 7964 N N . PRO B 1 472 ? -28.094 7.125 6.918 1 98.44 472 PRO B N 1
ATOM 7965 C CA . PRO B 1 472 ? -27.734 7.422 8.305 1 98.44 472 PRO B CA 1
ATOM 7966 C C . PRO B 1 472 ? -28.922 7.879 9.141 1 98.44 472 PRO B C 1
ATOM 7968 O O . PRO B 1 472 ? -29.844 8.531 8.617 1 98.44 472 PRO B O 1
ATOM 7971 N N . LYS B 1 473 ? -28.891 7.586 10.445 1 97.62 473 LYS B N 1
ATOM 7972 C CA . LYS B 1 473 ? -29.891 8.086 11.375 1 97.62 473 LYS B CA 1
ATOM 7973 C C . LYS B 1 473 ? -29.641 9.547 11.727 1 97.62 473 LYS B C 1
ATOM 7975 O O . LYS B 1 473 ? -30.578 10.297 12.016 1 97.62 473 LYS B O 1
ATOM 7980 N N . GLN B 1 474 ? -28.359 9.953 11.797 1 97.88 474 GLN B N 1
ATOM 7981 C CA . GLN B 1 474 ? -27.938 11.32 12.078 1 97.88 474 GLN B CA 1
ATOM 7982 C C . GLN B 1 474 ? -26.812 11.75 11.148 1 97.88 474 GLN B C 1
ATOM 7984 O O . GLN B 1 474 ? -25.969 10.938 10.758 1 97.88 474 GLN B O 1
ATOM 7989 N N . VAL B 1 475 ? -26.828 13.016 10.852 1 98.62 475 VAL B N 1
ATOM 7990 C CA . VAL B 1 475 ? -25.781 13.594 10.008 1 98.62 475 VAL B CA 1
ATOM 7991 C C . VAL B 1 475 ? -25.141 14.781 10.727 1 98.62 475 VAL B C 1
ATOM 7993 O O . VAL B 1 475 ? -25.844 15.648 11.25 1 98.62 475 VAL B O 1
ATOM 7996 N N . ARG B 1 476 ? -23.875 14.75 10.844 1 98.69 476 ARG B N 1
ATOM 7997 C CA . ARG B 1 476 ? -23.094 15.867 11.359 1 98.69 476 ARG B CA 1
ATOM 7998 C C . ARG B 1 476 ? -22.141 16.406 10.289 1 98.69 476 ARG B C 1
ATOM 8000 O O . ARG B 1 476 ? -21.297 15.68 9.766 1 98.69 476 ARG B O 1
ATOM 8007 N N . ILE B 1 477 ? -22.328 17.688 9.953 1 98.31 477 ILE B N 1
ATOM 8008 C CA . ILE B 1 477 ? -21.422 18.328 9 1 98.31 477 ILE B CA 1
ATOM 8009 C C . ILE B 1 477 ? -20.219 18.906 9.734 1 98.31 477 ILE B C 1
ATOM 8011 O O . ILE B 1 477 ? -20.375 19.766 10.617 1 98.31 477 ILE B O 1
ATOM 8015 N N . TYR B 1 478 ? -19 18.406 9.383 1 97.38 478 TYR B N 1
ATOM 8016 C CA . TYR B 1 478 ? -17.781 18.859 10.062 1 97.38 478 TYR B CA 1
ATOM 8017 C C . TYR B 1 478 ? -16.672 19.125 9.055 1 97.38 478 TYR B C 1
ATOM 8019 O O . TYR B 1 478 ? -16.922 19.219 7.852 1 97.38 478 TYR B O 1
ATOM 8027 N N . ALA B 1 479 ? -15.477 19.391 9.461 1 95.94 479 ALA B N 1
ATOM 8028 C CA . ALA B 1 479 ? -14.297 19.625 8.633 1 95.94 479 ALA B CA 1
ATOM 8029 C C . ALA B 1 479 ? -14.523 20.812 7.691 1 95.94 479 ALA B C 1
ATOM 8031 O O . ALA B 1 479 ? -14.141 20.766 6.52 1 95.94 479 ALA B O 1
ATOM 8032 N N . MET B 1 480 ? -15.117 21.875 8.195 1 93.44 480 MET B N 1
ATOM 8033 C CA . MET B 1 480 ? -15.453 23.031 7.383 1 93.44 480 MET B CA 1
ATOM 8034 C C . MET B 1 480 ? -14.375 24.109 7.496 1 93.44 480 MET B C 1
ATOM 8036 O O . MET B 1 480 ? -14.312 25.016 6.68 1 93.44 480 MET B O 1
ATOM 8040 N N . GLY B 1 481 ? -13.555 24.016 8.453 1 91.94 481 GLY B N 1
ATOM 8041 C CA . GLY B 1 481 ? -12.469 24.953 8.609 1 91.94 481 GLY B CA 1
ATOM 8042 C C . GLY B 1 481 ? -12.914 26.281 9.188 1 91.94 481 GLY B C 1
ATOM 8043 O O . GLY B 1 481 ? -12.266 27.312 8.977 1 91.94 481 GLY B O 1
ATOM 8044 N N . ARG B 1 482 ? -13.969 26.297 9.984 1 91.94 482 ARG B N 1
ATOM 8045 C CA . ARG B 1 482 ? -14.547 27.547 10.492 1 91.94 482 ARG B CA 1
ATOM 8046 C C . ARG B 1 482 ? -13.914 27.938 11.82 1 91.94 482 ARG B C 1
ATOM 8048 O O . ARG B 1 482 ? -14.016 29.094 12.242 1 91.94 482 ARG B O 1
ATOM 8055 N N . GLU B 1 483 ? -13.352 26.984 12.508 1 94.56 483 GLU B N 1
ATOM 8056 C CA . GLU B 1 483 ? -12.836 27.234 13.852 1 94.56 483 GLU B CA 1
ATOM 8057 C C . GLU B 1 483 ? -11.672 28.219 13.82 1 94.56 483 GLU B C 1
ATOM 8059 O O . GLU B 1 483 ? -10.766 28.094 12.992 1 94.56 483 GLU B O 1
ATOM 8064 N N . PRO B 1 484 ? -11.57 29.156 14.68 1 93 484 PRO B N 1
ATOM 8065 C CA . PRO B 1 484 ? -10.578 30.234 14.625 1 93 484 PRO B CA 1
ATOM 8066 C C . PRO B 1 484 ? -9.148 29.734 14.852 1 93 484 PRO B C 1
ATOM 8068 O O . PRO B 1 484 ? -8.195 30.328 14.367 1 93 484 PRO B O 1
ATOM 8071 N N . TRP B 1 485 ? -8.961 28.656 15.562 1 94.25 485 TRP B N 1
ATOM 8072 C CA . TRP B 1 485 ? -7.609 28.172 15.852 1 94.25 485 TRP B CA 1
ATOM 8073 C C . TRP B 1 485 ? -7.02 27.438 14.656 1 94.25 485 TRP B C 1
ATOM 8075 O O . TRP B 1 485 ? -5.875 26.984 14.711 1 94.25 485 TRP B O 1
ATOM 8085 N N . LEU B 1 486 ? -7.75 27.375 13.523 1 93.25 486 LEU B N 1
ATOM 8086 C CA . LEU B 1 486 ? -7.273 26.703 12.312 1 93.25 486 LEU B CA 1
ATOM 8087 C C . LEU B 1 486 ? -6.781 27.734 11.289 1 93.25 486 LEU B C 1
ATOM 8089 O O . LEU B 1 486 ? -6.344 27.359 10.203 1 93.25 486 LEU B O 1
ATOM 8093 N N . GLY B 1 487 ? -6.785 28.969 11.609 1 90.69 487 GLY B N 1
ATOM 8094 C CA . GLY B 1 487 ? -6.516 30.031 10.664 1 90.69 487 GLY B CA 1
ATOM 8095 C C . GLY B 1 487 ? -5.129 29.953 10.055 1 90.69 487 GLY B C 1
ATOM 8096 O O . GLY B 1 487 ? -4.91 30.422 8.93 1 90.69 487 GLY B O 1
ATOM 8097 N N . HIS B 1 488 ? -4.188 29.359 10.75 1 92.44 488 HIS B N 1
ATOM 8098 C CA . HIS B 1 488 ? -2.822 29.297 10.242 1 92.44 488 HIS B CA 1
ATOM 8099 C C . HIS B 1 488 ? -2.658 28.188 9.219 1 92.44 488 HIS B C 1
ATOM 8101 O O . HIS B 1 488 ? -1.669 28.141 8.484 1 92.44 488 HIS B O 1
ATOM 8107 N N . VAL B 1 489 ? -3.605 27.281 9.141 1 91.75 489 VAL B N 1
ATOM 8108 C CA . VAL B 1 489 ? -3.506 26.188 8.195 1 91.75 489 VAL B CA 1
ATOM 8109 C C . VAL B 1 489 ? -4.555 26.344 7.094 1 91.75 489 VAL B C 1
ATOM 8111 O O . VAL B 1 489 ? -4.371 25.859 5.977 1 91.75 489 VAL B O 1
ATOM 8114 N N . MET B 1 490 ? -5.652 26.938 7.441 1 87.44 490 MET B N 1
ATOM 8115 C CA . MET B 1 490 ? -6.758 27.141 6.516 1 87.44 490 MET B CA 1
ATOM 8116 C C . MET B 1 490 ? -7.176 28.609 6.496 1 87.44 490 MET B C 1
ATOM 8118 O O . MET B 1 490 ? -7.594 29.156 7.52 1 87.44 490 MET B O 1
ATOM 8122 N N . VAL B 1 491 ? -6.969 29.25 5.512 1 78.25 491 VAL B N 1
ATOM 8123 C CA . VAL B 1 491 ? -7.395 30.641 5.398 1 78.25 491 VAL B CA 1
ATOM 8124 C C . VAL B 1 491 ? -8.734 30.703 4.668 1 78.25 491 VAL B C 1
ATOM 8126 O O . VAL B 1 491 ? -8.781 30.734 3.438 1 78.25 491 VAL B O 1
ATOM 8129 N N . MET B 1 492 ? -9.75 30.484 5.691 1 73.06 492 MET B N 1
ATOM 8130 C CA . MET B 1 492 ? -11.078 30.531 5.098 1 73.06 492 MET B CA 1
ATOM 8131 C C . MET B 1 492 ? -11.781 31.844 5.43 1 73.06 492 MET B C 1
ATOM 8133 O O . MET B 1 492 ? -11.57 32.406 6.504 1 73.06 492 MET B O 1
ATOM 8137 N N . GLY B 1 493 ? -12.227 32.688 4.645 1 74.69 493 GLY B N 1
ATOM 8138 C CA . GLY B 1 493 ? -12.969 33.906 4.828 1 74.69 493 GLY B CA 1
ATOM 8139 C C . GLY B 1 493 ? -14.477 33.719 4.797 1 74.69 493 GLY B C 1
ATOM 8140 O O . GLY B 1 493 ? -15.172 34.344 4 1 74.69 493 GLY B O 1
ATOM 8141 N N . TYR B 1 494 ? -14.867 32.812 5.906 1 80.94 494 TYR B N 1
ATOM 8142 C CA . TYR B 1 494 ? -16.281 32.469 5.859 1 80.94 494 TYR B CA 1
ATOM 8143 C C . TYR B 1 494 ? -17.156 33.656 6.23 1 80.94 494 TYR B C 1
ATOM 8145 O O . TYR B 1 494 ? -16.828 34.438 7.141 1 80.94 494 TYR B O 1
ATOM 8153 N N . HIS B 1 495 ? -18.156 33.844 5.5 1 83.44 495 HIS B N 1
ATOM 8154 C CA . HIS B 1 495 ? -19.281 34.719 5.836 1 83.44 495 HIS B CA 1
ATOM 8155 C C . HIS B 1 495 ? -20.594 33.969 5.684 1 83.44 495 HIS B C 1
ATOM 8157 O O . HIS B 1 495 ? -20.625 32.844 5.207 1 83.44 495 HIS B O 1
ATOM 8163 N N . GLU B 1 496 ? -21.609 34.562 6.117 1 84.5 496 GLU B N 1
ATOM 8164 C CA . GLU B 1 496 ? -22.906 33.875 6.191 1 84.5 496 GLU B CA 1
ATOM 8165 C C . GLU B 1 496 ? -23.312 33.312 4.84 1 84.5 496 GLU B C 1
ATOM 8167 O O . GLU B 1 496 ? -23.953 32.25 4.77 1 84.5 496 GLU B O 1
ATOM 8172 N N . ASN B 1 497 ? -22.906 33.969 3.811 1 89.81 497 ASN B N 1
ATOM 8173 C CA . ASN B 1 497 ? -23.344 33.531 2.48 1 89.81 497 ASN B CA 1
ATOM 8174 C C . ASN B 1 497 ? -22.219 32.844 1.724 1 89.81 497 ASN B C 1
ATOM 8176 O O . ASN B 1 497 ? -22.281 32.688 0.503 1 89.81 497 ASN B O 1
ATOM 8180 N N . SER B 1 498 ? -21.281 32.438 2.506 1 91.56 498 SER B N 1
ATOM 8181 C CA . SER B 1 498 ? -20.25 31.641 1.861 1 91.56 498 SER B CA 1
ATOM 8182 C C . SER B 1 498 ? -20.844 30.391 1.204 1 91.56 498 SER B C 1
ATOM 8184 O O . SER B 1 498 ? -21.703 29.719 1.784 1 91.56 498 SER B O 1
ATOM 8186 N N . PRO B 1 499 ? -20.438 30.125 -0.047 1 92.56 499 PRO B N 1
ATOM 8187 C CA . PRO B 1 499 ? -21.031 29 -0.788 1 92.56 499 PRO B CA 1
ATOM 8188 C C . PRO B 1 499 ? -21 27.688 0.003 1 92.56 499 PRO B C 1
ATOM 8190 O O . PRO B 1 499 ? -21.953 26.906 -0.059 1 92.56 499 PRO B O 1
ATOM 8193 N N . GLN B 1 500 ? -19.953 27.406 0.727 1 92.94 500 GLN B N 1
ATOM 8194 C CA . GLN B 1 500 ? -19.828 26.188 1.504 1 92.94 500 GLN B CA 1
ATOM 8195 C C . GLN B 1 500 ? -20.938 26.078 2.551 1 92.94 500 GLN B C 1
ATOM 8197 O O . GLN B 1 500 ? -21.516 25.016 2.754 1 92.94 500 GLN B O 1
ATOM 8202 N N . LEU B 1 501 ? -21.25 27.203 3.164 1 95.38 501 LEU B N 1
ATOM 8203 C CA . LEU B 1 501 ? -22.266 27.219 4.199 1 95.38 501 LEU B CA 1
ATOM 8204 C C . LEU B 1 501 ? -23.656 27.078 3.59 1 95.38 501 LEU B C 1
ATOM 8206 O O . LEU B 1 501 ? -24.547 26.453 4.176 1 95.38 501 LEU B O 1
ATOM 8210 N N . VAL B 1 502 ? -23.812 27.719 2.451 1 97 502 VAL B N 1
ATOM 8211 C CA . VAL B 1 502 ? -25.078 27.594 1.737 1 97 502 VAL B CA 1
ATOM 8212 C C . VAL B 1 502 ? -25.328 26.125 1.395 1 97 502 VAL B C 1
ATOM 8214 O O . VAL B 1 502 ? -26.422 25.609 1.613 1 97 502 VAL B O 1
ATOM 8217 N N . GLU B 1 503 ? -24.344 25.484 0.86 1 97.44 503 GLU B N 1
ATOM 8218 C CA . GLU B 1 503 ? -24.453 24.062 0.505 1 97.44 503 GLU B CA 1
ATOM 8219 C C . GLU B 1 503 ? -24.734 23.203 1.736 1 97.44 503 GLU B C 1
ATOM 8221 O O . GLU B 1 503 ? -25.547 22.281 1.681 1 97.44 503 GLU B O 1
ATOM 8226 N N . ALA B 1 504 ? -24.094 23.5 2.832 1 97.25 504 ALA B N 1
ATOM 8227 C CA . ALA B 1 504 ? -24.312 22.766 4.074 1 97.25 504 ALA B CA 1
ATOM 8228 C C . ALA B 1 504 ? -25.75 22.906 4.551 1 97.25 504 ALA B C 1
ATOM 8230 O O . ALA B 1 504 ? -26.375 21.938 4.992 1 97.25 504 ALA B O 1
ATOM 8231 N N . ARG B 1 505 ? -26.281 24.141 4.441 1 97.69 505 ARG B N 1
ATOM 8232 C CA . ARG B 1 505 ? -27.656 24.391 4.879 1 97.69 505 ARG B CA 1
ATOM 8233 C C . ARG B 1 505 ? -28.656 23.641 4.012 1 97.69 505 ARG B C 1
ATOM 8235 O O . ARG B 1 505 ? -29.688 23.188 4.5 1 97.69 505 ARG B O 1
ATOM 8242 N N . LYS B 1 506 ? -28.328 23.547 2.766 1 98.31 506 LYS B N 1
ATOM 8243 C CA . LYS B 1 506 ? -29.188 22.766 1.88 1 98.31 506 LYS B CA 1
ATOM 8244 C C . LYS B 1 506 ? -29.266 21.297 2.334 1 98.31 506 LYS B C 1
ATOM 8246 O O . LYS B 1 506 ? -30.328 20.688 2.283 1 98.31 506 LYS B O 1
ATOM 8251 N N . LEU B 1 507 ? -28.125 20.688 2.727 1 98.56 507 LEU B N 1
ATOM 8252 C CA . LEU B 1 507 ? -28.156 19.328 3.232 1 98.56 507 LEU B CA 1
ATOM 8253 C C . LEU B 1 507 ? -28.969 19.234 4.52 1 98.56 507 LEU B C 1
ATOM 8255 O O . LEU B 1 507 ? -29.719 18.281 4.711 1 98.56 507 LEU B O 1
ATOM 8259 N N . LEU B 1 508 ? -28.797 20.188 5.398 1 98.44 508 LEU B N 1
ATOM 8260 C CA . LEU B 1 508 ? -29.531 20.188 6.66 1 98.44 508 LEU B CA 1
ATOM 8261 C C . LEU B 1 508 ? -31.031 20.281 6.414 1 98.44 508 LEU B C 1
ATOM 8263 O O . LEU B 1 508 ? -31.812 19.641 7.117 1 98.44 508 LEU B O 1
ATOM 8267 N N . GLU B 1 509 ? -31.406 21.109 5.496 1 98.5 509 GLU B N 1
ATOM 8268 C CA . GLU B 1 509 ? -32.812 21.188 5.121 1 98.5 509 GLU B CA 1
ATOM 8269 C C . GLU B 1 509 ? -33.344 19.859 4.594 1 98.5 509 GLU B C 1
ATOM 8271 O O . GLU B 1 509 ? -34.438 19.422 4.957 1 98.5 509 GLU B O 1
ATOM 8276 N N . TYR B 1 510 ? -32.594 19.266 3.719 1 98.31 510 TYR B N 1
ATOM 8277 C CA . TYR B 1 510 ? -32.938 17.938 3.219 1 98.31 510 TYR B CA 1
ATOM 8278 C C . TYR B 1 510 ? -33.188 16.953 4.367 1 98.31 510 TYR B C 1
ATOM 8280 O O . TYR B 1 510 ? -34.156 16.203 4.371 1 98.31 510 TYR B O 1
ATOM 8288 N N . CYS B 1 511 ? -32.219 16.938 5.344 1 98.44 511 CYS B N 1
ATOM 8289 C CA . CYS B 1 511 ? -32.312 16.047 6.5 1 98.44 511 CYS B CA 1
ATOM 8290 C C . CYS B 1 511 ? -33.594 16.328 7.293 1 98.44 511 CYS B C 1
ATOM 8292 O O . CYS B 1 511 ? -34.312 15.398 7.656 1 98.44 511 CYS B O 1
ATOM 8294 N N . ARG B 1 512 ? -33.812 17.562 7.516 1 97.81 512 ARG B N 1
ATOM 8295 C CA . ARG B 1 512 ? -35 17.953 8.266 1 97.81 512 ARG B CA 1
ATOM 8296 C C . ARG B 1 512 ? -36.281 17.438 7.602 1 97.81 512 ARG B C 1
ATOM 8298 O O . ARG B 1 512 ? -37.156 16.891 8.273 1 97.81 512 ARG B O 1
ATOM 8305 N N . GLU B 1 513 ? -36.344 17.609 6.402 1 97.94 513 GLU B N 1
ATOM 8306 C CA . GLU B 1 513 ? -37.531 17.188 5.641 1 97.94 513 GLU B CA 1
ATOM 8307 C C . GLU B 1 513 ? -37.719 15.672 5.727 1 97.94 513 GLU B C 1
ATOM 8309 O O . GLU B 1 513 ? -38.844 15.18 5.582 1 97.94 513 GLU B O 1
ATOM 8314 N N . ARG B 1 514 ? -36.75 14.969 6 1 96.88 514 ARG B N 1
ATOM 8315 C CA . ARG B 1 514 ? -36.844 13.516 5.996 1 96.88 514 ARG B CA 1
ATOM 8316 C C . ARG B 1 514 ? -36.781 12.953 7.414 1 96.88 514 ARG B C 1
ATOM 8318 O O . ARG B 1 514 ? -36.719 11.742 7.609 1 96.88 514 ARG B O 1
ATOM 8325 N N . GLY B 1 515 ? -36.656 13.781 8.383 1 96.88 515 GLY B N 1
ATOM 8326 C CA . GLY B 1 515 ? -36.656 13.359 9.773 1 96.88 515 GLY B CA 1
ATOM 8327 C C . GLY B 1 515 ? -35.312 12.859 10.242 1 96.88 515 GLY B C 1
ATOM 8328 O O . GLY B 1 515 ? -35.219 12.094 11.203 1 96.88 515 GLY B O 1
ATOM 8329 N N . ILE B 1 516 ? -34.25 13.156 9.516 1 97.94 516 ILE B N 1
ATOM 8330 C CA . ILE B 1 516 ? -32.875 12.828 9.898 1 97.94 516 ILE B CA 1
ATOM 8331 C C . ILE B 1 516 ? -32.281 13.953 10.742 1 97.94 516 ILE B C 1
ATOM 8333 O O . ILE B 1 516 ? -32.344 15.125 10.359 1 97.94 516 ILE B O 1
ATOM 8337 N N . SER B 1 517 ? -31.781 13.633 11.922 1 97.38 517 SER B N 1
ATOM 8338 C CA . SER B 1 517 ? -31.141 14.656 12.742 1 97.38 517 SER B CA 1
ATOM 8339 C C . SER B 1 517 ? -29.859 15.172 12.094 1 97.38 517 SER B C 1
ATOM 8341 O O . SER B 1 517 ? -28.922 14.414 11.875 1 97.38 517 SER B O 1
ATOM 8343 N N . GLY B 1 518 ? -29.875 16.391 11.672 1 97.94 518 GLY B N 1
ATOM 8344 C CA . GLY B 1 518 ? -28.719 17.016 11.047 1 97.94 518 GLY B CA 1
ATOM 8345 C C . GLY B 1 518 ? -28.234 18.25 11.781 1 97.94 518 GLY B C 1
ATOM 8346 O O . GLY B 1 518 ? -29.047 19.078 12.219 1 97.94 518 GLY B O 1
ATOM 8347 N N . GLU B 1 519 ? -26.938 18.344 12.016 1 98.12 519 GLU B N 1
ATOM 8348 C CA . GLU B 1 519 ? -26.328 19.516 12.641 1 98.12 519 GLU B CA 1
ATOM 8349 C C . GLU B 1 519 ? -24.969 19.844 12.031 1 98.12 519 GLU B C 1
ATOM 8351 O O . GLU B 1 519 ? -24.359 18.984 11.383 1 98.12 519 GLU B O 1
ATOM 8356 N N . MET B 1 520 ? -24.547 21.016 12.148 1 97.69 520 MET B N 1
ATOM 8357 C CA . MET B 1 520 ? -23.203 21.484 11.828 1 97.69 520 MET B CA 1
ATOM 8358 C C . MET B 1 520 ? -22.531 22.078 13.055 1 97.69 520 MET B C 1
ATOM 8360 O O . MET B 1 520 ? -22.578 23.297 13.258 1 97.69 520 MET B O 1
ATOM 8364 N N . PRO B 1 521 ? -21.906 21.203 13.789 1 97.38 521 PRO B N 1
ATOM 8365 C CA . PRO B 1 521 ? -21.328 21.703 15.039 1 97.38 521 PRO B CA 1
ATOM 8366 C C . PRO B 1 521 ? -20.219 22.734 14.805 1 97.38 521 PRO B C 1
ATOM 8368 O O . PRO B 1 521 ? -19.641 22.781 13.719 1 97.38 521 PRO B O 1
ATOM 8371 N N . TYR B 1 522 ? -19.969 23.578 15.773 1 95.88 522 TYR B N 1
ATOM 8372 C CA . TYR B 1 522 ? -18.969 24.641 15.773 1 95.88 522 TYR B CA 1
ATOM 8373 C C . TYR B 1 522 ? -18.344 24.797 17.156 1 95.88 522 TYR B C 1
ATOM 8375 O O . TYR B 1 522 ? -19.062 24.906 18.156 1 95.88 522 TYR B O 1
ATOM 8383 N N . GLY B 1 523 ? -17.078 24.781 17.234 1 95.69 523 GLY B N 1
ATOM 8384 C CA . GLY B 1 523 ? -16.375 24.922 18.5 1 95.69 523 GLY B CA 1
ATOM 8385 C C . GLY B 1 523 ? -16.344 23.625 19.297 1 95.69 523 GLY B C 1
ATOM 8386 O O . GLY B 1 523 ? -15.289 23 19.422 1 95.69 523 GLY B O 1
ATOM 8387 N N . GLN B 1 524 ? -17.484 23.234 19.844 1 97.12 524 GLN B N 1
ATOM 8388 C CA . GLN B 1 524 ? -17.578 22 20.609 1 97.12 524 GLN B CA 1
ATOM 8389 C C . GLN B 1 524 ? -19 21.422 20.531 1 97.12 524 GLN B C 1
ATOM 8391 O O . GLN B 1 524 ? -19.953 22.141 20.297 1 97.12 524 GLN B O 1
ATOM 8396 N N . ALA B 1 525 ? -19.094 20.172 20.625 1 98.06 525 ALA B N 1
ATOM 8397 C CA . ALA B 1 525 ? -20.344 19.438 20.75 1 98.06 525 ALA B CA 1
ATOM 8398 C C . ALA B 1 525 ? -20.125 18.094 21.438 1 98.06 525 ALA B C 1
ATOM 8400 O O . ALA B 1 525 ? -19.031 17.531 21.391 1 98.06 525 ALA B O 1
ATOM 8401 N N . GLU B 1 526 ? -21.125 17.625 22.172 1 97.44 526 GLU B N 1
ATOM 8402 C CA . GLU B 1 526 ? -21.094 16.312 22.812 1 97.44 526 GLU B CA 1
ATOM 8403 C C . GLU B 1 526 ? -22.391 15.547 22.578 1 97.44 526 GLU B C 1
ATOM 8405 O O . GLU B 1 526 ? -23.484 16.109 22.688 1 97.44 526 GLU B O 1
ATOM 8410 N N . LEU B 1 527 ? -22.25 14.375 22.156 1 97 527 LEU B N 1
ATOM 8411 C CA . LEU B 1 527 ? -23.375 13.477 21.922 1 97 527 LEU B CA 1
ATOM 8412 C C . LEU B 1 527 ? -23.156 12.148 22.641 1 97 527 LEU B C 1
ATOM 8414 O O . LEU B 1 527 ? -22.016 11.672 22.75 1 97 527 LEU B O 1
ATOM 8418 N N . LEU B 1 528 ? -24.219 11.586 23.141 1 96.69 528 LEU B N 1
ATOM 8419 C CA . LEU B 1 528 ? -24.203 10.258 23.75 1 96.69 528 LEU B CA 1
ATOM 8420 C C . LEU B 1 528 ? -25.109 9.297 22.984 1 96.69 528 LEU B C 1
ATOM 8422 O O . LEU B 1 528 ? -26.297 9.562 22.812 1 96.69 528 LEU B O 1
ATOM 8426 N N . LEU B 1 529 ? -24.531 8.297 22.438 1 96 529 LEU B N 1
ATOM 8427 C CA . LEU B 1 529 ? -25.281 7.266 21.719 1 96 529 LEU B CA 1
ATOM 8428 C C . LEU B 1 529 ? -25.5 6.043 22.609 1 96 529 LEU B C 1
ATOM 8430 O O . LEU B 1 529 ? -24.547 5.371 23 1 96 529 LEU B O 1
ATOM 8434 N N . ARG B 1 530 ? -26.766 5.758 23.016 1 89.75 530 ARG B N 1
ATOM 8435 C CA . ARG B 1 530 ? -27.109 4.633 23.875 1 89.75 530 ARG B CA 1
ATOM 8436 C C . ARG B 1 530 ? -27.719 3.488 23.078 1 89.75 530 ARG B C 1
ATOM 8438 O O . ARG B 1 530 ? -28.375 3.717 22.047 1 89.75 530 ARG B O 1
#

InterPro domains:
  IPR036866 Ribonuclease Z/Hydroxyacylglutathione hydrolase-like [G3DSA:3.60.15.10] (240-486)
  IPR036866 Ribonuclease Z/Hydroxyacylglutathione hydrolase-like [SSF56281] (249-488)
  IPR041141 Diiron non-heme beta-hydroxylase, N-terminal domain [PF18456] (7-238)

Solvent-accessible surface area (backbone atoms only — not comparable to full-atom values): 54384 Å² total; per-residue (Å²): 127,81,86,56,57,28,20,37,44,64,27,56,45,56,42,39,21,42,75,42,24,58,37,32,59,57,53,62,28,45,86,36,24,28,28,40,45,52,57,39,51,49,51,40,47,50,48,38,58,74,38,35,66,57,28,49,56,43,56,71,36,79,88,39,54,71,40,80,41,42,84,57,59,69,88,44,38,66,60,49,44,49,48,50,54,47,43,58,62,77,39,39,67,28,43,51,48,40,52,38,50,53,50,41,52,55,57,38,69,67,57,82,45,50,52,59,69,80,49,49,82,68,43,40,73,92,51,56,44,38,54,47,76,24,20,52,78,83,41,50,53,48,74,35,37,44,56,64,54,36,62,72,39,87,54,44,53,52,88,39,23,25,31,44,33,32,77,52,83,66,53,81,51,71,40,42,91,36,28,66,60,70,77,80,44,84,76,45,43,75,38,77,43,42,75,44,43,65,53,55,40,56,51,43,45,12,46,78,44,62,36,58,61,64,67,50,39,58,64,46,66,57,53,77,90,46,43,66,66,58,54,66,48,44,36,79,66,77,65,72,88,30,76,65,61,73,58,82,43,35,40,38,36,38,33,26,46,55,14,36,41,42,28,32,60,72,41,33,38,34,27,16,57,51,71,36,66,48,61,90,65,90,65,68,57,44,27,65,63,62,46,43,79,57,36,48,31,38,41,38,38,35,75,46,64,78,29,36,33,46,40,55,46,60,59,39,49,82,34,48,56,32,39,38,33,23,33,37,34,67,32,39,83,87,16,65,50,55,53,60,40,42,41,72,38,54,46,85,46,63,44,67,38,47,60,70,35,72,43,86,43,74,64,40,32,39,32,25,33,80,49,45,63,47,52,38,43,42,69,57,45,34,36,29,17,41,35,41,36,45,73,92,39,34,36,34,46,30,72,31,37,22,47,71,49,56,52,30,42,45,62,48,22,74,74,66,47,64,28,46,34,36,35,37,9,35,36,41,62,49,49,39,35,52,76,81,46,40,46,72,36,85,58,88,73,55,66,71,34,30,61,52,13,32,36,18,19,12,44,30,70,30,42,46,46,48,45,68,48,31,50,43,54,26,40,36,42,32,40,64,56,76,48,62,68,42,39,24,79,38,73,62,87,81,51,89,78,29,66,41,53,49,27,50,48,50,39,38,50,54,26,52,76,70,72,27,53,52,49,67,72,66,38,42,45,76,47,76,49,120,127,80,86,56,58,28,19,38,45,64,26,54,44,56,42,39,20,41,76,42,25,58,37,34,58,56,53,62,29,43,85,37,24,29,27,40,45,53,58,39,52,50,52,40,45,50,48,37,58,75,37,34,67,58,28,48,56,42,57,71,36,78,86,39,54,72,39,80,43,41,83,57,60,68,88,43,39,66,60,48,44,51,50,49,55,46,43,59,61,76,38,39,67,29,44,50,48,40,52,38,49,52,50,40,51,55,57,39,68,66,57,82,47,50,50,61,69,78,48,48,84,68,43,39,74,92,50,56,44,40,55,45,75,22,19,52,78,83,43,51,54,47,73,34,37,43,55,64,55,36,61,74,39,89,54,44,53,51,87,40,23,26,30,43,32,31,76,52,83,66,51,82,49,71,38,41,91,35,26,66,60,68,78,80,44,84,77,45,43,75,38,77,43,42,74,44,42,65,55,55,42,58,51,42,45,12,46,78,42,62,36,58,62,64,68,49,39,56,65,46,65,57,52,76,90,46,43,66,65,59,53,67,47,43,35,79,65,77,65,70,86,32,78,67,60,74,59,82,43,34,41,39,34,38,32,26,45,53,14,36,40,41,28,31,61,73,40,33,37,33,27,15,58,51,70,35,64,47,61,91,66,88,68,67,56,45,28,65,63,60,46,44,81,57,35,47,30,37,39,38,38,36,70,47,62,78,31,34,32,47,41,55,48,60,57,40,50,82,33,46,56,33,38,38,33,24,32,37,36,66,29,39,83,88,16,65,50,55,54,60,42,42,41,71,38,54,45,85,46,64,44,66,40,47,59,71,34,71,45,85,42,73,63,40,32,38,32,26,33,80,50,46,63,47,51,37,43,42,70,56,45,32,37,29,18,41,35,40,34,44,71,92,37,33,37,36,44,28,74,32,38,23,47,69,50,55,52,29,42,44,61,48,22,75,73,68,47,63,29,48,34,36,36,37,10,36,36,42,61,49,50,38,35,52,77,79,48,40,45,73,37,84,59,89,73,54,64,71,33,30,62,52,13,33,36,17,20,12,42,30,71,31,43,45,45,48,44,69,48,31,49,43,54,26,39,36,42,32,39,63,56,77,47,62,67,43,39,23,80,39,73,64,86,82,50,87,78,29,66,40,51,48,27,51,49,51,38,36,50,54,24,54,76,69,72,28,52,52,49,64,72,66,36,40,46,77,46,75,49,120

Organism: Cystobacter fuscus (strain ATCC 25194 / DSM 2262 / NBRC 100088 / M29) (NCBI:txid1242864)

Sequence (1060 aa):
MSSSPMYLKQNVVSEPLYNQWYAWWFLASPMTAPLFVANLHLKVMESFVANPAIHVAALKSPALRGGPYINYGVDKVKEVQALLERTRKEEALSLRYAQAMLELHKLLDMAEGFSLEELYPRVPDLLRGYVELTYDLNHRASPRFFESLLYRGPFHRESSQSLSMRLIHEDARPYVFSTPRLDSVDGALQIKRPYRDAALDRLYAMTRTPGPVEPVREALGIEPRDHDTFASFFTPEPPRPAPRYDGEGVRVRYFGHACVLIESRGVSLMTDPVISYDFPSELPRYTFADLPERIDYVLITHGHADHLMFEPLLQLRHRIGTIVVPASSGGGLADPSLKLMLKHAGFNNVVALSEMDSLPLPGGELIGLPFIGEHGDLNIQAKIAHLVRLEGKNLLMAADSNALEPRLYEHVHREVGDIDMLWLGMESEGGPLSWMYGPLLPAPIQRKMDQSRRLNGSNAARAIDIVQRLNPKQVRIYAMGREPWLGHVMVMGYHENSPQLVEARKLLEYCRERGISGEMPYGQAELLLRMSSSPMYLKQNVVSEPLYNQWYAWWFLASPMTAPLFVANLHLKVMESFVANPAIHVAALKSPALRGGPYINYGVDKVKEVQALLERTRKEEALSLRYAQAMLELHKLLDMAEGFSLEELYPRVPDLLRGYVELTYDLNHRASPRFFESLLYRGPFHRESSQSLSMRLIHEDARPYVFSTPRLDSVDGALQIKRPYRDAALDRLYAMTRTPGPVEPVREALGIEPRDHDTFASFFTPEPPRPAPRYDGEGVRVRYFGHACVLIESRGVSLMTDPVISYDFPSELPRYTFADLPERIDYVLITHGHADHLMFEPLLQLRHRIGTIVVPASSGGGLADPSLKLMLKHAGFNNVVALSEMDSLPLPGGELIGLPFIGEHGDLNIQAKIAHLVRLEGKNLLMAADSNALEPRLYEHVHREVGDIDMLWLGMESEGGPLSWMYGPLLPAPIQRKMDQSRRLNGSNAARAIDIVQRLNPKQVRIYAMGREPWLGHVMVMGYHENSPQLVEARKLLEYCRERGISGEMPYGQAELLLR